Protein AF-A0A846DM90-F1 (afdb_monomer_lite)

pLDDT: mean 80.89, std 16.99, range [22.5, 97.44]

Sequence (870 aa):
AILAAAAQVGHGEYPAHVHPRQAGDGEARCQPESFEYEIGVFIVEDPLVSYSSTELSLSSTASDNDNLTSVSFREGSEHTFSASNVKQLLVWNDGKIFQITGLVN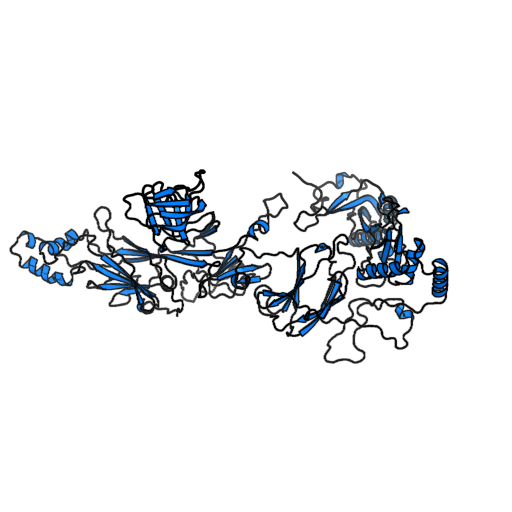NNEANIQQIGIGNFPQDAVSTDQINLYRDSAIYLNSFKFQLKLDSTLPAILPPKPDESTFFLDTPYPVVKILLKEISPSENTQETLIYYEQFKSVRLEKVKIQVKVENSQDVQLRNDNSVLNPKTPFQPFGNNPKVGSGFYFANREISTKKLDSIAINIEWMGLPQDFATHYQAYNSTEVIPKAITNDSFKASLKLFNNRSRVVIESSQSIFTQEDNTLSNKIHLNYQIPGYSLDTSSYETDTDDPFEQSRYFQLELASPDFAFAHDLYPVVLNKVALSTNDDLKSLTVYPPYTPEVKAISLDYTASEEIDLKNPPNQPHSSQIFQLHPFGYADIQTLNQDNQYYLLPNYHEEGSLYIGIRNLQPPQNISILFQMIPGSGNGELTPPQIHWSYLSGNSWQEFKNTEMLSDSTNGLVDSGIIRLSIPEGATSQHNLLPSGLHWLRATVTENAAAIPDTLDIKTQAVRATFVNQGNAADHLSKPLPANSIQGFVTRDPAINTVQQPYSSFGGKPKEDNRAFTMRVSERLRHKQRAITAWDYERLVLEHFPQIYKVKCITSAAGNHNPGDAKVTVVVIPDVANTAPFFPLEPKAPLYLLKEIQVYLQNYTSPFVQIVVKNPRYKPIQYKVGIRFLAGSDQGYYLNQLNEDIKRFLSPWAYEAQAYITFGSSIHNSSVIHFIEKRSYVDYVGYLKLIEQVPIKAGSQGKSDIYYRVIPSNLAQVQHPDSILVSAPQHIIYLMGTENSYDEEDFEGIGYMRIFNEDFVVS

Foldseek 3Di:
DKWFFQDWDDDDDDDDDDDDDDDDDDFPDQDFPDKDKDWFKDFADAFPDKDWPQQKDWDDPDPDPPWTFKMFGDDPDPAWDDPVQQQKWKQALQQWIWGFNAAPDRGMTTIGTDDGGPDDCVRRPNTIIGIGHNVRMDGRDMDMDTHHDPPTHIQADDDQPRDLFGDPDRGGMDDDDDDFDDDPPDDPDTDDCCVVFQPAFDFKDKDKDWDPFAQQKQKDWPPGTDDQQAKDFQQDPQHAFFTKIKMDDPNVLQFAFQKKKKKFQWDDDDFWQQQLCVLVVVLCVDVDGDGQQQWWWFKWKAAQNDIDGQDDTGRPWDDDPSGIGSIDIHMGGDPDDDRDNPDDDDPDSHNVVGNMMMITGTHGDNCHQVQVPLVVSVVSLCPDPDPVSVPRDNHHGDGIMTGHMGMITMGMDMQRLQDGDPDDDSMFDWADDPAFIDTQPVECPPSTGGPHDDDLFPDKDKDWAAPDDPQDKKKKWWAFDFPQFDPVDDQFAKWKWWDQANYTDTADPVQFPDWPCVNQLRTTMTMGRRHPRQAQDYGNHDGNTIMMMITGNDSPSRRGDTPDMDMPDDDDDDDDPPDDLCVLVAWAAFQPDWADPDHDPVDPTDGRRWTHDDRDGDDDPVNVVVLVVLCVVCVLADDDQVSLFVLCVVPPVQWPGKGKDACVNPDDDPPALEIEIETFGDQPRIPPGPQFFGFDGPVSQVVSLVSNCVRYDVSHHYGYGYFAEFAKAKAWEFAWDPPDDPVVVLVVVFVQLQCVQRVSSPDVPDDFAFFDKDFLVVSLVSSCPPPGTDDTPDMWIWGFDFDPDDPPPDRDTAIDTDPDRMDTDDDRRYGYHHDSGYRYHYDDDDPDDDVVVCPDPVNPPPPPHDDDPD

Radius of gyration: 43.88 Å; chains: 1; bounding box: 109×72×125 Å

Structure (mmCIF, N/CA/C/O backbone):
data_AF-A0A846DM90-F1
#
_entry.id   AF-A0A846DM90-F1
#
loop_
_atom_site.group_PDB
_atom_site.id
_atom_site.type_symbol
_atom_site.label_atom_id
_atom_site.label_alt_id
_atom_site.label_comp_id
_atom_site.label_asym_id
_atom_site.label_entity_id
_atom_site.label_seq_id
_atom_site.pdbx_PDB_ins_code
_atom_site.Cartn_x
_atom_site.Cartn_y
_atom_site.Cartn_z
_atom_site.occupancy
_atom_site.B_iso_or_equiv
_atom_site.auth_seq_id
_atom_site.auth_comp_id
_atom_site.auth_asym_id
_atom_site.auth_atom_id
_atom_site.pdbx_PDB_model_num
ATOM 1 N N . ALA A 1 1 ? -6.906 4.314 7.985 1.00 31.81 1 ALA A N 1
ATOM 2 C CA . ALA A 1 1 ? -7.022 3.020 8.688 1.00 31.81 1 ALA A CA 1
ATOM 3 C C . ALA A 1 1 ? -8.466 2.541 8.614 1.00 31.81 1 ALA A C 1
ATOM 5 O O . ALA A 1 1 ? -9.369 3.363 8.490 1.00 31.81 1 ALA A O 1
ATOM 6 N N . ILE A 1 2 ? -8.680 1.235 8.643 1.00 42.75 2 ILE A N 1
ATOM 7 C CA . ILE A 1 2 ? -9.988 0.602 8.754 1.00 42.75 2 ILE A CA 1
ATOM 8 C C . ILE A 1 2 ? -10.048 -0.056 10.132 1.00 42.75 2 ILE A C 1
ATOM 10 O O . ILE A 1 2 ? -9.166 -0.836 10.476 1.00 42.75 2 ILE A O 1
ATOM 14 N N . LEU A 1 3 ? -11.067 0.261 10.917 1.00 39.75 3 LEU A N 1
ATOM 15 C CA . LEU A 1 3 ? -11.297 -0.342 12.223 1.00 39.75 3 LEU A CA 1
ATOM 16 C C . LEU A 1 3 ? -12.480 -1.299 12.097 1.00 39.75 3 LEU A C 1
ATOM 18 O O . LEU A 1 3 ? -13.585 -0.859 11.778 1.00 39.75 3 LEU A O 1
ATOM 22 N N . ALA A 1 4 ? -12.246 -2.591 12.304 1.00 32.41 4 ALA A N 1
ATOM 23 C CA . ALA A 1 4 ? -13.317 -3.570 12.434 1.00 32.41 4 ALA A CA 1
ATOM 24 C C . ALA A 1 4 ? -13.522 -3.822 13.923 1.00 32.41 4 ALA A C 1
ATOM 26 O O . ALA A 1 4 ? -12.601 -4.248 14.619 1.00 32.41 4 ALA A O 1
ATOM 27 N N . ALA A 1 5 ? -14.715 -3.516 14.411 1.00 33.16 5 ALA A N 1
ATOM 28 C CA . ALA A 1 5 ? -15.040 -3.647 15.819 1.00 33.16 5 ALA A CA 1
ATOM 29 C C . ALA A 1 5 ? -16.211 -4.605 15.976 1.00 33.16 5 ALA A C 1
ATOM 31 O O . ALA A 1 5 ? -17.171 -4.530 15.210 1.00 33.16 5 ALA A O 1
ATOM 32 N N . ALA A 1 6 ? -16.197 -5.428 17.022 1.00 30.36 6 ALA A N 1
ATOM 33 C CA . ALA A 1 6 ? -17.323 -6.295 17.381 1.00 30.36 6 ALA A CA 1
ATOM 34 C C . ALA A 1 6 ? -18.567 -5.519 17.889 1.00 30.36 6 ALA A C 1
ATOM 36 O O . ALA A 1 6 ? -19.453 -6.082 18.530 1.00 30.36 6 ALA A O 1
ATOM 37 N N . ALA A 1 7 ? -18.665 -4.217 17.611 1.00 29.09 7 ALA A N 1
ATOM 38 C CA . ALA A 1 7 ? -19.773 -3.370 18.018 1.00 29.09 7 ALA A CA 1
ATOM 39 C C . ALA A 1 7 ? -20.862 -3.366 16.932 1.00 29.09 7 ALA A C 1
ATOM 41 O O . ALA A 1 7 ? -20.970 -2.431 16.140 1.00 29.09 7 ALA A O 1
ATOM 42 N N . GLN A 1 8 ? -21.678 -4.422 16.886 1.00 31.23 8 GLN A N 1
ATOM 43 C CA . GLN A 1 8 ? -22.964 -4.354 16.187 1.00 31.23 8 GLN A CA 1
ATOM 44 C C . GLN A 1 8 ? -23.873 -3.317 16.871 1.00 31.23 8 GLN A C 1
ATOM 46 O O . GLN A 1 8 ? -23.921 -3.228 18.104 1.00 31.23 8 GLN A O 1
ATOM 51 N N . VAL A 1 9 ? -24.569 -2.535 16.045 1.00 31.03 9 VAL A N 1
ATOM 52 C CA . VAL A 1 9 ? -25.701 -1.680 16.426 1.00 31.03 9 VAL A CA 1
ATOM 53 C C . VAL A 1 9 ? -26.941 -2.334 15.813 1.00 31.03 9 VAL A C 1
ATOM 55 O O . VAL A 1 9 ? -26.961 -2.579 14.605 1.00 31.03 9 VAL A O 1
ATOM 58 N N . GLY A 1 10 ? -27.889 -2.703 16.677 1.00 30.17 10 GLY A N 1
ATOM 59 C CA . GLY A 1 10 ? -28.936 -3.712 16.491 1.00 30.17 10 GLY A CA 1
ATOM 60 C C . GLY A 1 10 ? -29.666 -3.829 15.143 1.00 30.17 10 GLY A C 1
ATOM 61 O O . GLY A 1 10 ? -30.002 -2.857 14.472 1.00 30.17 10 GLY A O 1
ATOM 62 N N . HIS A 1 11 ? -29.986 -5.084 14.812 1.00 27.56 11 HIS A N 1
ATOM 63 C CA . HIS A 1 11 ? -30.988 -5.493 13.828 1.00 27.56 11 HIS A CA 1
ATOM 64 C C . HIS A 1 11 ? -32.391 -5.418 14.448 1.00 27.56 11 HIS A C 1
ATOM 66 O O . HIS A 1 11 ? -32.687 -6.166 15.373 1.00 27.56 11 HIS A O 1
ATOM 72 N N . GLY A 1 12 ? -33.274 -4.586 13.896 1.00 26.17 12 GLY A N 1
ATOM 73 C CA . GLY A 1 12 ? -34.719 -4.759 14.046 1.00 26.17 12 GLY A CA 1
ATOM 74 C C . GLY A 1 12 ? -35.276 -5.453 12.803 1.00 26.17 12 GLY A C 1
ATOM 75 O O . GLY A 1 12 ? -35.221 -4.881 11.714 1.00 26.17 12 GLY A O 1
ATOM 76 N N . GLU A 1 13 ? -35.792 -6.677 12.927 1.00 27.69 13 GLU A N 1
ATOM 77 C CA . GLU A 1 13 ? -36.518 -7.322 11.828 1.00 27.69 13 GLU A CA 1
ATOM 78 C C . GLU A 1 13 ? -37.913 -6.701 11.651 1.00 27.69 13 GLU A C 1
ATOM 80 O O . GLU A 1 13 ? -38.735 -6.681 12.567 1.00 27.69 13 GLU A O 1
ATOM 85 N N . TYR A 1 14 ? -38.205 -6.250 10.429 1.00 24.27 14 TYR A N 1
ATOM 86 C CA . TYR A 1 14 ? -39.569 -6.219 9.901 1.00 24.27 14 TYR A CA 1
ATOM 87 C C . TYR A 1 14 ? -39.812 -7.520 9.122 1.00 24.27 14 TYR A C 1
ATOM 89 O O . TYR A 1 14 ? -38.916 -7.962 8.397 1.00 24.27 14 TYR A O 1
ATOM 97 N N . PRO A 1 15 ? -41.008 -8.132 9.214 1.00 24.45 15 PRO A N 1
ATOM 98 C CA . PRO A 1 15 ? -41.284 -9.405 8.568 1.00 24.45 15 PRO A CA 1
ATOM 99 C C . PRO A 1 15 ? -41.148 -9.291 7.048 1.00 24.45 15 PRO A C 1
ATOM 101 O O . PRO A 1 15 ? -41.656 -8.361 6.414 1.00 24.45 15 PRO A O 1
ATOM 104 N N . ALA A 1 16 ? -40.464 -10.277 6.471 1.00 27.94 16 ALA A N 1
ATOM 105 C CA . ALA A 1 16 ? -40.310 -10.464 5.041 1.00 27.94 16 ALA A CA 1
ATOM 106 C C . ALA A 1 16 ? -41.679 -10.450 4.348 1.00 27.94 16 ALA A C 1
ATOM 108 O O . ALA A 1 16 ? -42.446 -11.382 4.534 1.00 27.94 16 ALA A O 1
ATOM 109 N N . HIS A 1 17 ? -41.985 -9.386 3.596 1.00 26.77 17 HIS A N 1
ATOM 110 C CA . HIS A 1 17 ? -42.818 -9.359 2.381 1.00 26.77 17 HIS A CA 1
ATOM 111 C C . HIS A 1 17 ? -43.121 -7.907 1.967 1.00 26.77 17 HIS A C 1
ATOM 113 O O . HIS A 1 17 ? -44.249 -7.444 2.094 1.00 26.77 17 HIS A O 1
ATOM 119 N N . VAL A 1 18 ? -42.149 -7.191 1.391 1.00 23.28 18 VAL A N 1
ATOM 120 C CA . VAL A 1 18 ? -42.445 -6.081 0.466 1.00 23.28 18 VAL A CA 1
ATOM 121 C C . VAL A 1 18 ? -41.391 -6.074 -0.642 1.00 23.28 18 VAL A C 1
ATOM 123 O O . VAL A 1 18 ? -40.195 -6.012 -0.379 1.00 23.28 18 VAL A O 1
ATOM 126 N N . HIS A 1 19 ? -41.845 -6.181 -1.892 1.00 23.22 19 HIS A N 1
ATOM 127 C CA . HIS A 1 19 ? -41.013 -6.073 -3.092 1.00 23.22 19 HIS A CA 1
ATOM 128 C C . HIS A 1 19 ? -40.163 -4.786 -3.079 1.00 23.22 19 HIS A C 1
ATOM 130 O O . HIS A 1 19 ? -40.730 -3.710 -2.866 1.00 23.22 19 HIS A O 1
ATOM 136 N N . PRO A 1 20 ? -38.853 -4.838 -3.390 1.00 25.66 20 PRO A N 1
ATOM 137 C CA . PRO A 1 20 ? -38.066 -3.625 -3.537 1.00 25.66 20 PRO A CA 1
ATOM 138 C C . PRO A 1 20 ? -38.489 -2.908 -4.824 1.00 25.66 20 PRO A C 1
ATOM 140 O O . PRO A 1 20 ? -38.304 -3.408 -5.937 1.00 25.66 20 PRO A O 1
ATOM 143 N N . ARG A 1 21 ? -39.088 -1.722 -4.673 1.00 22.50 21 ARG A N 1
ATOM 144 C CA . ARG A 1 21 ? -39.138 -0.732 -5.752 1.00 22.50 21 ARG A CA 1
ATOM 145 C C . ARG A 1 21 ? -37.725 -0.202 -5.971 1.00 22.50 21 ARG A C 1
ATOM 147 O O . ARG A 1 21 ? -37.032 0.129 -5.018 1.00 22.50 21 ARG A O 1
ATOM 154 N N . GLN A 1 22 ? -37.347 -0.133 -7.242 1.00 30.64 22 GLN A N 1
ATOM 155 C CA . GLN A 1 22 ? -36.099 0.429 -7.746 1.00 30.64 22 GLN A CA 1
ATOM 156 C C . GLN A 1 22 ? -35.769 1.792 -7.107 1.00 30.64 22 GLN A C 1
ATOM 158 O O . GLN A 1 22 ? -36.492 2.765 -7.311 1.00 30.64 22 GLN A O 1
ATOM 163 N N . ALA A 1 23 ? -34.642 1.847 -6.404 1.00 25.94 23 ALA A N 1
ATOM 164 C CA . ALA A 1 23 ? -33.779 3.014 -6.230 1.00 25.94 23 ALA A CA 1
ATOM 165 C C . ALA A 1 23 ? -32.381 2.488 -6.612 1.00 25.94 23 ALA A C 1
ATOM 167 O O . ALA A 1 23 ? -31.971 1.459 -6.090 1.00 25.94 23 ALA A O 1
ATOM 168 N N . GLY A 1 24 ? -31.738 2.929 -7.694 1.00 23.97 24 GLY A N 1
ATOM 169 C CA . GLY A 1 24 ? -31.227 4.281 -7.893 1.00 23.97 24 GLY A CA 1
ATOM 170 C C . GLY A 1 24 ? -29.804 4.303 -7.333 1.00 23.97 24 GLY A C 1
ATOM 171 O O . GLY A 1 24 ? -29.663 4.277 -6.118 1.00 23.97 24 GLY A O 1
ATOM 172 N N . ASP A 1 25 ? -28.794 4.270 -8.212 1.00 31.17 25 ASP A N 1
ATOM 173 C CA . ASP A 1 25 ? -27.359 4.288 -7.884 1.00 31.17 25 ASP A CA 1
ATOM 174 C C . ASP A 1 25 ? -27.043 5.220 -6.703 1.00 31.17 25 ASP A C 1
ATOM 176 O O . ASP A 1 25 ? -27.235 6.434 -6.781 1.00 31.17 25 ASP A O 1
ATOM 180 N N . GLY A 1 26 ? -26.547 4.650 -5.607 1.00 27.38 26 GLY A N 1
ATOM 181 C CA . GLY A 1 26 ? -26.142 5.392 -4.422 1.00 27.38 26 GLY A CA 1
ATOM 182 C C . GLY A 1 26 ? -25.532 4.447 -3.399 1.00 27.38 26 GLY A C 1
ATOM 183 O O . GLY A 1 26 ? -26.192 3.524 -2.936 1.00 27.38 26 GLY A O 1
ATOM 184 N N . GLU A 1 27 ? -24.256 4.660 -3.086 1.00 39.78 27 GLU A N 1
ATOM 185 C CA . GLU A 1 27 ? -23.512 3.946 -2.049 1.00 39.78 27 GLU A CA 1
ATOM 186 C C . GLU A 1 27 ? -24.368 3.818 -0.777 1.00 39.78 27 GLU A C 1
ATOM 188 O O . GLU A 1 27 ? -24.829 4.831 -0.248 1.00 39.78 27 GLU A O 1
ATOM 193 N N . ALA A 1 28 ? -24.577 2.601 -0.264 1.00 38.78 28 ALA A N 1
ATOM 194 C CA . ALA A 1 28 ? -25.279 2.367 0.999 1.00 38.78 28 ALA A CA 1
ATOM 195 C C . ALA A 1 28 ? -24.398 2.805 2.188 1.00 38.78 28 ALA A C 1
ATOM 197 O O . ALA A 1 28 ? -23.930 2.003 2.990 1.00 38.78 28 ALA A O 1
ATOM 198 N N . ARG A 1 29 ? -24.100 4.103 2.271 1.00 53.34 29 ARG A N 1
ATOM 199 C CA . ARG A 1 29 ? -23.355 4.725 3.364 1.00 53.34 29 ARG A CA 1
ATOM 200 C C . ARG A 1 29 ? -24.362 5.214 4.396 1.00 53.34 29 ARG A C 1
ATOM 202 O O . ARG A 1 29 ? -25.126 6.136 4.123 1.00 53.34 29 ARG A O 1
ATOM 209 N N . CYS A 1 30 ? -24.352 4.608 5.581 1.00 59.09 30 CYS A N 1
ATOM 210 C CA . CYS A 1 30 ? -25.028 5.170 6.747 1.00 59.09 30 CYS A CA 1
ATOM 211 C C . CYS A 1 30 ? -24.422 6.557 7.021 1.00 59.09 30 CYS A C 1
ATOM 213 O O . CYS A 1 30 ? -23.219 6.658 7.272 1.00 59.09 30 CYS A O 1
ATOM 215 N N . GLN A 1 31 ? -25.212 7.625 6.885 1.00 64.31 31 GLN A N 1
ATOM 216 C CA . GLN A 1 31 ? -24.754 8.971 7.223 1.00 64.31 31 GLN A CA 1
ATOM 217 C C . GLN A 1 31 ? -25.096 9.257 8.687 1.00 64.31 31 GLN A C 1
ATOM 219 O O . GLN A 1 31 ? -26.274 9.188 9.042 1.00 64.31 31 GLN A O 1
ATOM 224 N N . PRO A 1 32 ? -24.096 9.546 9.540 1.00 72.50 32 PRO A N 1
ATOM 225 C CA . PRO A 1 32 ? -24.354 9.895 10.928 1.00 72.50 32 PRO A CA 1
ATOM 226 C C . PRO A 1 32 ? -25.093 11.236 11.016 1.00 72.50 32 PRO A C 1
ATOM 228 O O . PRO A 1 32 ? -24.967 12.084 10.132 1.00 72.50 32 PRO A O 1
ATOM 231 N N . GLU A 1 33 ? -25.828 11.440 12.107 1.00 79.06 33 GLU A N 1
ATOM 232 C CA . GLU A 1 33 ? -26.493 12.713 12.419 1.00 79.06 33 GLU A CA 1
ATOM 233 C C . GLU A 1 33 ? -25.460 13.840 12.563 1.00 79.06 33 GLU A C 1
ATOM 235 O O . GLU A 1 33 ? -25.651 14.948 12.063 1.00 79.06 33 GLU A O 1
ATOM 240 N N . SER A 1 34 ? -24.332 13.536 13.210 1.00 79.06 34 SER A N 1
ATOM 241 C CA . SER A 1 34 ? -23.173 14.418 13.296 1.00 79.06 34 SER A CA 1
ATOM 242 C C . SER A 1 34 ? -21.861 13.632 13.309 1.00 79.06 34 SER A C 1
ATOM 244 O O . SER A 1 34 ? -21.793 12.479 13.749 1.00 79.06 34 SER A O 1
ATOM 246 N N . PHE A 1 35 ? -20.808 14.279 12.809 1.00 81.19 35 PHE A N 1
ATOM 247 C CA . PHE A 1 35 ? -19.432 13.797 12.855 1.00 81.19 35 PHE A CA 1
ATOM 248 C C . PHE A 1 35 ? -18.527 14.926 13.342 1.00 81.19 35 PHE A C 1
ATOM 250 O O . PHE A 1 35 ? -18.429 15.970 12.694 1.00 81.19 35 PHE A O 1
ATOM 257 N N . GLU A 1 36 ? -17.853 14.698 14.462 1.00 82.62 36 GLU A N 1
ATOM 258 C CA . GLU A 1 36 ? -16.901 15.630 15.061 1.00 82.62 36 GLU A CA 1
ATOM 259 C C . GLU A 1 36 ? -15.538 14.951 15.195 1.00 82.62 36 GLU A C 1
ATOM 261 O O . GLU A 1 36 ? -15.446 13.739 15.427 1.00 82.62 36 GLU A O 1
ATOM 266 N N . TYR A 1 37 ? -14.466 15.727 15.039 1.00 81.94 37 TYR A N 1
ATOM 267 C CA . TYR A 1 37 ? -13.111 15.247 15.269 1.00 81.94 37 TYR A CA 1
ATOM 268 C C . TYR A 1 37 ? -12.295 16.267 16.056 1.00 81.94 37 TYR A C 1
ATOM 270 O O . TYR A 1 37 ? -12.397 17.473 15.835 1.00 81.94 37 TYR A O 1
ATOM 278 N N . GLU A 1 38 ? -11.450 15.766 16.949 1.00 82.56 38 GLU A N 1
ATOM 279 C CA . GLU A 1 38 ? -10.591 16.574 17.809 1.00 82.56 38 GLU A CA 1
ATOM 280 C C . GLU A 1 38 ? -9.195 15.951 17.890 1.00 82.56 38 GLU A C 1
ATOM 282 O O . GLU A 1 38 ? -9.029 14.730 17.795 1.00 82.56 38 GLU A O 1
ATOM 287 N N . ILE A 1 39 ? -8.181 16.795 18.082 1.00 81.88 39 ILE A N 1
ATOM 288 C CA . ILE A 1 39 ? -6.796 16.376 18.314 1.00 81.88 39 ILE A CA 1
ATOM 289 C C . ILE A 1 39 ? -6.351 16.981 19.637 1.00 81.88 39 ILE A C 1
ATOM 291 O O . ILE A 1 39 ? -6.455 18.194 19.821 1.00 81.88 39 ILE A O 1
ATOM 295 N N . GLY A 1 40 ? -5.844 16.163 20.554 1.00 83.38 40 GLY A N 1
ATOM 296 C CA . GLY A 1 40 ? -5.429 16.666 21.858 1.00 83.38 40 GLY A CA 1
ATOM 297 C C . GLY A 1 40 ? -5.153 15.583 22.886 1.00 83.38 40 GLY A C 1
ATOM 298 O O . GLY A 1 40 ? -4.750 14.466 22.551 1.00 83.38 40 GLY A O 1
ATOM 299 N N . VAL A 1 41 ? -5.342 15.956 24.150 1.00 82.75 41 VAL A N 1
ATOM 300 C CA . VAL A 1 41 ? -5.259 15.054 25.297 1.00 82.75 41 VAL A CA 1
ATOM 301 C C . VAL A 1 41 ? -6.670 14.770 25.789 1.00 82.75 41 VAL A C 1
ATOM 303 O O . VAL A 1 41 ? -7.414 15.704 26.078 1.00 82.75 41 VAL A O 1
ATOM 306 N N . PHE A 1 42 ? -7.027 13.494 25.907 1.00 82.94 42 PHE A N 1
ATOM 307 C CA . PHE A 1 42 ? -8.375 13.080 26.293 1.00 82.94 42 PHE A CA 1
ATOM 308 C C . PHE A 1 42 ? -8.349 12.217 27.549 1.00 82.94 42 PHE A C 1
ATOM 310 O O . PHE A 1 42 ? -7.553 11.283 27.648 1.00 82.94 42 PHE A O 1
ATOM 317 N N . ILE A 1 43 ? -9.247 12.516 28.486 1.00 81.25 43 ILE A N 1
ATOM 318 C CA . ILE A 1 43 ? -9.561 11.658 29.633 1.00 81.25 43 ILE A CA 1
ATOM 319 C C . ILE A 1 43 ? -10.807 10.860 29.255 1.00 81.25 43 ILE A C 1
ATOM 321 O O . ILE A 1 43 ? -11.801 11.438 28.820 1.00 81.25 43 ILE A O 1
ATOM 325 N N . VAL A 1 44 ? -10.733 9.536 29.365 1.00 77.44 44 VAL A N 1
ATOM 326 C CA . VAL A 1 44 ? -11.770 8.610 28.867 1.00 77.44 44 VAL A CA 1
ATOM 327 C C . VAL A 1 44 ? -12.312 7.669 29.944 1.00 77.44 44 VAL A C 1
ATOM 329 O O . VAL A 1 44 ? -13.047 6.734 29.622 1.00 77.44 44 VAL A O 1
ATOM 332 N N . GLU A 1 45 ? -11.910 7.868 31.196 1.00 75.25 45 GLU A N 1
ATOM 333 C CA . GLU A 1 45 ? -12.391 7.150 32.379 1.00 75.25 45 GLU A CA 1
ATOM 334 C C . GLU A 1 45 ? -12.531 8.139 33.540 1.00 75.25 45 GLU A C 1
ATOM 336 O O . GLU A 1 45 ? -11.819 9.146 33.590 1.00 75.25 45 GLU A O 1
ATOM 341 N N . ASP A 1 46 ? -13.416 7.829 34.483 1.00 75.88 46 ASP A N 1
ATOM 342 C CA . ASP A 1 46 ? -13.541 8.579 35.731 1.00 75.88 46 ASP A CA 1
ATOM 343 C C . ASP A 1 46 ? -12.290 8.411 36.616 1.00 75.88 46 ASP A C 1
ATOM 345 O O . ASP A 1 46 ? -11.577 7.401 36.518 1.00 75.88 46 ASP A O 1
ATOM 349 N N . PRO A 1 47 ? -11.990 9.386 37.494 1.00 81.25 47 PRO A N 1
ATOM 350 C CA . PRO A 1 47 ? -10.871 9.269 38.418 1.00 81.25 47 PRO A CA 1
ATOM 351 C C . PRO A 1 47 ? -11.069 8.097 39.386 1.00 81.25 47 PRO A C 1
ATOM 353 O O . PRO A 1 47 ? -12.164 7.845 39.882 1.00 81.25 47 PRO A O 1
ATOM 356 N N . LEU A 1 48 ? -9.978 7.398 39.703 1.00 80.75 48 LEU A N 1
ATOM 357 C CA . LEU A 1 48 ? -9.953 6.372 40.749 1.00 80.75 48 LEU A CA 1
ATOM 358 C C . LEU A 1 48 ? -10.208 6.981 42.124 1.00 80.75 48 LEU A C 1
ATOM 360 O O . LEU A 1 48 ? -10.896 6.388 42.951 1.00 80.75 48 LEU A O 1
ATOM 364 N N . VAL A 1 49 ? -9.578 8.130 42.367 1.00 84.44 49 VAL A N 1
ATOM 365 C CA . VAL A 1 49 ? -9.665 8.907 43.600 1.00 84.44 49 VAL A CA 1
ATOM 366 C C . VAL A 1 49 ? -9.496 10.376 43.232 1.00 84.44 49 VAL A C 1
ATOM 368 O O . VAL A 1 49 ? -8.634 10.718 42.421 1.00 84.44 49 VAL A O 1
ATOM 371 N N . SER A 1 50 ? -10.293 11.234 43.856 1.00 86.62 50 SER A N 1
ATOM 372 C CA . SER A 1 50 ? -10.150 12.685 43.773 1.00 86.62 50 SER A CA 1
ATOM 373 C C . SER A 1 50 ? -9.679 13.211 45.121 1.00 86.62 50 SER A C 1
ATOM 375 O O . SER A 1 50 ? -10.365 13.044 46.127 1.00 86.62 50 SER A O 1
ATOM 377 N N . TYR A 1 51 ? -8.503 13.825 45.135 1.00 86.81 51 TYR A N 1
ATOM 378 C CA . TYR A 1 51 ? -7.908 14.462 46.305 1.00 86.81 51 TYR A CA 1
ATOM 379 C C . TYR A 1 51 ? -8.258 15.942 46.335 1.00 86.81 51 TYR A C 1
ATOM 381 O O . TYR A 1 51 ? -8.387 16.573 45.283 1.00 86.81 51 TYR A O 1
ATOM 389 N N . SER A 1 52 ? -8.337 16.529 47.525 1.00 82.88 52 SER A N 1
ATOM 390 C CA . SER A 1 52 ? -8.388 17.988 47.641 1.00 82.88 52 SER A CA 1
ATOM 391 C C . SER A 1 52 ? -7.026 18.598 47.289 1.00 82.88 52 SER A C 1
ATOM 393 O O . SER A 1 52 ? -5.973 18.064 47.649 1.00 82.88 52 SER A O 1
ATOM 395 N N . SER A 1 53 ? -7.018 19.767 46.644 1.00 78.12 53 SER A N 1
ATOM 396 C CA . SER A 1 53 ? -5.798 20.517 46.304 1.00 78.12 53 SER A CA 1
ATOM 397 C C . SER A 1 53 ? -4.942 20.872 47.530 1.00 78.12 53 SER A C 1
ATOM 399 O O . SER A 1 53 ? -3.745 21.138 47.408 1.00 78.12 53 SER A O 1
ATOM 401 N N . THR A 1 54 ? -5.526 20.837 48.732 1.00 81.88 54 THR A N 1
ATOM 402 C CA . THR A 1 54 ? -4.825 21.062 50.001 1.00 81.88 54 THR A CA 1
ATOM 403 C C . THR A 1 54 ? -4.165 19.812 50.581 1.00 81.88 54 THR A C 1
ATOM 405 O O . THR A 1 54 ? -3.363 19.948 51.501 1.00 81.88 54 THR A O 1
ATOM 408 N N . GLU A 1 55 ? -4.497 18.613 50.099 1.00 83.38 55 GLU A N 1
ATOM 409 C CA . GLU A 1 55 ? -4.013 17.338 50.655 1.00 83.38 55 GLU A CA 1
ATOM 410 C C . GLU A 1 55 ? -2.659 16.910 50.101 1.00 83.38 55 GLU A C 1
ATOM 412 O O . GLU A 1 55 ? -1.927 16.195 50.782 1.00 83.38 55 GLU A O 1
ATOM 417 N N . LEU A 1 56 ? -2.307 17.360 48.897 1.00 87.50 56 LEU A N 1
ATOM 418 C CA . LEU A 1 56 ? -1.062 17.002 48.228 1.00 87.50 56 LEU A CA 1
ATOM 419 C C . LEU A 1 56 ? -0.125 18.211 48.107 1.00 87.50 56 LEU A C 1
ATOM 421 O O . LEU A 1 56 ? -0.543 19.363 47.969 1.00 87.50 56 LEU A O 1
ATOM 425 N N . SER A 1 57 ? 1.177 17.949 48.159 1.00 85.25 57 SER A N 1
ATOM 426 C CA . SER A 1 57 ? 2.231 18.922 47.868 1.00 85.25 57 SER A CA 1
ATOM 427 C C . SER A 1 57 ? 3.239 18.351 46.884 1.00 85.25 57 SER A C 1
ATOM 429 O O . SER A 1 57 ? 3.620 17.188 46.988 1.00 85.25 57 SER A O 1
ATOM 431 N N . LEU A 1 58 ? 3.676 19.186 45.943 1.00 86.44 58 LEU A N 1
ATOM 432 C CA . LEU A 1 58 ? 4.730 18.858 44.987 1.00 86.44 58 LEU A CA 1
ATOM 433 C C . LEU A 1 58 ? 6.065 19.423 45.487 1.00 86.44 58 LEU A C 1
ATOM 435 O O . LEU A 1 58 ? 6.109 20.546 45.995 1.00 86.44 58 LEU A O 1
ATOM 439 N N . SER A 1 59 ? 7.148 18.668 45.315 1.00 79.75 59 SER A N 1
ATOM 440 C CA . SER A 1 59 ? 8.513 19.082 45.659 1.00 79.75 59 SER A CA 1
ATOM 441 C C . SER A 1 59 ? 9.490 18.855 44.504 1.00 79.75 59 SER A C 1
ATOM 443 O O . SER A 1 59 ? 9.441 17.838 43.804 1.00 79.75 59 SER A O 1
ATOM 445 N N . SER A 1 60 ? 10.399 19.814 44.304 1.00 72.56 60 SER A N 1
ATOM 446 C CA . SER A 1 60 ? 11.527 19.700 43.376 1.00 72.56 60 SER A CA 1
ATOM 447 C C . SER A 1 60 ? 12.810 19.340 44.127 1.00 72.56 60 SER A C 1
ATOM 449 O O . SER A 1 60 ? 13.030 19.747 45.268 1.00 72.56 60 SER A O 1
ATOM 451 N N . THR A 1 61 ? 13.690 18.587 43.470 1.00 56.69 61 THR A N 1
ATOM 452 C CA . THR A 1 61 ? 15.071 18.353 43.936 1.00 56.69 61 THR A CA 1
ATOM 453 C C . THR A 1 61 ? 16.077 19.334 43.316 1.00 56.69 61 THR A C 1
ATOM 455 O O . THR A 1 61 ? 17.238 19.361 43.722 1.00 56.69 61 THR A O 1
ATOM 458 N N . ALA A 1 62 ? 15.640 20.169 42.363 1.00 52.94 62 ALA A N 1
ATOM 459 C CA . ALA A 1 62 ? 16.446 21.169 41.666 1.00 52.94 62 ALA A CA 1
ATOM 460 C C . ALA A 1 62 ? 16.008 22.604 42.013 1.00 52.94 62 ALA A C 1
ATOM 462 O O . ALA A 1 62 ? 14.843 22.853 42.321 1.00 52.94 62 ALA A O 1
ATOM 463 N N . SER A 1 63 ? 16.943 23.555 41.914 1.00 49.56 63 SER A N 1
ATOM 464 C CA . SER A 1 63 ? 16.728 24.996 42.143 1.00 49.56 63 SER A CA 1
ATOM 465 C C . SER A 1 63 ? 15.833 25.686 41.103 1.00 49.56 63 SER A C 1
ATOM 467 O O . SER A 1 63 ? 15.521 26.862 41.274 1.00 49.56 63 SER A O 1
ATOM 469 N N . ASP A 1 64 ? 15.413 24.962 40.064 1.00 49.56 64 ASP A N 1
ATOM 470 C CA . ASP A 1 64 ? 14.436 25.408 39.073 1.00 49.56 64 ASP A CA 1
ATOM 471 C C . ASP A 1 64 ? 13.078 24.756 39.381 1.00 49.56 64 ASP A C 1
ATOM 473 O O . ASP A 1 64 ? 12.930 23.534 39.319 1.00 49.56 64 ASP A O 1
ATOM 477 N N . ASN A 1 65 ? 12.085 25.582 39.724 1.00 54.78 65 ASN A N 1
ATOM 478 C CA . ASN A 1 65 ? 10.734 25.181 40.152 1.00 54.78 65 ASN A CA 1
ATOM 479 C C . ASN A 1 65 ? 9.913 24.397 39.101 1.00 54.78 65 ASN A C 1
ATOM 481 O O . ASN A 1 65 ? 8.804 23.966 39.411 1.00 54.78 65 ASN A O 1
ATOM 485 N N . ASP A 1 66 ? 10.425 24.202 37.884 1.00 56.28 66 ASP A N 1
ATOM 486 C CA . ASP A 1 66 ? 9.681 23.586 36.778 1.00 56.28 66 ASP A CA 1
ATOM 487 C C . ASP A 1 66 ? 9.815 22.054 36.706 1.00 56.28 66 ASP A C 1
ATOM 489 O O . ASP A 1 66 ? 8.966 21.394 36.110 1.00 56.28 66 ASP A O 1
ATOM 493 N N . ASN A 1 67 ? 10.828 21.459 37.348 1.00 65.69 67 ASN A N 1
ATOM 494 C CA . ASN A 1 67 ? 11.039 20.006 37.354 1.00 65.69 67 ASN A CA 1
ATOM 495 C C . ASN A 1 67 ? 10.677 19.405 38.716 1.00 65.69 67 ASN A C 1
ATOM 497 O O . ASN A 1 67 ? 11.537 19.111 39.551 1.00 65.69 67 ASN A O 1
ATOM 501 N N . LEU A 1 68 ? 9.377 19.234 38.940 1.00 77.12 68 LEU A N 1
ATOM 502 C CA . LEU A 1 68 ? 8.840 18.546 40.111 1.00 77.12 68 LEU A CA 1
ATOM 503 C C . LEU A 1 68 ? 9.169 17.051 40.034 1.00 77.12 68 LEU A C 1
ATOM 505 O O . LEU A 1 68 ? 8.908 16.408 39.018 1.00 77.12 68 LEU A O 1
ATOM 509 N N . THR A 1 69 ? 9.752 16.507 41.102 1.00 84.12 69 THR A N 1
ATOM 510 C CA . THR A 1 69 ? 10.264 15.124 41.127 1.00 84.12 69 THR A CA 1
ATOM 511 C C . THR A 1 69 ? 9.584 14.242 42.165 1.00 84.12 69 THR A C 1
ATOM 513 O O . THR A 1 69 ? 9.651 13.020 42.043 1.00 84.12 69 THR A O 1
ATOM 516 N N . SER A 1 70 ? 8.919 14.822 43.168 1.00 88.25 70 SER A N 1
ATOM 517 C CA . SER A 1 70 ? 8.124 14.059 44.133 1.00 88.25 70 SER A CA 1
ATOM 518 C C . SER A 1 70 ? 6.803 14.740 44.487 1.00 88.25 70 SER A C 1
ATOM 520 O O . SER A 1 70 ? 6.630 15.951 44.331 1.00 88.25 70 SER A O 1
ATOM 522 N N . VAL A 1 71 ? 5.855 13.920 44.935 1.00 90.75 71 VAL A N 1
ATOM 523 C CA . VAL A 1 71 ? 4.552 14.316 45.465 1.00 90.75 71 VAL A CA 1
ATOM 524 C C . VAL A 1 71 ? 4.358 13.664 46.830 1.00 90.75 71 VAL A C 1
ATOM 526 O O . VAL A 1 71 ? 4.679 12.487 47.006 1.00 90.75 71 VAL A O 1
ATOM 529 N N . SER A 1 72 ? 3.830 14.410 47.794 1.00 90.31 72 SER A N 1
ATOM 530 C CA . SER A 1 72 ? 3.581 13.919 49.148 1.00 90.31 72 SER A CA 1
ATOM 531 C C . SER A 1 72 ? 2.213 14.325 49.685 1.00 90.31 72 SER A C 1
ATOM 533 O O . SER A 1 72 ? 1.709 15.406 49.374 1.00 90.31 72 SER A O 1
ATOM 535 N N . PHE A 1 73 ? 1.614 13.456 50.501 1.00 90.50 73 PHE A N 1
ATOM 536 C CA . PHE A 1 73 ? 0.421 13.785 51.280 1.00 90.50 73 PHE A CA 1
ATOM 537 C C . PHE A 1 73 ? 0.805 14.640 52.491 1.00 90.50 73 PHE A C 1
ATOM 539 O O . PHE A 1 73 ? 1.773 14.342 53.198 1.00 90.50 73 PHE A O 1
ATOM 546 N N . ARG A 1 74 ? 0.038 15.702 52.750 1.00 85.81 74 ARG A N 1
ATOM 547 C CA . ARG A 1 74 ? 0.232 16.569 53.917 1.00 85.81 74 ARG A CA 1
ATOM 548 C C . ARG A 1 74 ? -0.163 15.862 55.213 1.00 85.81 74 ARG A C 1
ATOM 550 O O . ARG A 1 74 ? -0.965 14.929 55.234 1.00 85.81 74 ARG A O 1
ATOM 557 N N . GLU A 1 75 ? 0.405 16.345 56.313 1.00 74.75 75 GLU A N 1
ATOM 558 C CA . GLU A 1 75 ? 0.166 15.821 57.657 1.00 74.75 75 GLU A CA 1
ATOM 559 C C . GLU A 1 75 ? -1.332 15.914 58.019 1.00 74.75 75 GLU A C 1
ATOM 561 O O . GLU A 1 75 ? -1.908 17.001 58.014 1.00 74.75 75 GLU A O 1
ATOM 566 N N . GLY A 1 76 ? -1.968 14.765 58.293 1.00 69.56 76 GLY A N 1
ATOM 567 C CA . GLY A 1 76 ? -3.403 14.661 58.602 1.00 69.56 76 GLY A CA 1
ATOM 568 C C . GLY A 1 76 ? -4.303 14.130 57.475 1.00 69.56 76 GLY A C 1
ATOM 569 O O . GLY A 1 76 ? -5.499 13.983 57.710 1.00 69.56 76 GLY A O 1
ATOM 570 N N . SER A 1 77 ? -3.768 13.817 56.288 1.00 77.44 77 SER A N 1
ATOM 571 C CA . SER A 1 77 ? -4.530 13.117 55.239 1.00 77.44 77 SER A CA 1
ATOM 572 C C . SER A 1 77 ? -4.810 11.655 55.622 1.00 77.44 77 SER A C 1
ATOM 574 O O . SER A 1 77 ? -3.941 10.975 56.168 1.00 77.44 77 SER A O 1
ATOM 576 N N . GLU A 1 78 ? -6.008 11.155 55.305 1.00 81.06 78 GLU A N 1
ATOM 577 C CA . GLU A 1 78 ? -6.356 9.730 55.441 1.00 81.06 78 GLU A CA 1
ATOM 578 C C . GLU A 1 78 ? -5.836 8.875 54.265 1.00 81.06 78 GLU A C 1
ATOM 580 O O . GLU A 1 78 ? -5.906 7.644 54.301 1.00 81.06 78 GLU A O 1
ATOM 585 N N . HIS A 1 79 ? -5.291 9.510 53.220 1.00 85.50 79 HIS A N 1
ATOM 586 C CA . HIS A 1 79 ? -4.802 8.847 52.015 1.00 85.50 79 HIS A CA 1
ATOM 587 C C . HIS A 1 79 ? -3.302 8.529 52.087 1.00 85.50 79 HIS A C 1
ATOM 589 O O . HIS A 1 79 ? -2.503 9.270 52.655 1.00 85.50 79 HIS A O 1
ATOM 595 N N . THR A 1 80 ? -2.914 7.404 51.481 1.00 87.62 80 THR A N 1
ATOM 596 C CA . THR A 1 80 ? -1.517 6.959 51.367 1.00 87.62 80 THR A CA 1
ATOM 597 C C . THR A 1 80 ? -1.255 6.400 49.973 1.00 87.62 80 THR A C 1
ATOM 599 O O . THR A 1 80 ? -2.166 5.902 49.306 1.00 87.62 80 THR A O 1
ATOM 602 N N . PHE A 1 81 ? -0.004 6.472 49.528 1.00 87.62 81 PHE A N 1
ATOM 603 C CA . PHE A 1 81 ? 0.454 5.772 48.339 1.00 87.62 81 PHE A CA 1
ATOM 604 C C . PHE A 1 81 ? 0.777 4.311 48.662 1.00 87.62 81 PHE A C 1
ATOM 606 O O . PHE A 1 81 ? 1.300 3.961 49.720 1.00 87.62 81 PHE A O 1
ATOM 613 N N . SER A 1 82 ? 0.499 3.449 47.696 1.00 88.00 82 SER A N 1
ATOM 614 C CA . SER A 1 82 ? 0.702 2.007 47.737 1.00 88.00 82 SER A CA 1
ATOM 615 C C . SER A 1 82 ? 1.322 1.531 46.427 1.00 88.00 82 SER A C 1
ATOM 617 O O . SER A 1 82 ? 1.327 2.251 45.426 1.00 88.00 82 SER A O 1
ATOM 619 N N . ALA A 1 83 ? 1.850 0.305 46.401 1.00 85.56 83 ALA A N 1
ATOM 620 C CA . ALA A 1 83 ? 2.525 -0.228 45.215 1.00 85.56 83 ALA A CA 1
ATOM 621 C C . ALA A 1 83 ? 1.635 -0.237 43.954 1.00 85.56 83 ALA A C 1
ATOM 623 O O . ALA A 1 83 ? 2.156 -0.116 42.848 1.00 85.56 83 ALA A O 1
ATOM 624 N N . SER A 1 84 ? 0.305 -0.315 44.104 1.00 85.25 84 SER A N 1
ATOM 625 C CA . SER A 1 84 ? -0.640 -0.226 42.981 1.00 85.25 84 SER A CA 1
ATOM 626 C C . SER A 1 84 ? -0.733 1.165 42.355 1.00 85.25 84 SER A C 1
ATOM 628 O O . SER A 1 84 ? -1.273 1.288 41.260 1.00 85.25 84 SER A O 1
ATOM 630 N N . ASN A 1 85 ? -0.223 2.205 43.022 1.00 89.94 85 ASN A N 1
ATOM 631 C CA . ASN A 1 85 ? -0.206 3.562 42.483 1.00 89.94 85 ASN A CA 1
ATOM 632 C C . ASN A 1 85 ? 0.943 3.803 41.497 1.00 89.94 85 ASN A C 1
ATOM 634 O O . ASN A 1 85 ? 0.904 4.770 40.745 1.00 89.94 85 ASN A O 1
ATOM 638 N N . VAL A 1 86 ? 1.958 2.937 41.445 1.00 88.19 86 VAL A N 1
ATOM 639 C CA . VAL A 1 86 ? 3.039 3.071 40.458 1.00 88.19 86 VAL A CA 1
ATOM 640 C C . VAL A 1 86 ? 2.465 2.917 39.043 1.00 88.19 86 VAL A C 1
ATOM 642 O O . VAL A 1 86 ? 1.668 2.018 38.791 1.00 88.19 86 VAL A O 1
ATOM 645 N N . LYS A 1 87 ? 2.894 3.790 38.125 1.00 87.38 87 LYS A N 1
ATOM 646 C CA . LYS A 1 87 ? 2.384 4.040 36.761 1.00 87.38 87 LYS A CA 1
ATOM 647 C C . LYS A 1 87 ? 1.086 4.837 36.655 1.00 87.38 87 LYS A C 1
ATOM 649 O O . LYS A 1 87 ? 0.839 5.359 35.570 1.00 87.38 87 LYS A O 1
ATOM 654 N N . GLN A 1 88 ? 0.304 4.977 37.727 1.00 90.81 88 GLN A N 1
ATOM 655 C CA . GLN A 1 88 ? -0.910 5.798 37.710 1.00 90.81 88 GLN A CA 1
ATOM 656 C C . GLN A 1 88 ? -0.583 7.273 37.453 1.00 90.81 88 GLN A C 1
ATOM 658 O O . GLN A 1 88 ? 0.547 7.729 37.665 1.00 90.81 88 GLN A O 1
ATOM 663 N N . LEU A 1 89 ? -1.580 8.003 36.960 1.00 90.12 89 LEU A N 1
ATOM 664 C CA . LEU A 1 89 ? -1.445 9.372 36.484 1.00 90.12 89 LEU A CA 1
ATOM 665 C C . LEU A 1 89 ? -2.179 10.326 37.422 1.00 90.12 89 LEU A C 1
ATOM 667 O O . LEU A 1 89 ? -3.363 10.158 37.679 1.00 90.12 89 LEU A O 1
ATOM 671 N N . LEU A 1 90 ? -1.485 11.343 37.912 1.00 89.81 90 LEU A N 1
ATOM 672 C CA . LEU A 1 90 ? -2.063 12.462 38.643 1.00 89.81 90 LEU A CA 1
ATOM 673 C C . LEU A 1 90 ? -2.309 13.609 37.667 1.00 89.81 90 LEU A C 1
ATOM 675 O O . LEU A 1 90 ? -1.372 14.071 37.013 1.00 89.81 90 LEU A O 1
ATOM 679 N N . VAL A 1 91 ? -3.548 14.082 37.589 1.00 88.81 91 VAL A N 1
ATOM 680 C CA . VAL A 1 91 ? -3.911 15.292 36.845 1.00 88.81 91 VAL A CA 1
ATOM 681 C C . VAL A 1 91 ? -4.124 16.417 37.840 1.00 88.81 91 VAL A C 1
ATOM 683 O O . VAL A 1 91 ? -4.958 16.320 38.743 1.00 88.81 91 VAL A O 1
ATOM 686 N N . TRP A 1 92 ? -3.332 17.468 37.679 1.00 87.25 92 TRP A N 1
ATOM 687 C CA . TRP A 1 92 ? -3.355 18.641 38.535 1.00 87.25 92 TRP A CA 1
ATOM 688 C C . TRP A 1 92 ? -4.368 19.682 38.046 1.00 87.25 92 TRP A C 1
ATOM 690 O O . TRP A 1 92 ? -4.817 19.644 36.899 1.00 87.25 92 TRP A O 1
ATOM 700 N N . ASN A 1 93 ? -4.694 20.647 38.907 1.00 82.62 93 ASN A N 1
ATOM 701 C CA . ASN A 1 93 ? -5.681 21.688 38.612 1.00 82.62 93 ASN A CA 1
ATOM 702 C C . ASN A 1 93 ? -5.256 22.670 37.497 1.00 82.62 93 ASN A C 1
ATOM 704 O O . ASN A 1 93 ? -6.097 23.348 36.916 1.00 82.62 93 ASN A O 1
ATOM 708 N N . ASP A 1 94 ? -3.962 22.736 37.174 1.00 78.25 94 ASP A N 1
ATOM 709 C CA . ASP A 1 94 ? -3.407 23.508 36.055 1.00 78.25 94 ASP A CA 1
ATOM 710 C C . ASP A 1 94 ? -3.282 22.682 34.758 1.00 78.25 94 ASP A C 1
ATOM 712 O O . ASP A 1 94 ? -2.674 23.132 33.786 1.00 78.25 94 ASP A O 1
ATOM 716 N N . GLY A 1 95 ? -3.845 21.467 34.735 1.00 81.06 95 GLY A N 1
ATOM 717 C CA . GLY A 1 95 ? -3.832 20.560 33.587 1.00 81.06 95 GLY A CA 1
ATOM 718 C C . GLY A 1 95 ? -2.535 19.765 33.417 1.00 81.06 95 GLY A C 1
ATOM 719 O O . GLY A 1 95 ? -2.432 18.972 32.475 1.00 81.06 95 GLY A O 1
ATOM 720 N N . LYS A 1 96 ? -1.539 19.929 34.301 1.00 87.31 96 LYS A N 1
ATOM 721 C CA . LYS A 1 96 ? -0.320 19.106 34.283 1.00 87.31 96 LYS A CA 1
ATOM 722 C C . LYS A 1 96 ? -0.627 17.659 34.645 1.00 87.31 96 LYS A C 1
ATOM 724 O O . LYS A 1 96 ? -1.391 17.378 35.566 1.00 87.31 96 LYS A O 1
ATOM 729 N N . ILE A 1 97 ? 0.023 16.745 33.935 1.00 89.25 97 ILE A N 1
ATOM 730 C CA . ILE A 1 97 ? -0.158 15.304 34.086 1.00 89.25 97 ILE A CA 1
ATOM 731 C C . ILE A 1 97 ? 1.164 14.707 34.552 1.00 89.25 97 ILE A C 1
ATOM 733 O O . ILE A 1 97 ? 2.182 14.804 33.858 1.00 89.25 97 ILE A O 1
ATOM 737 N N . PHE A 1 98 ? 1.143 14.068 35.716 1.00 90.62 98 PHE A N 1
ATOM 738 C CA . PHE A 1 98 ? 2.301 13.450 36.343 1.00 90.62 98 PHE A CA 1
ATOM 739 C C . PHE A 1 98 ? 2.113 11.941 36.444 1.00 90.62 98 PHE A C 1
ATOM 741 O O . PHE A 1 98 ? 1.126 11.474 36.998 1.00 90.62 98 PHE A O 1
ATOM 748 N N . GLN A 1 99 ? 3.074 11.163 35.961 1.00 91.50 99 GLN A N 1
ATOM 749 C CA . GLN A 1 99 ? 3.113 9.726 36.200 1.00 91.50 99 GLN A CA 1
ATOM 750 C C . GLN A 1 99 ? 3.859 9.425 37.497 1.00 91.50 99 GLN A C 1
ATOM 752 O O . GLN A 1 99 ? 4.971 9.912 37.690 1.00 91.50 99 GLN A O 1
ATOM 757 N N . ILE A 1 100 ? 3.294 8.567 38.347 1.00 91.62 100 ILE A N 1
ATOM 758 C CA . ILE A 1 100 ? 3.986 8.041 39.527 1.00 91.62 100 ILE A CA 1
ATOM 759 C C . ILE A 1 100 ? 5.002 6.984 39.076 1.00 91.62 100 ILE A C 1
ATOM 761 O O . ILE A 1 100 ? 4.631 5.911 38.602 1.00 91.62 100 ILE A O 1
ATOM 765 N N . THR A 1 101 ? 6.296 7.261 39.221 1.00 91.44 101 THR A N 1
ATOM 766 C CA . THR A 1 101 ? 7.382 6.390 38.731 1.00 91.44 101 THR A CA 1
ATOM 767 C C . THR A 1 101 ? 7.901 5.418 39.789 1.00 91.44 101 THR A C 1
ATOM 769 O O . THR A 1 101 ? 8.464 4.377 39.454 1.00 91.44 101 THR A O 1
ATOM 772 N N . GLY A 1 102 ? 7.681 5.714 41.068 1.00 88.38 102 GLY A N 1
ATOM 773 C CA . GLY A 1 102 ? 8.070 4.859 42.185 1.00 88.38 102 GLY A CA 1
ATOM 774 C C . GLY A 1 102 ? 7.662 5.461 43.523 1.00 88.38 102 GLY A C 1
ATOM 775 O O . GLY A 1 102 ? 7.270 6.620 43.588 1.00 88.38 102 GLY A O 1
ATOM 776 N N . LEU A 1 103 ? 7.754 4.685 44.600 1.00 90.38 103 LEU A N 1
ATOM 777 C CA . LEU A 1 103 ? 7.427 5.153 45.949 1.00 90.38 103 LEU A CA 1
ATOM 778 C C . LEU A 1 103 ? 8.699 5.426 46.744 1.00 90.38 103 LEU A C 1
ATOM 780 O O . LEU A 1 103 ? 9.641 4.636 46.687 1.00 90.38 103 LEU A O 1
ATOM 784 N N . VAL A 1 104 ? 8.701 6.513 47.512 1.00 87.31 104 VAL A N 1
ATOM 785 C CA . VAL A 1 104 ? 9.731 6.791 48.521 1.00 87.31 104 VAL A CA 1
ATOM 786 C C . VAL A 1 104 ? 9.299 6.176 49.853 1.00 87.31 104 VAL A C 1
ATOM 788 O O . VAL A 1 104 ? 10.071 5.472 50.501 1.00 87.31 104 VAL A O 1
ATOM 791 N N . ASN A 1 105 ? 8.045 6.407 50.244 1.00 86.12 105 ASN A N 1
ATOM 792 C CA . ASN A 1 105 ? 7.376 5.811 51.400 1.00 86.12 105 ASN A CA 1
ATOM 793 C C . ASN A 1 105 ? 5.844 5.872 51.196 1.00 86.12 105 ASN A C 1
ATOM 795 O O . ASN A 1 105 ? 5.373 6.272 50.135 1.00 86.12 105 ASN A O 1
ATOM 799 N N . ASN A 1 106 ? 5.047 5.486 52.197 1.00 86.62 106 ASN A N 1
ATOM 800 C CA . ASN A 1 106 ? 3.581 5.471 52.069 1.00 86.62 106 ASN A CA 1
ATOM 801 C C . ASN A 1 106 ? 2.949 6.872 51.943 1.00 86.62 106 ASN A C 1
ATOM 803 O O . ASN A 1 106 ? 1.785 6.978 51.576 1.00 86.62 106 ASN A O 1
ATOM 807 N N . ASN A 1 107 ? 3.691 7.945 52.212 1.00 88.62 107 ASN A N 1
ATOM 808 C CA . ASN A 1 107 ? 3.209 9.323 52.122 1.00 88.62 107 ASN A CA 1
ATOM 809 C C . ASN A 1 107 ? 3.891 10.116 51.003 1.00 88.62 107 ASN A C 1
ATOM 811 O O . ASN A 1 107 ? 3.492 11.249 50.76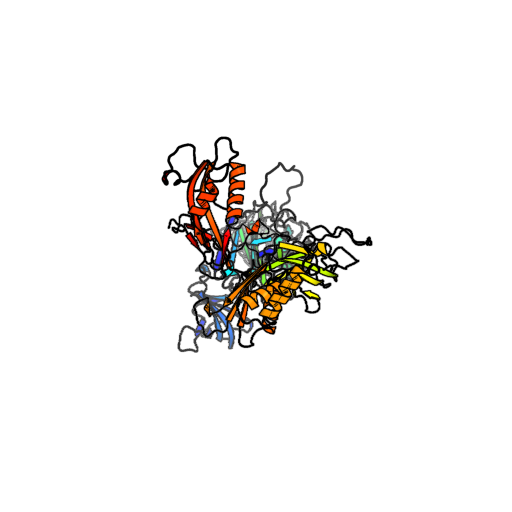2 1.00 88.62 107 ASN A O 1
ATOM 815 N N . GLU A 1 108 ? 4.895 9.555 50.324 1.00 90.00 108 GLU A N 1
ATOM 816 C CA . GLU A 1 108 ? 5.668 10.245 49.292 1.00 90.00 108 GLU A CA 1
ATOM 817 C C . GLU A 1 108 ? 5.997 9.321 48.115 1.00 90.00 108 GLU A C 1
ATOM 819 O O . GLU A 1 108 ? 6.501 8.205 48.285 1.00 90.00 108 GLU A O 1
ATOM 824 N N . ALA A 1 109 ? 5.761 9.820 46.904 1.00 90.75 109 ALA A N 1
ATOM 825 C CA . ALA A 1 109 ? 6.026 9.126 45.656 1.00 90.75 109 ALA A CA 1
ATOM 826 C C . ALA A 1 109 ? 6.856 9.986 44.694 1.00 90.75 109 ALA A C 1
ATOM 828 O O . ALA A 1 109 ? 6.708 11.206 44.634 1.00 90.75 109 ALA A O 1
ATOM 829 N N . ASN A 1 110 ? 7.712 9.335 43.912 1.00 91.06 110 ASN A N 1
ATOM 830 C CA . ASN A 1 110 ? 8.416 9.956 42.799 1.00 91.06 110 ASN A CA 1
ATOM 831 C C . ASN A 1 110 ? 7.463 10.115 41.617 1.00 91.06 110 ASN A C 1
ATOM 833 O O . ASN A 1 110 ? 6.708 9.195 41.286 1.00 91.06 110 ASN A O 1
ATOM 837 N N . ILE A 1 111 ? 7.542 11.264 40.957 1.00 91.75 111 ILE A N 1
ATOM 838 C CA . ILE A 1 111 ? 6.703 11.604 39.812 1.00 91.75 111 ILE A CA 1
ATOM 839 C C . ILE A 1 111 ? 7.535 12.105 38.638 1.00 91.75 111 ILE A C 1
ATOM 841 O O . ILE A 1 111 ? 8.641 12.616 38.802 1.00 91.75 111 ILE A O 1
ATOM 845 N N . GLN A 1 112 ? 6.978 11.970 37.441 1.00 89.81 112 GLN A N 1
ATOM 846 C CA . GLN A 1 112 ? 7.509 12.546 36.215 1.00 89.81 112 GLN A CA 1
ATOM 847 C C . GLN A 1 112 ? 6.378 13.246 35.467 1.00 89.81 112 GLN A C 1
ATOM 849 O O . GLN A 1 112 ? 5.343 12.632 35.213 1.00 89.81 112 GLN A O 1
ATOM 854 N N . GLN A 1 113 ? 6.561 14.513 35.091 1.00 89.56 113 GLN A N 1
ATOM 855 C CA . GLN A 1 113 ? 5.595 15.192 34.228 1.00 89.56 113 GLN A CA 1
ATOM 856 C C . GLN A 1 113 ? 5.646 14.578 32.824 1.00 89.56 113 GLN A C 1
ATOM 858 O O . GLN A 1 113 ? 6.705 14.547 32.199 1.00 89.56 113 GLN A O 1
ATOM 863 N N . ILE A 1 114 ? 4.507 14.089 32.334 1.00 86.50 114 ILE A N 1
ATOM 864 C CA . ILE A 1 114 ? 4.395 13.423 31.026 1.00 86.50 114 ILE A CA 1
ATOM 865 C C . ILE A 1 114 ? 3.615 14.247 29.998 1.00 86.50 114 ILE A C 1
ATOM 867 O O . ILE A 1 114 ? 3.663 13.948 28.807 1.00 86.50 114 ILE A O 1
ATOM 871 N N . GLY A 1 115 ? 2.909 15.291 30.434 1.00 82.12 115 GLY A N 1
ATOM 872 C CA . GLY A 1 115 ? 2.150 16.150 29.537 1.00 82.12 115 GLY A CA 1
ATOM 873 C C . GLY A 1 115 ? 1.412 17.270 30.255 1.00 82.12 115 GLY A C 1
ATOM 874 O O . GLY A 1 115 ? 1.431 17.370 31.482 1.00 82.12 115 GLY A O 1
ATOM 875 N N . ILE A 1 116 ? 0.767 18.114 29.457 1.00 82.88 116 ILE A N 1
ATOM 876 C CA . ILE A 1 116 ? -0.177 19.139 29.898 1.00 82.88 116 ILE A CA 1
ATOM 877 C C . ILE A 1 116 ? -1.392 19.004 28.984 1.00 82.88 116 ILE A C 1
ATOM 879 O O . ILE A 1 116 ? -1.244 19.058 27.762 1.00 82.88 116 ILE A O 1
ATOM 883 N N . GLY A 1 117 ? -2.565 18.766 29.560 1.00 74.25 117 GLY A N 1
ATOM 884 C CA . GLY A 1 117 ? -3.819 18.699 28.819 1.00 74.25 117 GLY A CA 1
ATOM 885 C C . GLY A 1 117 ? -4.625 19.981 28.988 1.00 74.25 117 GLY A C 1
ATOM 886 O O . GLY A 1 117 ? -4.710 20.525 30.085 1.00 74.25 117 GLY A O 1
ATOM 887 N N . ASN A 1 118 ? -5.244 20.447 27.902 1.00 70.00 118 ASN A N 1
ATOM 888 C CA . ASN A 1 118 ? -6.324 21.428 27.981 1.00 70.00 118 ASN A CA 1
ATOM 889 C C . ASN A 1 118 ? -7.632 20.664 28.171 1.00 70.00 118 ASN A C 1
ATOM 891 O O . ASN A 1 118 ? -8.239 20.207 27.204 1.00 70.00 118 ASN A O 1
ATOM 895 N N . PHE A 1 119 ? -8.026 20.488 29.424 1.00 70.44 119 PHE A N 1
ATOM 896 C CA . PHE A 1 119 ? -9.241 19.773 29.782 1.00 70.44 119 PHE A CA 1
ATOM 897 C C . PHE A 1 119 ? -10.417 20.748 29.961 1.00 70.44 119 PHE A C 1
ATOM 899 O O . PHE A 1 119 ? -10.197 21.895 30.361 1.00 70.44 119 PHE A O 1
ATOM 906 N N . PRO A 1 120 ? -11.666 20.323 29.690 1.00 61.94 120 PRO A N 1
ATOM 907 C CA . PRO A 1 120 ? -12.851 21.081 30.093 1.00 61.94 120 PRO A CA 1
ATOM 908 C C . PRO A 1 120 ? -12.794 21.388 31.598 1.00 61.94 120 PRO A C 1
ATOM 910 O O . PRO A 1 120 ? -12.339 20.537 32.363 1.00 61.94 120 PRO A O 1
ATOM 913 N N . GLN A 1 121 ? -13.263 22.565 32.038 1.00 59.47 121 GLN A N 1
ATOM 914 C CA . GLN A 1 121 ? -13.218 22.944 33.466 1.00 59.47 121 GLN A CA 1
ATOM 915 C C . GLN A 1 121 ? -13.907 21.920 34.380 1.00 59.47 121 GLN A C 1
ATOM 917 O O . GLN A 1 121 ? -13.498 21.730 35.518 1.00 59.47 121 GLN A O 1
ATOM 922 N N . ASP A 1 122 ? -14.898 21.203 33.861 1.00 55.72 122 ASP A N 1
ATOM 923 C CA . ASP A 1 122 ? -15.641 20.183 34.600 1.00 55.72 122 ASP A CA 1
ATOM 924 C C . ASP A 1 122 ? -14.773 18.954 34.937 1.00 55.72 122 ASP A C 1
ATOM 926 O O . ASP A 1 122 ? -15.002 18.285 35.942 1.00 55.72 122 ASP A O 1
ATOM 930 N N . ALA A 1 123 ? -13.750 18.667 34.122 1.00 54.94 123 ALA A N 1
ATOM 931 C CA . ALA A 1 123 ? -12.799 17.574 34.344 1.00 54.94 123 ALA A CA 1
ATOM 932 C C . ALA A 1 123 ? -11.631 17.977 35.266 1.00 54.94 123 ALA A C 1
ATOM 934 O O . ALA A 1 123 ? -10.935 17.112 35.802 1.00 54.94 123 ALA A O 1
ATOM 935 N N . VAL A 1 124 ? -11.413 19.284 35.451 1.00 61.53 124 VAL A N 1
ATOM 936 C CA . VAL A 1 124 ? -10.325 19.859 36.250 1.00 61.53 124 VAL A CA 1
ATOM 937 C C . VAL A 1 124 ? -10.893 20.966 37.138 1.00 61.53 124 VAL A C 1
ATOM 939 O O . VAL A 1 124 ? -10.882 22.147 36.794 1.00 61.53 124 VAL A O 1
ATOM 942 N N . SER A 1 125 ? -11.406 20.570 38.304 1.00 65.31 125 SER A N 1
ATOM 943 C CA . SER A 1 125 ? -11.852 21.508 39.339 1.00 65.31 125 SER A CA 1
ATOM 944 C C . SER A 1 125 ? -10.649 22.202 39.989 1.00 65.31 125 SER A C 1
ATOM 946 O O . SER A 1 125 ? -9.634 21.561 40.264 1.00 65.31 125 SER A O 1
ATOM 948 N N . THR A 1 126 ? -10.759 23.502 40.294 1.00 65.88 126 THR A N 1
ATOM 949 C CA . THR A 1 126 ? -9.666 24.289 40.905 1.00 65.88 126 THR A CA 1
ATOM 950 C C . THR A 1 126 ? -9.195 23.726 42.247 1.00 65.88 126 THR A C 1
ATOM 952 O O . THR A 1 126 ? -8.038 23.933 42.624 1.00 65.88 126 THR A O 1
ATOM 955 N N . ASP A 1 127 ? -10.068 22.982 42.928 1.00 75.62 127 ASP A N 1
ATOM 956 C CA . ASP A 1 127 ? -9.843 22.436 44.264 1.00 75.62 127 ASP A CA 1
ATOM 957 C C . ASP A 1 127 ? -9.584 20.924 44.280 1.00 75.62 127 ASP A C 1
ATOM 959 O O . ASP A 1 127 ? -9.471 20.356 45.366 1.00 75.62 127 ASP A O 1
ATOM 963 N N . GLN A 1 128 ? -9.464 20.259 43.122 1.00 83.00 128 GLN A N 1
ATOM 964 C CA . GLN A 1 128 ? -9.231 18.812 43.076 1.00 83.00 128 GLN A CA 1
ATOM 965 C C . GLN A 1 128 ? -8.020 18.392 42.247 1.00 83.00 128 GLN A C 1
ATOM 967 O O . GLN A 1 128 ? -7.688 18.984 41.222 1.00 83.00 128 GLN A O 1
ATOM 972 N N . ILE A 1 129 ? -7.370 17.329 42.716 1.00 87.50 129 ILE A N 1
ATOM 973 C CA . ILE A 1 129 ? -6.297 16.612 42.031 1.00 87.50 129 ILE A CA 1
ATOM 974 C C . ILE A 1 129 ? -6.775 15.181 41.840 1.00 87.50 129 ILE A C 1
ATOM 976 O O . ILE A 1 129 ? -7.094 14.487 42.805 1.00 87.50 129 ILE A O 1
ATOM 980 N N . ASN A 1 130 ? -6.808 14.730 40.597 1.00 88.81 130 ASN A N 1
ATOM 981 C CA . ASN A 1 130 ? -7.445 13.473 40.242 1.00 88.81 130 ASN A CA 1
ATOM 982 C C . ASN A 1 130 ? -6.400 12.403 39.926 1.00 88.81 130 ASN A C 1
ATOM 984 O O . ASN A 1 130 ? -5.474 12.635 39.146 1.00 88.81 130 ASN A O 1
ATOM 988 N N . LEU A 1 131 ? -6.557 11.225 40.526 1.00 88.50 131 LEU A N 1
ATOM 989 C CA . LEU A 1 131 ? -5.738 10.053 40.253 1.00 88.50 131 LEU A CA 1
ATOM 990 C C . LEU A 1 131 ? -6.435 9.150 39.246 1.00 88.50 131 LEU A C 1
ATOM 992 O O . LEU A 1 131 ? -7.549 8.684 39.469 1.00 88.50 131 LEU A O 1
ATOM 996 N N . TYR A 1 132 ? -5.734 8.837 38.173 1.00 86.62 132 TYR A N 1
ATOM 997 C CA . TYR A 1 132 ? -6.216 8.043 37.062 1.00 86.62 132 TYR A CA 1
ATOM 998 C C . TYR A 1 132 ? -5.339 6.813 36.847 1.00 86.62 132 TYR A C 1
ATOM 1000 O O . TYR A 1 132 ? -4.158 6.780 37.202 1.00 86.62 132 TYR A O 1
ATOM 1008 N N . ARG A 1 133 ? -5.906 5.790 36.208 1.00 82.88 133 ARG A N 1
ATOM 1009 C CA . ARG A 1 133 ? -5.109 4.693 35.644 1.00 82.88 133 ARG A CA 1
ATOM 1010 C C . ARG A 1 133 ? -4.224 5.220 34.515 1.00 82.88 133 ARG A C 1
ATOM 1012 O O . ARG A 1 133 ? -4.529 6.241 33.905 1.00 82.88 133 ARG A O 1
ATOM 1019 N N . ASP A 1 134 ? -3.156 4.500 34.197 1.00 79.75 134 ASP A N 1
ATOM 1020 C CA . ASP A 1 134 ? -2.331 4.806 33.022 1.00 79.75 134 ASP A CA 1
ATOM 1021 C C . ASP A 1 134 ? -3.103 4.666 31.698 1.00 79.75 134 ASP A C 1
ATOM 1023 O O . ASP A 1 134 ? -2.802 5.368 30.737 1.00 79.75 134 ASP A O 1
ATOM 1027 N N . SER A 1 135 ? -4.129 3.812 31.657 1.00 74.56 135 SER A N 1
ATOM 1028 C CA . SER A 1 135 ? -5.046 3.642 30.521 1.00 74.56 135 SER A CA 1
ATOM 1029 C C . SER A 1 135 ? -6.088 4.753 30.366 1.00 74.56 135 SER A C 1
ATOM 1031 O O . SER A 1 135 ? -6.696 4.875 29.307 1.00 74.56 135 SER A O 1
ATOM 1033 N N . ALA A 1 136 ? -6.318 5.568 31.395 1.00 79.31 136 ALA A N 1
ATOM 1034 C CA . ALA A 1 136 ? -7.435 6.512 31.416 1.00 79.31 136 ALA A CA 1
ATOM 1035 C C . ALA A 1 136 ? -7.173 7.803 30.625 1.00 79.31 136 ALA A C 1
ATOM 1037 O O . ALA A 1 136 ? -8.120 8.538 30.332 1.00 79.31 136 ALA A O 1
ATOM 1038 N N . ILE A 1 137 ? -5.910 8.095 30.289 1.00 82.56 137 ILE A N 1
ATOM 1039 C CA . ILE A 1 137 ? -5.513 9.334 29.614 1.00 82.56 137 ILE A CA 1
ATOM 1040 C C . ILE A 1 137 ? -4.778 9.023 28.315 1.00 82.56 137 ILE A C 1
ATOM 1042 O O . ILE A 1 137 ? -3.756 8.342 28.290 1.00 82.56 137 ILE A O 1
ATOM 1046 N N . TYR A 1 138 ? -5.288 9.602 27.237 1.00 83.19 138 TYR A N 1
ATOM 1047 C CA . TYR A 1 138 ? -4.783 9.469 25.882 1.00 83.19 138 TYR A CA 1
ATOM 1048 C C . TYR A 1 138 ? -4.061 10.751 25.477 1.00 83.19 138 TYR A C 1
ATOM 1050 O O . TYR A 1 138 ? -4.690 11.784 25.248 1.00 83.19 138 TYR A O 1
ATOM 1058 N N . LEU A 1 139 ? -2.730 10.696 25.412 1.00 82.38 139 LEU A N 1
ATOM 1059 C CA . LEU A 1 139 ? -1.884 11.813 24.980 1.00 82.38 139 LEU A CA 1
ATOM 1060 C C . LEU A 1 139 ? -1.790 11.849 23.443 1.00 82.38 139 LEU A C 1
ATOM 1062 O O . LEU A 1 139 ? -1.776 10.796 22.808 1.00 82.38 139 LEU A O 1
ATOM 1066 N N . ASN A 1 140 ? -1.691 13.042 22.841 1.00 83.00 140 ASN A N 1
ATOM 1067 C CA . ASN A 1 140 ? -1.470 13.242 21.394 1.00 83.00 140 ASN A CA 1
ATOM 1068 C C . ASN A 1 140 ? -2.391 12.400 20.493 1.00 83.00 140 ASN A C 1
ATOM 1070 O O . ASN A 1 140 ? -1.938 11.725 19.568 1.00 83.00 140 ASN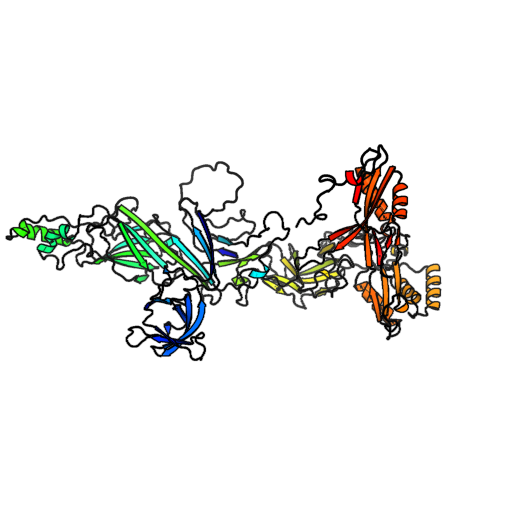 A O 1
ATOM 1074 N N . SER A 1 141 ? -3.680 12.392 20.805 1.00 86.12 141 SER A N 1
ATOM 1075 C CA . SER A 1 141 ? -4.631 11.441 20.237 1.00 86.12 141 SER A CA 1
ATOM 1076 C C . SER A 1 141 ? -5.589 12.097 19.246 1.00 86.12 141 SER A C 1
ATOM 1078 O O . SER A 1 141 ? -5.782 13.311 19.263 1.00 86.12 141 SER A O 1
ATOM 1080 N N . PHE A 1 142 ? -6.190 11.274 18.385 1.00 86.00 142 PHE A N 1
ATOM 1081 C CA . PHE A 1 142 ? -7.302 11.654 17.515 1.00 86.00 142 PHE A CA 1
ATOM 1082 C C . PHE A 1 142 ? -8.589 11.089 18.100 1.00 86.00 142 PHE A C 1
ATOM 1084 O O . PHE A 1 142 ? -8.704 9.873 18.270 1.00 86.00 142 PHE A O 1
ATOM 1091 N N . LYS A 1 143 ? -9.560 11.954 18.379 1.00 86.94 143 LYS A N 1
ATOM 1092 C CA . LYS A 1 143 ? -10.901 11.550 18.792 1.00 86.94 143 LYS A CA 1
ATOM 1093 C C . LYS A 1 143 ? -11.852 11.762 17.625 1.00 86.94 143 LYS A C 1
ATOM 1095 O O . LYS A 1 143 ? -11.906 12.854 17.069 1.00 86.94 143 LYS A O 1
ATOM 1100 N N . PHE A 1 144 ? -12.599 10.720 17.278 1.00 87.06 144 PHE A N 1
ATOM 1101 C CA . PHE A 1 144 ? -13.682 10.777 16.301 1.00 87.06 144 PHE A CA 1
ATOM 1102 C C . PHE A 1 144 ? -14.983 10.452 17.021 1.00 87.06 144 PHE A C 1
ATOM 1104 O O . PHE A 1 144 ? -15.081 9.407 17.666 1.00 87.06 144 PHE A O 1
ATOM 1111 N N . GLN A 1 145 ? -15.969 11.336 16.921 1.00 86.94 145 GLN A N 1
ATOM 1112 C CA . GLN A 1 145 ? -17.268 11.160 17.552 1.00 86.94 145 GLN A CA 1
ATOM 1113 C C . GLN A 1 145 ? -18.345 11.096 16.474 1.00 86.94 145 GLN A C 1
ATOM 1115 O O . GLN A 1 145 ? -18.489 12.011 15.663 1.00 86.94 145 GLN A O 1
ATOM 1120 N N . LEU A 1 146 ? -19.078 9.982 16.460 1.00 86.62 146 LEU A N 1
ATOM 1121 C CA . LEU A 1 146 ? -20.173 9.731 15.531 1.00 86.62 146 LEU A CA 1
ATOM 1122 C C . LEU A 1 146 ? -21.466 9.601 16.327 1.00 86.62 146 LEU A C 1
ATOM 1124 O O . LEU A 1 146 ? -21.554 8.747 17.211 1.00 86.62 146 LEU A O 1
ATOM 1128 N N . LYS A 1 147 ? -22.464 10.424 16.002 1.00 87.75 147 LYS A N 1
ATOM 1129 C CA . LYS A 1 147 ? -23.810 10.302 16.565 1.00 87.75 147 LYS A CA 1
ATOM 1130 C C . LYS A 1 147 ? -24.724 9.622 15.552 1.00 87.75 147 LYS A C 1
ATOM 1132 O O . LYS A 1 147 ? -24.835 10.071 14.412 1.00 87.75 147 LYS A O 1
ATOM 1137 N N . LEU A 1 148 ? -25.346 8.522 15.964 1.00 85.69 148 LEU A N 1
ATOM 1138 C CA . LEU A 1 148 ? -26.263 7.743 15.138 1.00 85.69 148 LEU A CA 1
ATOM 1139 C C . LEU A 1 148 ? -27.679 7.900 15.683 1.00 85.69 148 LEU A C 1
ATOM 1141 O O . LEU A 1 148 ? -27.905 7.700 16.875 1.00 85.69 148 LEU A O 1
ATOM 1145 N N . ASP A 1 149 ? -28.614 8.249 14.806 1.00 83.75 149 ASP A N 1
ATOM 1146 C CA . ASP A 1 149 ? -30.027 8.327 15.158 1.00 83.75 149 ASP A CA 1
ATOM 1147 C C . ASP A 1 149 ? -30.678 6.934 15.136 1.00 83.75 149 ASP A C 1
ATOM 1149 O O . ASP A 1 149 ? -30.356 6.096 14.293 1.00 83.75 149 ASP A O 1
ATOM 1153 N N . SER A 1 150 ? -31.631 6.702 16.042 1.00 78.12 150 SER A N 1
ATOM 1154 C CA . SER A 1 150 ? -32.353 5.424 16.173 1.00 78.12 150 SER A CA 1
ATOM 1155 C C . SER A 1 150 ? -33.158 5.004 14.932 1.00 78.12 150 SER A C 1
ATOM 1157 O O . SER A 1 150 ? -33.534 3.840 14.812 1.00 78.12 150 SER A O 1
ATOM 1159 N N . THR A 1 151 ? -33.436 5.929 14.008 1.00 79.88 151 THR A N 1
ATOM 1160 C CA . THR A 1 151 ? -34.151 5.653 12.752 1.00 79.88 151 THR A CA 1
ATOM 1161 C C . THR A 1 151 ? -33.245 5.133 11.637 1.00 79.88 151 THR A C 1
ATOM 1163 O O . THR A 1 151 ? -33.750 4.695 10.599 1.00 79.88 151 THR A O 1
ATOM 1166 N N . LEU A 1 152 ? -31.920 5.162 11.826 1.00 79.81 152 LEU A N 1
ATOM 1167 C CA . LEU A 1 152 ? -30.973 4.636 10.849 1.00 79.81 152 LEU A CA 1
ATOM 1168 C C . LEU A 1 152 ? -31.049 3.101 10.783 1.00 79.81 152 LEU A C 1
ATOM 1170 O O . LEU A 1 152 ? -31.259 2.439 11.800 1.00 79.81 152 LEU A O 1
ATOM 1174 N N . PRO A 1 153 ? -30.867 2.508 9.589 1.00 78.44 153 PRO A N 1
ATOM 1175 C CA . PRO A 1 153 ? -30.797 1.060 9.461 1.00 78.44 153 PRO A CA 1
ATOM 1176 C C . PRO A 1 153 ? -29.581 0.502 10.212 1.00 78.44 153 PRO A C 1
ATOM 1178 O O . PRO A 1 153 ? -28.565 1.183 10.372 1.00 78.44 153 PRO A O 1
ATOM 1181 N N . ALA A 1 154 ? -29.678 -0.769 10.607 1.00 75.25 154 ALA A N 1
ATOM 1182 C CA . ALA A 1 154 ? -28.583 -1.503 11.233 1.00 75.25 154 ALA A CA 1
ATOM 1183 C C . ALA A 1 154 ? -27.291 -1.389 10.408 1.00 75.25 154 ALA A C 1
ATOM 1185 O O . ALA A 1 154 ? -27.308 -1.516 9.178 1.00 75.25 154 ALA A O 1
ATOM 1186 N N . ILE A 1 155 ? -26.160 -1.179 11.083 1.00 77.56 155 ILE A N 1
ATOM 1187 C CA . ILE A 1 155 ? -24.853 -1.151 10.421 1.00 77.56 155 ILE A CA 1
ATOM 1188 C C . ILE A 1 155 ? -24.435 -2.595 10.158 1.00 77.56 155 ILE A C 1
ATOM 1190 O O . ILE A 1 155 ? -24.087 -3.335 11.078 1.00 77.56 155 ILE A O 1
ATOM 1194 N N . LEU A 1 156 ? -24.486 -2.989 8.888 1.00 77.19 156 LEU A N 1
ATOM 1195 C CA . LEU A 1 156 ? -24.162 -4.344 8.454 1.00 77.19 156 LEU A CA 1
ATOM 1196 C C . LEU A 1 156 ? -22.670 -4.488 8.118 1.00 77.19 156 LEU A C 1
ATOM 1198 O O . LEU A 1 156 ? -22.024 -3.503 7.746 1.00 77.19 156 LEU A O 1
ATOM 1202 N N . PRO A 1 157 ? -22.119 -5.712 8.202 1.00 76.81 157 PRO A N 1
ATOM 1203 C CA . PRO A 1 157 ? -20.796 -6.006 7.668 1.00 76.81 157 PRO A CA 1
ATOM 1204 C C . PRO A 1 157 ? -20.700 -5.660 6.170 1.00 76.81 157 PRO A C 1
ATOM 1206 O O . PRO A 1 157 ? -21.698 -5.770 5.446 1.00 76.81 157 PRO A O 1
ATOM 1209 N N . PRO A 1 158 ? -19.519 -5.238 5.686 1.00 73.06 158 PRO A N 1
ATOM 1210 C CA . PRO A 1 158 ? -19.322 -4.878 4.287 1.00 73.06 158 PRO A CA 1
ATOM 1211 C C . PRO A 1 158 ? -19.583 -6.076 3.364 1.00 73.06 158 PRO A C 1
ATOM 1213 O O . PRO A 1 158 ? -19.116 -7.186 3.613 1.00 73.06 158 PRO A O 1
ATOM 1216 N N . LYS A 1 159 ? -20.324 -5.850 2.273 1.00 68.75 159 LYS A N 1
ATOM 1217 C CA . LYS A 1 159 ? -20.584 -6.879 1.256 1.00 68.75 159 LYS A CA 1
ATOM 1218 C C . LYS A 1 159 ? -19.465 -6.935 0.208 1.00 68.75 159 LYS A C 1
ATOM 1220 O O . LYS A 1 159 ? -18.887 -5.892 -0.100 1.00 68.75 159 LYS A O 1
ATOM 1225 N N . PRO A 1 160 ? -19.223 -8.107 -0.415 1.00 60.03 160 PRO A N 1
ATOM 1226 C CA . PRO A 1 160 ? -18.149 -8.298 -1.392 1.00 60.03 160 PRO A CA 1
ATOM 1227 C C . PRO A 1 160 ? -18.125 -7.331 -2.582 1.00 60.03 160 PRO A C 1
ATOM 1229 O O . PRO A 1 160 ? -17.046 -7.010 -3.071 1.00 60.03 160 PRO A O 1
ATOM 1232 N N . ASP A 1 161 ? -19.288 -6.839 -3.015 1.00 55.72 161 ASP A N 1
ATOM 1233 C CA . ASP A 1 161 ? -19.434 -6.103 -4.278 1.00 55.72 161 ASP A CA 1
ATOM 1234 C C . ASP A 1 161 ? -19.594 -4.574 -4.116 1.00 55.72 161 ASP A C 1
ATOM 1236 O O . ASP A 1 161 ? -19.725 -3.865 -5.112 1.00 55.72 161 ASP A O 1
ATOM 1240 N N . GLU A 1 162 ? -19.592 -4.037 -2.887 1.00 47.47 162 GLU A N 1
ATOM 1241 C CA . GLU A 1 162 ? -19.992 -2.638 -2.617 1.00 47.47 162 GLU A CA 1
ATOM 1242 C C . GLU A 1 162 ? -18.822 -1.685 -2.265 1.00 47.47 162 GLU A C 1
ATOM 1244 O O . GLU A 1 162 ? -19.033 -0.481 -2.106 1.00 47.47 162 GLU A O 1
ATOM 1249 N N . SER A 1 163 ? -17.572 -2.164 -2.190 1.00 49.72 163 SER A N 1
ATOM 1250 C CA . SER A 1 163 ? -16.395 -1.331 -1.885 1.00 49.72 163 SER A CA 1
ATOM 1251 C C . SER A 1 163 ? -15.186 -1.624 -2.778 1.00 49.72 163 SER A C 1
ATOM 1253 O O . SER A 1 163 ? -14.896 -2.761 -3.124 1.00 49.72 163 SER A O 1
ATOM 1255 N N . THR A 1 164 ? -14.394 -0.589 -3.088 1.00 49.78 164 THR A N 1
ATOM 1256 C CA . THR A 1 164 ? -13.100 -0.704 -3.804 1.00 49.78 164 THR A CA 1
ATOM 1257 C C . THR A 1 164 ? -12.055 -1.567 -3.086 1.00 49.78 164 THR A C 1
ATOM 1259 O O . THR A 1 164 ? -11.032 -1.906 -3.672 1.00 49.78 164 THR A O 1
ATOM 1262 N N . PHE A 1 165 ? -12.312 -1.931 -1.829 1.00 57.34 165 PHE A N 1
ATOM 1263 C CA . PHE A 1 165 ? -11.497 -2.822 -1.011 1.00 57.34 165 PHE A CA 1
ATOM 1264 C C . PHE A 1 165 ? -12.439 -3.836 -0.359 1.00 57.34 165 PHE A C 1
ATOM 1266 O O . PHE A 1 165 ? -13.302 -3.437 0.423 1.00 57.34 165 PHE A O 1
ATOM 1273 N N . PHE A 1 166 ? -12.308 -5.116 -0.700 1.00 65.12 166 PHE A N 1
ATOM 1274 C CA . PHE A 1 166 ? -13.107 -6.191 -0.112 1.00 65.12 166 PHE A CA 1
ATOM 1275 C C . PHE A 1 166 ? -12.568 -6.528 1.276 1.00 65.12 166 PHE A C 1
ATOM 1277 O O . PHE A 1 166 ? -11.485 -7.083 1.345 1.00 65.12 166 PHE A O 1
ATOM 1284 N N . LEU A 1 167 ? -13.280 -6.205 2.360 1.00 71.50 167 LEU A N 1
ATOM 1285 C CA . LEU A 1 167 ? -12.901 -6.639 3.708 1.00 71.50 167 LEU A CA 1
ATOM 1286 C C . LEU A 1 167 ? -13.778 -7.831 4.114 1.00 71.50 167 LEU A C 1
ATOM 1288 O O . LEU A 1 167 ? -14.954 -7.641 4.409 1.00 71.50 167 LEU A O 1
ATOM 1292 N N . ASP A 1 168 ? -13.219 -9.040 4.129 1.00 70.81 168 ASP A N 1
ATOM 1293 C CA . ASP A 1 168 ? -13.934 -10.232 4.603 1.00 70.81 168 ASP A CA 1
ATOM 1294 C C . ASP A 1 168 ? -13.973 -10.248 6.136 1.00 70.81 168 ASP A C 1
ATOM 1296 O O . ASP A 1 168 ? -13.027 -10.679 6.799 1.00 70.81 168 ASP A O 1
ATOM 1300 N N . THR A 1 169 ? -15.035 -9.688 6.711 1.00 75.06 169 THR A N 1
ATOM 1301 C CA . THR A 1 169 ? -15.251 -9.673 8.158 1.00 75.06 169 THR A CA 1
ATOM 1302 C C . THR A 1 169 ? -16.726 -9.888 8.487 1.00 75.06 169 THR A C 1
ATOM 1304 O O . THR A 1 169 ? -17.594 -9.341 7.804 1.00 75.06 169 THR A O 1
ATOM 1307 N N . PRO A 1 170 ? -17.042 -10.646 9.553 1.00 74.44 170 PRO A N 1
ATOM 1308 C CA . PRO A 1 170 ? -18.412 -10.790 10.032 1.00 74.44 170 PRO A CA 1
ATOM 1309 C C . PRO A 1 170 ? -18.904 -9.563 10.822 1.00 74.44 170 PRO A C 1
ATOM 1311 O O . PRO A 1 170 ? -20.048 -9.554 11.274 1.00 74.44 170 PRO A O 1
ATOM 1314 N N . TYR A 1 171 ? -18.063 -8.538 11.009 1.00 77.62 171 TYR A N 1
ATOM 1315 C CA . TYR A 1 171 ? -18.347 -7.374 11.849 1.00 77.62 171 TYR A CA 1
ATOM 1316 C C . TYR A 1 171 ? -18.492 -6.077 11.040 1.00 77.62 171 TYR A C 1
ATOM 1318 O O . TYR A 1 171 ? -17.908 -5.949 9.963 1.00 77.62 171 TYR A O 1
ATOM 1326 N N . PRO A 1 172 ? -19.246 -5.083 11.542 1.00 78.88 172 PRO A N 1
ATOM 1327 C CA . PRO A 1 172 ? -19.283 -3.756 10.942 1.00 78.88 172 PRO A CA 1
ATOM 1328 C C . PRO A 1 172 ? -17.920 -3.060 11.030 1.00 78.88 172 PRO A C 1
ATOM 1330 O O . PRO A 1 172 ? -17.079 -3.352 11.885 1.00 78.88 172 PRO A O 1
ATOM 1333 N N . VAL A 1 173 ? -17.700 -2.117 10.114 1.00 79.00 173 VAL A N 1
ATOM 1334 C CA . VAL A 1 173 ? -16.376 -1.547 9.877 1.00 79.00 173 VAL A CA 1
ATOM 1335 C C . VAL A 1 173 ? -16.447 -0.039 9.691 1.00 79.00 173 VAL A C 1
ATOM 1337 O O . VAL A 1 173 ? -17.259 0.467 8.919 1.00 79.00 173 VAL A O 1
ATOM 1340 N N . VAL A 1 174 ? -15.528 0.682 10.333 1.00 80.00 174 VAL A N 1
ATOM 1341 C CA . VAL A 1 174 ? -15.333 2.120 10.136 1.00 80.00 174 VAL A CA 1
ATOM 1342 C C . VAL A 1 174 ? -14.087 2.358 9.286 1.00 80.00 174 VAL A C 1
ATOM 1344 O O . VAL A 1 174 ? -12.976 1.972 9.653 1.00 80.00 174 VAL A O 1
ATOM 1347 N N . LYS A 1 175 ? -14.255 3.024 8.138 1.00 80.50 175 LYS A N 1
ATOM 1348 C CA . LYS A 1 175 ? -13.157 3.402 7.237 1.00 80.50 175 LYS A CA 1
ATOM 1349 C C . LYS A 1 175 ? -12.787 4.870 7.429 1.00 80.50 175 LYS A C 1
ATOM 1351 O O . LYS A 1 175 ? -13.579 5.753 7.121 1.00 80.50 175 LYS A O 1
ATOM 1356 N N . ILE A 1 176 ? -11.551 5.122 7.856 1.00 78.88 176 ILE A N 1
ATOM 1357 C CA . ILE A 1 176 ? -11.005 6.469 8.055 1.00 78.88 176 ILE A CA 1
ATOM 1358 C C . ILE A 1 176 ? -9.956 6.747 6.974 1.00 78.88 176 ILE A C 1
ATOM 1360 O O . ILE A 1 176 ? -8.926 6.063 6.896 1.00 78.88 176 ILE A O 1
ATOM 1364 N N . LEU A 1 177 ? -10.227 7.757 6.145 1.00 76.31 177 LEU A N 1
ATOM 1365 C CA . LEU A 1 177 ? -9.351 8.234 5.075 1.00 76.31 177 LEU A CA 1
ATOM 1366 C C . LEU A 1 177 ? -8.903 9.669 5.351 1.00 76.31 177 LEU A C 1
ATOM 1368 O O . LEU A 1 177 ? -9.699 10.495 5.794 1.00 76.31 177 LEU A O 1
ATOM 1372 N N . LEU A 1 178 ? -7.645 9.972 5.033 1.00 72.88 178 LEU A N 1
ATOM 1373 C CA . LEU A 1 178 ? -7.182 11.353 4.960 1.00 72.88 178 LEU A CA 1
ATOM 1374 C C . LEU A 1 178 ? -7.786 11.998 3.715 1.00 72.88 178 LEU A C 1
ATOM 1376 O O . LEU A 1 178 ? -7.626 11.486 2.608 1.00 72.88 178 LEU A O 1
ATOM 1380 N N . LYS A 1 179 ? -8.506 13.103 3.907 1.00 67.38 179 LYS A N 1
ATOM 1381 C CA . LYS A 1 179 ? -9.063 13.877 2.802 1.00 67.38 179 LYS A CA 1
ATOM 1382 C C . LYS A 1 179 ? -7.928 14.630 2.114 1.00 67.38 179 LYS A C 1
ATOM 1384 O O . LYS A 1 179 ? -7.247 15.428 2.754 1.00 67.38 179 LYS A O 1
ATOM 1389 N N . GLU A 1 180 ? -7.750 14.395 0.821 1.00 61.72 180 GLU A N 1
ATOM 1390 C CA . GLU A 1 180 ? -6.930 15.265 -0.019 1.00 61.72 180 GLU A CA 1
ATOM 1391 C C . GLU A 1 180 ? -7.634 16.622 -0.114 1.00 61.72 180 GLU A C 1
ATOM 1393 O O . GLU A 1 180 ? -8.798 16.706 -0.520 1.00 61.72 180 GLU A O 1
ATOM 1398 N N . ILE A 1 181 ? -6.965 17.683 0.336 1.00 49.69 181 ILE A N 1
ATOM 1399 C CA . ILE A 1 181 ? -7.487 19.042 0.225 1.00 49.69 181 ILE A CA 1
ATOM 1400 C C . ILE A 1 181 ? -6.798 19.678 -0.975 1.00 49.69 181 ILE A C 1
ATOM 1402 O O . ILE A 1 181 ? -5.620 20.029 -0.917 1.00 49.69 181 ILE A O 1
ATOM 1406 N N . SER A 1 182 ? -7.547 19.850 -2.061 1.00 44.44 182 SER A N 1
ATOM 1407 C CA . SER A 1 182 ? -7.242 20.914 -3.009 1.00 44.44 182 SER A CA 1
ATOM 1408 C C . SER A 1 182 ? -7.637 22.225 -2.321 1.00 44.44 182 SER A C 1
ATOM 1410 O O . SER A 1 182 ? -8.822 22.388 -2.006 1.00 44.44 182 SER A O 1
ATOM 1412 N N . PRO A 1 183 ? -6.702 23.133 -1.998 1.00 39.97 183 PRO A N 1
ATOM 1413 C CA . PRO A 1 183 ? -7.079 24.472 -1.581 1.00 39.97 183 PRO A CA 1
ATOM 1414 C C . PRO A 1 183 ? -7.988 25.071 -2.664 1.00 39.97 183 PRO A C 1
ATOM 1416 O O . PRO A 1 183 ? -7.776 24.876 -3.860 1.00 39.97 183 PRO A O 1
ATOM 1419 N N . SER A 1 184 ? -9.069 25.703 -2.216 1.00 41.81 184 SER A N 1
ATOM 1420 C CA . SER A 1 184 ? -10.112 26.318 -3.041 1.00 41.81 184 SER A CA 1
ATOM 1421 C C . SER A 1 184 ? -9.551 27.088 -4.239 1.00 41.81 184 SER A C 1
ATOM 1423 O O . SER A 1 184 ? -8.589 27.829 -4.064 1.00 41.81 184 SER A O 1
ATOM 1425 N N . GLU A 1 185 ? -10.197 26.931 -5.402 1.00 42.75 185 GLU A N 1
ATOM 1426 C CA . GLU A 1 185 ? -10.153 27.790 -6.601 1.00 42.75 185 GLU A CA 1
ATOM 1427 C C . GLU A 1 185 ? -9.062 28.884 -6.591 1.00 42.75 185 GLU A C 1
ATOM 1429 O O . GLU A 1 185 ? -9.378 30.042 -6.340 1.00 42.75 185 GLU A O 1
ATOM 1434 N N . ASN A 1 186 ? -7.789 28.500 -6.799 1.00 44.50 186 ASN A N 1
ATOM 1435 C CA . ASN A 1 186 ? -6.698 29.295 -7.420 1.00 44.50 186 ASN A CA 1
ATOM 1436 C C . ASN A 1 186 ? -5.263 28.846 -7.077 1.00 44.50 186 ASN A C 1
ATOM 1438 O O . ASN A 1 186 ? -4.316 29.489 -7.522 1.00 44.50 186 ASN A O 1
ATOM 1442 N N . THR A 1 187 ? -5.039 27.726 -6.388 1.00 44.56 187 THR A N 1
ATOM 1443 C CA . THR A 1 187 ? -3.684 27.155 -6.267 1.00 44.56 187 THR A CA 1
ATOM 1444 C C . THR A 1 187 ? -3.656 25.690 -6.698 1.00 44.56 187 THR A C 1
ATOM 1446 O O . THR A 1 187 ? -4.378 24.850 -6.173 1.00 44.56 187 THR A O 1
ATOM 1449 N N . GLN A 1 188 ? -2.800 25.366 -7.676 1.00 50.06 188 GLN A N 1
ATOM 1450 C CA . GLN A 1 188 ? -2.552 23.999 -8.171 1.00 50.06 188 GLN A CA 1
ATOM 1451 C C . GLN A 1 188 ? -1.857 23.083 -7.137 1.00 50.06 188 GLN A C 1
ATOM 1453 O O . GLN A 1 188 ? -1.527 21.936 -7.441 1.00 50.06 188 GLN A O 1
ATOM 1458 N N . GLU A 1 189 ? -1.626 23.558 -5.913 1.00 48.56 189 GLU A N 1
ATOM 1459 C CA . GLU A 1 189 ? -0.945 22.804 -4.866 1.00 48.56 189 GLU A CA 1
ATOM 1460 C C . GLU A 1 189 ? -1.945 21.969 -4.064 1.00 48.56 189 GLU A C 1
ATOM 1462 O O . GLU A 1 189 ? -2.552 22.436 -3.106 1.00 48.56 189 GLU A O 1
ATOM 1467 N N . THR A 1 190 ? -2.106 20.700 -4.439 1.00 51.22 190 THR A N 1
ATOM 1468 C CA . THR A 1 190 ? -2.782 19.717 -3.580 1.00 51.22 190 THR A CA 1
ATOM 1469 C C . THR A 1 190 ? -1.955 19.532 -2.306 1.00 51.22 190 THR A C 1
ATOM 1471 O O . THR A 1 190 ? -0.817 19.067 -2.362 1.00 51.22 190 THR A O 1
ATOM 1474 N N . LEU A 1 191 ? -2.514 19.883 -1.147 1.00 53.50 191 LEU A N 1
ATOM 1475 C CA . LEU A 1 191 ? -1.864 19.654 0.142 1.00 53.50 191 LEU A CA 1
ATOM 1476 C C . LEU A 1 191 ? -2.064 18.191 0.546 1.00 53.50 191 LEU A C 1
ATOM 1478 O O . LEU A 1 191 ? -3.152 17.779 0.951 1.00 53.50 191 LEU A O 1
ATOM 1482 N N . ILE A 1 192 ? -0.997 17.399 0.430 1.00 63.94 192 ILE A N 1
ATOM 1483 C CA . ILE A 1 192 ? -0.972 15.990 0.833 1.00 63.94 192 ILE A CA 1
ATOM 1484 C C . ILE A 1 192 ? -0.323 15.892 2.217 1.00 63.94 192 ILE A C 1
ATOM 1486 O O . ILE A 1 192 ? 0.886 16.065 2.352 1.00 63.94 192 ILE A O 1
ATOM 1490 N N . TYR A 1 193 ? -1.112 15.570 3.249 1.00 71.56 193 TYR A N 1
ATOM 1491 C CA . TYR A 1 193 ? -0.618 15.478 4.634 1.00 71.56 193 TYR A CA 1
ATOM 1492 C C . TYR A 1 193 ? 0.155 14.185 4.970 1.00 71.56 193 TYR A C 1
ATOM 1494 O O . TYR A 1 193 ? 0.510 13.934 6.123 1.00 71.56 193 TYR A O 1
ATOM 1502 N N . TYR A 1 194 ? 0.387 13.321 3.979 1.00 80.50 194 TYR A N 1
ATOM 1503 C CA . TYR A 1 194 ? 1.039 12.023 4.169 1.00 80.50 194 TYR A CA 1
ATOM 1504 C C . TYR A 1 194 ? 2.411 12.159 4.845 1.00 80.50 194 TYR A C 1
ATOM 1506 O O . TYR A 1 194 ? 2.692 11.447 5.806 1.00 80.50 194 TYR A O 1
ATOM 1514 N N . GLU A 1 195 ? 3.234 13.113 4.405 1.00 78.56 195 GLU A N 1
ATOM 1515 C CA . GLU A 1 195 ? 4.585 13.318 4.938 1.00 78.56 195 GLU A CA 1
ATOM 1516 C C . GLU A 1 195 ? 4.592 13.702 6.425 1.00 78.56 195 GLU A C 1
ATOM 1518 O O . GLU A 1 195 ? 5.471 13.257 7.162 1.00 78.56 195 GLU A O 1
ATOM 1523 N N . GLN A 1 196 ? 3.599 14.465 6.899 1.00 79.62 196 GLN A N 1
ATOM 1524 C CA . GLN A 1 196 ? 3.482 14.809 8.319 1.00 79.62 196 GLN A CA 1
ATOM 1525 C C . GLN A 1 196 ? 3.028 13.620 9.178 1.00 79.62 196 GLN A C 1
ATOM 1527 O O . GLN A 1 196 ? 3.411 13.531 10.343 1.00 79.62 196 GLN A O 1
ATOM 1532 N N . PHE A 1 197 ? 2.213 12.714 8.626 1.00 81.06 197 PHE A N 1
ATOM 1533 C CA . PHE A 1 197 ? 1.591 11.624 9.387 1.00 81.06 197 PHE A CA 1
ATOM 1534 C C . PHE A 1 197 ? 2.280 10.261 9.234 1.00 81.06 197 PHE A C 1
ATOM 1536 O O . PHE A 1 197 ? 2.056 9.387 10.071 1.00 81.06 197 PHE A O 1
ATOM 1543 N N . LYS A 1 198 ? 3.142 10.051 8.229 1.00 83.19 198 LYS A N 1
ATOM 1544 C CA . LYS A 1 198 ? 3.800 8.749 7.987 1.00 83.19 198 LYS A CA 1
ATOM 1545 C C . LYS A 1 198 ? 4.708 8.283 9.128 1.00 83.19 198 LYS A C 1
ATOM 1547 O O . LYS A 1 198 ? 4.940 7.090 9.285 1.00 83.19 198 LYS A O 1
ATOM 1552 N N . SER A 1 199 ? 5.219 9.214 9.935 1.00 85.12 199 SER A N 1
ATOM 1553 C CA . SER A 1 199 ? 6.063 8.923 11.100 1.00 85.12 199 SER A CA 1
ATOM 1554 C C . SER A 1 199 ? 5.272 8.736 12.400 1.00 85.12 199 SER A C 1
ATOM 1556 O O . SER A 1 199 ? 5.858 8.347 13.412 1.00 85.12 199 SER A O 1
ATOM 1558 N N . VAL A 1 200 ? 3.956 8.984 12.391 1.00 87.06 200 VAL A N 1
ATOM 1559 C CA . VAL A 1 200 ? 3.108 8.869 13.582 1.00 87.06 200 VAL A CA 1
ATOM 1560 C C . VAL A 1 200 ? 2.902 7.401 13.926 1.00 87.06 200 VAL A C 1
ATOM 1562 O O . VAL A 1 200 ? 2.400 6.615 13.119 1.00 87.06 200 VAL A O 1
ATOM 1565 N N . ARG A 1 201 ? 3.279 7.042 15.154 1.00 88.12 201 ARG A N 1
ATOM 1566 C CA . ARG A 1 201 ? 3.091 5.703 15.708 1.00 88.12 201 ARG A CA 1
ATOM 1567 C C . ARG A 1 201 ? 1.748 5.605 16.413 1.00 88.12 201 ARG A C 1
ATOM 1569 O O . ARG A 1 201 ? 1.375 6.493 17.175 1.00 88.12 201 ARG A O 1
ATOM 1576 N N . LEU A 1 202 ? 1.043 4.513 16.159 1.00 87.88 202 LEU A N 1
ATOM 1577 C CA . LEU A 1 202 ? -0.206 4.171 16.814 1.00 87.88 202 LEU A CA 1
ATOM 1578 C C . LEU A 1 202 ? 0.106 3.260 18.004 1.00 87.88 202 LEU A C 1
ATOM 1580 O O . LEU A 1 202 ? 0.541 2.128 17.816 1.00 87.88 202 LEU A O 1
ATOM 1584 N N . GLU A 1 203 ? -0.088 3.755 19.226 1.00 86.25 203 GLU A N 1
ATOM 1585 C CA . GLU A 1 203 ? 0.146 2.954 20.438 1.00 86.25 203 GLU A CA 1
ATOM 1586 C C . GLU A 1 203 ? -1.121 2.241 20.920 1.00 86.25 203 GLU A C 1
ATOM 1588 O O . GLU A 1 203 ? -1.063 1.083 21.328 1.00 86.25 203 GLU A O 1
ATOM 1593 N N . LYS A 1 204 ? -2.265 2.932 20.880 1.00 86.06 204 LYS A N 1
ATOM 1594 C CA . LYS A 1 204 ? -3.537 2.454 21.425 1.00 86.06 204 LYS A CA 1
ATOM 1595 C C . LYS A 1 204 ? -4.713 2.940 20.591 1.00 86.06 204 LYS A C 1
ATOM 1597 O O . LYS A 1 204 ? -4.664 4.030 20.022 1.00 86.06 204 LYS A O 1
ATOM 1602 N N . VAL A 1 205 ? -5.786 2.157 20.575 1.00 87.19 205 VAL A N 1
ATOM 1603 C CA . VAL A 1 205 ? -7.087 2.554 20.025 1.00 87.19 205 VAL A CA 1
ATOM 1604 C C . VAL A 1 205 ? -8.174 2.176 21.020 1.00 87.19 205 VAL A C 1
ATOM 1606 O O . VAL A 1 205 ? -8.332 0.998 21.325 1.00 87.19 205 VAL A O 1
ATOM 1609 N N . LYS A 1 206 ? -8.944 3.160 21.495 1.00 86.50 206 LYS A N 1
ATOM 1610 C CA . LYS A 1 206 ? -10.145 2.930 22.305 1.00 86.50 206 LYS A CA 1
ATOM 1611 C C . LYS A 1 206 ? -11.387 3.147 21.461 1.00 86.50 206 LYS A C 1
ATOM 1613 O O . LYS A 1 206 ? -11.530 4.177 20.805 1.00 86.50 206 LYS A O 1
ATOM 1618 N N . ILE A 1 207 ? -12.292 2.183 21.514 1.00 86.81 207 ILE A N 1
ATOM 1619 C CA . ILE A 1 207 ? -13.627 2.265 20.937 1.00 86.81 207 ILE A CA 1
ATOM 1620 C C . ILE A 1 207 ? -14.592 2.344 22.106 1.00 86.81 207 ILE A C 1
ATOM 1622 O O . ILE A 1 207 ? -14.587 1.466 22.965 1.00 86.81 207 ILE A O 1
ATOM 1626 N N . GLN A 1 208 ? -15.404 3.395 22.149 1.00 87.56 208 GLN A N 1
ATOM 1627 C CA . GLN A 1 208 ? -16.434 3.568 23.164 1.00 87.56 208 GLN A CA 1
ATOM 1628 C C . GLN A 1 208 ? -17.784 3.772 22.486 1.00 87.56 208 GLN A C 1
ATOM 1630 O O . GLN A 1 208 ? -17.898 4.528 21.522 1.00 87.56 208 GLN A O 1
ATOM 1635 N N . VAL A 1 209 ? -18.804 3.102 23.011 1.00 88.62 209 VAL A N 1
ATOM 1636 C CA . VAL A 1 209 ? -20.193 3.238 22.585 1.00 88.62 209 VAL A CA 1
ATOM 1637 C C . VAL A 1 209 ? -21.016 3.684 23.785 1.00 88.62 209 VAL A C 1
ATOM 1639 O O . VAL A 1 209 ? -20.915 3.097 24.863 1.00 88.62 209 VAL A O 1
ATOM 1642 N N . LYS A 1 210 ? -21.834 4.717 23.584 1.00 91.19 210 LYS A N 1
ATOM 1643 C CA . LYS A 1 210 ? -22.858 5.168 24.526 1.00 91.19 210 LYS A CA 1
ATOM 1644 C C . LYS A 1 210 ? -24.219 4.950 23.877 1.00 91.19 210 LYS A C 1
ATOM 1646 O O . LYS A 1 210 ? -24.449 5.454 22.780 1.00 91.19 210 LYS A O 1
ATOM 1651 N N . VAL A 1 211 ? -25.087 4.202 24.545 1.00 90.94 211 VAL A N 1
ATOM 1652 C CA . VAL A 1 211 ? -26.465 3.958 24.110 1.00 90.94 211 VAL A CA 1
ATOM 1653 C C . VAL A 1 211 ? -27.411 4.558 25.134 1.00 90.94 211 VAL A C 1
ATOM 1655 O O . VAL A 1 211 ? -27.221 4.381 26.336 1.00 90.94 211 VAL A O 1
ATOM 1658 N N . GLU A 1 212 ? -28.424 5.261 24.642 1.00 91.62 212 GLU A N 1
ATOM 1659 C CA . GLU A 1 212 ? -29.463 5.892 25.448 1.00 91.62 212 GLU A CA 1
ATOM 1660 C C . GLU A 1 212 ? -30.832 5.357 25.016 1.00 91.62 212 GLU A C 1
ATOM 1662 O O . GLU A 1 212 ? -31.102 5.177 23.827 1.00 91.62 212 GLU A O 1
ATOM 1667 N N . ASN A 1 213 ? -31.701 5.124 25.994 1.00 90.94 213 ASN A N 1
ATOM 1668 C CA . ASN A 1 213 ? -33.093 4.729 25.859 1.00 90.94 213 ASN A CA 1
ATOM 1669 C C . ASN A 1 213 ? -33.314 3.443 25.040 1.00 90.94 213 ASN A C 1
ATOM 1671 O O . ASN A 1 213 ? -34.230 3.370 24.218 1.00 90.94 213 ASN A O 1
ATOM 1675 N N . SER A 1 214 ? -32.509 2.404 25.281 1.00 90.38 214 SER A N 1
ATOM 1676 C CA . SER A 1 214 ? -32.730 1.090 24.672 1.00 90.38 214 SER A CA 1
ATOM 1677 C C . SER A 1 214 ? -33.996 0.442 25.239 1.00 90.38 214 SER A C 1
ATOM 1679 O O . SER A 1 214 ? -34.079 0.166 26.437 1.00 90.38 214 SER A O 1
ATOM 1681 N N . GLN A 1 215 ? -34.991 0.217 24.379 1.00 88.31 215 GLN A N 1
ATOM 1682 C CA . GLN A 1 215 ? -36.279 -0.400 24.737 1.00 88.31 215 GLN A CA 1
ATOM 1683 C C . GLN A 1 215 ? -36.346 -1.893 24.404 1.00 88.31 215 GLN A C 1
ATOM 1685 O O . GLN A 1 215 ? -37.293 -2.573 24.799 1.00 88.31 215 GLN A O 1
ATOM 1690 N N . ASP A 1 216 ? -35.364 -2.397 23.661 1.00 87.38 216 ASP A N 1
ATOM 1691 C CA . ASP A 1 216 ? -35.248 -3.814 23.356 1.00 87.38 216 ASP A CA 1
ATOM 1692 C C . ASP A 1 216 ? -34.669 -4.530 24.581 1.00 87.38 216 ASP A C 1
ATOM 1694 O O . ASP A 1 216 ? -33.461 -4.530 24.812 1.00 87.38 216 ASP A O 1
ATOM 1698 N N . VAL A 1 217 ? -35.543 -5.064 25.431 1.00 91.00 217 VAL A N 1
ATOM 1699 C CA . VAL A 1 217 ? -35.154 -5.713 26.685 1.00 91.00 217 VAL A CA 1
ATOM 1700 C C . VAL A 1 217 ? -35.919 -7.010 26.892 1.00 91.00 217 VAL A C 1
ATOM 1702 O O . VAL A 1 217 ? -37.146 -7.063 26.826 1.00 91.00 217 VAL A O 1
ATOM 1705 N N . GLN A 1 218 ? -35.171 -8.059 27.201 1.00 94.00 218 GLN A N 1
ATOM 1706 C CA . GLN A 1 218 ? -35.683 -9.347 27.648 1.00 94.00 218 GLN A CA 1
ATOM 1707 C C . GLN A 1 218 ? -35.861 -9.265 29.158 1.00 94.00 218 GLN A C 1
ATOM 1709 O O . GLN A 1 218 ? -34.930 -8.862 29.858 1.00 94.00 218 GLN A O 1
ATOM 1714 N N . LEU A 1 219 ? -37.039 -9.618 29.673 1.00 95.25 219 LEU A N 1
ATOM 1715 C CA . LEU A 1 219 ? -37.405 -9.392 31.071 1.00 95.25 219 LEU A CA 1
ATOM 1716 C C . LEU A 1 219 ? -37.972 -10.655 31.713 1.00 95.25 219 LEU A C 1
ATOM 1718 O O . LEU A 1 219 ? -38.728 -11.404 31.098 1.00 95.25 219 LEU A O 1
ATOM 1722 N N . ARG A 1 220 ? -37.675 -10.861 32.994 1.00 95.62 220 ARG A N 1
ATOM 1723 C CA . ARG A 1 220 ? -38.183 -11.993 33.772 1.00 95.62 220 ARG A CA 1
ATOM 1724 C C . ARG A 1 220 ? -38.292 -11.640 35.254 1.00 95.62 220 ARG A C 1
ATOM 1726 O O . ARG A 1 220 ? -37.485 -10.881 35.776 1.00 95.62 220 ARG A O 1
ATOM 1733 N N . ASN A 1 221 ? -39.260 -12.226 35.952 1.00 95.62 221 ASN A N 1
ATOM 1734 C CA . ASN A 1 221 ? -39.240 -12.319 37.416 1.00 95.62 221 ASN A CA 1
ATOM 1735 C C . ASN A 1 221 ? -39.046 -13.781 37.853 1.00 95.62 221 ASN A C 1
ATOM 1737 O O . ASN A 1 221 ? -38.940 -14.687 37.025 1.00 95.62 221 ASN A O 1
ATOM 1741 N N . ASP A 1 222 ? -39.021 -14.046 39.157 1.00 94.25 222 ASP A N 1
ATOM 1742 C CA . ASP A 1 222 ? -38.827 -15.414 39.663 1.00 94.25 222 ASP A CA 1
ATOM 1743 C C . ASP A 1 222 ? -39.877 -16.428 39.149 1.00 94.25 222 ASP A C 1
ATOM 1745 O O . ASP A 1 222 ? -39.598 -17.626 39.088 1.00 94.25 222 ASP A O 1
ATOM 1749 N N . ASN A 1 223 ? -41.061 -15.966 38.728 1.00 91.69 223 ASN A N 1
ATOM 1750 C CA . ASN A 1 223 ? -42.183 -16.819 38.331 1.00 91.69 223 ASN A CA 1
ATOM 1751 C C . ASN A 1 223 ? -42.297 -17.020 36.810 1.00 91.69 223 ASN A C 1
ATOM 1753 O O . ASN A 1 223 ? -42.641 -18.118 36.371 1.00 91.69 223 ASN A O 1
ATOM 1757 N N . SER A 1 224 ? -42.048 -15.987 36.000 1.00 93.75 224 SER A N 1
ATOM 1758 C CA . SER A 1 224 ? -42.276 -16.026 34.549 1.00 93.75 224 SER A CA 1
ATOM 1759 C C . SER A 1 224 ? -41.480 -14.974 33.771 1.00 93.75 224 SER A C 1
ATOM 1761 O O . SER A 1 224 ? -41.079 -13.943 34.314 1.00 93.75 224 SER A O 1
ATOM 1763 N N . VAL A 1 225 ? -41.325 -15.217 32.466 1.00 95.00 225 VAL A N 1
ATOM 1764 C CA . VAL A 1 225 ? -40.897 -14.208 31.480 1.00 95.00 225 VAL A CA 1
ATOM 1765 C C . VAL A 1 225 ? -41.954 -13.099 31.401 1.00 95.00 225 VAL A C 1
ATOM 1767 O O . VAL A 1 225 ? -43.154 -13.366 31.527 1.00 95.00 225 VAL A O 1
ATOM 1770 N N . LEU A 1 226 ? -41.510 -11.853 31.254 1.00 94.12 226 LEU A N 1
ATOM 1771 C CA . LEU A 1 226 ? -42.333 -10.645 31.283 1.00 94.12 226 LEU A CA 1
ATOM 1772 C C . LEU A 1 226 ? -42.332 -9.961 29.915 1.00 94.12 226 LEU A C 1
ATOM 1774 O O . LEU A 1 226 ? -41.328 -9.963 29.210 1.00 94.12 226 LEU A O 1
ATOM 1778 N N . ASN A 1 227 ? -43.455 -9.338 29.555 1.00 92.00 227 ASN A N 1
ATOM 1779 C CA . ASN A 1 227 ? -43.576 -8.585 28.311 1.00 92.00 227 ASN A CA 1
ATOM 1780 C C . ASN A 1 227 ? -43.359 -7.083 28.577 1.00 92.00 227 ASN A C 1
ATOM 1782 O O . ASN A 1 227 ? -44.215 -6.479 29.226 1.00 92.00 227 ASN A O 1
ATOM 1786 N N . PRO A 1 228 ? -42.294 -6.452 28.043 1.00 90.38 228 PRO A N 1
ATOM 1787 C CA . PRO A 1 228 ? -42.022 -5.026 28.255 1.00 90.38 228 PRO A CA 1
ATOM 1788 C C . PRO A 1 228 ? -43.080 -4.091 27.645 1.00 90.38 228 PRO A C 1
ATOM 1790 O O . PRO A 1 228 ? -43.120 -2.912 27.981 1.00 90.38 228 PRO A O 1
ATOM 1793 N N . LYS A 1 229 ? -43.948 -4.588 26.749 1.00 90.81 229 LYS A N 1
ATOM 1794 C CA . LYS A 1 229 ? -44.977 -3.789 26.055 1.00 90.81 229 LYS A CA 1
ATOM 1795 C C . LYS A 1 229 ? -46.242 -3.553 26.888 1.00 90.81 229 LYS A C 1
ATOM 1797 O O . LYS A 1 229 ? -47.125 -2.815 26.455 1.00 90.81 229 LYS A O 1
ATOM 1802 N N . THR A 1 230 ? -46.368 -4.199 28.044 1.00 92.62 230 THR A N 1
ATOM 1803 C CA . THR A 1 230 ? -47.525 -4.094 28.946 1.00 92.62 230 THR A CA 1
ATOM 1804 C C . THR A 1 230 ? -47.054 -3.926 30.385 1.00 92.62 230 THR A C 1
ATOM 1806 O O . THR A 1 230 ? -46.008 -4.481 30.701 1.00 92.62 230 THR A O 1
ATOM 1809 N N . PRO A 1 231 ? -47.812 -3.258 31.275 1.00 95.12 231 PRO A N 1
ATOM 1810 C CA . PRO A 1 231 ? -47.426 -3.152 32.678 1.00 95.12 231 PRO A CA 1
ATOM 1811 C C . PRO A 1 231 ? -47.174 -4.514 33.340 1.00 95.12 231 PRO A C 1
ATOM 1813 O O . PRO A 1 231 ? -47.897 -5.479 33.075 1.00 95.12 231 PRO A O 1
ATOM 1816 N N . PHE A 1 232 ? -46.142 -4.602 34.182 1.00 95.62 232 PHE A N 1
ATOM 1817 C CA . PHE A 1 232 ? -45.713 -5.857 34.812 1.00 95.62 232 PHE A CA 1
ATOM 1818 C C . PHE A 1 232 ? -45.200 -5.663 36.245 1.00 95.62 232 PHE A C 1
ATOM 1820 O O . PHE A 1 232 ? -44.698 -4.597 36.601 1.00 95.62 232 PHE A O 1
ATOM 1827 N N . GLN A 1 233 ? -45.268 -6.717 37.069 1.00 95.75 233 GLN A N 1
ATOM 1828 C CA . GLN A 1 233 ? -44.690 -6.719 38.419 1.00 95.75 233 GLN A CA 1
ATOM 1829 C C . GLN A 1 233 ? -43.252 -7.285 38.405 1.00 95.75 233 GLN A C 1
ATOM 1831 O O . GLN A 1 233 ? -43.081 -8.510 38.294 1.00 95.75 233 GLN A O 1
ATOM 1836 N N . PRO A 1 234 ? -42.201 -6.449 38.552 1.00 95.31 234 PRO A N 1
ATOM 1837 C CA . PRO A 1 234 ? -40.805 -6.886 38.441 1.00 95.31 234 PRO A CA 1
ATOM 1838 C C . PRO A 1 234 ? -40.408 -7.894 39.526 1.00 95.31 234 PRO A C 1
ATOM 1840 O O . PRO A 1 234 ? -39.643 -8.812 39.259 1.00 95.31 234 PRO A O 1
ATOM 1843 N N . PHE A 1 235 ? -40.982 -7.780 40.727 1.00 95.88 235 PHE A N 1
ATOM 1844 C CA . PHE A 1 235 ? -40.717 -8.674 41.864 1.00 95.88 235 PHE A CA 1
ATOM 1845 C C . PHE A 1 235 ? -41.858 -9.679 42.116 1.00 95.88 235 PHE A C 1
ATOM 1847 O O . PHE A 1 235 ? -41.953 -10.269 43.192 1.00 95.88 235 PHE A O 1
ATOM 1854 N N . GLY A 1 236 ? -42.745 -9.863 41.132 1.00 93.44 236 GLY A N 1
ATOM 1855 C CA . GLY A 1 236 ? -43.933 -10.709 41.240 1.00 93.44 236 GLY A CA 1
ATOM 1856 C C . GLY A 1 236 ? -45.064 -10.107 42.085 1.00 93.44 236 GLY A C 1
ATOM 1857 O O . GLY A 1 236 ? -44.988 -8.981 42.567 1.00 93.44 236 GLY A O 1
ATOM 1858 N N . ASN A 1 237 ? -46.139 -10.882 42.263 1.00 91.69 237 ASN A N 1
ATOM 1859 C CA . ASN A 1 237 ? -47.385 -10.413 42.894 1.00 91.69 237 ASN A CA 1
ATOM 1860 C C . ASN A 1 237 ? -47.321 -10.310 44.426 1.00 91.69 237 ASN A C 1
ATOM 1862 O O . ASN A 1 237 ? -48.156 -9.647 45.029 1.00 91.69 237 ASN A O 1
ATOM 1866 N N . ASN A 1 238 ? -46.367 -10.997 45.056 1.00 91.00 238 ASN A N 1
ATOM 1867 C CA . ASN A 1 238 ? -46.099 -10.907 46.490 1.00 91.00 238 ASN A CA 1
ATOM 1868 C C . ASN A 1 238 ? -44.574 -10.801 46.691 1.00 91.00 238 ASN A C 1
ATOM 1870 O O . ASN A 1 238 ? -43.923 -11.826 46.923 1.00 91.00 238 ASN A O 1
ATOM 1874 N N . PRO A 1 239 ? -43.994 -9.596 46.520 1.00 93.62 239 PRO A N 1
ATOM 1875 C CA . PRO A 1 239 ? -42.556 -9.381 46.623 1.00 93.62 239 PRO A CA 1
ATOM 1876 C C . PRO A 1 239 ? -42.012 -9.732 48.009 1.00 93.62 239 PRO A C 1
ATOM 1878 O O . PRO A 1 239 ? -42.536 -9.271 49.029 1.00 93.62 239 PRO A O 1
ATOM 1881 N N . LYS A 1 240 ? -40.908 -10.480 48.042 1.00 93.81 240 LYS A N 1
ATOM 1882 C CA . LYS A 1 240 ? -40.164 -10.837 49.256 1.00 93.81 240 LYS A CA 1
ATOM 1883 C C . LYS A 1 240 ? -38.724 -10.354 49.153 1.00 93.81 240 LYS A C 1
ATOM 1885 O O . LYS A 1 240 ? -38.224 -10.069 48.068 1.00 93.81 240 LYS A O 1
ATOM 1890 N N . VAL A 1 241 ? -38.036 -10.264 50.286 1.00 93.25 241 VAL A N 1
ATOM 1891 C CA . VAL A 1 241 ? -36.588 -10.029 50.263 1.00 93.25 241 VAL A CA 1
ATOM 1892 C C . VAL A 1 241 ? -35.920 -11.198 49.548 1.00 93.25 241 VAL A C 1
ATOM 1894 O O . VAL A 1 241 ? -36.240 -12.356 49.816 1.00 93.25 241 VAL A O 1
ATOM 1897 N N . GLY A 1 242 ? -35.035 -10.883 48.608 1.00 91.31 242 GLY A N 1
ATOM 1898 C CA . GLY A 1 242 ? -34.438 -11.844 47.687 1.00 91.31 242 GLY A CA 1
ATOM 1899 C C . GLY A 1 242 ? -35.223 -12.062 46.390 1.00 91.31 242 GLY A C 1
ATOM 1900 O O . GLY A 1 242 ? -34.706 -12.752 45.515 1.00 91.31 242 GLY A O 1
ATOM 1901 N N . SER A 1 243 ? -36.422 -11.482 46.226 1.00 95.31 243 SER A N 1
ATOM 1902 C CA . SER A 1 243 ? -37.142 -11.534 44.947 1.00 95.31 243 SER A CA 1
ATOM 1903 C C . SER A 1 243 ? -36.326 -10.868 43.840 1.00 95.31 243 SER A C 1
ATOM 1905 O O . SER A 1 243 ? -35.824 -9.751 44.010 1.00 95.31 243 SER A O 1
ATOM 1907 N N . GLY A 1 244 ? -36.198 -11.562 42.712 1.00 94.69 244 GLY A N 1
ATOM 1908 C CA . GLY A 1 244 ? -35.373 -11.166 41.581 1.00 94.69 244 GLY A CA 1
ATOM 1909 C C . GLY A 1 244 ? -36.182 -10.624 40.408 1.00 94.69 244 GLY A C 1
ATOM 1910 O O . GLY A 1 244 ? -37.150 -11.241 39.960 1.00 94.69 244 GLY A O 1
ATOM 1911 N N . PHE A 1 245 ? -35.721 -9.496 39.878 1.00 96.12 245 PHE A N 1
ATOM 1912 C CA . PHE A 1 245 ? -36.084 -8.983 38.564 1.00 96.12 245 PHE A CA 1
ATOM 1913 C C . PHE A 1 245 ? -34.877 -9.122 37.636 1.00 96.12 245 PHE A C 1
ATOM 1915 O O . PHE A 1 245 ? -33.814 -8.570 37.910 1.00 96.12 245 PHE A O 1
ATOM 1922 N N . TYR A 1 246 ? -35.019 -9.884 36.561 1.00 95.50 246 TYR A N 1
ATOM 1923 C CA . TYR A 1 246 ? -33.932 -10.245 35.661 1.00 95.50 246 TYR A CA 1
ATOM 1924 C C . TYR A 1 246 ? -34.127 -9.580 34.309 1.00 95.50 246 TYR A C 1
ATOM 1926 O O . TYR A 1 246 ? -35.243 -9.549 33.786 1.00 95.50 246 TYR A O 1
ATOM 1934 N N . PHE A 1 247 ? -33.038 -9.080 33.737 1.00 94.56 247 PHE A N 1
ATOM 1935 C CA . PHE A 1 247 ? -33.068 -8.442 32.431 1.00 94.56 247 PHE A CA 1
ATOM 1936 C C . PHE A 1 247 ? -31.810 -8.733 31.614 1.00 94.56 247 PHE A C 1
ATOM 1938 O O . PHE A 1 247 ? -30.714 -8.915 32.154 1.00 94.56 247 PHE A O 1
ATOM 1945 N N . ALA A 1 248 ? -31.987 -8.788 30.300 1.00 92.31 248 ALA A N 1
ATOM 1946 C CA . ALA A 1 248 ? -30.935 -9.002 29.318 1.00 92.31 248 ALA A CA 1
ATOM 1947 C C . ALA A 1 248 ? -31.272 -8.290 27.997 1.00 92.31 248 ALA A C 1
ATOM 1949 O O . ALA A 1 248 ? -32.400 -7.855 27.772 1.00 92.31 248 ALA A O 1
ATOM 1950 N N . ASN A 1 249 ? -30.275 -8.157 27.131 1.00 88.44 249 ASN A N 1
ATOM 1951 C CA . ASN A 1 249 ? -30.411 -7.768 25.729 1.00 88.44 249 ASN A CA 1
ATOM 1952 C C . ASN A 1 249 ? -29.156 -8.265 24.994 1.00 88.44 249 ASN A C 1
ATOM 1954 O O . ASN A 1 249 ? -28.083 -8.333 25.599 1.00 88.44 249 ASN A O 1
ATOM 1958 N N . ARG A 1 250 ? -29.261 -8.553 23.689 1.00 81.38 250 ARG A N 1
ATOM 1959 C CA . ARG A 1 250 ? -28.137 -9.003 22.849 1.00 81.38 250 ARG A CA 1
ATOM 1960 C C . ARG A 1 250 ? -26.856 -8.190 23.067 1.00 81.38 250 ARG A C 1
ATOM 1962 O O . ARG A 1 250 ? -25.773 -8.761 23.182 1.00 81.38 250 ARG A O 1
ATOM 1969 N N . GLU A 1 251 ? -26.960 -6.867 23.140 1.00 84.25 251 GLU A N 1
ATOM 1970 C CA . GLU A 1 251 ? -25.806 -5.978 23.237 1.00 84.25 251 GLU A CA 1
ATOM 1971 C C . GLU A 1 251 ? -25.164 -6.012 24.632 1.00 84.25 251 GLU A C 1
ATOM 1973 O O . GLU A 1 251 ? -23.951 -6.194 24.737 1.00 84.25 251 GLU A O 1
ATOM 1978 N N . ILE A 1 252 ? -25.948 -5.927 25.712 1.00 87.06 252 ILE A N 1
ATOM 1979 C CA . ILE A 1 252 ? -25.413 -5.971 27.089 1.00 87.06 252 ILE A CA 1
ATOM 1980 C C . ILE A 1 252 ? -24.924 -7.370 27.494 1.00 87.06 252 ILE A C 1
ATOM 1982 O O . ILE A 1 252 ? -24.078 -7.503 28.381 1.00 87.06 252 ILE A O 1
ATOM 1986 N N . SER A 1 253 ? -25.424 -8.411 26.825 1.00 85.56 253 SER A N 1
ATOM 1987 C CA . SER A 1 253 ? -25.013 -9.801 27.022 1.00 85.56 253 SER A CA 1
ATOM 1988 C C . SER A 1 253 ? -23.750 -10.176 26.240 1.00 85.56 253 SER A C 1
ATOM 1990 O O . SER A 1 253 ? -23.148 -11.203 26.543 1.00 85.56 253 SER A O 1
ATOM 1992 N N . THR A 1 254 ? -23.311 -9.365 25.269 1.00 80.06 254 THR A N 1
ATOM 1993 C CA . THR A 1 254 ? -22.108 -9.630 24.451 1.00 80.06 254 THR A CA 1
ATOM 1994 C C . THR A 1 254 ? -20.988 -8.613 24.666 1.00 80.06 254 THR A C 1
ATOM 1996 O O . THR A 1 254 ? -19.822 -9.007 24.721 1.00 80.06 254 THR A O 1
ATOM 1999 N N . LYS A 1 255 ? -21.303 -7.335 24.896 1.00 83.69 255 LYS A N 1
ATOM 2000 C CA . LYS A 1 255 ? -20.316 -6.258 25.083 1.00 83.69 255 LYS A CA 1
ATOM 2001 C C . LYS A 1 255 ? -19.721 -6.258 26.493 1.00 83.69 255 LYS A C 1
ATOM 2003 O O . LYS A 1 255 ? -20.333 -6.749 27.442 1.00 83.69 255 LYS A O 1
ATOM 2008 N N . LYS A 1 256 ? -18.515 -5.703 26.638 1.00 84.31 256 LYS A N 1
ATOM 2009 C CA . LYS A 1 256 ? -17.931 -5.374 27.944 1.00 84.31 256 LYS A CA 1
ATOM 2010 C C . LYS A 1 256 ? -18.445 -3.997 28.370 1.00 84.31 256 LYS A C 1
ATOM 2012 O O . LYS A 1 256 ? -18.060 -2.991 27.785 1.00 84.31 256 LYS A O 1
ATOM 2017 N N . LEU A 1 257 ? -19.343 -3.971 29.349 1.00 87.50 257 LEU A N 1
ATOM 2018 C CA . LEU A 1 257 ? -19.945 -2.731 29.847 1.00 87.50 257 LEU A CA 1
ATOM 2019 C C . LEU A 1 257 ? -19.019 -2.002 30.822 1.00 87.50 257 LEU A C 1
ATOM 2021 O O . LEU A 1 257 ? -18.431 -2.640 31.696 1.00 87.50 257 LEU A O 1
ATOM 2025 N N . ASP A 1 258 ? -18.974 -0.677 30.701 1.00 85.75 258 ASP A N 1
ATOM 2026 C CA . ASP A 1 258 ? -18.374 0.227 31.683 1.00 85.75 258 ASP A CA 1
ATOM 2027 C C . ASP A 1 258 ? -19.435 0.672 32.707 1.00 85.75 258 ASP A C 1
ATOM 2029 O O . ASP A 1 258 ? -19.194 0.652 33.912 1.00 85.75 258 ASP A O 1
ATOM 2033 N N . SER A 1 259 ? -20.644 1.009 32.241 1.00 89.25 259 SER A N 1
ATOM 2034 C CA . SER A 1 259 ? -21.770 1.417 33.090 1.00 89.25 259 SER A CA 1
ATOM 2035 C C . SER A 1 259 ? -23.114 0.968 32.516 1.00 89.25 259 SER A C 1
ATOM 2037 O O . SER A 1 259 ? -23.236 0.705 31.316 1.00 89.25 259 SER A O 1
ATOM 2039 N N . ILE A 1 260 ? -24.126 0.882 33.380 1.00 91.81 260 ILE A N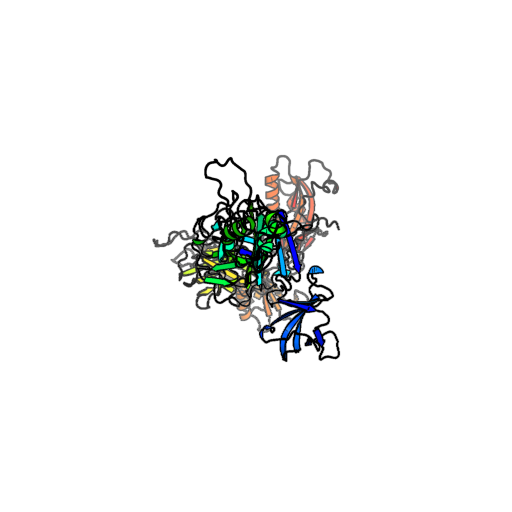 1
ATOM 2040 C CA . ILE A 1 260 ? -25.520 0.644 33.001 1.00 91.81 260 ILE A CA 1
ATOM 2041 C C . ILE A 1 260 ? -26.454 1.495 33.862 1.00 91.81 260 ILE A C 1
ATOM 2043 O O . ILE A 1 260 ? -26.269 1.606 35.075 1.00 91.81 260 ILE A O 1
ATOM 2047 N N . ALA A 1 261 ? -27.473 2.068 33.236 1.00 93.00 261 ALA A N 1
ATOM 2048 C CA . ALA A 1 261 ? -28.573 2.752 33.886 1.00 93.00 261 ALA A CA 1
ATOM 2049 C C . ALA A 1 261 ? -29.883 2.022 33.588 1.00 93.00 261 ALA A C 1
ATOM 2051 O O . ALA A 1 261 ? -30.170 1.682 32.438 1.00 93.00 261 ALA A O 1
ATOM 2052 N N . ILE A 1 262 ? -30.683 1.790 34.627 1.00 93.88 262 ILE A N 1
ATOM 2053 C CA . ILE A 1 262 ? -32.025 1.223 34.499 1.00 93.88 262 ILE A CA 1
ATOM 2054 C C . ILE A 1 262 ? -33.027 2.358 34.679 1.00 93.88 262 ILE A C 1
ATOM 2056 O O . ILE A 1 262 ? -33.158 2.912 35.774 1.00 93.88 262 ILE A O 1
ATOM 2060 N N . ASN A 1 263 ? -33.742 2.682 33.607 1.00 95.62 263 ASN A N 1
ATOM 2061 C CA . ASN A 1 263 ? -34.757 3.723 33.591 1.00 95.62 263 ASN A CA 1
ATOM 2062 C C . ASN A 1 263 ? -36.120 3.072 33.785 1.00 95.62 263 ASN A C 1
ATOM 2064 O O . ASN A 1 263 ? -36.567 2.315 32.925 1.00 95.62 263 ASN A O 1
ATOM 2068 N N . ILE A 1 264 ? -36.781 3.343 34.909 1.00 95.38 264 ILE A N 1
ATOM 2069 C CA . ILE A 1 264 ? -38.077 2.740 35.243 1.00 95.38 264 ILE A CA 1
ATOM 2070 C C . ILE A 1 264 ? -39.137 3.834 35.340 1.00 95.38 264 ILE A C 1
ATOM 2072 O O . ILE A 1 264 ? -38.961 4.810 36.069 1.00 95.38 264 ILE A O 1
ATOM 2076 N N . GLU A 1 265 ? -40.257 3.641 34.640 1.00 96.06 265 GLU A N 1
ATOM 2077 C CA . GLU A 1 265 ? -41.496 4.387 34.860 1.00 96.06 265 GLU A CA 1
ATOM 2078 C C . GLU A 1 265 ? -42.472 3.520 35.669 1.00 96.06 265 GLU A C 1
ATOM 2080 O O . GLU A 1 265 ? -42.995 2.519 35.176 1.00 96.06 265 GLU A O 1
ATOM 2085 N N . TRP A 1 266 ? -42.722 3.895 36.919 1.00 95.25 266 TRP A N 1
ATOM 2086 C CA . TRP A 1 266 ? -43.640 3.222 37.832 1.00 95.25 266 TRP A CA 1
ATOM 2087 C C . TRP A 1 266 ? -45.108 3.562 37.540 1.00 95.25 266 TRP A C 1
ATOM 2089 O O . TRP A 1 266 ? -45.457 4.676 37.141 1.00 95.25 266 TRP A O 1
ATOM 2099 N N . MET A 1 267 ? -45.991 2.602 37.810 1.00 94.00 267 MET A N 1
ATOM 2100 C CA . MET A 1 267 ? -47.444 2.741 37.762 1.00 94.00 267 MET A CA 1
ATOM 2101 C C . MET A 1 267 ? -48.050 2.580 39.161 1.00 94.00 267 MET A C 1
ATOM 2103 O O . MET A 1 267 ? -47.554 1.824 39.998 1.00 94.00 267 MET A O 1
ATOM 2107 N N . GLY A 1 268 ? -49.139 3.309 39.420 1.00 90.75 268 GLY A N 1
ATOM 2108 C CA . GLY A 1 268 ? -49.955 3.117 40.623 1.00 90.75 268 GLY A CA 1
ATOM 2109 C C . GLY A 1 268 ? -49.273 3.477 41.948 1.00 90.75 268 GLY A C 1
ATOM 2110 O O . GLY A 1 268 ? -49.660 2.929 42.977 1.00 90.75 268 GLY A O 1
ATOM 2111 N N . LEU A 1 269 ? -48.269 4.362 41.941 1.00 92.44 269 LEU A N 1
ATOM 2112 C CA . LEU A 1 269 ? -47.597 4.803 43.167 1.00 92.44 269 LEU A CA 1
ATOM 2113 C C . LEU A 1 269 ? -48.578 5.495 44.136 1.00 92.44 269 LEU A C 1
ATOM 2115 O O . LEU A 1 269 ? -49.438 6.262 43.688 1.00 92.44 269 LEU A O 1
ATOM 2119 N N . PRO A 1 270 ? -48.451 5.267 45.457 1.00 91.69 270 PRO A N 1
ATOM 2120 C CA . PRO A 1 270 ? -49.151 6.069 46.455 1.00 91.69 270 PRO A CA 1
ATOM 2121 C C . PRO A 1 270 ? -48.599 7.504 46.491 1.00 91.69 270 PRO A C 1
ATOM 2123 O O . PRO A 1 270 ? -47.555 7.792 45.914 1.00 91.69 270 PRO A O 1
ATOM 2126 N N . GLN A 1 271 ? -49.281 8.409 47.201 1.00 86.62 271 GLN A N 1
ATOM 2127 C CA . GLN A 1 271 ? -48.799 9.787 47.383 1.00 86.62 271 GLN A CA 1
ATOM 2128 C C . GLN A 1 271 ? -47.424 9.818 48.075 1.00 86.62 271 GLN A C 1
ATOM 2130 O O . GLN A 1 271 ? -46.501 10.488 47.610 1.00 86.62 271 GLN A O 1
ATOM 2135 N N . ASP A 1 272 ? -47.292 9.062 49.165 1.00 90.31 272 ASP A N 1
ATOM 2136 C CA . ASP A 1 272 ? -46.040 8.801 49.863 1.00 90.31 272 ASP A CA 1
ATOM 2137 C C . ASP A 1 272 ? -46.151 7.491 50.661 1.00 90.31 272 ASP A C 1
ATOM 2139 O O . ASP A 1 272 ? -47.245 7.066 51.059 1.00 90.31 272 ASP A O 1
ATOM 2143 N N . PHE A 1 273 ? -45.021 6.825 50.898 1.00 92.94 273 PHE A N 1
ATOM 2144 C CA . PHE A 1 273 ? -45.024 5.542 51.594 1.00 92.94 273 PHE A CA 1
ATOM 2145 C C . PHE A 1 273 ? -45.239 5.669 53.106 1.00 92.94 273 PHE A C 1
ATOM 2147 O O . PHE A 1 273 ? -45.746 4.728 53.715 1.00 92.94 273 PHE A O 1
ATOM 2154 N N . ALA A 1 274 ? -44.913 6.806 53.725 1.00 90.62 274 ALA A N 1
ATOM 2155 C CA . ALA A 1 274 ? -45.092 6.982 55.166 1.00 90.62 274 ALA A CA 1
ATOM 2156 C C . ALA A 1 274 ? -46.584 7.020 55.546 1.00 90.62 274 ALA A C 1
ATOM 2158 O O . ALA A 1 274 ? -46.990 6.365 56.510 1.00 90.62 274 ALA A O 1
ATOM 2159 N N . THR A 1 275 ? -47.405 7.713 54.752 1.00 90.69 275 THR A N 1
ATOM 2160 C CA . THR A 1 275 ? -48.866 7.768 54.879 1.00 90.69 275 THR A CA 1
ATOM 2161 C C . THR A 1 275 ? -49.503 6.440 54.482 1.00 90.69 275 THR A C 1
ATOM 2163 O O . THR A 1 275 ? -50.334 5.913 55.223 1.00 90.69 275 THR A O 1
ATOM 2166 N N . HIS A 1 276 ? -49.086 5.841 53.357 1.00 92.81 276 HIS A N 1
ATOM 2167 C CA . HIS A 1 276 ? -49.628 4.554 52.888 1.00 92.81 276 HIS A CA 1
ATOM 2168 C C . HIS A 1 276 ? -49.434 3.432 53.916 1.00 92.81 276 HIS A C 1
ATOM 2170 O O . HIS A 1 276 ? -50.331 2.618 54.140 1.00 92.81 276 HIS A O 1
ATOM 2176 N N . TYR A 1 277 ? -48.282 3.421 54.592 1.00 93.56 277 TYR A N 1
ATOM 2177 C CA . TYR A 1 277 ? -47.931 2.430 55.606 1.00 93.56 277 TYR A CA 1
ATOM 2178 C C . TYR A 1 277 ? -48.145 2.907 57.054 1.00 93.56 277 TYR A C 1
ATOM 2180 O O . TYR A 1 277 ? -47.695 2.241 57.989 1.00 93.56 277 TYR A O 1
ATOM 2188 N N . GLN A 1 278 ? -48.880 4.002 57.287 1.00 92.19 278 GLN A N 1
ATOM 2189 C CA . GLN A 1 278 ? -49.093 4.558 58.631 1.00 92.19 278 GLN A CA 1
ATOM 2190 C C . GLN A 1 278 ? -49.656 3.519 59.614 1.00 92.19 278 GLN A C 1
ATOM 2192 O O . GLN A 1 278 ? -49.120 3.353 60.707 1.00 92.19 278 GLN A O 1
ATOM 2197 N N . ALA A 1 279 ? -50.671 2.746 59.211 1.00 90.56 279 ALA A N 1
ATOM 2198 C CA . ALA A 1 279 ? -51.244 1.683 60.043 1.00 90.56 279 ALA A CA 1
ATOM 2199 C C . ALA A 1 279 ? -50.232 0.572 60.393 1.00 90.56 279 ALA A C 1
ATOM 2201 O O . ALA A 1 279 ? -50.264 0.010 61.487 1.00 90.56 279 ALA A O 1
ATOM 2202 N N . TYR A 1 280 ? -49.301 0.270 59.491 1.00 92.06 280 TYR A N 1
ATOM 2203 C CA . TYR A 1 280 ? -48.262 -0.739 59.702 1.00 92.06 280 TYR A CA 1
ATOM 2204 C C . TYR A 1 280 ? -47.235 -0.229 60.716 1.00 92.06 280 TYR A C 1
ATOM 2206 O O . TYR A 1 280 ? -46.902 -0.933 61.668 1.00 92.06 280 TYR A O 1
ATOM 2214 N N . ASN A 1 281 ? -46.806 1.026 60.552 1.00 90.31 281 ASN A N 1
ATOM 2215 C CA . ASN A 1 281 ? -45.872 1.702 61.447 1.00 90.31 281 ASN A CA 1
ATOM 2216 C C . ASN A 1 281 ? -46.463 1.828 62.866 1.00 90.31 281 ASN A C 1
ATOM 2218 O O . ASN A 1 281 ? -45.822 1.453 63.844 1.00 90.31 281 ASN A O 1
ATOM 2222 N N . SER A 1 282 ? -47.709 2.303 62.985 1.00 88.56 282 SER A N 1
ATOM 2223 C CA . SER A 1 282 ? -48.372 2.556 64.273 1.00 88.56 282 SER A CA 1
ATOM 2224 C C . SER A 1 282 ? -48.767 1.285 65.027 1.00 88.56 282 SER A C 1
ATOM 2226 O O . SER A 1 282 ? -48.925 1.322 66.244 1.00 88.56 282 SER A O 1
ATOM 2228 N N . THR A 1 283 ? -48.923 0.152 64.338 1.00 87.12 283 THR A N 1
ATOM 2229 C CA . THR A 1 283 ? -49.204 -1.131 64.996 1.00 87.12 283 THR A CA 1
ATOM 2230 C C . THR A 1 283 ? -47.953 -1.820 65.537 1.00 87.12 283 THR A C 1
ATOM 2232 O O . THR A 1 283 ? -48.097 -2.879 66.144 1.00 87.12 283 THR A O 1
ATOM 2235 N N . GLU A 1 284 ? -46.747 -1.279 65.330 1.00 84.19 284 GLU A N 1
ATOM 2236 C CA . GLU A 1 284 ? -45.467 -1.890 65.739 1.00 84.19 284 GLU A CA 1
ATOM 2237 C C . GLU A 1 284 ? -45.270 -3.326 65.201 1.00 84.19 284 GLU A C 1
ATOM 2239 O O . GLU A 1 284 ? -44.497 -4.111 65.743 1.00 84.19 284 GLU A O 1
ATOM 2244 N N . VAL A 1 285 ? -46.004 -3.711 64.146 1.00 85.50 285 VAL A N 1
ATOM 2245 C CA . VAL A 1 285 ? -45.831 -5.013 63.472 1.00 85.50 285 VAL A CA 1
ATOM 2246 C C . VAL A 1 285 ? -44.549 -5.009 62.640 1.00 85.50 285 VAL A C 1
ATOM 2248 O O . VAL A 1 285 ? -43.925 -6.053 62.459 1.00 85.50 285 VAL A O 1
ATOM 2251 N N . ILE A 1 286 ? -44.138 -3.829 62.176 1.00 87.44 286 ILE A N 1
ATOM 2252 C CA . ILE A 1 286 ? -42.849 -3.601 61.531 1.00 87.44 286 ILE A CA 1
ATOM 2253 C C . ILE A 1 286 ? -41.901 -2.859 62.488 1.00 87.44 286 ILE A C 1
ATOM 2255 O O . ILE A 1 286 ? -42.308 -1.893 63.131 1.00 87.44 286 ILE A O 1
ATOM 2259 N N . PRO A 1 287 ? -40.631 -3.291 62.592 1.00 80.25 287 PRO A N 1
ATOM 2260 C CA . PRO A 1 287 ? -39.676 -2.771 63.576 1.00 80.25 287 PRO A CA 1
ATOM 2261 C C . PRO A 1 287 ? -39.129 -1.381 63.229 1.00 80.25 287 PRO A C 1
ATOM 2263 O O . PRO A 1 287 ? -38.560 -0.704 64.084 1.00 80.25 287 PRO A O 1
ATOM 2266 N N . LYS A 1 288 ? -39.262 -0.958 61.969 1.00 85.94 288 LYS A N 1
ATOM 2267 C CA . LYS A 1 288 ? -38.786 0.328 61.464 1.00 85.94 288 LYS A CA 1
ATOM 2268 C C . LYS A 1 288 ? -39.848 0.924 60.553 1.00 85.94 288 LYS A C 1
ATOM 2270 O O . LYS A 1 288 ? -40.394 0.211 59.713 1.00 85.94 288 LYS A O 1
ATOM 2275 N N . ALA A 1 289 ? -40.114 2.216 60.727 1.00 88.19 289 ALA A N 1
ATOM 2276 C CA . ALA A 1 289 ? -41.103 2.911 59.920 1.00 88.19 289 ALA A CA 1
ATOM 2277 C C . ALA A 1 289 ? -40.695 2.928 58.440 1.00 88.19 289 ALA A C 1
ATOM 2279 O O . ALA A 1 289 ? -39.539 3.225 58.124 1.00 88.19 289 ALA A O 1
ATOM 2280 N N . ILE A 1 290 ? -41.642 2.623 57.553 1.00 90.69 290 ILE A N 1
ATOM 2281 C CA . ILE A 1 290 ? -41.434 2.697 56.105 1.00 90.69 290 ILE A CA 1
ATOM 2282 C C . ILE A 1 290 ? -41.447 4.168 55.677 1.00 90.69 290 ILE A C 1
ATOM 2284 O O . ILE A 1 290 ? -42.380 4.913 55.973 1.00 90.69 290 ILE A O 1
ATOM 2288 N N . THR A 1 291 ? -40.399 4.559 54.963 1.00 89.75 291 THR A N 1
ATOM 2289 C CA . THR A 1 291 ? -40.200 5.859 54.311 1.00 89.75 291 THR A CA 1
ATOM 2290 C C . THR A 1 291 ? -39.976 5.663 52.811 1.00 89.75 291 THR A C 1
ATOM 2292 O O . THR A 1 291 ? -39.786 4.533 52.355 1.00 89.75 291 THR A O 1
ATOM 2295 N N . ASN A 1 292 ? -39.934 6.754 52.043 1.00 89.62 292 ASN A N 1
ATOM 2296 C CA . ASN A 1 292 ? -39.738 6.681 50.592 1.00 89.62 292 ASN A CA 1
ATOM 2297 C C . ASN A 1 292 ? -38.418 6.008 50.168 1.00 89.62 292 ASN A C 1
ATOM 2299 O O . ASN A 1 292 ? -38.391 5.322 49.153 1.00 89.62 292 ASN A O 1
ATOM 2303 N N . ASP A 1 293 ? -37.379 6.084 51.005 1.00 89.50 293 ASP A N 1
ATOM 2304 C CA . ASP A 1 293 ? -36.060 5.483 50.742 1.00 89.50 293 ASP A CA 1
ATOM 2305 C C . ASP A 1 293 ? -35.879 4.086 51.370 1.00 89.50 293 ASP A C 1
ATOM 2307 O O . ASP A 1 293 ? -34.763 3.559 51.455 1.00 89.50 293 ASP A O 1
ATOM 2311 N N . SER A 1 294 ? -36.957 3.500 51.906 1.00 91.81 294 SER A N 1
ATOM 2312 C CA . SER A 1 294 ? -36.889 2.216 52.618 1.00 91.81 294 SER A CA 1
ATOM 2313 C C . SER A 1 294 ? -36.719 1.022 51.685 1.00 91.81 294 SER A C 1
ATOM 2315 O O . SER A 1 294 ? -36.085 0.042 52.075 1.00 91.81 294 SER A O 1
ATOM 2317 N N . PHE A 1 295 ? -37.263 1.096 50.470 1.00 94.25 295 PHE A N 1
ATOM 2318 C CA . PHE A 1 295 ? -37.203 0.005 49.504 1.00 94.25 295 PHE A CA 1
ATOM 2319 C C . PHE A 1 295 ? -35.926 0.096 48.689 1.00 94.25 295 PHE A C 1
ATOM 2321 O O . PHE A 1 295 ? -35.750 1.025 47.900 1.00 94.25 295 PHE A O 1
ATOM 2328 N N . LYS A 1 296 ? -35.037 -0.879 48.871 1.00 94.62 296 LYS A N 1
ATOM 2329 C CA . LYS A 1 296 ? -33.743 -0.897 48.191 1.00 94.62 296 LYS A CA 1
ATOM 2330 C C . LYS A 1 296 ? -33.505 -2.204 47.465 1.00 94.62 296 LYS A C 1
ATOM 2332 O O . LYS A 1 296 ? -33.885 -3.265 47.965 1.00 94.62 296 LYS A O 1
ATOM 2337 N N . ALA A 1 297 ? -32.828 -2.130 46.327 1.00 93.19 297 ALA A N 1
ATOM 2338 C CA . ALA A 1 297 ? -32.429 -3.290 45.547 1.00 93.19 297 ALA A CA 1
ATOM 2339 C C . ALA A 1 297 ? -30.934 -3.260 45.215 1.00 93.19 297 ALA A C 1
ATOM 2341 O O . ALA A 1 297 ? -30.313 -2.201 45.115 1.00 93.19 297 ALA A O 1
ATOM 2342 N N . SER A 1 298 ? -30.364 -4.451 45.058 1.00 92.12 298 SER A N 1
ATOM 2343 C CA . SER A 1 298 ? -28.966 -4.659 44.675 1.00 92.12 298 SER A CA 1
ATOM 2344 C C . SER A 1 298 ? -28.883 -5.214 43.259 1.00 92.12 298 SER A C 1
ATOM 2346 O O . SER A 1 298 ? -29.611 -6.152 42.929 1.00 92.12 298 SER A O 1
ATOM 2348 N N . LEU A 1 299 ? -27.997 -4.652 42.436 1.00 92.12 299 LEU A N 1
ATOM 2349 C CA . LEU A 1 299 ? -27.729 -5.164 41.097 1.00 92.12 299 LEU A CA 1
ATOM 2350 C C . LEU A 1 299 ? -26.669 -6.271 41.153 1.00 92.12 299 LEU A C 1
ATOM 2352 O O . LEU A 1 299 ? -25.653 -6.160 41.837 1.00 92.12 299 LEU A O 1
ATOM 2356 N N . LYS A 1 300 ? -26.897 -7.355 40.418 1.00 90.75 300 LYS A N 1
ATOM 2357 C CA . LYS A 1 300 ? -25.962 -8.475 40.275 1.00 90.75 300 LYS A CA 1
ATOM 2358 C C . LYS A 1 300 ? -25.816 -8.809 38.797 1.00 90.75 300 LYS A C 1
ATOM 2360 O O . LYS A 1 300 ? -26.803 -8.804 38.066 1.00 90.75 300 LYS A O 1
ATOM 2365 N N . LEU A 1 301 ? -24.598 -9.127 38.368 1.00 90.00 301 LEU A N 1
ATOM 2366 C CA . LEU A 1 301 ? -24.310 -9.615 37.020 1.00 90.00 301 LEU A CA 1
ATOM 2367 C C . LEU A 1 301 ? -24.041 -11.116 37.087 1.00 90.00 301 LEU A C 1
ATOM 2369 O O . LEU A 1 301 ? -23.259 -11.580 37.918 1.00 90.00 301 LEU A O 1
ATOM 2373 N N . PHE A 1 302 ? -24.667 -11.877 36.199 1.00 88.06 302 PHE A N 1
ATOM 2374 C CA . PHE A 1 302 ? -24.362 -13.286 35.994 1.00 88.06 302 PHE A CA 1
ATOM 2375 C C . PHE A 1 302 ? -23.645 -13.445 34.661 1.00 88.06 302 PHE A C 1
ATOM 2377 O O . PHE A 1 302 ? -24.155 -13.022 33.630 1.00 88.06 302 PHE A O 1
ATOM 2384 N N . ASN A 1 303 ? -22.465 -14.060 34.689 1.00 83.94 303 ASN A N 1
ATOM 2385 C CA . ASN A 1 303 ? -21.660 -14.371 33.513 1.00 83.94 303 ASN A CA 1
ATOM 2386 C C . ASN A 1 303 ? -21.371 -15.870 33.476 1.00 83.94 303 ASN A C 1
ATOM 2388 O O . ASN A 1 303 ? -20.687 -16.383 34.362 1.00 83.94 303 ASN A O 1
ATOM 2392 N N . ASN A 1 304 ? -21.951 -16.587 32.510 1.00 78.81 304 ASN A N 1
ATOM 2393 C CA . ASN A 1 304 ? -21.899 -18.048 32.416 1.00 78.81 304 ASN A CA 1
ATOM 2394 C C . ASN A 1 304 ? -22.209 -18.726 33.763 1.00 78.81 304 ASN A C 1
ATOM 2396 O O . ASN A 1 304 ? -21.503 -19.623 34.221 1.00 78.81 304 ASN A O 1
ATOM 2400 N N . ARG A 1 305 ? -23.281 -18.255 34.422 1.00 74.31 305 ARG A N 1
ATOM 2401 C CA . ARG A 1 305 ? -23.760 -18.690 35.754 1.00 74.31 305 ARG A CA 1
ATOM 2402 C C . ARG A 1 305 ? -22.837 -18.354 36.934 1.00 74.31 305 ARG A C 1
ATOM 2404 O O . ARG A 1 305 ? -23.190 -18.652 38.074 1.00 74.31 305 ARG A O 1
ATOM 2411 N N . SER A 1 306 ? -21.705 -17.694 36.702 1.00 81.38 306 SER A N 1
ATOM 2412 C CA . SER A 1 306 ? -20.867 -17.128 37.762 1.00 81.38 306 SER A CA 1
ATOM 2413 C C . SER A 1 306 ? -21.380 -15.745 38.151 1.00 81.38 306 SER A C 1
ATOM 2415 O O . SER A 1 306 ? -21.617 -14.895 37.294 1.00 81.38 306 SER A O 1
ATOM 2417 N N . ARG A 1 307 ? -21.565 -15.511 39.453 1.00 82.12 307 ARG A N 1
ATOM 2418 C CA . ARG A 1 307 ? -22.058 -14.236 39.986 1.00 82.12 307 ARG A CA 1
ATOM 2419 C C . ARG A 1 307 ? -20.904 -13.244 40.151 1.00 82.12 307 ARG A C 1
ATOM 2421 O O . ARG A 1 307 ? -19.964 -13.518 40.892 1.00 82.12 307 ARG A O 1
ATOM 2428 N N . VAL A 1 308 ? -21.032 -12.075 39.533 1.00 78.38 308 VAL A N 1
ATOM 2429 C CA . VAL A 1 308 ? -20.206 -10.885 39.764 1.00 78.38 308 VAL A CA 1
ATOM 2430 C C . VAL A 1 308 ? -21.032 -9.904 40.595 1.00 78.38 308 VAL A C 1
ATOM 2432 O O . VAL A 1 308 ? -22.150 -9.538 40.223 1.00 78.38 308 VAL A O 1
ATOM 2435 N N . VAL A 1 309 ? -20.513 -9.518 41.760 1.00 71.31 309 VAL A N 1
ATOM 2436 C CA . VAL A 1 309 ? -21.196 -8.575 42.654 1.00 71.31 309 VAL A CA 1
ATOM 2437 C C . VAL A 1 309 ? -20.890 -7.151 42.193 1.00 71.31 309 VAL A C 1
ATOM 2439 O O . VAL A 1 309 ? -19.727 -6.766 42.111 1.00 71.31 309 VAL A O 1
ATOM 2442 N N . ILE A 1 310 ? -21.940 -6.387 41.888 1.00 75.44 310 ILE A N 1
ATOM 2443 C CA . ILE A 1 310 ? -21.878 -4.964 41.544 1.00 75.44 310 ILE A CA 1
ATOM 2444 C C . ILE A 1 310 ? -22.402 -4.227 42.785 1.00 75.44 310 ILE A C 1
ATOM 2446 O O . ILE A 1 310 ? -23.606 -4.177 43.025 1.00 75.44 310 ILE A O 1
ATOM 2450 N N . GLU A 1 311 ? -21.517 -3.787 43.680 1.00 67.94 311 GLU A N 1
ATOM 2451 C CA . GLU A 1 311 ? -21.940 -3.270 44.990 1.00 67.94 311 GLU A CA 1
ATOM 2452 C C . GLU A 1 311 ? -22.590 -1.876 44.916 1.00 67.94 311 GLU A C 1
ATOM 2454 O O . GLU A 1 311 ? -21.979 -0.900 44.492 1.00 67.94 311 GLU A O 1
ATOM 2459 N N . SER A 1 312 ? -23.844 -1.789 45.373 1.00 66.81 312 SER A N 1
ATOM 2460 C CA . SER A 1 312 ? -24.418 -0.784 46.294 1.00 66.81 312 SER A CA 1
ATOM 2461 C C . SER A 1 312 ? -25.947 -0.917 46.265 1.00 66.81 312 SER A C 1
ATOM 2463 O O . SER A 1 312 ? -26.578 -0.845 45.214 1.00 66.81 312 SER A O 1
ATOM 2465 N N . SER A 1 313 ? -26.566 -1.180 47.420 1.00 84.50 313 SER A N 1
ATOM 2466 C CA . SER A 1 313 ? -28.030 -1.246 47.525 1.00 84.50 313 SER A CA 1
ATOM 2467 C C . SER A 1 313 ? -28.606 0.164 47.375 1.00 84.50 313 SER A C 1
ATOM 2469 O O . SER A 1 313 ? -28.372 1.018 48.235 1.00 84.50 313 SER A O 1
ATOM 2471 N N . GLN A 1 314 ? -29.327 0.415 46.283 1.00 90.56 314 GLN A N 1
ATOM 2472 C CA . GLN A 1 314 ? -29.894 1.725 45.950 1.00 90.56 314 GLN A CA 1
ATOM 2473 C C . GLN A 1 314 ? -31.402 1.742 46.199 1.00 90.56 314 GLN A C 1
ATOM 2475 O O . GLN A 1 314 ? -32.058 0.704 46.098 1.00 90.56 314 GLN A O 1
ATOM 2480 N N . SER A 1 315 ? -31.946 2.916 46.536 1.00 92.94 315 SER A N 1
ATOM 2481 C CA . SER A 1 315 ? -33.399 3.101 46.600 1.00 92.94 315 SER A CA 1
ATOM 2482 C C . SER A 1 315 ? -33.999 2.884 45.216 1.00 92.94 315 SER A C 1
ATOM 2484 O O . SER A 1 315 ? -33.486 3.430 44.245 1.00 92.94 315 SER A O 1
ATOM 2486 N N . ILE A 1 316 ? -35.076 2.104 45.127 1.00 93.38 316 ILE A N 1
ATOM 2487 C CA . ILE A 1 316 ? -35.802 1.879 43.863 1.00 93.38 316 ILE A CA 1
ATOM 2488 C C . ILE A 1 316 ? -36.949 2.876 43.643 1.00 93.38 316 ILE A C 1
ATOM 2490 O O . ILE A 1 316 ? -37.637 2.811 42.626 1.00 93.38 316 ILE A O 1
ATOM 2494 N N . PHE A 1 317 ? -37.121 3.822 44.570 1.00 93.50 317 PHE A N 1
ATOM 2495 C CA . PHE A 1 317 ? -38.013 4.969 44.432 1.00 93.50 317 PHE A CA 1
ATOM 2496 C C . PHE A 1 317 ? -37.271 6.265 44.754 1.00 93.50 317 PHE A C 1
ATOM 2498 O O . PHE A 1 317 ? -36.342 6.290 45.565 1.00 93.50 317 PHE A O 1
ATOM 2505 N N . THR A 1 318 ? -37.708 7.343 44.119 1.00 90.94 318 THR A N 1
ATOM 2506 C CA . THR A 1 318 ? -37.188 8.701 44.281 1.00 90.94 318 THR A CA 1
ATOM 2507 C C . THR A 1 318 ? -38.340 9.653 44.565 1.00 90.94 318 THR A C 1
ATOM 2509 O O . THR A 1 318 ? -39.509 9.328 44.348 1.00 90.94 318 THR A O 1
ATOM 2512 N N . GLN A 1 319 ? -38.014 10.838 45.073 1.00 87.12 319 GLN A N 1
ATOM 2513 C CA . GLN A 1 319 ? -38.994 11.879 45.354 1.00 87.12 319 GLN A CA 1
ATOM 2514 C C . GLN A 1 319 ? -38.644 13.178 44.629 1.00 87.12 319 GLN A C 1
ATOM 2516 O O . GLN A 1 319 ? -37.478 13.565 44.572 1.00 87.12 319 GLN A O 1
ATOM 2521 N N . GLU A 1 320 ? -39.671 13.854 44.130 1.00 82.50 320 GLU A N 1
ATOM 2522 C CA . GLU A 1 320 ? -39.633 15.207 43.575 1.00 82.50 320 GLU A CA 1
ATOM 2523 C C . GLU A 1 320 ? -40.669 16.045 44.339 1.00 82.50 320 GLU A C 1
ATOM 2525 O O . GLU A 1 320 ? -41.806 15.611 44.534 1.00 82.50 320 GLU A O 1
ATOM 2530 N N . ASP A 1 321 ? -40.264 17.209 44.856 1.00 76.81 321 ASP A N 1
ATOM 2531 C CA . ASP A 1 321 ? -41.130 18.123 45.620 1.00 76.81 321 ASP A CA 1
ATOM 2532 C C . ASP A 1 321 ? -41.932 17.456 46.766 1.00 76.81 321 ASP A C 1
ATOM 2534 O O . ASP A 1 321 ? -43.106 17.752 46.989 1.00 76.81 321 ASP A O 1
ATOM 2538 N N . ASN A 1 322 ? -41.288 16.554 47.525 1.00 74.31 322 ASN A N 1
ATOM 2539 C CA . ASN A 1 322 ? -41.876 15.735 48.606 1.00 74.31 322 ASN A CA 1
ATOM 2540 C C . ASN A 1 322 ? -42.962 14.729 48.167 1.00 74.31 322 ASN A C 1
ATOM 2542 O O . ASN A 1 322 ? -43.684 14.198 49.014 1.00 74.31 322 ASN A O 1
ATOM 2546 N N . THR A 1 323 ? -43.071 14.429 46.874 1.00 82.62 323 THR A N 1
ATOM 2547 C CA . THR A 1 323 ? -43.955 13.385 46.330 1.00 82.62 323 THR A CA 1
ATOM 2548 C C . THR A 1 323 ? -43.147 12.312 45.614 1.00 82.62 323 THR A C 1
ATOM 2550 O O . THR A 1 323 ? -42.061 12.591 45.111 1.00 82.62 323 THR A O 1
ATOM 2553 N N . LEU A 1 324 ? -43.641 11.072 45.586 1.00 88.94 324 LEU A N 1
ATOM 2554 C CA . LEU A 1 324 ? -42.962 9.993 44.863 1.00 88.94 324 LEU A CA 1
ATOM 2555 C C . LEU A 1 324 ? -42.934 10.293 43.358 1.00 88.94 324 LEU A C 1
ATOM 2557 O O . LEU A 1 324 ? -43.983 10.477 42.739 1.00 88.94 324 LEU A O 1
ATOM 2561 N N . SER A 1 325 ? -41.735 10.309 42.772 1.00 91.81 325 SER A N 1
ATOM 2562 C CA . SER A 1 325 ? -41.577 10.431 41.324 1.00 91.81 325 SER A CA 1
ATOM 2563 C C . SER A 1 325 ? -41.936 9.104 40.671 1.00 91.81 325 SER A C 1
ATOM 2565 O O . SER A 1 325 ? -41.543 8.026 41.127 1.00 91.81 325 SER A O 1
ATOM 2567 N N . ASN A 1 326 ? -42.692 9.170 39.578 1.00 92.19 326 ASN A N 1
ATOM 2568 C CA . ASN A 1 326 ? -42.995 7.987 38.785 1.00 92.19 326 ASN A CA 1
ATOM 2569 C C . ASN A 1 326 ? -41.813 7.544 37.922 1.00 92.19 326 ASN A C 1
ATOM 2571 O O . ASN A 1 326 ? -41.903 6.482 37.321 1.00 92.19 326 ASN A O 1
ATOM 2575 N N . LYS A 1 327 ? -40.728 8.318 37.849 1.00 93.56 327 LYS A N 1
ATOM 2576 C CA . LYS A 1 327 ? -39.531 7.976 37.084 1.00 93.56 327 LYS A CA 1
ATOM 2577 C C . LYS A 1 327 ? -38.328 7.852 38.001 1.00 93.56 327 LYS A C 1
ATOM 2579 O O . LYS A 1 327 ? -38.112 8.681 38.881 1.00 93.56 327 LYS A O 1
ATOM 2584 N N . ILE A 1 328 ? -37.518 6.832 37.756 1.00 93.38 328 ILE A N 1
ATOM 2585 C CA . ILE A 1 328 ? -36.241 6.652 38.436 1.00 93.38 328 ILE A CA 1
ATOM 2586 C C . ILE A 1 328 ? -35.159 6.220 37.451 1.00 93.38 328 ILE A C 1
ATOM 2588 O O . ILE A 1 328 ? -35.411 5.436 36.536 1.00 93.38 328 ILE A O 1
ATOM 2592 N N . HIS A 1 329 ? -33.954 6.737 37.685 1.00 91.94 329 HIS A N 1
ATOM 2593 C CA . HIS A 1 329 ? -32.733 6.401 36.966 1.00 91.94 329 HIS A CA 1
ATOM 2594 C C . HIS A 1 329 ? -31.776 5.708 37.939 1.00 91.94 329 HIS A C 1
ATOM 2596 O O . HIS A 1 329 ? -31.213 6.349 38.829 1.00 91.94 329 HIS A O 1
ATOM 2602 N N . LEU A 1 330 ? -31.632 4.390 37.810 1.00 91.31 330 LEU A N 1
ATOM 2603 C CA . LEU A 1 330 ? -30.741 3.593 38.653 1.00 91.31 330 LEU A CA 1
ATOM 2604 C C . LEU A 1 330 ? -29.402 3.407 37.945 1.00 91.31 330 LEU A C 1
ATOM 2606 O O . LEU A 1 330 ? -29.293 2.568 37.054 1.00 91.31 330 LEU A O 1
ATOM 2610 N N . ASN A 1 331 ? -28.399 4.188 38.341 1.00 90.56 331 ASN A N 1
ATOM 2611 C CA . ASN A 1 331 ? -27.087 4.206 37.698 1.00 90.56 331 ASN A CA 1
ATOM 2612 C C . ASN A 1 331 ? -26.100 3.288 38.423 1.00 90.56 331 ASN A C 1
ATOM 2614 O O . ASN A 1 331 ? -25.883 3.419 39.633 1.00 90.56 331 ASN A O 1
ATOM 2618 N N . TYR A 1 332 ? -25.452 2.405 37.668 1.00 88.88 332 TYR A N 1
ATOM 2619 C CA . TYR A 1 332 ? -24.469 1.459 38.178 1.00 88.88 332 TYR A CA 1
ATOM 2620 C C . TYR A 1 332 ? -23.192 1.493 37.340 1.00 88.88 332 TYR A C 1
ATOM 2622 O O . TYR A 1 332 ? -23.218 1.318 36.122 1.00 88.88 332 TYR A O 1
ATOM 2630 N N . GLN A 1 333 ? -22.058 1.657 38.019 1.00 85.75 333 GLN A N 1
ATOM 2631 C CA . GLN A 1 333 ? -20.741 1.435 37.429 1.00 85.75 333 GLN A CA 1
ATOM 2632 C C . GLN A 1 333 ? -20.418 -0.056 37.487 1.00 85.75 333 GLN A C 1
ATOM 2634 O O . GLN A 1 333 ? -20.572 -0.687 38.537 1.00 85.75 333 GLN A O 1
ATOM 2639 N N . ILE A 1 334 ? -19.991 -0.633 36.368 1.00 83.12 334 ILE A N 1
ATOM 2640 C CA . ILE A 1 334 ? -19.713 -2.063 36.282 1.00 83.12 334 ILE A CA 1
ATOM 2641 C C . ILE A 1 334 ? -18.218 -2.290 36.542 1.00 83.12 334 ILE A C 1
ATOM 2643 O O . ILE A 1 334 ? -17.378 -1.841 35.761 1.00 83.12 334 ILE A O 1
ATOM 2647 N N . PRO A 1 335 ? -17.836 -2.987 37.630 1.00 73.31 335 PRO A N 1
ATOM 2648 C CA . PRO A 1 335 ? -16.438 -3.288 37.891 1.00 73.31 335 PRO A CA 1
ATOM 2649 C C . PRO A 1 335 ? -15.882 -4.197 36.792 1.00 73.31 335 PRO A C 1
ATOM 2651 O O . PRO A 1 335 ? -16.586 -5.059 36.266 1.00 73.31 335 PRO A O 1
ATOM 2654 N N . GLY A 1 336 ? -14.600 -4.020 36.461 1.00 67.31 336 GLY A N 1
ATOM 2655 C CA . GLY A 1 336 ? -13.947 -4.766 35.387 1.00 67.31 336 GLY A CA 1
ATOM 2656 C C . GLY A 1 336 ? -14.106 -6.280 35.552 1.00 67.31 336 GLY A C 1
ATOM 2657 O O . GLY A 1 336 ? -13.598 -6.862 36.508 1.00 67.31 336 GLY A O 1
ATOM 2658 N N . TYR A 1 337 ? -14.789 -6.913 34.600 1.00 71.75 337 TYR A N 1
ATOM 2659 C CA . TYR A 1 337 ? -14.964 -8.360 34.515 1.00 71.75 337 TYR A CA 1
ATOM 2660 C C . TYR A 1 337 ? -14.312 -8.907 33.242 1.00 71.75 337 TYR A C 1
ATOM 2662 O O . TYR A 1 337 ? -14.115 -8.186 32.259 1.00 71.75 337 TYR A O 1
ATOM 2670 N N . SER A 1 338 ? -13.960 -10.193 33.259 1.00 66.69 338 SER A N 1
ATOM 2671 C CA . SER A 1 338 ? -13.463 -10.890 32.074 1.00 66.69 338 SER A CA 1
ATOM 2672 C C . SER A 1 338 ? -14.623 -11.224 31.140 1.00 66.69 338 SER A C 1
ATOM 2674 O O . SER A 1 338 ? -15.567 -11.913 31.541 1.00 66.69 338 SER A O 1
ATOM 2676 N N . LEU A 1 339 ? -14.533 -10.752 29.899 1.00 67.25 339 LEU A N 1
ATOM 2677 C CA . LEU A 1 339 ? -15.465 -11.107 28.840 1.00 67.25 339 LEU A CA 1
ATOM 2678 C C . LEU A 1 339 ? -15.165 -12.536 28.378 1.00 67.25 339 LEU A C 1
ATOM 2680 O O . LEU A 1 339 ? -14.075 -12.795 27.876 1.00 67.25 339 LEU A O 1
ATOM 2684 N N . ASP A 1 340 ? -16.110 -13.457 28.551 1.00 61.91 340 ASP A N 1
ATOM 2685 C CA . ASP A 1 340 ? -16.036 -14.747 27.869 1.00 61.91 340 ASP A CA 1
ATOM 2686 C C . ASP A 1 340 ? -16.622 -14.562 26.465 1.00 61.91 340 ASP A C 1
ATOM 2688 O O . ASP A 1 340 ? -17.804 -14.250 26.307 1.00 61.91 340 ASP A O 1
ATOM 2692 N N . THR A 1 341 ? -15.768 -14.670 25.449 1.00 55.94 341 THR A N 1
ATOM 2693 C CA . THR A 1 341 ? -16.119 -14.448 24.040 1.00 55.94 341 THR A CA 1
ATOM 2694 C C . THR A 1 341 ? -16.666 -15.700 23.358 1.00 55.94 341 THR A C 1
ATOM 2696 O O . THR A 1 341 ? -17.035 -15.637 22.185 1.00 55.94 341 THR A O 1
ATOM 2699 N N . SER A 1 342 ? -16.781 -16.827 24.072 1.00 55.88 342 SER A N 1
ATOM 2700 C CA . SER A 1 342 ? -17.426 -18.049 23.578 1.00 55.88 342 SER A CA 1
ATOM 2701 C C . SER A 1 342 ? -18.955 -17.894 23.514 1.00 55.88 342 SER A C 1
ATOM 2703 O O . SER A 1 342 ? -19.716 -18.528 24.237 1.00 55.88 342 SER A O 1
ATOM 2705 N N . SER A 1 343 ? -19.438 -16.988 22.666 1.00 54.25 343 SER A N 1
ATOM 2706 C CA . SER A 1 343 ? -20.870 -16.718 22.533 1.00 54.25 343 SER A CA 1
ATOM 2707 C C . SER A 1 343 ? -21.513 -17.623 21.479 1.00 54.25 343 SER A C 1
ATOM 2709 O O . SER A 1 343 ? -21.138 -17.619 20.310 1.00 54.25 343 SER A O 1
ATOM 2711 N N . TYR A 1 344 ? -22.499 -18.405 21.922 1.00 52.44 344 TYR A N 1
ATOM 2712 C CA . TYR A 1 344 ? -23.564 -18.931 21.076 1.00 52.44 344 TYR A CA 1
ATOM 2713 C C . TYR A 1 344 ? -24.707 -17.918 21.139 1.00 52.44 344 TYR A C 1
ATOM 2715 O O . TYR A 1 344 ? -25.147 -17.569 22.234 1.00 52.44 344 TYR A O 1
ATOM 2723 N N . GLU A 1 345 ? -25.158 -17.416 19.993 1.00 53.50 345 GLU A N 1
ATOM 2724 C CA . GLU A 1 345 ? -26.368 -16.598 19.938 1.00 53.50 345 GLU A CA 1
ATOM 2725 C C . GLU A 1 345 ? -27.589 -17.502 20.140 1.00 53.50 345 GLU A C 1
ATOM 2727 O O . GLU A 1 345 ? -27.792 -18.465 19.398 1.00 53.50 345 GLU A O 1
ATOM 2732 N N . THR A 1 346 ? -28.400 -17.191 21.147 1.00 59.31 346 THR A N 1
ATOM 2733 C CA . THR A 1 346 ? -29.737 -17.759 21.324 1.00 59.31 346 THR A CA 1
ATOM 2734 C C . THR A 1 346 ? -30.754 -16.642 21.159 1.00 59.31 346 THR A C 1
ATOM 2736 O O . THR A 1 346 ? -30.777 -15.688 21.938 1.00 59.31 346 THR A O 1
ATOM 2739 N N . ASP A 1 347 ? -31.571 -16.758 20.114 1.00 68.38 347 ASP A N 1
ATOM 2740 C CA . ASP A 1 347 ? -32.718 -15.888 19.861 1.00 68.38 347 ASP A CA 1
ATOM 2741 C C . ASP A 1 347 ? -33.868 -16.322 20.779 1.00 68.38 347 ASP A C 1
ATOM 2743 O O . ASP A 1 347 ? -34.572 -17.298 20.514 1.00 68.38 347 ASP A O 1
ATOM 2747 N N . THR A 1 348 ? -33.946 -15.695 21.949 1.00 81.00 348 THR A N 1
ATOM 2748 C CA . THR A 1 348 ? -34.852 -16.078 23.036 1.00 81.00 348 THR A CA 1
ATOM 2749 C C . THR A 1 348 ? -35.231 -14.869 23.872 1.00 81.00 348 THR A C 1
ATOM 2751 O O . THR A 1 348 ? -34.394 -14.012 24.147 1.00 81.00 348 THR A O 1
ATOM 2754 N N . ASP A 1 349 ? -36.488 -14.827 24.307 1.00 84.19 349 ASP A N 1
ATOM 2755 C CA . ASP A 1 349 ? -37.021 -13.771 25.169 1.00 84.19 349 ASP A CA 1
ATOM 2756 C C . ASP A 1 349 ? -36.683 -13.984 26.660 1.00 84.19 349 ASP A C 1
ATOM 2758 O O . ASP A 1 349 ? -36.972 -13.110 27.480 1.00 84.19 349 ASP A O 1
ATOM 2762 N N . ASP A 1 350 ? -36.101 -15.132 27.046 1.00 90.75 350 ASP A N 1
ATOM 2763 C CA . ASP A 1 350 ? -35.763 -15.434 28.444 1.00 90.75 350 ASP A CA 1
ATOM 2764 C C . ASP A 1 350 ? -34.313 -15.021 28.784 1.00 90.75 350 ASP A C 1
ATOM 2766 O O . ASP A 1 350 ? -33.362 -15.618 28.266 1.00 90.75 350 ASP A O 1
ATOM 2770 N N . PRO A 1 351 ? -34.104 -14.073 29.725 1.00 91.06 351 PRO A N 1
ATOM 2771 C CA . PRO A 1 351 ? -32.771 -13.700 30.199 1.00 91.06 351 PRO A CA 1
ATOM 2772 C C . PRO A 1 351 ? -31.902 -14.874 30.675 1.00 91.06 351 PRO A C 1
ATOM 2774 O O . PRO A 1 351 ? -30.680 -14.793 30.595 1.00 91.06 351 PRO A O 1
ATOM 2777 N N . PHE A 1 352 ? -32.489 -15.968 31.175 1.00 90.56 352 PHE A N 1
ATOM 2778 C CA . PHE A 1 352 ? -31.735 -17.122 31.691 1.00 90.56 352 PHE A CA 1
ATOM 2779 C C . PHE A 1 352 ? -31.103 -17.999 30.611 1.00 90.56 352 PHE A C 1
ATOM 2781 O O . PHE A 1 352 ? -30.219 -18.803 30.923 1.00 90.56 352 PHE A O 1
ATOM 2788 N N . GLU A 1 353 ? -31.543 -17.866 29.364 1.00 87.75 353 GLU A N 1
ATOM 2789 C CA . GLU A 1 353 ? -30.947 -18.563 28.226 1.00 87.75 353 GLU A CA 1
ATOM 2790 C C . GLU A 1 353 ? -29.776 -17.778 27.619 1.00 87.75 353 GLU A C 1
ATOM 2792 O O . GLU A 1 353 ? -28.986 -18.340 26.863 1.00 87.75 353 GLU A O 1
ATOM 2797 N N . GLN A 1 354 ? -29.605 -16.508 27.999 1.00 85.31 354 GLN A N 1
ATOM 2798 C CA . GLN A 1 354 ? -28.441 -15.715 27.628 1.00 85.31 354 GLN A CA 1
ATOM 2799 C C . GLN A 1 354 ? -27.208 -16.139 28.439 1.00 85.31 354 GLN A C 1
ATOM 2801 O O . GLN A 1 354 ? -27.283 -16.449 29.631 1.00 85.31 354 GLN A O 1
ATOM 2806 N N . SER A 1 355 ? -26.031 -16.083 27.812 1.00 81.25 355 SER A N 1
ATOM 2807 C CA . SER A 1 355 ? -24.746 -16.309 28.499 1.00 81.25 355 SER A CA 1
ATOM 2808 C C . SER A 1 355 ? -24.510 -15.306 29.635 1.00 81.25 355 SER A C 1
ATOM 2810 O O . SER A 1 355 ? -23.856 -15.619 30.636 1.00 81.25 355 SER A O 1
ATOM 2812 N N . ARG A 1 356 ? -25.083 -14.104 29.499 1.00 87.38 356 ARG A N 1
ATOM 2813 C CA . ARG A 1 356 ? -25.023 -13.016 30.472 1.00 87.38 356 ARG A CA 1
ATOM 2814 C C . ARG A 1 356 ? -26.369 -12.336 30.653 1.00 87.38 356 ARG A C 1
ATOM 2816 O O . ARG A 1 356 ? -27.030 -12.002 29.674 1.00 87.38 356 ARG A O 1
ATOM 2823 N N . TYR A 1 357 ? -26.716 -12.064 31.905 1.00 91.38 357 TYR A N 1
ATOM 2824 C CA . TYR A 1 357 ? -27.903 -11.303 32.288 1.00 91.38 357 TYR A CA 1
ATOM 2825 C C . TYR A 1 357 ? -27.688 -10.606 33.634 1.00 91.38 357 TYR A C 1
ATOM 2827 O O . TYR A 1 357 ? -26.786 -10.947 34.410 1.00 91.38 357 TYR A O 1
ATOM 2835 N N . PHE A 1 358 ? -28.538 -9.629 33.921 1.00 92.56 358 PHE A N 1
ATOM 2836 C CA . PHE A 1 358 ? -28.517 -8.856 35.153 1.00 92.56 358 PHE A CA 1
ATOM 2837 C C . PHE A 1 358 ? -29.702 -9.229 36.040 1.00 92.56 358 PHE A C 1
ATOM 2839 O O . PHE A 1 358 ? -30.769 -9.594 35.552 1.00 92.56 358 PHE A O 1
ATOM 2846 N N . GLN A 1 359 ? -29.509 -9.141 37.353 1.00 93.69 359 GLN A N 1
ATOM 2847 C CA . GLN A 1 359 ? -30.537 -9.347 38.368 1.00 93.69 359 GLN A CA 1
ATOM 2848 C C . GLN A 1 359 ? -30.581 -8.128 39.283 1.00 93.69 359 GLN A C 1
ATOM 2850 O O . GLN A 1 359 ? -29.614 -7.843 39.987 1.00 93.69 359 GLN A O 1
ATOM 2855 N N . LEU A 1 360 ? -31.723 -7.458 39.328 1.00 93.88 360 LEU A N 1
ATOM 2856 C CA . LEU A 1 360 ? -32.074 -6.514 40.373 1.00 93.88 360 LEU A CA 1
ATOM 2857 C C . LEU A 1 360 ? -32.797 -7.285 41.487 1.00 93.88 360 LEU A C 1
ATOM 2859 O O . LEU A 1 360 ? -33.916 -7.758 41.305 1.00 93.88 360 LEU A O 1
ATOM 2863 N N . GLU A 1 361 ? -32.138 -7.471 42.628 1.00 94.00 361 GLU A N 1
ATOM 2864 C CA . GLU A 1 361 ? -32.647 -8.260 43.758 1.00 94.00 361 GLU A CA 1
ATOM 2865 C C . GLU A 1 361 ? -33.111 -7.345 44.894 1.00 94.00 361 GLU A C 1
ATOM 2867 O O . GLU A 1 361 ? -32.336 -6.506 45.368 1.00 94.00 361 GLU A O 1
ATOM 2872 N N . LEU A 1 362 ? -34.354 -7.520 45.354 1.00 94.44 362 LEU A N 1
ATOM 2873 C CA . LEU A 1 362 ? -34.924 -6.735 46.450 1.00 94.44 362 LEU A CA 1
ATOM 2874 C C . LEU A 1 362 ? -34.199 -7.046 47.769 1.00 94.44 362 LEU A C 1
ATOM 2876 O O . LEU A 1 362 ? -34.222 -8.179 48.247 1.00 94.44 362 LEU A O 1
ATOM 2880 N N . ALA A 1 363 ? -33.571 -6.034 48.366 1.00 92.88 363 ALA A N 1
ATOM 2881 C CA . ALA A 1 363 ? -32.643 -6.194 49.486 1.00 92.88 363 ALA A CA 1
ATOM 2882 C C . ALA A 1 363 ? -33.165 -5.629 50.816 1.00 92.88 363 ALA A C 1
ATOM 2884 O O . ALA A 1 363 ? -32.760 -6.094 51.876 1.00 92.88 363 ALA A O 1
ATOM 2885 N N . SER A 1 364 ? -34.019 -4.605 50.786 1.00 91.88 364 SER A N 1
ATOM 2886 C CA . SER A 1 364 ? -34.513 -3.931 51.992 1.00 91.88 364 SER A CA 1
ATOM 2887 C C . SER A 1 364 ? -35.920 -3.378 51.762 1.00 91.88 364 SER A C 1
ATOM 2889 O O . SER A 1 364 ? -36.222 -3.011 50.621 1.00 91.88 364 SER A O 1
ATOM 2891 N N . PRO A 1 365 ? -36.769 -3.280 52.802 1.00 91.62 365 PRO A N 1
ATOM 2892 C CA . PRO A 1 365 ? -36.569 -3.741 54.190 1.00 91.62 365 PRO A CA 1
ATOM 2893 C C . PRO A 1 365 ? -36.744 -5.264 54.344 1.00 91.62 365 PRO A C 1
ATOM 2895 O O . PRO A 1 365 ? -37.239 -5.905 53.427 1.00 91.62 365 PRO A O 1
ATOM 2898 N N . ASP A 1 366 ? -36.388 -5.847 55.500 1.00 89.62 366 ASP A N 1
ATOM 2899 C CA . ASP A 1 366 ? -36.422 -7.310 55.762 1.00 89.62 366 ASP A CA 1
ATOM 2900 C C . ASP A 1 366 ? -37.796 -7.971 55.519 1.00 89.62 366 ASP A C 1
ATOM 2902 O O . ASP A 1 366 ? -37.897 -9.169 55.261 1.00 89.62 366 ASP A O 1
ATOM 2906 N N . PHE A 1 367 ? -38.870 -7.183 55.586 1.00 89.44 367 PHE A N 1
ATOM 2907 C CA . PHE A 1 367 ? -40.254 -7.596 55.334 1.00 89.44 367 PHE A CA 1
ATOM 2908 C C . PHE A 1 367 ? -40.759 -7.217 53.926 1.00 89.44 367 PHE A C 1
ATOM 2910 O O . PHE A 1 367 ? -41.959 -7.316 53.656 1.00 89.44 367 PHE A O 1
ATOM 2917 N N . ALA A 1 368 ? -39.868 -6.769 53.035 1.00 91.69 368 ALA A N 1
ATOM 2918 C CA . ALA A 1 368 ? -40.175 -6.259 51.700 1.00 91.69 368 ALA A CA 1
ATOM 2919 C C . ALA A 1 368 ? -41.323 -5.233 51.738 1.00 91.69 368 ALA A C 1
ATOM 2921 O O . ALA A 1 368 ? -41.299 -4.306 52.542 1.00 91.69 368 ALA A O 1
ATOM 2922 N N . PHE A 1 369 ? -42.358 -5.407 50.914 1.00 94.25 369 PHE A N 1
ATOM 2923 C CA . PHE A 1 369 ? -43.519 -4.512 50.870 1.00 94.25 369 PHE A CA 1
ATOM 2924 C C . PHE A 1 369 ? -44.583 -4.813 51.938 1.00 94.25 369 PHE A C 1
ATOM 2926 O O . PHE A 1 369 ? -45.634 -4.184 51.926 1.00 94.25 369 PHE A O 1
ATOM 2933 N N . ALA A 1 370 ? -44.311 -5.716 52.890 1.00 92.88 370 ALA A N 1
ATOM 2934 C CA . ALA A 1 370 ? -45.194 -6.098 54.001 1.00 92.88 370 ALA A CA 1
ATOM 2935 C C . ALA A 1 370 ? -46.479 -6.864 53.608 1.00 92.88 370 ALA A C 1
ATOM 2937 O O . ALA A 1 370 ? -47.441 -6.902 54.377 1.00 92.88 370 ALA A O 1
ATOM 2938 N N . HIS A 1 371 ? -46.479 -7.541 52.456 1.00 92.88 371 HIS A N 1
ATOM 2939 C CA . HIS A 1 371 ? -47.570 -8.422 52.002 1.00 92.88 371 HIS A CA 1
ATOM 2940 C C . HIS A 1 371 ? -47.929 -9.523 53.001 1.00 92.88 371 HIS A C 1
ATOM 2942 O O . HIS A 1 371 ? -49.092 -9.657 53.380 1.00 92.88 371 HIS A O 1
ATOM 2948 N N . ASP A 1 372 ? -46.927 -10.242 53.512 1.00 91.44 372 ASP A N 1
ATOM 2949 C CA . ASP A 1 372 ? -47.130 -11.314 54.497 1.00 91.44 372 ASP A CA 1
ATOM 2950 C C . ASP A 1 372 ? -47.630 -10.777 55.863 1.00 91.44 372 ASP A C 1
ATOM 2952 O O . ASP A 1 372 ? -48.210 -11.521 56.656 1.00 91.44 372 ASP A O 1
ATOM 2956 N N . LEU A 1 373 ? -47.452 -9.476 56.139 1.00 92.12 373 LEU A N 1
ATOM 2957 C CA . LEU A 1 373 ? -47.852 -8.827 57.396 1.00 92.12 373 LEU A CA 1
ATOM 2958 C C . LEU A 1 373 ? -49.236 -8.168 57.327 1.00 92.12 373 LEU A C 1
ATOM 2960 O O . LEU A 1 373 ? -49.824 -7.886 58.373 1.00 92.12 373 LEU A O 1
ATOM 2964 N N . TYR A 1 374 ? -49.793 -7.948 56.134 1.00 93.50 374 TYR A N 1
ATOM 2965 C CA . TYR A 1 374 ? -51.073 -7.254 55.964 1.00 93.50 374 TYR A CA 1
ATOM 2966 C C . TYR A 1 374 ? -52.237 -7.869 56.759 1.00 93.50 374 TYR A C 1
ATOM 2968 O O . TYR A 1 374 ? -52.912 -7.121 57.473 1.00 93.50 374 TYR A O 1
ATOM 2976 N N . PRO A 1 375 ? -52.458 -9.202 56.757 1.00 93.12 375 PRO A N 1
ATOM 2977 C CA . PRO A 1 375 ? -53.519 -9.799 57.570 1.00 93.12 375 PRO A CA 1
ATOM 2978 C C . PRO A 1 375 ? -53.310 -9.585 59.077 1.00 93.12 375 PRO A C 1
ATOM 2980 O O . PRO A 1 375 ? -54.279 -9.480 59.830 1.00 93.12 375 PRO A O 1
ATOM 2983 N N . VAL A 1 376 ? -52.055 -9.510 59.533 1.00 92.81 376 VAL A N 1
ATOM 2984 C CA . VAL A 1 376 ? -51.714 -9.265 60.943 1.00 92.81 376 VAL A CA 1
ATOM 2985 C C . VAL A 1 376 ? -52.047 -7.825 61.323 1.00 92.81 376 VAL A C 1
ATOM 2987 O O . VAL A 1 376 ? -52.697 -7.603 62.345 1.00 92.81 376 VAL A O 1
ATOM 2990 N N . VAL A 1 377 ? -51.669 -6.854 60.485 1.00 91.69 377 VAL A N 1
ATOM 2991 C CA . VAL A 1 377 ? -51.983 -5.431 60.696 1.00 91.69 377 VAL A CA 1
ATOM 2992 C C . VAL A 1 377 ? -53.493 -5.205 60.683 1.00 91.69 377 VAL A C 1
ATOM 2994 O O . VAL A 1 377 ? -54.016 -4.584 61.606 1.00 91.69 377 VAL A O 1
ATOM 2997 N N . LEU A 1 378 ? -54.210 -5.770 59.707 1.00 92.44 378 LEU A N 1
ATOM 2998 C CA . LEU A 1 378 ? -55.664 -5.633 59.597 1.00 92.44 378 LEU A CA 1
ATOM 2999 C C . LEU A 1 378 ? -56.383 -6.150 60.854 1.00 92.44 378 LEU A C 1
ATOM 3001 O O . LEU A 1 378 ? -57.242 -5.461 61.403 1.00 92.44 378 LEU A O 1
ATOM 3005 N N . ASN A 1 379 ? -55.991 -7.326 61.356 1.00 91.12 379 ASN A N 1
ATOM 3006 C CA . ASN A 1 379 ? -56.546 -7.881 62.592 1.00 91.12 379 ASN A CA 1
ATOM 3007 C C . ASN A 1 379 ? -56.183 -7.039 63.825 1.00 91.12 379 ASN A C 1
ATOM 3009 O O . ASN A 1 379 ? -57.039 -6.812 64.682 1.00 91.12 379 ASN A O 1
ATOM 3013 N N . LYS A 1 380 ? -54.937 -6.555 63.923 1.00 89.56 380 LYS A N 1
ATOM 3014 C CA . LYS A 1 380 ? -54.470 -5.752 65.064 1.00 89.56 380 LYS A CA 1
ATOM 3015 C C . LYS A 1 380 ? -55.174 -4.395 65.134 1.00 89.56 380 LYS A C 1
ATOM 3017 O O . LYS A 1 380 ? -55.531 -3.966 66.227 1.00 89.56 380 LYS A O 1
ATOM 3022 N N . VAL A 1 381 ? -55.443 -3.765 63.989 1.00 89.69 381 VAL A N 1
ATOM 3023 C CA . VAL A 1 381 ? -56.243 -2.533 63.905 1.00 89.69 381 VAL A CA 1
ATOM 3024 C C . VAL A 1 381 ? -57.712 -2.804 64.241 1.00 89.69 381 VAL A C 1
ATOM 3026 O O . VAL A 1 381 ? -58.280 -2.110 65.084 1.00 89.69 381 VAL A O 1
ATOM 3029 N N . ALA A 1 382 ? -58.323 -3.849 63.669 1.00 88.06 382 ALA A N 1
ATOM 3030 C CA . ALA A 1 382 ? -59.735 -4.173 63.897 1.00 88.06 382 ALA A CA 1
ATOM 3031 C C . ALA A 1 382 ? -60.055 -4.517 65.367 1.00 88.06 382 ALA A C 1
ATOM 3033 O O . ALA A 1 382 ? -61.108 -4.133 65.885 1.00 88.06 382 ALA A O 1
ATOM 3034 N N . LEU A 1 383 ? -59.139 -5.214 66.049 1.00 88.38 383 LEU A N 1
ATOM 3035 C CA . LEU A 1 383 ? -59.270 -5.630 67.450 1.00 88.38 383 LEU A CA 1
ATOM 3036 C C . LEU A 1 383 ? -58.694 -4.615 68.454 1.00 88.38 383 LEU A C 1
ATOM 3038 O O . LEU A 1 383 ? -58.745 -4.862 69.659 1.00 88.38 383 LEU A O 1
ATOM 3042 N N . SER A 1 384 ? -58.161 -3.482 67.988 1.00 85.25 384 SER A N 1
ATOM 3043 C CA . SER A 1 384 ? -57.581 -2.455 68.856 1.00 85.25 384 SER A CA 1
ATOM 3044 C C . SER A 1 384 ? -58.631 -1.826 69.785 1.00 85.25 384 SER A C 1
ATOM 3046 O O . SER A 1 384 ? -59.768 -1.537 69.384 1.00 85.25 384 SER A O 1
ATOM 3048 N N . THR A 1 385 ? -58.227 -1.580 71.035 1.00 84.75 385 THR A N 1
ATOM 3049 C CA . THR A 1 385 ? -58.956 -0.753 72.015 1.00 84.75 385 THR A CA 1
ATOM 3050 C C . THR A 1 385 ? -58.462 0.696 72.049 1.00 84.75 385 THR A C 1
ATOM 3052 O O . THR A 1 385 ? -59.001 1.496 72.803 1.00 84.75 385 THR A O 1
ATOM 3055 N N . ASN A 1 386 ? -57.421 1.025 71.280 1.00 85.50 386 ASN A N 1
ATOM 3056 C CA . ASN A 1 386 ? -56.937 2.388 71.091 1.00 85.50 386 ASN A CA 1
ATOM 3057 C C . ASN A 1 386 ? -57.702 3.026 69.919 1.00 85.50 386 ASN A C 1
ATOM 3059 O O . ASN A 1 386 ? -57.577 2.551 68.785 1.00 85.50 386 ASN A O 1
ATOM 3063 N N . ASP A 1 387 ? -58.481 4.071 70.211 1.00 83.31 387 ASP A N 1
ATOM 3064 C CA . ASP A 1 387 ? -59.320 4.784 69.239 1.00 83.31 387 ASP A CA 1
ATOM 3065 C C . ASP A 1 387 ? -58.498 5.403 68.096 1.00 83.31 387 ASP A C 1
ATOM 3067 O O . ASP A 1 387 ? -58.931 5.347 66.943 1.00 83.31 387 ASP A O 1
ATOM 3071 N N . ASP A 1 388 ? -57.278 5.879 68.375 1.00 83.75 388 ASP A N 1
ATOM 3072 C CA . ASP A 1 388 ? -56.382 6.441 67.359 1.00 83.75 388 ASP A CA 1
ATOM 3073 C C . ASP A 1 388 ? -55.996 5.368 66.336 1.00 83.75 388 ASP A C 1
ATOM 3075 O O . ASP A 1 388 ? -56.157 5.567 65.134 1.00 83.75 388 ASP A O 1
ATOM 3079 N N . LEU A 1 389 ? -55.584 4.182 66.799 1.00 84.56 389 LEU A N 1
ATOM 3080 C CA . LEU A 1 389 ? -55.249 3.052 65.922 1.00 84.56 389 LEU A CA 1
ATOM 3081 C C . LEU A 1 389 ? -56.456 2.549 65.131 1.00 84.56 389 LEU A C 1
ATOM 3083 O O . LEU A 1 389 ? -56.308 2.176 63.972 1.00 84.56 389 LEU A O 1
ATOM 3087 N N . LYS A 1 390 ? -57.643 2.534 65.743 1.00 85.94 390 LYS A N 1
ATOM 3088 C CA . LYS A 1 390 ? -58.876 2.032 65.122 1.00 85.94 390 LYS A CA 1
ATOM 3089 C C . LYS A 1 390 ? -59.413 2.965 64.035 1.00 85.94 390 LYS A C 1
ATOM 3091 O O . LYS A 1 390 ? -60.137 2.516 63.150 1.00 85.94 390 LYS A O 1
ATOM 3096 N N . SER A 1 391 ? -59.056 4.247 64.112 1.00 86.00 391 SER A N 1
ATOM 3097 C CA . SER A 1 391 ? -59.387 5.265 63.113 1.00 86.00 391 SER A CA 1
ATOM 3098 C C . SER A 1 391 ? -58.481 5.238 61.874 1.00 86.00 391 SER A C 1
ATOM 3100 O O . SER A 1 391 ? -58.829 5.830 60.852 1.00 86.00 391 SER A O 1
ATOM 3102 N N . LEU A 1 392 ? -57.337 4.541 61.934 1.00 89.12 392 LEU A N 1
ATOM 3103 C CA . LEU A 1 392 ? -56.406 4.448 60.810 1.00 89.12 392 LEU A CA 1
ATOM 3104 C C . LEU A 1 392 ? -56.992 3.606 59.672 1.00 89.12 392 LEU A C 1
ATOM 3106 O O . LEU A 1 392 ? -57.516 2.510 59.874 1.00 89.12 392 LEU A O 1
ATOM 3110 N N . THR A 1 393 ? -56.833 4.094 58.443 1.00 89.38 393 THR A N 1
ATOM 3111 C CA . THR A 1 393 ? -57.159 3.320 57.240 1.00 89.38 393 THR A CA 1
ATOM 3112 C C . THR A 1 393 ? -56.026 2.340 56.946 1.00 89.38 393 THR A C 1
ATOM 3114 O O . THR A 1 393 ? -54.874 2.743 56.794 1.00 89.38 393 THR A O 1
ATOM 3117 N N . VAL A 1 394 ? -56.340 1.044 56.858 1.00 91.75 394 VAL A N 1
ATOM 3118 C CA . VAL A 1 394 ? -55.356 0.003 56.525 1.00 91.75 394 VAL A CA 1
ATOM 3119 C C . VAL A 1 394 ? -55.354 -0.234 55.016 1.00 91.75 394 VAL A C 1
ATOM 3121 O O . VAL A 1 394 ? -56.141 -1.030 54.501 1.00 91.75 394 VAL A O 1
ATOM 3124 N N . TYR A 1 395 ? -54.472 0.460 54.298 1.00 92.62 395 TYR A N 1
ATOM 3125 C CA . TYR A 1 395 ? -54.288 0.240 52.863 1.00 92.62 395 TYR A CA 1
ATOM 3126 C C . TYR A 1 395 ? -53.654 -1.130 52.583 1.00 92.62 395 TYR A C 1
ATOM 3128 O O . TYR A 1 395 ? -52.810 -1.577 53.369 1.00 92.62 395 TYR A O 1
ATOM 3136 N N . PRO A 1 396 ? -54.019 -1.814 51.481 1.00 93.00 396 PRO A N 1
ATOM 3137 C CA . PRO A 1 396 ? -53.286 -2.992 51.042 1.00 93.00 396 PRO A CA 1
ATOM 3138 C C . PRO A 1 396 ? -51.823 -2.622 50.726 1.00 93.00 396 PRO A C 1
ATOM 3140 O O . PRO A 1 396 ? -51.557 -1.501 50.279 1.00 93.00 396 PRO A O 1
ATOM 3143 N N . PRO A 1 397 ? -50.867 -3.537 50.947 1.00 93.62 397 PRO A N 1
ATOM 3144 C CA . PRO A 1 397 ? -49.461 -3.331 50.621 1.00 93.62 397 PRO A CA 1
ATOM 3145 C C . PRO A 1 397 ? -49.264 -2.925 49.165 1.00 93.62 397 PRO A C 1
ATOM 3147 O O . PRO A 1 397 ? -49.903 -3.475 48.265 1.00 93.62 397 PRO A O 1
ATOM 3150 N N . TYR A 1 398 ? -48.358 -1.981 48.924 1.00 94.50 398 TYR A N 1
ATOM 3151 C CA . TYR A 1 398 ? -48.012 -1.603 47.563 1.00 94.50 398 TYR A CA 1
ATOM 3152 C C . TYR A 1 398 ? -47.323 -2.777 46.851 1.00 94.50 398 TYR A C 1
ATOM 3154 O O . TYR A 1 398 ? -46.460 -3.451 47.415 1.00 94.50 398 TYR A O 1
ATOM 3162 N N . THR A 1 399 ? -47.721 -3.039 45.608 1.00 95.19 399 THR A N 1
ATOM 3163 C CA . THR A 1 399 ? -47.039 -3.995 44.729 1.00 95.19 399 THR A CA 1
ATOM 3164 C C . THR A 1 399 ? -46.399 -3.188 43.613 1.00 95.19 399 THR A C 1
ATOM 3166 O O . THR A 1 399 ? -47.141 -2.556 42.864 1.00 95.19 399 THR A O 1
ATOM 3169 N N . PRO A 1 400 ? -45.060 -3.171 43.499 1.00 94.75 400 PRO A N 1
ATOM 3170 C CA . PRO A 1 400 ? -44.393 -2.443 42.432 1.00 94.75 400 PRO A CA 1
ATOM 3171 C C . PRO A 1 400 ? -44.877 -2.920 41.069 1.00 94.75 400 PRO A C 1
ATOM 3173 O O . PRO A 1 400 ? -44.867 -4.119 40.787 1.00 94.75 400 PRO A O 1
ATOM 3176 N N . GLU A 1 401 ? -45.280 -1.974 40.232 1.00 95.69 401 GLU A N 1
ATOM 3177 C CA . GLU A 1 401 ? -45.731 -2.223 38.868 1.00 95.69 401 GLU A CA 1
ATOM 3178 C C . GLU A 1 401 ? -45.021 -1.248 37.933 1.00 95.69 401 GLU A C 1
ATOM 3180 O O . GLU A 1 401 ? -45.066 -0.032 38.126 1.00 95.69 401 GLU A O 1
ATOM 3185 N N . VAL A 1 402 ? -44.325 -1.785 36.938 1.00 96.62 402 VAL A N 1
ATOM 3186 C CA . VAL A 1 402 ? -43.567 -1.012 35.955 1.00 96.62 402 VAL A CA 1
ATOM 3187 C C . VAL A 1 402 ? -44.444 -0.803 34.734 1.00 96.62 402 VAL A C 1
ATOM 3189 O O . VAL A 1 402 ? -44.943 -1.768 34.162 1.00 96.62 402 VAL A O 1
ATOM 3192 N N . LYS A 1 403 ? -44.622 0.454 34.326 1.00 96.12 403 LYS A N 1
ATOM 3193 C CA . LYS A 1 403 ? -45.318 0.844 33.096 1.00 96.12 403 LYS A CA 1
ATOM 3194 C C . LYS A 1 403 ? -44.418 0.718 31.872 1.00 96.12 403 LYS A C 1
ATOM 3196 O O . LYS A 1 403 ? -44.877 0.269 30.827 1.00 96.12 403 LYS A O 1
ATOM 3201 N N . ALA A 1 404 ? -43.174 1.167 32.001 1.00 95.25 404 ALA A N 1
ATOM 3202 C CA . ALA A 1 404 ? -42.172 1.146 30.947 1.00 95.25 404 ALA A CA 1
ATOM 3203 C C . ALA A 1 404 ? -40.773 1.051 31.559 1.00 95.25 404 ALA A C 1
ATOM 3205 O O . ALA A 1 404 ? -40.531 1.542 32.664 1.00 95.25 404 ALA A O 1
ATOM 3206 N N . ILE A 1 405 ? -39.862 0.428 30.822 1.00 94.75 405 ILE A N 1
ATOM 3207 C CA . ILE A 1 405 ? -38.459 0.299 31.194 1.00 94.75 405 ILE A CA 1
ATOM 3208 C C . ILE A 1 405 ? -37.588 0.541 29.963 1.00 94.75 405 ILE A C 1
ATOM 3210 O O . ILE A 1 405 ? -37.942 0.124 28.859 1.00 94.75 405 ILE A O 1
ATOM 3214 N N . SER A 1 406 ? -36.461 1.214 30.151 1.00 95.12 406 SER A N 1
ATOM 3215 C CA . SER A 1 406 ? -35.400 1.300 29.152 1.00 95.12 406 SER A CA 1
ATOM 3216 C C . SER A 1 406 ? -34.030 1.233 29.815 1.00 95.12 406 SER A C 1
ATOM 3218 O O . SER A 1 406 ? -33.904 1.387 31.033 1.00 95.12 406 SER A O 1
ATOM 3220 N N . LEU A 1 407 ? -33.006 0.947 29.018 1.00 94.31 407 LEU A N 1
ATOM 3221 C CA . LEU A 1 407 ? -31.625 0.853 29.475 1.00 94.31 407 LEU A CA 1
ATOM 3222 C C . LEU A 1 407 ? -30.770 1.904 28.777 1.00 94.31 407 LEU A C 1
ATOM 3224 O O . LEU A 1 407 ? -30.798 2.005 27.548 1.00 94.31 407 LEU A O 1
ATOM 3228 N N . ASP A 1 408 ? -29.955 2.606 29.556 1.00 94.81 408 ASP A N 1
ATOM 3229 C CA . ASP A 1 408 ? -28.802 3.334 29.031 1.00 94.81 408 ASP A CA 1
ATOM 3230 C C . ASP A 1 408 ? -27.555 2.554 29.416 1.00 94.81 408 ASP A C 1
ATOM 3232 O O . ASP A 1 408 ? -27.495 1.950 30.488 1.00 94.81 408 ASP A O 1
ATOM 3236 N N . TYR A 1 409 ? -26.547 2.526 28.558 1.00 92.12 409 TYR A N 1
ATOM 3237 C CA . TYR A 1 409 ? -25.305 1.856 28.909 1.00 92.12 409 TYR A CA 1
ATOM 3238 C C . TYR A 1 409 ? -24.118 2.443 28.153 1.00 92.12 409 TYR A C 1
ATOM 3240 O O . TYR A 1 409 ? -24.248 3.012 27.065 1.00 92.12 409 TYR A O 1
ATOM 3248 N N . THR A 1 410 ? -22.935 2.266 28.731 1.00 91.50 410 THR A N 1
ATOM 3249 C CA . THR A 1 410 ? -21.663 2.529 28.058 1.00 91.50 410 THR A CA 1
ATOM 3250 C C . THR A 1 410 ? -20.846 1.250 27.980 1.00 91.50 410 THR A C 1
ATOM 3252 O O . THR A 1 410 ? -20.826 0.452 28.918 1.00 91.50 410 THR A O 1
ATOM 3255 N N . ALA A 1 411 ? -20.185 1.038 26.849 1.00 88.25 411 ALA A N 1
ATOM 3256 C CA . ALA A 1 411 ? -19.292 -0.090 26.629 1.00 88.25 411 ALA A CA 1
ATOM 3257 C C . ALA A 1 411 ? -18.018 0.384 25.938 1.00 88.25 411 ALA A C 1
ATOM 3259 O O . ALA A 1 411 ? -18.083 1.218 25.027 1.00 88.25 411 ALA A O 1
ATOM 3260 N N . SER A 1 412 ? -16.875 -0.179 26.328 1.00 85.31 412 SER A N 1
ATOM 3261 C CA . SER A 1 412 ? -15.598 0.158 25.714 1.00 85.31 412 SER A CA 1
ATOM 3262 C C . SER A 1 412 ? -14.693 -1.050 25.487 1.00 85.31 412 SER A C 1
ATOM 3264 O O . SER A 1 412 ? -14.679 -2.021 26.248 1.00 85.31 412 SER A O 1
ATOM 3266 N N . GLU A 1 413 ? -13.919 -0.977 24.407 1.00 83.25 413 GLU A N 1
ATOM 3267 C CA . GLU A 1 413 ? -12.848 -1.913 24.082 1.00 83.25 413 GLU A CA 1
ATOM 3268 C C . GLU A 1 413 ? -11.587 -1.117 23.733 1.00 83.25 413 GLU A C 1
ATOM 3270 O O . GLU A 1 413 ? -11.636 -0.143 22.982 1.00 83.25 413 GLU A O 1
ATOM 3275 N N . GLU A 1 414 ? -10.453 -1.522 24.301 1.00 83.69 414 GLU A N 1
ATOM 3276 C CA . GLU A 1 414 ? -9.142 -0.933 24.031 1.00 83.69 414 GLU A CA 1
ATOM 3277 C C . GLU A 1 414 ? -8.261 -1.978 23.346 1.00 83.69 414 GLU A C 1
ATOM 3279 O O . GLU A 1 414 ? -8.113 -3.100 23.836 1.00 83.69 414 GLU A O 1
ATOM 3284 N N . ILE A 1 415 ? -7.676 -1.592 22.216 1.00 84.50 415 ILE A N 1
ATOM 3285 C CA . ILE A 1 415 ? -6.635 -2.337 21.514 1.00 84.50 415 ILE A CA 1
ATOM 3286 C C . ILE A 1 415 ? -5.306 -1.685 21.893 1.00 84.50 415 ILE A C 1
ATOM 3288 O O . ILE A 1 415 ? -5.008 -0.574 21.445 1.00 84.50 415 ILE A O 1
ATOM 3292 N N . ASP A 1 416 ? -4.522 -2.364 22.731 1.00 83.38 416 ASP A N 1
ATOM 3293 C CA . ASP A 1 416 ? -3.178 -1.925 23.117 1.00 83.38 416 ASP A CA 1
ATOM 3294 C C . ASP A 1 416 ? -2.154 -2.587 22.188 1.00 83.38 416 ASP A C 1
ATOM 3296 O O . ASP A 1 416 ? -1.881 -3.784 22.275 1.00 83.38 416 ASP A O 1
ATOM 3300 N N . LEU A 1 417 ? -1.596 -1.805 21.262 1.00 83.25 417 LEU A N 1
ATOM 3301 C CA . LEU A 1 417 ? -0.584 -2.286 20.323 1.00 83.25 417 LEU A CA 1
ATOM 3302 C C . LEU A 1 417 ? 0.811 -2.332 20.963 1.00 83.25 417 LEU A C 1
ATOM 3304 O O . LEU A 1 417 ? 1.686 -3.056 20.494 1.00 83.25 417 LEU A O 1
ATOM 3308 N N . LYS A 1 418 ? 1.036 -1.583 22.044 1.00 81.00 418 LYS A N 1
ATOM 3309 C CA . LYS A 1 418 ? 2.317 -1.516 22.755 1.00 81.00 418 LYS A CA 1
ATOM 3310 C C . LYS A 1 418 ? 2.513 -2.717 23.675 1.00 81.00 418 LYS A C 1
ATOM 3312 O O . LYS A 1 418 ? 3.622 -3.239 23.766 1.00 81.00 418 LYS A O 1
ATOM 3317 N N . ASN A 1 419 ? 1.443 -3.152 24.336 1.00 76.56 419 ASN A N 1
ATOM 3318 C CA . ASN A 1 419 ? 1.411 -4.323 25.209 1.00 76.56 419 ASN A CA 1
ATOM 3319 C C . ASN A 1 419 ? 0.250 -5.244 24.802 1.00 76.56 419 ASN A C 1
ATOM 3321 O O . ASN A 1 419 ? -0.758 -5.299 25.513 1.00 76.56 419 ASN A O 1
ATOM 3325 N N . PRO A 1 420 ? 0.366 -5.962 23.670 1.00 68.56 420 PRO A N 1
ATOM 3326 C CA . PRO A 1 420 ? -0.712 -6.817 23.202 1.00 68.56 420 PRO A CA 1
ATOM 3327 C C . PRO A 1 420 ? -1.040 -7.886 24.260 1.00 68.56 420 PRO A C 1
ATOM 3329 O O . PRO A 1 420 ? -0.126 -8.501 24.823 1.00 68.56 420 PRO A O 1
ATOM 3332 N N . PRO A 1 421 ? -2.326 -8.119 24.568 1.00 63.62 421 PRO A N 1
ATOM 3333 C CA . PRO A 1 421 ? -2.732 -9.132 25.528 1.00 63.62 421 PRO A CA 1
ATOM 3334 C C . PRO A 1 421 ? -2.403 -10.543 25.026 1.00 63.62 421 PRO A C 1
ATOM 3336 O O . PRO A 1 421 ? -2.313 -10.808 23.831 1.00 63.62 421 PRO A O 1
ATOM 3339 N N . ASN A 1 422 ? -2.291 -11.491 25.962 1.00 54.19 422 ASN A N 1
ATOM 3340 C CA . ASN A 1 422 ? -2.022 -12.905 25.657 1.00 54.19 422 ASN A CA 1
ATOM 3341 C C . ASN A 1 422 ? -3.159 -13.611 24.888 1.00 54.19 422 ASN A C 1
ATOM 3343 O O . ASN A 1 422 ? -2.988 -14.752 24.464 1.00 54.19 422 ASN A O 1
ATOM 3347 N N . GLN A 1 423 ? -4.325 -12.974 24.751 1.00 55.81 423 GLN A N 1
ATOM 3348 C CA . GLN A 1 423 ? -5.470 -13.481 23.998 1.00 55.81 423 GLN A CA 1
ATOM 3349 C C . GLN A 1 423 ? -5.798 -12.507 22.862 1.00 55.81 423 GLN A C 1
ATOM 3351 O O . GLN A 1 423 ? -5.728 -11.299 23.086 1.00 55.81 423 GLN A O 1
ATOM 3356 N N . PRO A 1 424 ? -6.153 -13.002 21.664 1.00 55.03 424 PRO A N 1
ATOM 3357 C CA . PRO A 1 424 ? -6.507 -12.140 20.545 1.00 55.03 424 PRO A CA 1
ATOM 3358 C C . PRO A 1 424 ? -7.703 -11.253 20.912 1.00 55.03 424 PRO A C 1
ATOM 3360 O O . PRO A 1 424 ? -8.687 -11.732 21.478 1.00 55.03 424 PRO A O 1
ATOM 3363 N N . HIS A 1 425 ? -7.601 -9.961 20.596 1.00 59.50 425 HIS A N 1
ATOM 3364 C CA . HIS A 1 425 ? -8.720 -9.030 20.720 1.00 59.50 425 HIS A CA 1
ATOM 3365 C C . HIS A 1 425 ? -9.867 -9.447 19.789 1.00 59.50 425 HIS A C 1
ATOM 3367 O O . HIS A 1 425 ? -9.634 -9.985 18.707 1.00 59.50 425 HIS A O 1
ATOM 3373 N N . SER A 1 426 ? -11.108 -9.169 20.194 1.00 65.44 426 SER A N 1
ATOM 3374 C CA . SER A 1 426 ? -12.278 -9.295 19.315 1.00 65.44 426 SER A CA 1
ATOM 3375 C C . SER A 1 426 ? -12.281 -8.253 18.196 1.00 65.44 426 SER A C 1
ATOM 3377 O O . SER A 1 426 ? -12.827 -8.506 17.125 1.00 65.44 426 SER A O 1
ATOM 3379 N N . SER A 1 427 ? -11.667 -7.094 18.440 1.00 75.44 427 SER A N 1
ATOM 3380 C CA . SER A 1 427 ? -11.559 -5.996 17.482 1.00 75.44 427 SER A CA 1
ATOM 3381 C C . SER A 1 427 ? -10.198 -5.969 16.772 1.00 75.44 427 SER A C 1
ATOM 3383 O O . SER A 1 427 ? -9.165 -6.288 17.360 1.00 75.44 427 SER A O 1
ATOM 3385 N N . GLN A 1 428 ? -10.194 -5.561 15.499 1.00 81.12 428 GLN A N 1
ATOM 3386 C CA . GLN A 1 428 ? -9.019 -5.557 14.621 1.00 81.12 428 GLN A CA 1
ATOM 3387 C C . GLN A 1 428 ? -8.806 -4.199 13.948 1.00 81.12 428 GLN A C 1
ATOM 3389 O O . GLN A 1 428 ? -9.748 -3.463 13.638 1.00 81.12 428 GLN A O 1
ATOM 3394 N N . ILE A 1 429 ? -7.541 -3.889 13.661 1.00 86.88 429 ILE A N 1
ATOM 3395 C CA . ILE A 1 429 ? -7.137 -2.675 12.950 1.00 86.88 429 ILE A CA 1
ATOM 3396 C C . ILE A 1 429 ? -6.484 -3.082 11.633 1.00 86.88 429 ILE A C 1
ATOM 3398 O O . ILE A 1 429 ? -5.438 -3.725 11.611 1.00 86.88 429 ILE A O 1
ATOM 3402 N N . PHE A 1 430 ? -7.061 -2.636 10.526 1.00 86.31 430 PHE A N 1
ATOM 3403 C CA . PHE A 1 430 ? -6.518 -2.830 9.191 1.00 86.31 430 PHE A CA 1
ATOM 3404 C C . PHE A 1 430 ? -5.872 -1.537 8.684 1.00 86.31 430 PHE A C 1
ATOM 3406 O O . PHE A 1 430 ? -6.473 -0.456 8.672 1.00 86.31 430 PHE A O 1
ATOM 3413 N N . GLN A 1 431 ? -4.630 -1.634 8.225 1.00 87.44 431 GLN A N 1
ATOM 3414 C CA . GLN A 1 431 ? -3.946 -0.549 7.541 1.00 87.44 431 GLN A CA 1
ATOM 3415 C C . GLN A 1 431 ? -4.299 -0.583 6.049 1.00 87.44 431 GLN A C 1
ATOM 3417 O O . GLN A 1 431 ? -4.278 -1.636 5.416 1.00 87.44 431 GLN A O 1
ATOM 3422 N N . LEU A 1 432 ? -4.654 0.578 5.494 1.00 85.50 432 LEU A N 1
ATOM 3423 C CA . LEU A 1 432 ? -4.977 0.727 4.074 1.00 85.50 432 LEU A CA 1
ATOM 3424 C C . LEU A 1 432 ? -3.721 1.058 3.275 1.00 85.50 432 LEU A C 1
ATOM 3426 O O . LEU A 1 432 ? -3.025 2.011 3.614 1.00 85.50 432 LEU A O 1
ATOM 3430 N N . HIS A 1 433 ? -3.496 0.323 2.192 1.00 85.75 433 HIS A N 1
ATOM 3431 C CA . HIS A 1 433 ? -2.423 0.515 1.219 1.00 85.75 433 HIS A CA 1
ATOM 3432 C C . HIS A 1 433 ? -3.012 0.903 -0.154 1.00 85.75 433 HIS A C 1
ATOM 3434 O O . HIS A 1 433 ? -4.209 0.718 -0.375 1.00 85.75 433 HIS A O 1
ATOM 3440 N N . PRO A 1 434 ? -2.204 1.412 -1.107 1.00 83.38 434 PRO A N 1
ATOM 3441 C CA . PRO A 1 434 ? -2.687 1.853 -2.419 1.00 83.38 434 PRO A CA 1
ATOM 3442 C C . PRO A 1 434 ? -3.537 0.827 -3.180 1.00 83.38 434 PRO A C 1
ATOM 3444 O O . PRO A 1 434 ? -4.455 1.213 -3.897 1.00 83.38 434 PRO A O 1
ATOM 3447 N N . PHE A 1 435 ? -3.252 -0.469 -3.015 1.00 85.69 435 PHE A N 1
ATOM 3448 C CA . PHE A 1 435 ? -3.892 -1.550 -3.773 1.00 85.69 435 PHE A CA 1
ATOM 3449 C C . PHE A 1 435 ? -4.659 -2.558 -2.910 1.00 85.69 435 PHE A C 1
ATOM 3451 O O . PHE A 1 435 ? -5.191 -3.530 -3.445 1.00 85.69 435 PHE A O 1
ATOM 3458 N N . GLY A 1 436 ? -4.706 -2.356 -1.594 1.00 86.62 436 GLY A N 1
ATOM 3459 C CA . GLY A 1 436 ? -5.242 -3.350 -0.677 1.00 86.62 436 GLY A CA 1
ATOM 3460 C C . GLY A 1 436 ? -5.186 -2.916 0.781 1.00 86.62 436 GLY A C 1
ATOM 3461 O O . GLY A 1 436 ? -5.094 -1.732 1.102 1.00 86.62 436 GLY A O 1
ATOM 3462 N N . TYR A 1 437 ? -5.243 -3.884 1.681 1.00 86.94 437 TYR A N 1
ATOM 3463 C CA . TYR A 1 437 ? -5.195 -3.669 3.121 1.00 86.94 437 TYR A CA 1
ATOM 3464 C C . TYR A 1 437 ? -4.550 -4.870 3.808 1.00 86.94 437 TYR A C 1
ATOM 3466 O O . TYR A 1 437 ? -4.481 -5.963 3.251 1.00 86.94 437 TYR A O 1
ATOM 3474 N N . ALA A 1 438 ? -4.096 -4.692 5.039 1.00 85.94 438 ALA A N 1
ATOM 3475 C CA . ALA A 1 438 ? -3.708 -5.813 5.884 1.00 85.94 438 ALA A CA 1
ATOM 3476 C C . ALA A 1 438 ? -3.872 -5.452 7.356 1.00 85.94 438 ALA A C 1
ATOM 3478 O O . ALA A 1 438 ? -3.922 -4.277 7.716 1.00 85.94 438 ALA A O 1
ATOM 3479 N N . ASP A 1 439 ? -3.995 -6.473 8.201 1.00 85.88 439 ASP A N 1
ATOM 3480 C CA . ASP A 1 439 ? -4.038 -6.284 9.647 1.00 85.88 439 ASP A CA 1
ATOM 3481 C C . ASP A 1 439 ? -2.708 -5.665 10.101 1.00 85.88 439 ASP A C 1
ATOM 3483 O O . ASP A 1 439 ? -1.628 -6.177 9.777 1.00 85.88 439 ASP A O 1
ATOM 3487 N N . ILE A 1 440 ? -2.787 -4.548 10.826 1.00 85.50 440 ILE A N 1
ATOM 3488 C CA . ILE A 1 440 ? -1.627 -3.775 11.272 1.00 85.50 440 ILE A CA 1
ATOM 3489 C C . ILE A 1 440 ? -0.668 -4.620 12.123 1.00 85.50 440 ILE A C 1
ATOM 3491 O O . ILE A 1 440 ? 0.545 -4.400 12.066 1.00 85.50 440 ILE A O 1
ATOM 3495 N N . GLN A 1 441 ? -1.200 -5.611 12.851 1.00 79.69 441 GLN A N 1
ATOM 3496 C CA . GLN A 1 441 ? -0.439 -6.544 13.681 1.00 79.69 441 GLN A CA 1
ATOM 3497 C C . GLN A 1 441 ? 0.332 -7.566 12.841 1.00 79.69 441 GLN A C 1
ATOM 3499 O O . GLN A 1 441 ? 1.435 -7.963 13.202 1.00 79.69 441 GLN A O 1
ATOM 3504 N N . THR A 1 442 ? -0.205 -7.953 11.680 1.00 77.00 442 THR A N 1
ATOM 3505 C CA . THR A 1 442 ? 0.473 -8.884 10.758 1.00 77.00 442 THR A CA 1
ATOM 3506 C C . THR A 1 442 ? 1.557 -8.214 9.914 1.00 77.00 442 THR A C 1
ATOM 3508 O O . THR A 1 442 ? 2.514 -8.874 9.509 1.00 77.00 442 THR A O 1
ATOM 3511 N N . LEU A 1 443 ? 1.417 -6.910 9.653 1.00 75.44 443 LEU A N 1
ATOM 3512 C CA . LEU A 1 443 ? 2.358 -6.130 8.847 1.00 75.44 443 LEU A CA 1
ATOM 3513 C C . LEU A 1 443 ? 3.660 -5.810 9.585 1.00 75.44 443 LEU A C 1
ATOM 3515 O O . LEU A 1 443 ? 4.729 -5.841 8.980 1.00 75.44 443 LEU A O 1
ATOM 3519 N N . ASN A 1 444 ? 3.576 -5.489 10.878 1.00 68.38 444 ASN A N 1
ATOM 3520 C CA . ASN A 1 444 ? 4.697 -4.938 11.634 1.00 68.38 444 ASN A CA 1
ATOM 3521 C C . ASN A 1 444 ? 5.212 -5.945 12.666 1.00 68.38 444 ASN A C 1
ATOM 3523 O O . ASN A 1 444 ? 4.817 -5.917 13.829 1.00 68.38 444 ASN A O 1
ATOM 3527 N N . GLN A 1 445 ? 6.131 -6.816 12.245 1.00 64.75 445 GLN A N 1
ATOM 3528 C CA . GLN A 1 445 ? 6.724 -7.836 13.125 1.00 64.75 445 GLN A CA 1
ATOM 3529 C C . GLN A 1 445 ? 7.672 -7.251 14.190 1.00 64.75 445 GLN A C 1
ATOM 3531 O O . GLN A 1 445 ? 7.953 -7.910 15.187 1.00 64.75 445 GLN A O 1
ATOM 3536 N N . ASP A 1 446 ? 8.103 -5.995 14.029 1.00 70.38 446 ASP A N 1
ATOM 3537 C CA . ASP A 1 446 ? 9.003 -5.297 14.960 1.00 70.38 446 ASP A CA 1
ATOM 3538 C C . ASP A 1 446 ? 8.266 -4.588 16.119 1.00 70.38 446 ASP A C 1
ATOM 3540 O O . ASP A 1 446 ? 8.853 -3.765 16.829 1.00 70.38 446 ASP A O 1
ATOM 3544 N N . ASN A 1 447 ? 6.964 -4.853 16.308 1.00 72.19 447 ASN A N 1
ATOM 3545 C CA . ASN A 1 447 ? 6.092 -4.158 17.269 1.00 72.19 447 ASN A CA 1
ATOM 3546 C C . ASN A 1 447 ? 6.085 -2.622 17.105 1.00 72.19 447 ASN A C 1
ATOM 3548 O O . ASN A 1 447 ? 5.899 -1.877 18.069 1.00 72.19 447 ASN A O 1
ATOM 3552 N N . GLN A 1 448 ? 6.318 -2.131 15.886 1.00 81.50 448 GLN A N 1
ATOM 3553 C CA . GLN A 1 448 ? 6.238 -0.712 15.538 1.00 81.50 448 GLN A CA 1
ATOM 3554 C C . GLN A 1 448 ? 5.044 -0.487 14.618 1.00 81.50 448 GLN A C 1
ATOM 3556 O O . GLN A 1 448 ? 5.100 -0.801 13.435 1.00 81.50 448 GLN A O 1
ATOM 3561 N N . TYR A 1 449 ? 3.964 0.069 15.151 1.00 87.06 449 TYR A N 1
ATOM 3562 C CA . TYR A 1 449 ? 2.723 0.251 14.407 1.00 87.06 449 TYR A CA 1
ATOM 3563 C C . TYR A 1 449 ? 2.576 1.711 13.992 1.00 87.06 449 TYR A C 1
ATOM 3565 O O . TYR A 1 449 ? 2.596 2.603 14.837 1.00 87.06 449 TYR A O 1
ATOM 3573 N N . TYR A 1 450 ? 2.442 1.967 12.693 1.00 87.88 450 TYR A N 1
ATOM 3574 C CA . TYR A 1 450 ? 2.317 3.318 12.141 1.00 87.88 450 TYR A CA 1
ATOM 3575 C C . TYR A 1 450 ? 0.873 3.618 11.739 1.00 87.88 450 TYR A C 1
ATOM 3577 O O . TYR A 1 450 ? 0.154 2.744 11.254 1.00 87.88 450 TYR A O 1
ATOM 3585 N N . LEU A 1 451 ? 0.438 4.869 11.910 1.00 85.19 451 LEU A N 1
ATOM 3586 C CA . LEU A 1 451 ? -0.914 5.294 11.535 1.00 85.19 451 LEU A CA 1
ATOM 3587 C C . LEU A 1 451 ? -1.159 5.140 10.024 1.00 85.19 451 LEU A C 1
ATOM 3589 O O . LEU A 1 451 ? -2.231 4.696 9.602 1.00 85.19 451 LEU A O 1
ATOM 3593 N N . LEU A 1 452 ? -0.154 5.487 9.218 1.00 86.56 452 LEU A N 1
ATOM 3594 C CA . LEU A 1 452 ? -0.146 5.333 7.764 1.00 86.56 452 LEU A CA 1
ATOM 3595 C C . LEU A 1 452 ? 0.941 4.335 7.341 1.00 86.56 452 LEU A C 1
ATOM 3597 O O . LEU A 1 452 ? 1.942 4.210 8.051 1.00 86.56 452 LEU A O 1
ATOM 3601 N N . PRO A 1 453 ? 0.784 3.647 6.193 1.00 86.00 453 PRO A N 1
ATOM 3602 C CA . PRO A 1 453 ? 1.873 2.872 5.614 1.00 86.00 453 PRO A CA 1
ATOM 3603 C C . PRO A 1 453 ? 3.104 3.745 5.410 1.00 86.00 453 PRO A C 1
ATOM 3605 O O . PRO A 1 453 ? 2.977 4.883 4.963 1.00 86.00 453 PRO A O 1
ATOM 3608 N N . ASN A 1 454 ? 4.280 3.202 5.697 1.00 84.62 454 ASN A N 1
ATOM 3609 C CA . ASN A 1 454 ? 5.534 3.902 5.475 1.00 84.62 454 ASN A CA 1
ATOM 3610 C C . ASN A 1 454 ? 6.206 3.356 4.214 1.00 84.62 454 ASN A C 1
ATOM 3612 O O . ASN A 1 454 ? 6.533 2.173 4.147 1.00 84.62 454 ASN A O 1
ATOM 3616 N N . TYR A 1 455 ? 6.385 4.222 3.221 1.00 86.25 455 TYR A N 1
ATOM 3617 C CA . TYR A 1 455 ? 7.150 3.935 2.010 1.00 86.25 455 TYR A CA 1
ATOM 3618 C C . TYR A 1 455 ? 8.463 4.708 2.080 1.00 86.25 455 TYR A C 1
ATOM 3620 O O . TYR A 1 455 ? 8.461 5.941 2.144 1.00 86.25 455 TYR A O 1
ATOM 3628 N N . HIS A 1 456 ? 9.573 3.977 2.110 1.00 85.06 456 HIS A N 1
ATOM 3629 C CA . HIS A 1 456 ? 10.925 4.538 2.156 1.00 85.06 456 HIS A CA 1
ATOM 3630 C C . HIS A 1 456 ? 11.559 4.622 0.766 1.00 85.06 456 HIS A C 1
ATOM 3632 O O . HIS A 1 456 ? 12.566 5.298 0.575 1.00 85.06 456 HIS A O 1
ATOM 3638 N N . GLU A 1 457 ? 10.979 3.911 -0.191 1.00 90.06 457 GLU A N 1
ATOM 3639 C CA . GLU A 1 457 ? 11.482 3.732 -1.536 1.00 90.06 457 GLU A CA 1
ATOM 3640 C C . GLU A 1 457 ? 11.022 4.880 -2.442 1.00 90.06 457 GLU A C 1
ATOM 3642 O O . GLU A 1 457 ? 9.829 5.165 -2.539 1.00 90.06 457 GLU A O 1
ATOM 3647 N N . GLU A 1 458 ? 11.966 5.522 -3.135 1.00 90.38 458 GLU A N 1
ATOM 3648 C CA . GLU A 1 458 ? 11.672 6.557 -4.136 1.00 90.38 458 GLU A CA 1
ATOM 3649 C C . GLU A 1 458 ? 10.928 5.963 -5.345 1.00 90.38 458 GLU A C 1
ATOM 3651 O O . GLU A 1 458 ? 10.076 6.619 -5.943 1.00 90.38 458 GLU A O 1
ATOM 3656 N N . GLY A 1 459 ? 11.225 4.706 -5.699 1.00 91.00 459 GLY A N 1
ATOM 3657 C CA . GLY A 1 459 ? 10.617 4.016 -6.836 1.00 91.00 459 GLY A CA 1
ATOM 3658 C C . GLY A 1 459 ? 10.317 2.548 -6.547 1.00 91.00 459 GLY A C 1
ATOM 3659 O O . GLY A 1 459 ? 11.108 1.844 -5.919 1.00 91.00 459 GLY A O 1
ATOM 3660 N N . SER A 1 460 ? 9.165 2.067 -7.026 1.00 93.62 460 SER A N 1
ATOM 3661 C CA . SER A 1 460 ? 8.730 0.671 -6.886 1.00 93.62 460 SER A CA 1
ATOM 3662 C C . SER A 1 460 ? 8.024 0.167 -8.147 1.00 93.62 460 SER A C 1
ATOM 3664 O O . SER A 1 460 ? 7.106 0.810 -8.651 1.00 93.62 460 SER A O 1
ATOM 3666 N N . LEU A 1 461 ? 8.408 -1.021 -8.615 1.00 94.56 461 LEU A N 1
ATOM 3667 C CA . LEU A 1 461 ? 7.760 -1.768 -9.694 1.00 94.56 461 LEU A CA 1
ATOM 3668 C C . LEU A 1 461 ? 7.144 -3.054 -9.130 1.00 94.56 461 LEU A C 1
ATOM 3670 O O . LEU A 1 461 ? 7.854 -3.864 -8.538 1.00 94.56 461 LEU A O 1
ATOM 3674 N N . TYR A 1 462 ? 5.849 -3.268 -9.370 1.00 95.75 462 TYR A N 1
ATOM 3675 C CA . TYR A 1 462 ? 5.113 -4.469 -8.963 1.00 95.75 462 TYR A CA 1
ATOM 3676 C C . TYR A 1 462 ? 4.757 -5.323 -10.188 1.00 95.75 462 TYR A C 1
ATOM 3678 O O . TYR A 1 462 ? 4.186 -4.820 -11.154 1.00 95.75 462 TYR A O 1
ATOM 3686 N N . ILE A 1 463 ? 5.066 -6.622 -10.151 1.00 96.50 463 ILE A N 1
ATOM 3687 C CA . ILE A 1 463 ? 4.829 -7.571 -11.249 1.00 96.50 463 ILE A CA 1
ATOM 3688 C C . ILE A 1 463 ? 3.985 -8.739 -10.733 1.00 96.50 463 ILE A C 1
ATOM 3690 O O . ILE A 1 463 ? 4.463 -9.553 -9.945 1.00 96.50 463 ILE A O 1
ATOM 3694 N N . GLY A 1 464 ? 2.737 -8.839 -11.194 1.00 96.19 464 GLY A N 1
ATOM 3695 C CA . GLY A 1 464 ? 1.824 -9.930 -10.846 1.00 96.19 464 GLY A CA 1
ATOM 3696 C C . GLY A 1 464 ? 1.873 -11.064 -11.870 1.00 96.19 464 GLY A C 1
ATOM 3697 O O . GLY A 1 464 ? 1.547 -10.866 -13.041 1.00 96.19 464 GLY A O 1
ATOM 3698 N N . ILE A 1 465 ? 2.251 -12.270 -11.441 1.00 95.44 465 ILE A N 1
ATOM 3699 C CA . ILE A 1 465 ? 2.366 -13.459 -12.293 1.00 95.44 465 ILE A CA 1
ATOM 3700 C C . ILE A 1 465 ? 1.206 -14.418 -12.017 1.00 95.44 465 ILE A C 1
ATOM 3702 O O . ILE A 1 465 ? 1.022 -14.921 -10.906 1.00 95.44 465 ILE A O 1
ATOM 3706 N N . ARG A 1 466 ? 0.433 -14.711 -13.066 1.00 94.81 466 ARG A N 1
ATOM 3707 C CA . ARG A 1 466 ? -0.667 -15.683 -13.033 1.00 94.81 466 ARG A CA 1
ATOM 3708 C C . ARG A 1 466 ? -0.155 -17.101 -13.293 1.00 94.81 466 ARG A C 1
ATOM 3710 O O . ARG A 1 466 ? 0.773 -17.281 -14.076 1.00 94.81 466 ARG A O 1
ATOM 3717 N N . ASN A 1 467 ? -0.811 -18.102 -12.701 1.00 92.62 467 ASN A N 1
ATOM 3718 C CA . ASN A 1 467 ? -0.567 -19.535 -12.937 1.00 92.62 467 ASN A CA 1
ATOM 3719 C C . ASN A 1 467 ? 0.873 -20.005 -12.651 1.00 92.62 467 ASN A C 1
ATOM 3721 O O . ASN A 1 467 ? 1.296 -21.039 -13.163 1.00 92.62 467 ASN A O 1
ATOM 3725 N N . LEU A 1 468 ? 1.626 -19.261 -11.840 1.00 94.25 468 LEU A N 1
ATOM 3726 C CA . LEU A 1 468 ? 2.921 -19.700 -11.333 1.00 94.25 468 LEU A CA 1
ATOM 3727 C C . LEU A 1 468 ? 2.715 -20.820 -10.304 1.00 94.25 468 LEU A C 1
ATOM 3729 O O . LEU A 1 468 ? 1.756 -20.762 -9.535 1.00 94.25 468 LEU A O 1
ATOM 3733 N N . GLN A 1 469 ? 3.592 -21.823 -10.292 1.00 94.62 469 GLN A N 1
ATOM 3734 C CA . GLN A 1 469 ? 3.549 -22.944 -9.349 1.00 94.62 469 GLN A CA 1
ATOM 3735 C C . GLN A 1 469 ? 4.862 -23.007 -8.557 1.00 94.62 469 GLN A C 1
ATOM 3737 O O . GLN A 1 469 ? 5.768 -23.738 -8.956 1.00 94.62 469 GLN A O 1
ATOM 3742 N N . PRO A 1 470 ? 5.023 -22.219 -7.480 1.00 95.06 470 PRO A N 1
ATOM 3743 C CA . PRO A 1 470 ? 6.239 -22.264 -6.679 1.00 95.06 470 PRO A CA 1
ATOM 3744 C C . PRO A 1 470 ? 6.462 -23.643 -6.017 1.00 95.06 470 PRO A C 1
ATOM 3746 O O . PRO A 1 470 ? 5.490 -24.280 -5.613 1.00 95.06 470 PRO A O 1
ATOM 3749 N N . PRO A 1 471 ? 7.719 -24.106 -5.869 1.00 95.50 471 PRO A N 1
ATOM 3750 C CA . PRO A 1 471 ? 8.935 -23.463 -6.352 1.00 95.50 471 PRO A CA 1
ATOM 3751 C C . PRO A 1 471 ? 9.114 -23.614 -7.874 1.00 95.50 471 PRO A C 1
ATOM 3753 O O . PRO A 1 471 ? 9.015 -24.710 -8.424 1.00 95.50 471 PRO A O 1
ATOM 3756 N N . GLN A 1 472 ? 9.420 -22.515 -8.570 1.00 95.44 472 GLN A N 1
ATOM 3757 C CA . GLN A 1 472 ? 9.566 -22.512 -10.031 1.00 95.44 472 GLN A CA 1
ATOM 3758 C C . GLN A 1 472 ? 10.543 -21.440 -10.514 1.00 95.44 472 GLN A C 1
ATOM 3760 O O . GLN A 1 472 ? 10.524 -20.301 -10.056 1.00 95.44 472 GLN A O 1
ATOM 3765 N N . ASN A 1 473 ? 11.351 -21.787 -11.518 1.00 95.88 473 ASN A N 1
ATOM 3766 C CA . ASN A 1 473 ? 12.214 -20.826 -12.194 1.00 95.88 473 ASN A CA 1
ATOM 3767 C C . ASN A 1 473 ? 11.440 -20.043 -13.254 1.00 95.88 473 ASN A C 1
ATOM 3769 O O . ASN A 1 473 ? 10.720 -20.625 -14.069 1.00 95.88 473 ASN A O 1
ATOM 3773 N N . ILE A 1 474 ? 11.670 -18.738 -13.301 1.00 96.19 474 ILE A N 1
ATOM 3774 C CA . ILE A 1 474 ? 11.146 -17.853 -14.336 1.00 96.19 474 ILE A CA 1
ATOM 3775 C C . ILE A 1 474 ? 12.282 -17.068 -14.983 1.00 96.19 474 ILE A C 1
ATOM 3777 O O . ILE A 1 474 ? 13.286 -16.747 -14.345 1.00 96.19 474 ILE A O 1
ATOM 3781 N N . SER A 1 475 ? 12.121 -16.751 -16.262 1.00 97.06 475 SER A N 1
ATOM 3782 C CA . SER A 1 475 ? 12.976 -15.811 -16.979 1.00 97.06 475 SER A CA 1
ATOM 3783 C C . SER A 1 475 ? 12.142 -14.640 -17.477 1.00 97.06 475 SER A C 1
ATOM 3785 O O . SER A 1 475 ? 11.089 -14.832 -18.083 1.00 97.06 475 SER A O 1
ATOM 3787 N N . ILE A 1 476 ? 12.591 -13.421 -17.210 1.00 97.38 476 ILE A N 1
ATOM 3788 C CA . ILE A 1 476 ? 11.880 -12.194 -17.559 1.00 97.38 476 ILE A CA 1
ATOM 3789 C C . ILE A 1 476 ? 12.822 -11.320 -18.380 1.00 97.38 476 ILE A C 1
ATOM 3791 O O . ILE A 1 476 ? 13.888 -10.943 -17.904 1.00 97.38 476 ILE A O 1
ATOM 3795 N N . LEU A 1 477 ? 12.440 -11.022 -19.617 1.00 97.06 477 LEU A N 1
ATOM 3796 C CA . LEU A 1 477 ? 13.080 -10.018 -20.457 1.00 97.06 477 LEU A CA 1
ATOM 3797 C C . LEU A 1 477 ? 12.549 -8.641 -20.071 1.00 97.06 477 LEU A C 1
ATOM 3799 O O . LEU A 1 477 ? 11.350 -8.393 -20.189 1.00 97.06 477 LEU A O 1
ATOM 3803 N N . PHE A 1 478 ? 13.461 -7.760 -19.682 1.00 96.44 478 PHE A N 1
ATOM 3804 C CA . PHE A 1 478 ? 13.234 -6.329 -19.556 1.00 96.44 478 PHE A CA 1
ATOM 3805 C C . PHE A 1 478 ? 13.783 -5.659 -20.807 1.00 96.44 478 PHE A C 1
ATOM 3807 O O . PHE A 1 478 ? 14.988 -5.714 -21.071 1.00 96.44 478 PHE A O 1
ATOM 3814 N N . GLN A 1 479 ? 12.896 -5.065 -21.600 1.00 94.06 479 GLN A N 1
ATOM 3815 C CA . GLN A 1 479 ? 13.283 -4.249 -22.737 1.00 94.06 479 GLN A CA 1
ATOM 3816 C C . GLN A 1 479 ? 13.286 -2.785 -22.299 1.00 94.06 479 GLN A C 1
ATOM 3818 O O . GLN A 1 479 ? 12.236 -2.195 -22.056 1.00 94.06 479 GLN A O 1
ATOM 3823 N N . MET A 1 480 ? 14.477 -2.206 -22.217 1.00 91.06 480 MET A N 1
ATOM 3824 C CA . MET A 1 480 ? 14.708 -0.832 -21.769 1.00 91.06 480 MET A CA 1
ATOM 3825 C C . MET A 1 480 ? 14.923 0.085 -22.972 1.00 91.06 480 MET A C 1
ATOM 3827 O O . MET A 1 480 ? 15.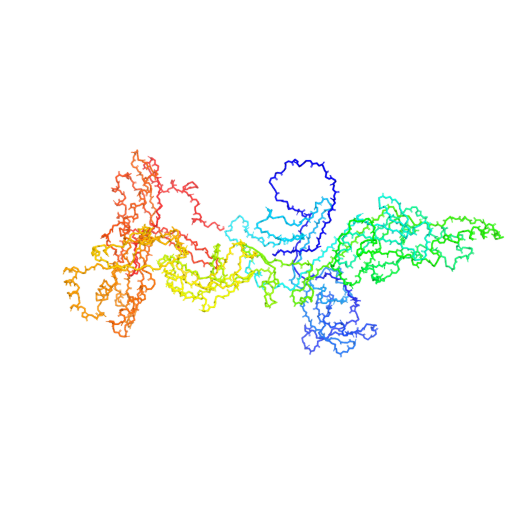507 -0.340 -23.974 1.00 91.06 480 MET A O 1
ATOM 3831 N N . ILE A 1 481 ? 14.496 1.343 -22.875 1.00 87.94 481 ILE A N 1
ATOM 3832 C CA . ILE A 1 481 ? 14.785 2.381 -23.870 1.00 87.94 481 ILE A CA 1
ATOM 3833 C C . ILE A 1 481 ? 16.197 2.921 -23.596 1.00 87.94 481 ILE A C 1
ATOM 3835 O O . ILE A 1 481 ? 16.421 3.555 -22.567 1.00 87.94 481 ILE A O 1
ATOM 3839 N N . PRO A 1 482 ? 17.192 2.684 -24.470 1.00 84.00 482 PRO A N 1
ATOM 3840 C CA . PRO A 1 482 ? 18.560 3.099 -24.185 1.00 84.00 482 PRO A CA 1
ATOM 3841 C C . PRO A 1 482 ? 18.687 4.618 -24.006 1.00 84.00 482 PRO A C 1
ATOM 3843 O O . PRO A 1 482 ? 18.293 5.395 -24.872 1.00 84.00 482 PRO A O 1
ATOM 3846 N N . GLY A 1 483 ? 19.286 5.043 -22.892 1.00 78.06 483 GLY A N 1
ATOM 3847 C CA . GLY A 1 483 ? 19.638 6.443 -22.643 1.00 78.06 483 GLY A CA 1
ATOM 3848 C C . GLY A 1 483 ? 18.466 7.405 -22.395 1.00 78.06 483 GLY A C 1
ATOM 3849 O O . GLY A 1 483 ? 18.679 8.619 -22.466 1.00 78.06 483 GLY A O 1
ATOM 3850 N N . SER A 1 484 ? 17.255 6.908 -22.125 1.00 84.44 484 SER A N 1
ATOM 3851 C CA . SER A 1 484 ? 16.158 7.736 -21.595 1.00 84.44 484 SER A CA 1
ATOM 3852 C C . SER A 1 484 ? 16.348 8.085 -20.114 1.00 84.44 484 SER A C 1
ATOM 3854 O O . SER A 1 484 ? 15.952 9.168 -19.700 1.00 84.44 484 SER A O 1
ATOM 3856 N N . GLY A 1 485 ? 17.023 7.223 -19.345 1.00 83.81 485 GLY A N 1
ATOM 3857 C CA . GLY A 1 485 ? 17.366 7.487 -17.945 1.00 83.81 485 GLY A CA 1
ATOM 3858 C C . GLY A 1 485 ? 18.339 8.659 -17.782 1.00 83.81 485 GLY A C 1
ATOM 3859 O O . GLY A 1 485 ? 19.152 8.955 -18.669 1.00 83.81 485 GLY A O 1
ATOM 3860 N N . ASN A 1 486 ? 18.285 9.324 -16.628 1.00 80.50 486 ASN A N 1
ATOM 3861 C CA . ASN A 1 486 ? 19.159 10.444 -16.307 1.00 80.50 486 ASN A CA 1
ATOM 3862 C C . ASN A 1 486 ? 20.606 9.972 -16.082 1.00 80.50 486 ASN A C 1
ATOM 3864 O O . ASN A 1 486 ? 20.973 9.509 -15.005 1.00 80.50 486 ASN A O 1
ATOM 3868 N N . GLY A 1 487 ? 21.446 10.143 -17.103 1.00 71.88 487 GLY A N 1
ATOM 3869 C CA . GLY A 1 487 ? 22.857 9.749 -17.073 1.00 71.88 487 GLY A CA 1
ATOM 3870 C C . GLY A 1 487 ? 23.775 10.604 -16.187 1.00 71.88 487 GLY A C 1
ATOM 3871 O O . GLY A 1 487 ? 24.969 10.313 -16.136 1.00 71.88 487 GLY A O 1
ATOM 3872 N N . GLU A 1 488 ? 23.273 11.659 -15.533 1.00 76.25 488 GLU A N 1
ATOM 3873 C CA . GLU A 1 488 ? 24.029 12.414 -14.518 1.00 76.25 488 GLU A CA 1
ATOM 3874 C C . GLU A 1 488 ? 23.942 11.773 -13.126 1.00 76.25 488 GLU A C 1
ATOM 3876 O O . GLU A 1 488 ? 24.780 12.051 -12.269 1.00 76.25 488 GLU A O 1
ATOM 3881 N N . LEU A 1 489 ? 22.957 10.897 -12.913 1.00 83.44 489 LEU A N 1
ATOM 3882 C CA . LEU A 1 489 ? 22.756 10.178 -11.664 1.00 83.44 489 LEU A CA 1
ATOM 3883 C C . LEU A 1 489 ? 23.498 8.839 -11.676 1.00 83.44 489 LEU A C 1
ATOM 3885 O O . LEU A 1 489 ? 23.681 8.198 -12.714 1.00 83.44 489 LEU A O 1
ATOM 3889 N N . THR A 1 490 ? 23.918 8.391 -10.498 1.00 86.38 490 THR A N 1
ATOM 3890 C CA . THR A 1 490 ? 24.453 7.041 -10.321 1.00 86.38 490 THR A CA 1
ATOM 3891 C C . THR A 1 490 ? 23.314 6.025 -10.394 1.00 86.38 490 THR A C 1
ATOM 3893 O O . THR A 1 490 ? 22.332 6.199 -9.672 1.00 86.38 490 THR A O 1
ATOM 3896 N N . PRO A 1 491 ? 23.426 4.961 -11.214 1.00 87.06 491 PRO A N 1
ATOM 3897 C CA . PRO A 1 491 ? 22.417 3.910 -11.244 1.00 87.06 491 PRO A CA 1
ATOM 3898 C C . PRO A 1 491 ? 22.196 3.307 -9.849 1.00 87.06 491 PRO A C 1
ATOM 3900 O O . PRO A 1 491 ? 23.183 2.915 -9.215 1.00 87.06 491 PRO A O 1
ATOM 3903 N N . PRO A 1 492 ? 20.946 3.237 -9.366 1.00 90.75 492 PRO A N 1
ATOM 3904 C CA . PRO A 1 492 ? 20.660 2.745 -8.028 1.00 90.75 492 PRO A CA 1
ATOM 3905 C C . PRO A 1 492 ? 20.781 1.226 -7.920 1.00 90.75 492 PRO A C 1
ATOM 3907 O O . PRO A 1 492 ? 20.701 0.493 -8.909 1.00 90.75 492 PRO A O 1
ATOM 3910 N N . GLN A 1 493 ? 20.939 0.745 -6.688 1.00 91.94 493 GLN A N 1
ATOM 3911 C CA . GLN A 1 493 ? 20.821 -0.675 -6.385 1.00 91.94 493 GLN A CA 1
ATOM 3912 C C . GLN A 1 493 ? 19.342 -1.075 -6.347 1.00 91.94 493 GLN A C 1
ATOM 3914 O O . GLN A 1 493 ? 18.542 -0.446 -5.659 1.00 91.94 493 GLN A O 1
ATOM 3919 N N . ILE A 1 494 ? 18.995 -2.144 -7.066 1.00 94.50 494 ILE A N 1
ATOM 3920 C CA . ILE A 1 494 ? 17.626 -2.661 -7.127 1.00 94.50 494 ILE A CA 1
ATOM 3921 C C . ILE A 1 494 ? 17.456 -3.797 -6.127 1.00 94.50 494 ILE A C 1
ATOM 3923 O O . ILE A 1 494 ? 18.175 -4.798 -6.184 1.00 94.50 494 ILE A O 1
ATOM 3927 N N . HIS A 1 495 ? 16.460 -3.663 -5.258 1.00 95.06 495 HIS A N 1
ATOM 3928 C CA . HIS A 1 495 ? 16.077 -4.677 -4.286 1.00 95.06 495 HIS A CA 1
ATOM 3929 C C . HIS A 1 495 ? 14.894 -5.482 -4.817 1.00 95.06 495 HIS A C 1
ATOM 3931 O O . HIS A 1 495 ? 13.824 -4.935 -5.082 1.00 95.06 495 HIS A O 1
ATOM 3937 N N . TRP A 1 496 ? 15.089 -6.789 -4.984 1.00 96.25 496 TRP A N 1
ATOM 3938 C CA . TRP A 1 496 ? 14.045 -7.703 -5.438 1.00 96.25 496 TRP A CA 1
ATOM 3939 C C . TRP A 1 496 ? 13.416 -8.427 -4.250 1.00 96.25 496 TRP A C 1
ATOM 3941 O O . TRP A 1 496 ? 14.108 -9.006 -3.414 1.00 96.25 496 TRP A O 1
ATOM 3951 N N . SER A 1 497 ? 12.088 -8.457 -4.217 1.00 96.81 497 SER A N 1
ATOM 3952 C CA . SER A 1 497 ? 11.292 -9.165 -3.212 1.00 96.81 497 SER A CA 1
ATOM 3953 C C . SER A 1 497 ? 10.092 -9.874 -3.843 1.00 96.81 497 SER A C 1
ATOM 3955 O O . SER A 1 497 ? 9.674 -9.550 -4.958 1.00 96.81 497 SER A O 1
ATOM 3957 N N . TYR A 1 498 ? 9.538 -10.855 -3.140 1.00 96.62 498 TYR A N 1
ATOM 3958 C CA . TYR A 1 498 ? 8.284 -11.524 -3.478 1.00 96.62 498 TYR A CA 1
ATOM 3959 C C . TYR A 1 498 ? 7.306 -11.433 -2.308 1.00 96.62 498 TYR A C 1
ATOM 3961 O O . TYR A 1 498 ? 7.704 -11.261 -1.155 1.00 96.62 498 TYR A O 1
ATOM 3969 N N . LEU A 1 499 ? 6.015 -11.532 -2.609 1.00 95.38 499 LEU A N 1
ATOM 3970 C CA . LEU A 1 499 ? 4.970 -11.472 -1.596 1.00 95.38 499 LEU A CA 1
ATOM 3971 C C . LEU A 1 499 ? 4.699 -12.864 -0.998 1.00 95.38 499 LEU A C 1
ATOM 3973 O O . LEU A 1 499 ? 4.447 -13.830 -1.724 1.00 95.38 499 LEU A O 1
ATOM 3977 N N . SER A 1 500 ? 4.736 -12.952 0.331 1.00 93.44 500 SER A N 1
ATOM 3978 C CA . SER A 1 500 ? 4.371 -14.131 1.122 1.00 93.44 500 SER A CA 1
ATOM 3979 C C . SER A 1 500 ? 3.332 -13.731 2.173 1.00 93.44 500 SER A C 1
ATOM 3981 O O . SER A 1 500 ? 3.615 -12.938 3.073 1.00 93.44 500 SER A O 1
ATOM 3983 N N . GLY A 1 501 ? 2.097 -14.213 2.033 1.00 89.44 501 GLY A N 1
ATOM 3984 C CA . GLY A 1 501 ? 0.938 -13.653 2.725 1.00 89.44 501 GLY A CA 1
ATOM 3985 C C . GLY A 1 501 ? 0.846 -12.143 2.483 1.00 89.44 501 GLY A C 1
ATOM 3986 O O . GLY A 1 501 ? 0.851 -11.689 1.345 1.00 89.44 501 GLY A O 1
ATOM 3987 N N . ASN A 1 502 ? 0.836 -11.353 3.555 1.00 89.12 502 ASN A N 1
ATOM 3988 C CA . ASN A 1 502 ? 0.864 -9.888 3.492 1.00 89.12 502 ASN A CA 1
ATOM 3989 C C . ASN A 1 502 ? 2.255 -9.302 3.806 1.00 89.12 502 ASN A C 1
ATOM 3991 O O . ASN A 1 502 ? 2.354 -8.165 4.254 1.00 89.12 502 ASN A O 1
ATOM 3995 N N . SER A 1 503 ? 3.336 -10.064 3.609 1.00 89.75 503 SER A N 1
ATOM 3996 C CA . SER A 1 503 ? 4.704 -9.628 3.913 1.00 89.75 503 SER A CA 1
ATOM 3997 C C . SER A 1 503 ? 5.619 -9.747 2.696 1.00 89.75 503 SER A C 1
ATOM 3999 O O . SER A 1 503 ? 5.656 -10.775 2.015 1.00 89.75 503 SER A O 1
ATOM 4001 N N . TRP A 1 504 ? 6.377 -8.685 2.423 1.00 92.31 504 TRP A N 1
ATOM 4002 C CA . TRP A 1 504 ? 7.415 -8.697 1.398 1.00 92.31 504 TRP A CA 1
ATOM 4003 C C . TRP A 1 504 ? 8.668 -9.393 1.922 1.00 92.31 504 TRP A C 1
ATOM 4005 O O . TRP A 1 504 ? 9.236 -8.981 2.928 1.00 92.31 504 TRP A O 1
ATOM 4015 N N . GLN A 1 505 ? 9.110 -10.424 1.210 1.00 94.56 505 GLN A N 1
ATOM 4016 C CA . GLN A 1 505 ? 10.313 -11.191 1.517 1.00 94.56 505 GLN A CA 1
ATOM 4017 C C . GLN A 1 505 ? 11.368 -10.922 0.445 1.00 94.56 505 GLN A C 1
ATOM 4019 O O . GLN A 1 505 ? 11.081 -11.037 -0.748 1.00 94.56 505 GLN A O 1
ATOM 4024 N N . GLU A 1 506 ? 12.581 -10.541 0.843 1.00 95.56 506 GLU A N 1
ATOM 4025 C CA . GLU A 1 506 ? 13.679 -10.334 -0.106 1.00 95.56 506 GLU A CA 1
ATOM 4026 C C . GLU A 1 506 ? 14.139 -11.657 -0.730 1.00 95.56 506 GLU A C 1
ATOM 4028 O O . GLU A 1 506 ? 14.186 -12.701 -0.071 1.00 95.56 506 GLU A O 1
ATOM 4033 N N . PHE A 1 507 ? 14.509 -11.610 -2.011 1.00 95.44 507 PHE A N 1
ATOM 4034 C CA . PHE A 1 507 ? 15.132 -12.751 -2.671 1.00 95.44 507 PHE A CA 1
ATOM 4035 C C . PHE A 1 507 ? 16.540 -12.990 -2.130 1.00 95.44 507 PHE A C 1
ATOM 4037 O O . PHE A 1 507 ? 17.366 -12.081 -2.046 1.00 95.44 507 PHE A O 1
ATOM 4044 N N . LYS A 1 508 ? 16.860 -14.250 -1.841 1.00 94.56 508 LYS A N 1
ATOM 4045 C CA . LYS A 1 508 ? 18.224 -14.649 -1.480 1.00 94.56 508 LYS A CA 1
ATOM 4046 C C . LYS A 1 508 ? 19.134 -14.595 -2.704 1.00 94.56 508 LYS A C 1
ATOM 4048 O O . LYS A 1 508 ? 18.710 -14.860 -3.828 1.00 94.56 508 LYS A O 1
ATOM 4053 N N . ASN A 1 509 ? 20.436 -14.421 -2.477 1.00 89.50 509 ASN A N 1
ATOM 4054 C CA . ASN A 1 509 ? 21.441 -14.487 -3.548 1.00 89.50 509 ASN A CA 1
ATOM 4055 C C . ASN A 1 509 ? 21.396 -15.805 -4.348 1.00 89.50 509 ASN A C 1
ATOM 4057 O O . ASN A 1 509 ? 21.729 -15.818 -5.526 1.00 89.50 509 ASN A O 1
ATOM 4061 N N . THR A 1 510 ? 20.976 -16.915 -3.731 1.00 91.56 510 THR A N 1
ATOM 4062 C CA . THR A 1 510 ? 20.801 -18.214 -4.407 1.00 91.56 510 THR A CA 1
ATOM 4063 C C . THR A 1 510 ? 19.533 -18.298 -5.258 1.00 91.56 510 THR A C 1
ATOM 4065 O O . THR A 1 510 ? 19.439 -19.162 -6.124 1.00 91.56 510 THR A O 1
ATOM 4068 N N . GLU A 1 511 ? 18.546 -17.441 -4.996 1.00 94.44 511 GLU A N 1
ATOM 4069 C CA . GLU A 1 511 ? 17.276 -17.375 -5.725 1.00 94.44 511 GLU A CA 1
ATOM 4070 C C . GLU A 1 511 ? 17.375 -16.420 -6.931 1.00 94.44 511 GLU A C 1
ATOM 4072 O O . GLU A 1 511 ? 16.703 -16.621 -7.944 1.00 94.44 511 GLU A O 1
ATOM 4077 N N . MET A 1 512 ? 18.281 -15.439 -6.873 1.00 93.44 512 MET A N 1
ATOM 4078 C CA . MET A 1 512 ? 18.694 -14.605 -8.008 1.00 93.44 512 MET A CA 1
ATOM 4079 C C . MET A 1 512 ? 19.652 -15.380 -8.931 1.00 93.44 512 MET A C 1
ATOM 4081 O O . MET A 1 512 ? 20.871 -15.290 -8.810 1.00 93.44 512 MET A O 1
ATOM 4085 N N . LEU A 1 513 ? 19.112 -16.159 -9.875 1.00 93.88 513 LEU A N 1
ATOM 4086 C CA . LEU A 1 513 ? 19.910 -17.061 -10.720 1.00 93.88 513 LEU A CA 1
ATOM 4087 C C . LEU A 1 513 ? 20.840 -16.324 -11.695 1.00 93.88 513 LEU A C 1
ATOM 4089 O O . LEU A 1 513 ? 21.954 -16.780 -11.950 1.00 93.88 513 LEU A O 1
ATOM 4093 N N . SER A 1 514 ? 20.371 -15.228 -12.298 1.00 94.62 514 SER A N 1
ATOM 4094 C CA . SER A 1 514 ? 21.189 -14.363 -13.159 1.00 94.62 514 SER A CA 1
ATOM 4095 C C . SER A 1 514 ? 20.481 -13.047 -13.468 1.00 94.62 514 SER A C 1
ATOM 4097 O O . SER A 1 514 ? 19.280 -13.062 -13.729 1.00 94.62 514 SER A O 1
ATOM 4099 N N . ASP A 1 515 ? 21.233 -11.957 -13.590 1.00 94.38 515 ASP A N 1
ATOM 4100 C CA . ASP A 1 515 ? 20.758 -10.676 -14.117 1.00 94.38 515 ASP A CA 1
ATOM 4101 C C . ASP A 1 515 ? 21.682 -10.208 -15.254 1.00 94.38 515 ASP A C 1
ATOM 4103 O O . ASP A 1 515 ? 22.880 -10.018 -15.048 1.00 94.38 515 ASP A O 1
ATOM 4107 N N . SER A 1 516 ? 21.137 -10.045 -16.465 1.00 93.25 516 SER A N 1
ATOM 4108 C CA . SER A 1 516 ? 21.867 -9.496 -17.618 1.00 93.25 516 SER A CA 1
ATOM 4109 C C . SER A 1 516 ? 21.477 -8.054 -17.975 1.00 93.25 516 SER A C 1
ATOM 4111 O O . SER A 1 516 ? 21.805 -7.604 -19.071 1.00 93.25 516 SER A O 1
ATOM 4113 N N . THR A 1 517 ? 20.717 -7.373 -17.120 1.00 91.94 517 THR A N 1
ATOM 4114 C CA . THR A 1 517 ? 20.200 -6.005 -17.315 1.00 91.94 517 THR A CA 1
ATOM 4115 C C . THR A 1 517 ? 21.106 -4.935 -16.705 1.00 91.94 517 THR A C 1
ATOM 4117 O O . THR A 1 517 ? 20.852 -3.746 -16.874 1.00 91.94 517 THR A O 1
ATOM 4120 N N . ASN A 1 518 ? 22.165 -5.342 -15.991 1.00 88.00 518 ASN A N 1
ATOM 4121 C CA . ASN A 1 518 ? 23.039 -4.449 -15.225 1.00 88.00 518 ASN A CA 1
ATOM 4122 C C . ASN A 1 518 ? 22.257 -3.566 -14.233 1.00 88.00 518 ASN A C 1
ATOM 4124 O O . ASN A 1 518 ? 22.522 -2.368 -14.150 1.00 88.00 518 ASN A O 1
ATOM 4128 N N . GLY A 1 519 ? 21.287 -4.140 -13.509 1.00 89.81 519 GLY A N 1
ATOM 4129 C CA . GLY A 1 519 ? 20.408 -3.376 -12.620 1.00 89.81 519 GLY A CA 1
ATOM 4130 C C . GLY A 1 519 ? 19.384 -2.537 -13.386 1.00 89.81 519 GLY A C 1
ATOM 4131 O O . GLY A 1 519 ? 19.256 -1.346 -13.131 1.00 89.81 519 GLY A O 1
ATOM 4132 N N . LEU A 1 520 ? 18.691 -3.145 -14.354 1.00 92.44 520 LEU A N 1
ATOM 4133 C CA . LEU A 1 520 ? 17.693 -2.520 -15.240 1.00 92.44 520 LEU A CA 1
ATOM 4134 C C . LEU A 1 520 ? 18.193 -1.314 -16.055 1.00 92.44 520 LEU A C 1
ATOM 4136 O O . LEU A 1 520 ? 17.395 -0.610 -16.662 1.00 92.44 520 LEU A O 1
ATOM 4140 N N . VAL A 1 521 ? 19.502 -1.076 -16.138 1.00 89.69 521 VAL A N 1
ATOM 4141 C CA . VAL A 1 521 ? 20.045 0.012 -16.967 1.00 89.69 521 VAL A CA 1
ATOM 4142 C C . VAL A 1 521 ? 20.102 -0.371 -18.448 1.00 89.69 521 VAL A C 1
ATOM 4144 O O . VAL A 1 521 ? 20.056 0.484 -19.331 1.00 89.69 521 VAL A O 1
ATOM 4147 N N . ASP A 1 522 ? 20.191 -1.665 -18.737 1.00 89.81 522 ASP A N 1
ATOM 4148 C CA . ASP A 1 522 ? 20.261 -2.212 -20.082 1.00 89.81 522 ASP A CA 1
ATOM 4149 C C . ASP A 1 522 ? 19.144 -3.233 -20.322 1.00 89.81 522 ASP A C 1
ATOM 4151 O O . ASP A 1 522 ? 18.648 -3.891 -19.406 1.00 89.81 522 ASP A O 1
ATOM 4155 N N . SER A 1 523 ? 18.776 -3.412 -21.593 1.00 92.44 523 SER A N 1
ATOM 4156 C CA . SER A 1 523 ? 17.867 -4.496 -21.971 1.00 92.44 523 SER A CA 1
ATOM 4157 C C . SER A 1 523 ? 18.515 -5.854 -21.700 1.00 92.44 523 SER A C 1
ATOM 4159 O O . SER A 1 523 ? 19.652 -6.102 -22.111 1.00 92.44 523 SER A O 1
ATOM 4161 N N . GLY A 1 524 ? 17.791 -6.761 -21.052 1.00 93.88 524 GLY A N 1
ATOM 4162 C CA . GLY A 1 524 ? 18.360 -8.026 -20.602 1.00 93.88 524 GLY A CA 1
ATOM 4163 C C . GLY A 1 524 ? 17.344 -8.969 -19.975 1.00 93.88 524 GLY A C 1
ATOM 4164 O O . GLY A 1 524 ? 16.171 -8.642 -19.828 1.00 93.88 524 GLY A O 1
ATOM 4165 N N . ILE A 1 525 ? 17.801 -10.170 -19.626 1.00 96.88 525 ILE A N 1
ATOM 4166 C CA . ILE A 1 525 ? 16.969 -11.198 -19.003 1.00 96.88 525 ILE A CA 1
ATOM 4167 C C . ILE A 1 525 ? 17.394 -11.354 -17.545 1.00 96.88 525 ILE A C 1
ATOM 4169 O O . ILE A 1 525 ? 18.567 -11.609 -17.262 1.00 96.88 525 ILE A O 1
ATOM 4173 N N . ILE A 1 526 ? 16.424 -11.264 -16.641 1.00 97.31 526 ILE A N 1
ATOM 4174 C CA . ILE A 1 526 ? 16.567 -11.643 -15.237 1.00 97.31 526 ILE A CA 1
ATOM 4175 C C . ILE A 1 526 ? 15.971 -13.038 -15.064 1.00 97.31 526 ILE A C 1
ATOM 4177 O O . ILE A 1 526 ? 14.874 -13.324 -15.549 1.00 97.31 526 ILE A O 1
ATOM 4181 N N . ARG A 1 527 ? 16.702 -13.932 -14.400 1.00 97.38 527 ARG A N 1
ATOM 4182 C CA . ARG A 1 527 ? 16.245 -15.282 -14.062 1.00 97.38 527 ARG A CA 1
ATOM 4183 C C . ARG A 1 527 ? 16.133 -15.403 -12.555 1.00 97.38 527 ARG A C 1
ATOM 4185 O O . ARG A 1 527 ? 17.112 -15.178 -11.848 1.00 97.38 527 ARG A O 1
ATOM 4192 N N . LEU A 1 528 ? 14.954 -15.797 -12.097 1.00 96.50 528 LEU A N 1
ATOM 4193 C CA . LEU A 1 528 ? 14.607 -15.914 -10.686 1.00 96.50 528 LEU A CA 1
ATOM 4194 C C . LEU A 1 528 ? 14.151 -17.342 -10.400 1.00 96.50 528 LEU A C 1
ATOM 4196 O O . LEU A 1 528 ? 13.413 -17.922 -11.196 1.00 96.50 528 LEU A O 1
ATOM 4200 N N . SER A 1 529 ? 14.575 -17.893 -9.270 1.00 97.06 529 SER A N 1
ATOM 4201 C CA . SER A 1 529 ? 14.010 -19.103 -8.680 1.00 97.06 529 SER A CA 1
ATOM 4202 C C . SER A 1 529 ? 12.986 -18.681 -7.640 1.00 97.06 529 SER A C 1
ATOM 4204 O O . SER A 1 529 ? 13.355 -18.268 -6.544 1.00 97.06 529 SER A O 1
ATOM 4206 N N . ILE A 1 530 ? 11.703 -18.767 -7.981 1.00 97.12 530 ILE A N 1
ATOM 4207 C CA . ILE A 1 530 ? 10.630 -18.378 -7.069 1.00 97.12 530 ILE A CA 1
ATOM 4208 C C . ILE A 1 530 ? 10.493 -19.452 -5.985 1.00 97.12 530 ILE A C 1
ATOM 4210 O O . ILE A 1 530 ? 10.303 -20.618 -6.340 1.00 97.12 530 ILE A O 1
ATOM 4214 N N . PRO A 1 531 ? 10.610 -19.100 -4.694 1.00 96.38 531 PRO A N 1
ATOM 4215 C CA . PRO A 1 531 ? 10.571 -20.067 -3.600 1.00 96.38 531 PRO A CA 1
ATOM 4216 C C . PRO A 1 531 ? 9.140 -20.505 -3.267 1.00 96.38 531 PRO A C 1
ATOM 4218 O O . PRO A 1 531 ? 8.182 -19.792 -3.548 1.00 96.38 531 PRO A O 1
ATOM 4221 N N . GLU A 1 532 ? 9.004 -21.656 -2.602 1.00 95.12 532 GLU A N 1
ATOM 4222 C CA . GLU A 1 532 ? 7.716 -22.226 -2.156 1.00 95.12 532 GLU A CA 1
ATOM 4223 C C . GLU A 1 532 ? 6.899 -21.264 -1.274 1.00 95.12 532 GLU A C 1
ATOM 4225 O O . GLU A 1 532 ? 5.674 -21.276 -1.308 1.00 95.12 532 GLU A O 1
ATOM 4230 N N . GLY A 1 533 ? 7.573 -20.379 -0.531 1.00 93.88 533 GLY A N 1
ATOM 4231 C CA . GLY A 1 533 ? 6.926 -19.370 0.309 1.00 93.88 533 GLY A CA 1
ATOM 4232 C C . GLY A 1 533 ? 6.205 -18.251 -0.453 1.00 93.88 533 GLY A C 1
ATOM 4233 O O . GLY A 1 533 ? 5.502 -17.466 0.180 1.00 93.88 533 GLY A O 1
ATOM 4234 N N . ALA A 1 534 ? 6.359 -18.134 -1.776 1.00 95.62 534 ALA A N 1
ATOM 4235 C CA . ALA A 1 534 ? 5.622 -17.148 -2.564 1.00 95.62 534 ALA A CA 1
ATOM 4236 C C . ALA A 1 534 ? 4.152 -17.572 -2.699 1.00 95.62 534 ALA A C 1
ATOM 4238 O O . ALA A 1 534 ? 3.840 -18.561 -3.357 1.00 95.62 534 ALA A O 1
ATOM 4239 N N . THR A 1 535 ? 3.235 -16.816 -2.100 1.00 94.75 535 THR A N 1
ATOM 4240 C CA . THR A 1 535 ? 1.809 -17.172 -2.055 1.00 94.75 535 THR A CA 1
ATOM 4241 C C . THR A 1 535 ? 0.983 -16.371 -3.057 1.00 94.75 535 THR A C 1
ATOM 4243 O O . THR A 1 535 ? 1.314 -15.233 -3.382 1.00 94.75 535 THR A O 1
ATOM 4246 N N . SER A 1 536 ? -0.155 -16.924 -3.480 1.00 93.00 536 SER A N 1
ATOM 4247 C CA . SER A 1 536 ? -1.130 -16.228 -4.338 1.00 93.00 536 SER A CA 1
ATOM 4248 C C . SER A 1 536 ? -2.317 -15.616 -3.588 1.00 93.00 536 SER A C 1
ATOM 4250 O O . SER A 1 536 ? -3.066 -14.852 -4.190 1.00 93.00 536 SER A O 1
ATOM 4252 N N . GLN A 1 537 ? -2.492 -15.947 -2.305 1.00 90.69 537 GLN A N 1
ATOM 4253 C CA . GLN A 1 537 ? -3.559 -15.425 -1.449 1.00 90.69 537 GLN A CA 1
ATOM 4254 C C . GLN A 1 537 ? -3.002 -14.359 -0.512 1.00 90.69 537 GLN A C 1
ATOM 4256 O O . GLN A 1 537 ? -2.083 -14.635 0.259 1.00 90.69 537 GLN A O 1
ATOM 4261 N N . HIS A 1 538 ? -3.538 -13.147 -0.617 1.00 88.75 538 HIS A N 1
ATOM 4262 C CA . HIS A 1 538 ? -3.125 -11.968 0.142 1.00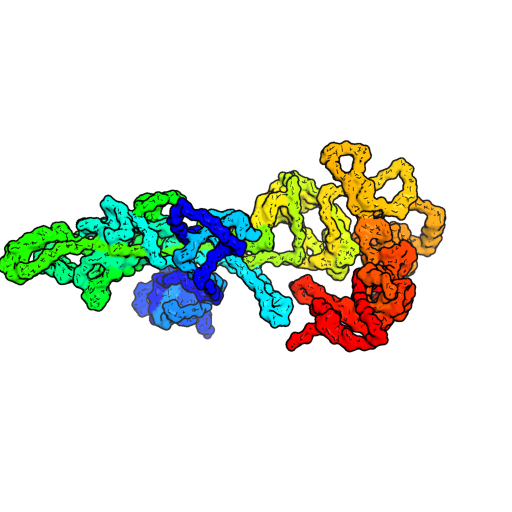 88.75 538 HIS A CA 1
ATOM 4263 C C . HIS A 1 538 ? -4.163 -10.854 -0.026 1.00 88.75 538 HIS A C 1
ATOM 4265 O O . HIS A 1 538 ? -5.020 -10.924 -0.906 1.00 88.75 538 HIS A O 1
ATOM 4271 N N . ASN A 1 539 ? -4.074 -9.840 0.835 1.00 86.88 539 ASN A N 1
ATOM 4272 C CA . ASN A 1 539 ? -5.013 -8.717 0.892 1.00 86.88 539 ASN A CA 1
ATOM 4273 C C . ASN A 1 539 ? -4.353 -7.377 0.517 1.00 86.88 539 ASN A C 1
ATOM 4275 O O . ASN A 1 539 ? -5.053 -6.394 0.282 1.00 86.88 539 ASN A O 1
ATOM 4279 N N . LEU A 1 540 ? -3.014 -7.324 0.449 1.00 87.50 540 LEU A N 1
ATOM 4280 C CA . LEU A 1 540 ? -2.256 -6.113 0.097 1.00 87.50 540 LEU A CA 1
ATOM 4281 C C . LEU A 1 540 ? -2.331 -5.743 -1.387 1.00 87.50 540 LEU A C 1
ATOM 4283 O O . LEU A 1 540 ? -2.199 -4.570 -1.738 1.00 87.50 540 LEU A O 1
ATOM 4287 N N . LEU A 1 541 ? -2.486 -6.744 -2.249 1.00 90.00 541 LEU A N 1
ATOM 4288 C CA . LEU A 1 541 ? -2.547 -6.622 -3.700 1.00 90.00 541 LEU A CA 1
ATOM 4289 C C . LEU A 1 541 ? -3.692 -7.505 -4.225 1.00 90.00 541 LEU A C 1
ATOM 4291 O O . LEU A 1 541 ? -4.232 -8.322 -3.482 1.00 90.00 541 LEU A O 1
ATOM 4295 N N . PRO A 1 542 ? -4.067 -7.399 -5.511 1.00 88.31 542 PRO A N 1
ATOM 4296 C CA . PRO A 1 542 ? -5.057 -8.297 -6.098 1.00 88.31 542 PRO A CA 1
ATOM 4297 C C . PRO A 1 542 ? -4.680 -9.778 -5.920 1.00 88.31 542 PRO A C 1
ATOM 4299 O O . PRO A 1 542 ? -3.653 -10.235 -6.444 1.00 88.31 542 PRO A O 1
ATOM 4302 N N . SER A 1 543 ? -5.516 -10.512 -5.180 1.00 87.81 543 SER A N 1
ATOM 4303 C CA . SER A 1 543 ? -5.348 -11.944 -4.908 1.00 87.81 543 SER A CA 1
ATOM 4304 C C . SER A 1 543 ? -5.471 -12.793 -6.187 1.00 87.81 543 SER A C 1
ATOM 4306 O O . SER A 1 543 ? -6.015 -12.362 -7.206 1.00 87.81 543 SER A O 1
ATOM 4308 N N . GLY A 1 544 ? -4.932 -14.014 -6.161 1.00 90.19 544 GLY A N 1
ATOM 4309 C CA . GLY A 1 544 ? -4.881 -14.941 -7.300 1.00 90.19 544 GLY A CA 1
ATOM 4310 C C . GLY A 1 544 ? -3.651 -14.776 -8.205 1.00 90.19 544 GLY A C 1
ATOM 4311 O O . GLY A 1 544 ? -3.510 -15.494 -9.199 1.00 90.19 544 GLY A O 1
ATOM 4312 N N . LEU A 1 545 ? -2.740 -13.863 -7.860 1.00 95.25 545 LEU A N 1
ATOM 4313 C CA . LEU A 1 545 ? -1.463 -13.633 -8.540 1.00 95.25 545 LEU A CA 1
ATOM 4314 C C . LEU A 1 545 ? -0.303 -13.762 -7.550 1.00 95.25 545 LEU A C 1
ATOM 4316 O O . LEU A 1 545 ? -0.435 -13.397 -6.382 1.00 95.25 545 LEU A O 1
ATOM 4320 N N . HIS A 1 546 ? 0.844 -14.231 -8.040 1.00 96.56 546 HIS A N 1
ATOM 4321 C CA . HIS A 1 546 ? 2.104 -14.188 -7.300 1.00 96.56 546 HIS A CA 1
ATOM 4322 C C . HIS A 1 546 ? 2.808 -12.876 -7.622 1.00 96.56 546 HIS A C 1
ATOM 4324 O O . HIS A 1 546 ? 3.091 -12.605 -8.791 1.00 96.56 546 HIS A O 1
ATOM 4330 N N . TRP A 1 547 ? 3.073 -12.063 -6.607 1.00 97.44 547 TRP A N 1
ATOM 4331 C CA . TRP A 1 547 ? 3.632 -10.731 -6.807 1.00 97.44 547 TRP A CA 1
ATOM 4332 C C . TRP A 1 547 ? 5.130 -10.697 -6.553 1.00 97.44 547 TRP A C 1
ATOM 4334 O O . TRP A 1 547 ? 5.617 -11.176 -5.530 1.00 97.44 547 TRP A O 1
ATOM 4344 N N . LEU A 1 548 ? 5.839 -10.084 -7.493 1.00 97.31 548 LEU A N 1
ATOM 4345 C CA . LEU A 1 548 ? 7.235 -9.693 -7.378 1.00 97.31 548 LEU A CA 1
ATOM 4346 C C . LEU A 1 548 ? 7.308 -8.176 -7.273 1.00 97.31 548 LEU A C 1
ATOM 4348 O O . LEU A 1 548 ? 6.488 -7.469 -7.865 1.00 97.31 548 LEU A O 1
ATOM 4352 N N . ARG A 1 549 ? 8.310 -7.677 -6.562 1.00 96.50 549 ARG A N 1
ATOM 4353 C CA . ARG A 1 549 ? 8.546 -6.251 -6.393 1.00 96.50 549 ARG A CA 1
ATOM 4354 C C . ARG A 1 549 ? 10.024 -5.937 -6.561 1.00 96.50 549 ARG A C 1
ATOM 4356 O O . ARG A 1 549 ? 10.862 -6.596 -5.950 1.00 96.50 549 ARG A O 1
ATOM 4363 N N . ALA A 1 550 ? 10.315 -4.925 -7.368 1.00 96.12 550 ALA A N 1
ATOM 4364 C CA . ALA A 1 550 ? 11.632 -4.317 -7.495 1.00 96.12 550 ALA A CA 1
ATOM 4365 C C . ALA A 1 550 ? 11.569 -2.889 -6.949 1.00 96.12 550 ALA A C 1
ATOM 4367 O O . ALA A 1 550 ? 10.723 -2.112 -7.396 1.00 96.12 550 ALA A O 1
ATOM 4368 N N . THR A 1 551 ? 12.428 -2.544 -5.993 1.00 96.38 551 THR A N 1
ATOM 4369 C CA . THR A 1 551 ? 12.442 -1.213 -5.375 1.00 96.38 551 THR A CA 1
ATOM 4370 C C . THR A 1 551 ? 13.816 -0.557 -5.398 1.00 96.38 551 THR A C 1
ATOM 4372 O O . THR A 1 551 ? 14.846 -1.234 -5.474 1.00 96.38 551 THR A O 1
ATOM 4375 N N . VAL A 1 552 ? 13.813 0.776 -5.332 1.00 95.50 552 VAL A N 1
ATOM 4376 C CA . VAL A 1 552 ? 14.998 1.629 -5.194 1.00 95.50 552 VAL A CA 1
ATOM 4377 C C . VAL A 1 552 ? 14.732 2.736 -4.178 1.00 95.50 552 VAL A C 1
ATOM 4379 O O . VAL A 1 552 ? 13.628 3.276 -4.111 1.00 95.50 552 VAL A O 1
ATOM 4382 N N . THR A 1 553 ? 15.739 3.081 -3.381 1.00 93.81 553 THR A N 1
ATOM 4383 C CA . THR A 1 553 ? 15.628 4.100 -2.321 1.00 93.81 553 THR A CA 1
ATOM 4384 C C . THR A 1 553 ? 15.989 5.505 -2.789 1.00 93.81 553 THR A C 1
ATOM 4386 O O . THR A 1 553 ? 15.570 6.474 -2.168 1.00 93.81 553 THR A O 1
ATOM 4389 N N . GLU A 1 554 ? 16.771 5.617 -3.860 1.00 93.06 554 GLU A N 1
ATOM 4390 C CA . GLU A 1 554 ? 17.249 6.883 -4.416 1.00 93.06 554 GLU A CA 1
ATOM 4391 C C . GLU A 1 554 ? 17.571 6.736 -5.909 1.00 93.06 554 GLU A C 1
ATOM 4393 O O . GLU A 1 554 ? 17.694 5.620 -6.416 1.00 93.06 554 GLU A O 1
ATOM 4398 N N . ASN A 1 555 ? 17.758 7.862 -6.600 1.00 91.88 555 ASN A N 1
ATOM 4399 C CA . ASN A 1 555 ? 18.132 7.952 -8.009 1.00 91.88 555 ASN A CA 1
ATOM 4400 C C . ASN A 1 555 ? 17.238 7.136 -8.960 1.00 91.88 555 ASN A C 1
ATOM 4402 O O . ASN A 1 555 ? 17.716 6.661 -9.994 1.00 91.88 555 ASN A O 1
ATOM 4406 N N . ALA A 1 556 ? 15.940 6.998 -8.666 1.00 91.56 556 ALA A N 1
ATOM 4407 C CA . ALA A 1 556 ? 15.006 6.249 -9.514 1.00 91.56 556 ALA A CA 1
ATOM 4408 C C . ALA A 1 556 ? 14.999 6.758 -10.969 1.00 91.56 556 ALA A C 1
ATOM 4410 O O . ALA A 1 556 ? 14.945 5.967 -11.908 1.00 91.56 556 ALA A O 1
ATOM 4411 N N . ALA A 1 557 ? 15.169 8.071 -11.162 1.00 88.88 557 ALA A N 1
ATOM 4412 C CA . ALA A 1 557 ? 15.268 8.710 -12.475 1.00 88.88 557 ALA A CA 1
ATOM 4413 C C . ALA A 1 557 ? 16.505 8.295 -13.305 1.00 88.88 557 ALA A C 1
ATOM 4415 O O . ALA A 1 557 ? 16.573 8.613 -14.492 1.00 88.88 557 ALA A O 1
ATOM 4416 N N . ALA A 1 558 ? 17.498 7.614 -12.718 1.00 88.81 558 ALA A N 1
ATOM 4417 C CA . ALA A 1 558 ? 18.636 7.053 -13.452 1.00 88.81 558 ALA A CA 1
ATOM 4418 C C . ALA A 1 558 ? 18.255 5.790 -14.246 1.00 88.81 558 ALA A C 1
ATOM 4420 O O . ALA A 1 558 ? 18.925 5.455 -15.228 1.00 88.81 558 ALA A O 1
ATOM 4421 N N . ILE A 1 559 ? 17.197 5.083 -13.825 1.00 91.00 559 ILE A N 1
ATOM 4422 C CA . ILE A 1 559 ? 16.689 3.898 -14.518 1.00 91.00 559 ILE A CA 1
ATOM 4423 C C . ILE A 1 559 ? 16.019 4.358 -15.821 1.00 91.00 559 ILE A C 1
ATOM 4425 O O . ILE A 1 559 ? 15.185 5.262 -15.786 1.00 91.00 559 ILE A O 1
ATOM 4429 N N . PRO A 1 560 ? 16.368 3.776 -16.980 1.00 90.19 560 PRO A N 1
ATOM 4430 C CA . PRO A 1 560 ? 15.715 4.128 -18.230 1.00 90.19 560 PRO A CA 1
ATOM 4431 C C . PRO A 1 560 ? 14.242 3.721 -18.261 1.00 90.19 560 PRO A C 1
ATOM 4433 O O . PRO A 1 560 ? 13.824 2.759 -17.618 1.00 90.19 560 PRO A O 1
ATOM 4436 N N . ASP A 1 561 ? 13.471 4.405 -19.099 1.00 90.25 561 ASP A N 1
ATOM 4437 C CA . ASP A 1 561 ? 12.096 4.022 -19.403 1.00 90.25 561 ASP A CA 1
ATOM 4438 C C . ASP A 1 561 ? 12.018 2.556 -19.852 1.00 90.25 561 ASP A C 1
ATOM 4440 O O . ASP A 1 561 ? 12.772 2.095 -20.721 1.00 90.25 561 ASP A O 1
ATOM 4444 N N . THR A 1 562 ? 11.073 1.820 -19.271 1.00 91.81 562 THR A N 1
ATOM 4445 C CA . THR A 1 562 ? 10.794 0.436 -19.661 1.00 91.81 562 THR A CA 1
ATOM 4446 C C . THR A 1 562 ? 9.868 0.439 -20.869 1.00 91.81 562 THR A C 1
ATOM 4448 O O . THR A 1 562 ? 8.749 0.941 -20.796 1.00 91.81 562 THR A O 1
ATOM 4451 N N . LEU A 1 563 ? 10.315 -0.143 -21.980 1.00 91.31 563 LEU A N 1
ATOM 4452 C CA . LEU A 1 563 ? 9.474 -0.330 -23.158 1.00 91.31 563 LEU A CA 1
ATOM 4453 C C . LEU A 1 563 ? 8.480 -1.475 -22.943 1.00 91.31 563 LEU A C 1
ATOM 4455 O O . LEU A 1 563 ? 7.313 -1.364 -23.308 1.00 91.31 563 LEU A O 1
ATOM 4459 N N . ASP A 1 564 ? 8.968 -2.605 -22.430 1.00 93.81 564 ASP A N 1
ATOM 4460 C CA . ASP A 1 564 ? 8.204 -3.849 -22.383 1.00 93.81 564 ASP A CA 1
ATOM 4461 C C . ASP A 1 564 ? 8.822 -4.856 -21.404 1.00 93.81 564 ASP A C 1
ATOM 4463 O O . ASP A 1 564 ? 10.035 -4.862 -21.168 1.00 93.81 564 ASP A O 1
ATOM 4467 N N . ILE A 1 565 ? 7.985 -5.750 -20.877 1.00 96.12 565 ILE A N 1
ATOM 4468 C CA . ILE A 1 565 ? 8.377 -6.831 -19.969 1.00 96.12 565 ILE A CA 1
ATOM 4469 C C . ILE A 1 565 ? 7.747 -8.134 -20.471 1.00 96.12 565 ILE A C 1
ATOM 4471 O O . ILE A 1 565 ? 6.524 -8.258 -20.562 1.00 96.12 565 ILE A O 1
ATOM 4475 N N . LYS A 1 566 ? 8.574 -9.138 -20.790 1.00 95.00 566 LYS A N 1
ATOM 4476 C CA . LYS A 1 566 ? 8.120 -10.437 -21.324 1.00 95.00 566 LYS A CA 1
ATOM 4477 C C . LYS A 1 566 ? 8.628 -11.595 -20.482 1.00 95.00 566 LYS A C 1
ATOM 4479 O O . LYS A 1 566 ? 9.815 -11.686 -20.192 1.00 95.00 566 LYS A O 1
ATOM 4484 N N . THR A 1 567 ? 7.743 -12.516 -20.121 1.00 93.69 567 THR A N 1
ATOM 4485 C CA . THR A 1 567 ? 8.091 -13.719 -19.354 1.00 93.69 567 THR A CA 1
ATOM 4486 C C . THR A 1 567 ? 8.487 -14.885 -20.263 1.00 93.69 567 THR A C 1
ATOM 4488 O O . THR A 1 567 ? 8.207 -14.886 -21.460 1.00 93.69 567 THR A O 1
ATOM 4491 N N . GLN A 1 568 ? 9.152 -15.885 -19.680 1.00 92.81 568 GLN A N 1
ATOM 4492 C CA . GLN A 1 568 ? 9.660 -17.090 -20.346 1.00 92.81 568 GLN A CA 1
ATOM 4493 C C . GLN A 1 568 ? 10.612 -16.795 -21.516 1.00 92.81 568 GLN A C 1
ATOM 4495 O O . GLN A 1 568 ? 10.672 -17.524 -22.506 1.00 92.81 568 GLN A O 1
ATOM 4500 N N . ALA A 1 569 ? 11.380 -15.710 -21.402 1.00 95.19 569 ALA A N 1
ATOM 4501 C CA . ALA A 1 569 ? 12.318 -15.290 -22.430 1.00 95.19 569 ALA A CA 1
ATOM 4502 C C . ALA A 1 569 ? 13.641 -16.066 -22.359 1.00 95.19 569 ALA A C 1
ATOM 4504 O O . ALA A 1 569 ? 14.155 -16.366 -21.277 1.00 95.19 569 ALA A O 1
ATOM 4505 N N . VAL A 1 570 ? 14.233 -16.336 -23.522 1.00 93.88 570 VAL A N 1
ATOM 4506 C CA . VAL A 1 570 ? 15.569 -16.932 -23.661 1.00 93.88 570 VAL A CA 1
ATOM 4507 C C . VAL A 1 570 ? 16.338 -16.241 -24.782 1.00 93.88 570 VAL A C 1
ATOM 4509 O O . VAL A 1 570 ? 15.750 -15.717 -25.728 1.00 93.88 570 VAL A O 1
ATOM 4512 N N . ARG A 1 571 ? 17.671 -16.248 -24.693 1.00 93.06 571 ARG A N 1
ATOM 4513 C CA . ARG A 1 571 ? 18.539 -15.737 -25.760 1.00 93.06 571 ARG A CA 1
ATOM 4514 C C . ARG A 1 571 ? 18.816 -16.845 -26.774 1.00 93.06 571 ARG A C 1
ATOM 4516 O O . ARG A 1 571 ? 19.323 -17.898 -26.399 1.00 93.06 571 ARG A O 1
ATOM 4523 N N . ALA A 1 572 ? 18.539 -16.579 -28.048 1.00 92.75 572 ALA A N 1
ATOM 4524 C CA . ALA A 1 572 ? 18.913 -17.443 -29.164 1.00 92.75 572 ALA A CA 1
ATOM 4525 C C . ALA A 1 572 ? 20.097 -16.839 -29.931 1.00 92.75 572 ALA A C 1
ATOM 4527 O O . ALA A 1 572 ? 20.167 -15.623 -30.117 1.00 92.75 572 ALA A O 1
ATOM 4528 N N . THR A 1 573 ? 21.026 -17.681 -30.377 1.00 92.50 573 THR A N 1
ATOM 4529 C CA . THR A 1 573 ? 22.179 -17.278 -31.191 1.00 92.50 573 THR A CA 1
ATOM 4530 C C . THR A 1 573 ? 22.089 -17.895 -32.580 1.00 92.50 573 THR A C 1
ATOM 4532 O O . THR A 1 573 ? 21.602 -19.011 -32.759 1.00 92.50 573 THR A O 1
ATOM 4535 N N . PHE A 1 574 ? 22.546 -17.151 -33.585 1.00 90.62 574 PHE A N 1
ATOM 4536 C CA . PHE A 1 574 ? 22.585 -17.633 -34.960 1.00 90.62 574 PHE A CA 1
ATOM 4537 C C . PHE A 1 574 ? 23.611 -18.766 -35.111 1.00 90.62 574 PHE A C 1
ATOM 4539 O O . PHE A 1 574 ? 24.764 -18.629 -34.699 1.00 90.62 574 PHE A O 1
ATOM 4546 N N . VAL A 1 575 ? 23.199 -19.866 -35.746 1.00 89.69 575 VAL A N 1
ATOM 4547 C CA . VAL A 1 575 ? 24.069 -20.991 -36.108 1.00 89.69 575 VAL A CA 1
ATOM 4548 C C . VAL A 1 575 ? 24.193 -21.028 -37.626 1.00 89.69 575 VAL A C 1
ATOM 4550 O O . VAL A 1 575 ? 23.206 -21.237 -38.326 1.00 89.69 575 VAL A O 1
ATOM 4553 N N . ASN A 1 576 ? 25.409 -20.835 -38.137 1.00 86.81 576 ASN A N 1
ATOM 4554 C CA . ASN A 1 576 ? 25.658 -20.835 -39.575 1.00 86.81 576 ASN A CA 1
ATOM 4555 C C . ASN A 1 576 ? 25.608 -22.261 -40.152 1.00 86.81 576 ASN A C 1
ATOM 4557 O O . ASN A 1 576 ? 26.412 -23.109 -39.769 1.00 86.81 576 ASN A O 1
ATOM 4561 N N . GLN A 1 577 ? 24.718 -22.496 -41.115 1.00 87.75 577 GLN A N 1
ATOM 4562 C CA . GLN A 1 577 ? 24.557 -23.761 -41.843 1.00 87.75 577 GLN A CA 1
ATOM 4563 C C . GLN A 1 577 ? 24.907 -23.615 -43.335 1.00 87.75 577 GLN A C 1
ATOM 4565 O O . GLN A 1 577 ? 24.307 -24.253 -44.196 1.00 87.75 577 GLN A O 1
ATOM 4570 N N . GLY A 1 578 ? 25.866 -22.741 -43.658 1.00 85.12 578 GLY A N 1
ATOM 4571 C CA . GLY A 1 578 ? 26.176 -22.367 -45.042 1.00 85.12 578 GLY A CA 1
ATOM 4572 C C . GLY A 1 578 ? 25.236 -21.290 -45.589 1.00 85.12 578 GLY A C 1
ATOM 4573 O O . GLY A 1 578 ? 25.029 -21.205 -46.797 1.00 85.12 578 GLY A O 1
ATOM 4574 N N . ASN A 1 579 ? 24.652 -20.477 -44.704 1.00 85.19 579 ASN A N 1
ATOM 4575 C CA . ASN A 1 579 ? 23.759 -19.386 -45.079 1.00 85.19 579 ASN A CA 1
ATOM 4576 C C . ASN A 1 579 ? 24.521 -18.295 -45.845 1.00 85.19 579 ASN A C 1
ATOM 4578 O O . ASN A 1 579 ? 25.717 -18.077 -45.632 1.00 85.19 579 ASN A O 1
ATOM 4582 N N . ALA A 1 580 ? 23.807 -17.573 -46.708 1.00 83.56 580 ALA A N 1
ATOM 4583 C CA . ALA A 1 580 ? 24.381 -16.459 -47.448 1.00 83.56 580 ALA A CA 1
ATOM 4584 C C . ALA A 1 580 ? 24.885 -15.359 -46.487 1.00 83.56 580 ALA A C 1
ATOM 4586 O O . ALA A 1 580 ? 24.244 -15.026 -45.484 1.00 83.56 580 ALA A O 1
ATOM 4587 N N . ALA A 1 581 ? 26.088 -14.844 -46.760 1.00 77.62 581 ALA A N 1
ATOM 4588 C CA . ALA A 1 581 ? 26.797 -13.928 -45.861 1.00 77.62 581 ALA A CA 1
ATOM 4589 C C . ALA A 1 581 ? 26.204 -12.508 -45.837 1.00 77.62 581 ALA A C 1
ATOM 4591 O O . ALA A 1 581 ? 26.460 -11.745 -44.907 1.00 77.62 581 ALA A O 1
ATOM 4592 N N . ASP A 1 582 ? 25.422 -12.161 -46.856 1.00 79.38 582 ASP A N 1
ATOM 4593 C CA . ASP A 1 582 ? 24.728 -10.887 -47.020 1.00 79.38 582 ASP A CA 1
ATOM 4594 C C . ASP A 1 582 ? 23.600 -10.690 -46.002 1.00 79.38 582 ASP A C 1
ATOM 4596 O O . ASP A 1 582 ? 23.339 -9.551 -45.617 1.00 79.38 582 ASP A O 1
ATOM 4600 N N . HIS A 1 583 ? 22.987 -11.760 -45.483 1.00 82.38 583 HIS A N 1
ATOM 4601 C CA . HIS A 1 583 ? 21.918 -11.630 -44.484 1.00 82.38 583 HIS A CA 1
ATOM 4602 C C . HIS A 1 583 ? 22.391 -10.975 -43.172 1.00 82.38 583 HIS A C 1
ATOM 4604 O O . HIS A 1 583 ? 21.579 -10.388 -42.471 1.00 82.38 583 HIS A O 1
ATOM 4610 N N . LEU A 1 584 ? 23.694 -11.020 -42.857 1.00 84.44 584 LEU A N 1
ATOM 4611 C CA . LEU A 1 584 ? 24.277 -10.369 -41.674 1.00 84.44 584 LEU A CA 1
ATOM 4612 C C . LEU A 1 584 ? 24.453 -8.852 -41.842 1.00 84.44 584 LEU A C 1
ATOM 4614 O O . LEU A 1 584 ? 24.834 -8.179 -40.889 1.00 84.44 584 LEU A O 1
ATOM 4618 N N . SER A 1 585 ? 24.221 -8.313 -43.045 1.00 79.81 585 SER A N 1
ATOM 4619 C CA . SER A 1 585 ? 24.306 -6.870 -43.310 1.00 79.81 585 SER A CA 1
ATOM 4620 C C . SER A 1 585 ? 23.159 -6.077 -42.687 1.00 79.81 585 SER A C 1
ATOM 4622 O O . SER A 1 585 ? 23.291 -4.872 -42.482 1.00 79.81 585 SER A O 1
ATOM 4624 N N . LYS A 1 586 ? 22.039 -6.741 -42.386 1.00 81.69 586 LYS A N 1
ATOM 4625 C CA . LYS A 1 586 ? 20.888 -6.157 -41.706 1.00 81.69 586 LYS A CA 1
ATOM 4626 C C . LYS A 1 586 ? 20.483 -7.050 -40.542 1.00 81.69 586 LYS A C 1
ATOM 4628 O O . LYS A 1 586 ? 20.579 -8.271 -40.652 1.00 81.69 586 LYS A O 1
ATOM 4633 N N . PRO A 1 587 ? 20.011 -6.472 -39.433 1.00 86.31 587 PRO A N 1
ATOM 4634 C CA . PRO A 1 587 ? 19.436 -7.274 -38.371 1.00 86.31 587 PRO A CA 1
ATOM 4635 C C . PRO A 1 587 ? 18.198 -8.018 -38.890 1.00 86.31 587 PRO A C 1
ATOM 4637 O O . PRO A 1 587 ? 17.433 -7.490 -39.700 1.00 86.31 587 PRO A O 1
ATOM 4640 N N . LEU A 1 588 ? 17.992 -9.244 -38.409 1.00 89.81 588 LEU A N 1
ATOM 4641 C CA . LEU A 1 588 ? 16.767 -9.992 -38.645 1.00 89.81 588 LEU A CA 1
ATOM 4642 C C . LEU A 1 588 ? 15.597 -9.171 -38.083 1.00 89.81 588 LEU A C 1
ATOM 4644 O O . LEU A 1 588 ? 15.631 -8.855 -36.889 1.00 89.81 588 LEU A O 1
ATOM 4648 N N . PRO A 1 589 ? 14.581 -8.821 -38.891 1.00 89.94 589 PRO A N 1
ATOM 4649 C CA . PRO A 1 589 ? 13.455 -8.020 -38.424 1.00 89.94 589 PRO A CA 1
ATOM 4650 C C . PRO A 1 589 ? 12.714 -8.679 -37.259 1.00 89.94 589 PRO A C 1
ATOM 4652 O O . PRO A 1 589 ? 12.716 -9.906 -37.122 1.00 89.94 589 PRO A O 1
ATOM 4655 N N . ALA A 1 590 ? 12.047 -7.872 -36.437 1.00 91.06 590 ALA A N 1
ATOM 4656 C CA . ALA A 1 590 ? 11.122 -8.368 -35.425 1.00 91.06 590 ALA A CA 1
ATOM 4657 C C . ALA A 1 590 ? 10.066 -9.316 -36.032 1.00 91.06 590 ALA A C 1
ATOM 4659 O O . ALA A 1 590 ? 9.633 -9.152 -37.172 1.00 91.06 590 ALA A O 1
ATOM 4660 N N . ASN A 1 591 ? 9.640 -10.296 -35.242 1.00 92.19 591 ASN A N 1
ATOM 4661 C CA . ASN A 1 591 ? 8.640 -11.318 -35.552 1.00 92.19 591 ASN A CA 1
ATOM 4662 C C . ASN A 1 591 ? 8.987 -12.234 -36.741 1.00 92.19 591 ASN A C 1
ATOM 4664 O O . ASN A 1 591 ? 8.101 -12.882 -37.302 1.00 92.19 591 ASN A O 1
ATOM 4668 N N . SER A 1 592 ? 10.270 -12.330 -37.109 1.00 92.69 592 SER A N 1
ATOM 4669 C CA . SER A 1 592 ? 10.719 -13.226 -38.182 1.00 92.69 592 SER A CA 1
ATOM 4670 C C . SER A 1 592 ? 10.751 -14.691 -37.738 1.00 92.69 592 SER A C 1
ATOM 4672 O O . SER A 1 592 ? 10.420 -15.584 -38.516 1.00 92.69 592 SER A O 1
ATOM 4674 N N . ILE A 1 593 ? 11.140 -14.961 -36.486 1.00 91.44 593 ILE A N 1
ATOM 4675 C CA . ILE A 1 593 ? 11.146 -16.320 -35.925 1.00 91.44 593 ILE A CA 1
ATOM 4676 C C . ILE A 1 593 ? 9.741 -16.664 -35.422 1.00 91.44 593 ILE A C 1
ATOM 4678 O O . ILE A 1 593 ? 9.273 -16.083 -34.444 1.00 91.44 593 ILE A O 1
ATOM 4682 N N . GLN A 1 594 ? 9.095 -17.632 -36.077 1.00 87.31 594 GLN A N 1
ATOM 4683 C CA . GLN A 1 594 ? 7.714 -18.048 -35.784 1.00 87.31 594 GLN A CA 1
ATOM 4684 C C . GLN A 1 594 ? 7.603 -19.464 -35.191 1.00 87.31 594 GLN A C 1
ATOM 4686 O O . GLN A 1 594 ? 6.521 -19.885 -34.788 1.00 87.31 594 GLN A O 1
ATOM 4691 N N . GLY A 1 595 ? 8.702 -20.223 -35.127 1.00 89.69 595 GLY A N 1
ATOM 4692 C CA . GLY A 1 595 ? 8.678 -21.591 -34.612 1.00 89.69 595 GLY A CA 1
ATOM 4693 C C . GLY A 1 595 ? 10.034 -22.290 -34.632 1.00 89.69 595 GLY A C 1
ATOM 4694 O O . GLY A 1 595 ? 11.032 -21.746 -35.105 1.00 89.69 595 GLY A O 1
ATOM 4695 N N . PHE A 1 596 ? 10.053 -23.511 -34.099 1.00 90.25 596 PHE A N 1
ATOM 4696 C CA . PHE A 1 596 ? 11.231 -24.376 -34.075 1.00 90.25 596 PHE A CA 1
ATOM 4697 C C . PHE A 1 596 ? 11.380 -25.181 -35.367 1.00 90.25 596 PHE A C 1
ATOM 4699 O O . PHE A 1 596 ? 10.393 -25.509 -36.021 1.00 90.25 596 PHE A O 1
ATOM 4706 N N . VAL A 1 597 ? 12.618 -25.584 -35.669 1.00 90.12 597 VAL A N 1
ATOM 4707 C CA . VAL A 1 597 ? 12.909 -26.565 -36.730 1.00 90.12 597 VAL A CA 1
ATOM 4708 C C . VAL A 1 597 ? 12.256 -27.913 -36.407 1.00 90.12 597 VAL A C 1
ATOM 4710 O O . VAL A 1 597 ? 11.552 -28.479 -37.238 1.00 90.12 597 VAL A O 1
ATOM 4713 N N . THR A 1 598 ? 12.440 -28.391 -35.174 1.00 91.50 598 THR A N 1
ATOM 4714 C CA . THR A 1 598 ? 11.743 -29.562 -34.631 1.00 91.50 598 THR A CA 1
ATOM 4715 C C . THR A 1 598 ? 10.731 -29.075 -33.607 1.00 91.50 598 THR A C 1
ATOM 4717 O O . THR A 1 598 ? 11.115 -28.494 -32.594 1.00 91.50 598 THR A O 1
ATOM 4720 N N . ARG A 1 599 ? 9.438 -29.279 -33.877 1.00 90.19 599 ARG A N 1
ATOM 4721 C CA . ARG A 1 599 ? 8.361 -28.823 -32.992 1.00 90.19 599 ARG A CA 1
ATOM 4722 C C . ARG A 1 599 ? 8.394 -29.581 -31.664 1.00 90.19 599 ARG A C 1
ATOM 4724 O O . ARG A 1 599 ? 8.352 -30.808 -31.661 1.00 90.19 599 ARG A O 1
ATOM 4731 N N . ASP A 1 600 ? 8.381 -28.840 -30.563 1.00 92.19 600 ASP A N 1
ATOM 4732 C CA . ASP A 1 600 ? 8.133 -29.375 -29.226 1.00 92.19 600 ASP A CA 1
ATOM 4733 C C . ASP A 1 600 ? 6.640 -29.197 -28.885 1.00 92.19 600 ASP A C 1
ATOM 4735 O O . ASP A 1 600 ? 6.165 -28.057 -28.868 1.00 92.19 600 ASP A O 1
ATOM 4739 N N . PRO A 1 601 ? 5.865 -30.275 -28.651 1.00 91.75 601 PRO A N 1
ATOM 4740 C CA . PRO A 1 601 ? 4.448 -30.164 -28.307 1.00 91.75 601 PRO A CA 1
ATOM 4741 C C . PRO A 1 601 ? 4.194 -29.468 -26.960 1.00 91.75 601 PRO A C 1
ATOM 4743 O O . PRO A 1 601 ? 3.082 -28.989 -26.748 1.00 91.75 601 PRO A O 1
ATOM 4746 N N . ALA A 1 602 ? 5.190 -29.378 -26.069 1.00 92.19 602 ALA A N 1
ATOM 4747 C CA . ALA A 1 602 ? 5.080 -28.637 -24.813 1.00 92.19 602 ALA A CA 1
ATOM 4748 C C . ALA A 1 602 ? 5.140 -27.112 -25.012 1.00 92.19 602 ALA A C 1
ATOM 4750 O O . ALA A 1 602 ? 4.755 -26.361 -24.115 1.00 92.19 602 ALA A O 1
ATOM 4751 N N . ILE A 1 603 ? 5.594 -26.637 -26.179 1.00 90.44 603 ILE A N 1
ATOM 4752 C CA . ILE A 1 603 ? 5.705 -25.210 -26.487 1.00 90.44 603 ILE A CA 1
ATOM 4753 C C . ILE A 1 603 ? 4.622 -24.819 -27.489 1.00 90.44 603 ILE A C 1
ATOM 4755 O O . ILE A 1 603 ? 4.649 -25.201 -28.658 1.00 90.44 603 ILE A O 1
ATOM 4759 N N . ASN A 1 604 ? 3.669 -24.008 -27.029 1.00 90.38 604 ASN A N 1
ATOM 4760 C CA . ASN A 1 604 ? 2.552 -23.566 -27.861 1.00 90.38 604 ASN A CA 1
ATOM 4761 C C . ASN A 1 604 ? 3.000 -22.593 -28.968 1.00 90.38 604 ASN A C 1
ATOM 4763 O O . ASN A 1 604 ? 2.631 -22.750 -30.130 1.00 90.38 604 ASN A O 1
ATOM 4767 N N . THR A 1 605 ? 3.814 -21.593 -28.614 1.00 91.75 605 THR A N 1
ATOM 4768 C CA . THR A 1 605 ? 4.211 -20.503 -29.519 1.00 91.75 605 THR A CA 1
ATOM 4769 C C . THR A 1 605 ? 5.619 -20.000 -29.219 1.00 91.75 605 THR A C 1
ATOM 4771 O O . THR A 1 605 ? 6.019 -19.945 -28.058 1.00 91.75 605 THR A O 1
ATOM 4774 N N . VAL A 1 606 ? 6.331 -19.550 -30.255 1.00 93.44 606 VAL A N 1
ATOM 4775 C CA . VAL A 1 606 ? 7.610 -18.829 -30.148 1.00 93.44 606 VAL A CA 1
ATOM 4776 C C . VAL A 1 606 ? 7.467 -17.485 -30.843 1.00 93.44 606 VAL A C 1
ATOM 4778 O O . VAL A 1 606 ? 6.868 -17.407 -31.913 1.00 93.44 606 VAL A O 1
ATOM 4781 N N . GLN A 1 607 ? 8.014 -16.436 -30.234 1.00 92.88 607 GLN A N 1
ATOM 4782 C CA . GLN A 1 607 ? 7.998 -15.085 -30.786 1.00 92.88 607 GLN A CA 1
ATOM 4783 C C . GLN A 1 607 ? 9.356 -14.416 -30.571 1.00 92.88 607 GLN A C 1
ATOM 4785 O O . GLN A 1 607 ? 9.997 -14.600 -29.537 1.00 92.88 607 GLN A O 1
ATOM 4790 N N . GLN A 1 608 ? 9.776 -13.616 -31.548 1.00 93.50 608 GLN A N 1
ATOM 4791 C CA . GLN A 1 608 ? 10.978 -12.783 -31.499 1.00 93.50 608 GLN A CA 1
ATOM 4792 C C . GLN A 1 608 ? 10.550 -11.315 -31.647 1.00 93.50 608 GLN A C 1
ATOM 4794 O O . GLN A 1 608 ? 10.599 -10.785 -32.751 1.00 93.50 608 GLN A O 1
ATOM 4799 N N . PRO A 1 609 ? 10.107 -10.645 -30.572 1.00 90.50 609 PRO A N 1
ATOM 4800 C CA . PRO A 1 609 ? 9.488 -9.317 -30.666 1.00 90.50 609 PRO A CA 1
ATOM 4801 C C . PRO A 1 609 ? 10.439 -8.195 -31.117 1.00 90.50 609 PRO A C 1
ATOM 4803 O O . PRO A 1 609 ? 9.972 -7.153 -31.565 1.00 90.50 609 PRO A O 1
ATOM 4806 N N . TYR A 1 610 ? 11.756 -8.405 -31.037 1.00 91.50 610 TYR A N 1
ATOM 4807 C CA . TYR A 1 610 ? 12.784 -7.396 -31.320 1.00 91.50 610 TYR A CA 1
ATOM 4808 C C . TYR A 1 610 ? 13.756 -7.862 -32.390 1.00 91.50 610 TYR A C 1
ATOM 4810 O O . TYR A 1 610 ? 14.016 -9.060 -32.500 1.00 91.50 610 TYR A O 1
ATOM 4818 N N . SER A 1 611 ? 14.329 -6.928 -33.149 1.00 90.00 611 SER A N 1
ATOM 4819 C CA . SER A 1 611 ? 15.319 -7.248 -34.181 1.00 90.00 611 SER A CA 1
ATOM 4820 C C . SER A 1 611 ? 16.565 -7.932 -33.599 1.00 90.00 611 SER A C 1
ATOM 4822 O O . SER A 1 611 ? 16.946 -7.686 -32.453 1.00 90.00 611 SER A O 1
ATOM 4824 N N . SER A 1 612 ? 17.235 -8.782 -34.383 1.00 90.25 612 SER A N 1
ATOM 4825 C CA . SER A 1 612 ? 18.511 -9.371 -33.947 1.00 90.25 612 SER A CA 1
ATOM 4826 C C . SER A 1 612 ? 19.615 -8.313 -33.840 1.00 90.25 612 SER A C 1
ATOM 4828 O O . SER A 1 612 ? 19.537 -7.251 -34.449 1.00 90.25 612 SER A O 1
ATOM 4830 N N . PHE A 1 613 ? 20.697 -8.624 -33.134 1.00 86.56 613 PHE A N 1
ATOM 4831 C CA . PHE A 1 613 ? 21.826 -7.711 -32.939 1.00 86.56 613 PHE A CA 1
ATOM 4832 C C . PHE A 1 613 ? 23.171 -8.444 -33.062 1.00 86.56 613 PHE A C 1
ATOM 4834 O O . PHE A 1 613 ? 23.220 -9.673 -33.058 1.00 86.56 613 PHE A O 1
ATOM 4841 N N . GLY A 1 614 ? 24.266 -7.687 -33.198 1.00 81.50 614 GLY A N 1
ATOM 4842 C CA . GLY A 1 614 ? 25.640 -8.215 -33.199 1.00 81.50 614 GLY A CA 1
ATOM 4843 C C . GLY A 1 614 ? 26.093 -8.930 -34.481 1.00 81.50 614 GLY A C 1
ATOM 4844 O O . GLY A 1 614 ? 27.198 -9.469 -34.517 1.00 81.50 614 GLY A O 1
ATOM 4845 N N . GLY A 1 615 ? 25.273 -8.946 -35.536 1.00 83.69 615 GLY A N 1
ATOM 4846 C CA . GLY A 1 615 ? 25.650 -9.504 -36.837 1.00 83.69 615 GLY A CA 1
ATOM 4847 C C . GLY A 1 615 ? 26.701 -8.646 -37.547 1.00 83.69 615 GLY A C 1
ATOM 4848 O O . GLY A 1 615 ? 26.572 -7.426 -37.601 1.00 83.69 615 GLY A O 1
ATOM 4849 N N . LYS A 1 616 ? 27.740 -9.281 -38.106 1.00 82.25 616 LYS A N 1
ATOM 4850 C CA . LYS A 1 616 ? 28.751 -8.623 -38.947 1.00 82.25 616 LYS A CA 1
ATOM 4851 C C . LYS A 1 616 ? 28.939 -9.425 -40.238 1.00 82.25 616 LYS A C 1
ATOM 4853 O O . LYS A 1 616 ? 29.275 -10.609 -40.148 1.00 82.25 616 LYS A O 1
ATOM 4858 N N . PRO A 1 617 ? 28.732 -8.830 -41.427 1.00 83.06 617 PRO A N 1
ATOM 4859 C CA . PRO A 1 617 ? 28.961 -9.529 -42.683 1.00 83.06 617 PRO A CA 1
ATOM 4860 C C . PRO A 1 617 ? 30.445 -9.853 -42.860 1.00 83.06 617 PRO A C 1
ATOM 4862 O O . PRO A 1 617 ? 31.327 -9.232 -42.257 1.00 83.06 617 PRO A O 1
ATOM 4865 N N . LYS A 1 618 ? 30.728 -10.833 -43.721 1.00 84.12 618 LYS A N 1
ATOM 4866 C CA . LYS A 1 618 ? 32.102 -11.121 -44.134 1.00 84.12 618 LYS A CA 1
ATOM 4867 C C . LYS A 1 618 ? 32.702 -9.869 -44.783 1.00 84.12 618 LYS A C 1
ATOM 4869 O O . LYS A 1 618 ? 32.077 -9.266 -45.649 1.00 84.12 618 LYS A O 1
ATOM 4874 N N . GLU A 1 619 ? 33.908 -9.507 -44.358 1.00 87.62 619 GLU A N 1
ATOM 4875 C CA . GLU A 1 619 ? 34.635 -8.350 -44.885 1.00 87.62 619 GLU A CA 1
ATOM 4876 C C . GLU A 1 619 ? 34.863 -8.480 -46.404 1.00 87.62 619 GLU A C 1
ATOM 4878 O O . GLU A 1 619 ? 35.326 -9.521 -46.879 1.00 87.62 619 GLU A O 1
ATOM 4883 N N . ASP A 1 620 ? 34.531 -7.425 -47.157 1.00 88.38 620 ASP A N 1
ATOM 4884 C CA . ASP A 1 620 ? 34.808 -7.329 -48.593 1.00 88.38 620 ASP A CA 1
ATOM 4885 C C . ASP A 1 620 ? 36.196 -6.718 -48.877 1.00 88.38 620 ASP A C 1
ATOM 4887 O O . ASP A 1 620 ? 36.856 -6.174 -47.991 1.00 88.38 620 ASP A O 1
ATOM 4891 N N . ASN A 1 621 ? 36.660 -6.781 -50.131 1.00 92.44 621 ASN A N 1
ATOM 4892 C CA . ASN A 1 621 ? 37.994 -6.289 -50.505 1.00 92.44 621 ASN A CA 1
ATOM 4893 C C . ASN A 1 621 ? 38.181 -4.776 -50.287 1.00 92.44 621 ASN A C 1
ATOM 4895 O O . ASN A 1 621 ? 39.299 -4.324 -50.026 1.00 92.44 621 ASN A O 1
ATOM 4899 N N . ARG A 1 622 ? 37.118 -3.973 -50.410 1.00 91.88 622 ARG A N 1
ATOM 4900 C CA . ARG A 1 622 ? 37.187 -2.518 -50.230 1.00 91.88 622 ARG A CA 1
ATOM 4901 C C . ARG A 1 622 ? 37.262 -2.175 -48.745 1.00 91.88 622 ARG A C 1
ATOM 4903 O O . ARG A 1 622 ? 38.124 -1.387 -48.363 1.00 91.88 622 ARG A O 1
ATOM 4910 N N . ALA A 1 623 ? 36.410 -2.788 -47.930 1.00 88.12 623 ALA A N 1
ATOM 4911 C CA . ALA A 1 623 ? 36.423 -2.705 -46.476 1.00 88.12 623 ALA A CA 1
ATOM 4912 C C . ALA A 1 623 ? 37.764 -3.193 -45.912 1.00 88.12 623 ALA A C 1
ATOM 4914 O O . ALA A 1 623 ? 38.376 -2.475 -45.129 1.00 88.12 623 ALA A O 1
ATOM 4915 N N . PHE A 1 624 ? 38.289 -4.320 -46.408 1.00 91.75 624 PHE A N 1
ATOM 4916 C CA . PHE A 1 624 ? 39.620 -4.823 -46.057 1.00 91.75 624 PHE A CA 1
ATOM 4917 C C . PHE A 1 624 ? 40.713 -3.793 -46.354 1.00 91.75 624 PHE A C 1
ATOM 4919 O O . PHE A 1 624 ? 41.526 -3.474 -45.489 1.00 91.75 624 PHE A O 1
ATOM 4926 N N . THR A 1 625 ? 40.721 -3.231 -47.567 1.00 94.38 625 THR A N 1
ATOM 4927 C CA . THR A 1 625 ? 41.724 -2.234 -47.977 1.00 94.38 625 THR A CA 1
ATOM 4928 C C . THR A 1 625 ? 41.641 -0.968 -47.121 1.00 94.38 625 THR A C 1
ATOM 4930 O O . THR A 1 625 ? 42.671 -0.417 -46.724 1.00 94.38 625 THR A O 1
ATOM 4933 N N . MET A 1 626 ? 40.422 -0.524 -46.799 1.00 90.56 626 MET A N 1
ATOM 4934 C CA . MET A 1 626 ? 40.173 0.609 -45.908 1.00 90.56 626 MET A CA 1
ATOM 4935 C C . MET A 1 626 ? 40.695 0.316 -44.501 1.00 90.56 626 MET A C 1
ATOM 4937 O O . MET A 1 626 ? 41.533 1.069 -44.013 1.00 90.56 626 MET A O 1
ATOM 4941 N N . ARG A 1 627 ? 40.310 -0.819 -43.906 1.00 92.00 627 ARG A N 1
ATOM 4942 C CA . ARG A 1 627 ? 40.759 -1.245 -42.577 1.00 92.00 627 ARG A CA 1
ATOM 4943 C C . ARG A 1 627 ? 42.277 -1.367 -42.499 1.00 92.00 627 ARG A C 1
ATOM 4945 O O . ARG A 1 627 ? 42.872 -0.887 -41.544 1.00 92.00 627 ARG A O 1
ATOM 4952 N N . VAL A 1 628 ? 42.936 -1.955 -43.502 1.00 94.56 628 VAL A N 1
ATOM 4953 C CA . VAL A 1 628 ? 44.408 -2.048 -43.550 1.00 94.56 628 VAL A CA 1
ATOM 4954 C C . VAL A 1 628 ? 45.044 -0.659 -43.628 1.00 94.56 628 VAL A C 1
ATOM 4956 O O . VAL A 1 628 ? 46.000 -0.387 -42.904 1.00 94.56 628 VAL A O 1
ATOM 4959 N N . SER A 1 629 ? 44.509 0.236 -44.460 1.00 94.81 629 SER A N 1
ATOM 4960 C CA . SER A 1 629 ? 45.025 1.605 -44.597 1.00 94.81 629 SER A CA 1
ATOM 4961 C C . SER A 1 629 ? 44.871 2.404 -43.301 1.00 94.81 629 SER A C 1
ATOM 4963 O O . SER A 1 629 ? 45.813 3.067 -42.864 1.00 94.81 629 SER A O 1
ATOM 4965 N N . GLU A 1 630 ? 43.708 2.306 -42.652 1.00 93.94 630 GLU A N 1
ATOM 4966 C CA . GLU A 1 630 ? 43.455 2.923 -41.351 1.00 93.94 630 GLU A CA 1
ATOM 4967 C C . GLU A 1 630 ? 44.392 2.331 -40.290 1.00 93.94 630 GLU A C 1
ATOM 4969 O O . GLU A 1 630 ? 45.115 3.082 -39.627 1.00 93.94 630 GLU A O 1
ATOM 4974 N N . ARG A 1 631 ? 44.510 0.999 -40.227 1.00 93.75 631 ARG A N 1
ATOM 4975 C CA . ARG A 1 631 ? 45.381 0.274 -39.291 1.00 93.75 631 ARG A CA 1
ATOM 4976 C C . ARG A 1 631 ? 46.850 0.653 -39.410 1.00 93.75 631 ARG A C 1
ATOM 4978 O O . ARG A 1 631 ? 47.524 0.780 -38.387 1.00 93.75 631 ARG A O 1
ATOM 4985 N N . LEU A 1 632 ? 47.360 0.844 -40.627 1.00 94.88 632 LEU A N 1
ATOM 4986 C CA . LEU A 1 632 ? 48.739 1.287 -40.865 1.00 94.88 632 LEU A CA 1
ATOM 4987 C C . LEU A 1 632 ? 48.974 2.733 -40.410 1.00 94.88 632 LEU A C 1
ATOM 4989 O O . LEU A 1 632 ? 50.088 3.065 -39.997 1.00 94.88 632 LEU A O 1
ATOM 4993 N N . ARG A 1 633 ? 47.934 3.576 -40.441 1.00 95.25 633 ARG A N 1
ATOM 4994 C CA . ARG A 1 633 ? 47.991 4.960 -39.965 1.00 95.25 633 ARG A CA 1
ATOM 4995 C C . ARG A 1 633 ? 47.978 5.039 -38.439 1.00 95.25 633 ARG A C 1
ATOM 4997 O O . ARG A 1 633 ? 48.921 5.585 -37.874 1.00 95.25 633 ARG A O 1
ATOM 5004 N N . HIS A 1 634 ? 46.961 4.479 -37.780 1.00 94.69 634 HIS A N 1
ATOM 5005 C CA . HIS A 1 634 ? 46.828 4.572 -36.316 1.00 94.69 634 HIS A CA 1
ATOM 5006 C C . HIS A 1 634 ? 47.689 3.546 -35.558 1.00 94.69 634 HIS A C 1
ATOM 5008 O O . HIS A 1 634 ? 47.861 3.650 -34.347 1.00 94.69 634 HIS A O 1
ATOM 5014 N N . LYS A 1 635 ? 48.237 2.525 -36.236 1.00 94.75 635 LYS A N 1
ATOM 5015 C CA . LYS A 1 635 ? 49.139 1.497 -35.668 1.00 94.75 635 LYS A CA 1
ATOM 5016 C C . LYS A 1 635 ? 48.607 0.828 -34.392 1.00 94.75 635 LYS A C 1
ATOM 5018 O O . LYS A 1 635 ? 49.373 0.457 -33.506 1.00 94.75 635 LYS A O 1
ATOM 5023 N N . GLN A 1 636 ? 47.287 0.665 -34.299 1.00 93.19 636 GLN A N 1
ATOM 5024 C CA . GLN A 1 636 ? 46.597 0.175 -33.099 1.00 93.19 636 GLN A CA 1
ATOM 5025 C C . GLN A 1 636 ? 46.911 0.963 -31.817 1.00 93.19 636 GLN A C 1
ATOM 5027 O O . GLN A 1 636 ? 47.098 0.387 -30.741 1.00 93.19 636 GLN A O 1
ATOM 5032 N N . ARG A 1 637 ? 47.009 2.286 -31.929 1.00 94.38 637 ARG A N 1
ATOM 5033 C CA . ARG A 1 637 ? 47.156 3.200 -30.799 1.00 94.38 637 ARG A CA 1
ATOM 5034 C C . ARG A 1 637 ? 46.175 4.355 -30.952 1.00 94.38 637 ARG A C 1
ATOM 5036 O O . ARG A 1 637 ? 46.023 4.891 -32.044 1.00 94.38 637 ARG A O 1
ATOM 5043 N N . ALA A 1 638 ? 45.518 4.725 -29.861 1.00 93.25 638 ALA A N 1
ATOM 5044 C CA . ALA A 1 638 ? 44.602 5.854 -29.806 1.00 93.25 638 ALA A CA 1
ATOM 5045 C C . ALA A 1 638 ? 45.375 7.105 -29.359 1.00 93.25 638 ALA A C 1
ATOM 5047 O O . ALA A 1 638 ? 45.569 7.325 -28.164 1.00 93.25 638 ALA A O 1
ATOM 5048 N N . ILE A 1 639 ? 45.880 7.891 -30.316 1.00 89.81 639 ILE A N 1
ATOM 5049 C CA . ILE A 1 639 ? 46.722 9.068 -30.034 1.00 89.81 639 ILE A CA 1
ATOM 5050 C C . ILE A 1 639 ? 45.975 10.351 -30.402 1.00 89.81 639 ILE A C 1
ATOM 5052 O O . ILE A 1 639 ? 45.738 11.205 -29.551 1.00 89.81 639 ILE A O 1
ATOM 5056 N N . THR A 1 640 ? 45.582 10.488 -31.665 1.00 90.94 640 THR A N 1
ATOM 5057 C CA . THR A 1 640 ? 44.840 11.641 -32.185 1.00 90.94 640 THR A CA 1
ATOM 5058 C C . THR A 1 640 ? 43.335 11.401 -32.128 1.00 90.94 640 THR A C 1
ATOM 5060 O O . THR A 1 640 ? 42.893 10.255 -32.112 1.00 90.94 640 THR A O 1
ATOM 5063 N N . ALA A 1 641 ? 42.525 12.468 -32.164 1.00 90.75 641 ALA A N 1
ATOM 5064 C CA . ALA A 1 641 ? 41.060 12.359 -32.181 1.00 90.75 641 ALA A CA 1
ATOM 5065 C C . ALA A 1 641 ? 40.541 11.403 -33.276 1.00 90.75 641 ALA A C 1
ATOM 5067 O O . ALA A 1 641 ? 39.647 10.599 -33.024 1.00 90.75 641 ALA A O 1
ATOM 5068 N N . TRP A 1 642 ? 41.171 11.431 -34.456 1.00 93.12 642 TRP A N 1
ATOM 5069 C CA . TRP A 1 642 ? 40.851 10.535 -35.569 1.00 93.12 642 TRP A CA 1
ATOM 5070 C C . TRP A 1 642 ? 41.131 9.063 -35.236 1.00 93.12 642 TRP A C 1
ATOM 5072 O O . TRP A 1 642 ? 40.341 8.199 -35.602 1.00 93.12 642 TRP A O 1
ATOM 5082 N N . ASP A 1 643 ? 42.215 8.765 -34.512 1.00 94.12 643 ASP A N 1
ATOM 5083 C CA . ASP A 1 643 ? 42.554 7.388 -34.134 1.00 94.12 643 ASP A CA 1
ATOM 5084 C C . ASP A 1 643 ? 41.499 6.798 -33.188 1.00 94.12 643 ASP A C 1
ATOM 5086 O O . ASP A 1 643 ? 41.078 5.659 -33.382 1.00 94.12 643 ASP A O 1
ATOM 5090 N N . TYR A 1 644 ? 41.021 7.579 -32.207 1.00 94.62 644 TYR A N 1
ATOM 5091 C CA . TYR A 1 644 ? 39.915 7.167 -31.329 1.00 94.62 644 TYR A CA 1
ATOM 5092 C C . TYR A 1 644 ? 38.653 6.858 -32.137 1.00 94.62 644 TYR A C 1
ATOM 5094 O O . TYR A 1 644 ? 38.063 5.795 -31.972 1.00 94.62 644 TYR A O 1
ATOM 5102 N N . GLU A 1 645 ? 38.254 7.770 -33.029 1.00 94.69 645 GLU A N 1
ATOM 5103 C CA . GLU A 1 645 ? 37.046 7.615 -33.846 1.00 94.69 645 GLU A CA 1
ATOM 5104 C C . GLU A 1 645 ? 37.101 6.344 -34.706 1.00 94.69 645 GLU A C 1
ATOM 5106 O O . GLU A 1 645 ? 36.139 5.577 -34.735 1.00 94.69 645 GLU A O 1
ATOM 5111 N N . ARG A 1 646 ? 38.234 6.076 -35.367 1.00 94.56 646 ARG A N 1
ATOM 5112 C CA . ARG A 1 646 ? 38.387 4.903 -36.242 1.00 94.56 646 ARG A CA 1
ATOM 5113 C C . ARG A 1 646 ? 38.497 3.590 -35.493 1.00 94.56 646 ARG A C 1
ATOM 5115 O O . ARG A 1 646 ? 37.872 2.624 -35.912 1.00 94.56 646 ARG A O 1
ATOM 5122 N N . LEU A 1 647 ? 39.205 3.562 -34.365 1.00 95.06 647 LEU A N 1
ATOM 5123 C CA . LEU A 1 647 ? 39.289 2.362 -33.532 1.00 95.06 647 LEU A CA 1
ATOM 5124 C C . LEU A 1 647 ? 37.912 1.912 -33.036 1.00 95.06 647 LEU A C 1
ATOM 5126 O O . LEU A 1 647 ? 37.652 0.710 -32.988 1.00 95.06 647 LEU A O 1
ATOM 5130 N N . VAL A 1 648 ? 37.035 2.860 -32.684 1.00 95.12 648 VAL A N 1
ATOM 5131 C CA . VAL A 1 648 ? 35.656 2.551 -32.286 1.00 95.12 648 VAL A CA 1
ATOM 5132 C C . VAL A 1 648 ? 34.838 2.064 -33.483 1.00 95.12 648 VAL A C 1
ATOM 5134 O O . VAL A 1 648 ? 34.237 0.998 -33.396 1.00 95.12 648 VAL A O 1
ATOM 5137 N N . LEU A 1 649 ? 34.845 2.788 -34.607 1.00 91.44 649 LEU A N 1
ATOM 5138 C CA . LEU A 1 649 ? 34.068 2.410 -35.799 1.00 91.44 649 LEU A CA 1
ATOM 5139 C C . LEU A 1 649 ? 34.497 1.054 -36.396 1.00 91.44 649 LEU A C 1
ATOM 5141 O O . LEU A 1 649 ? 33.658 0.316 -36.903 1.00 91.44 649 LEU A O 1
ATOM 5145 N N . GLU A 1 650 ? 35.783 0.693 -36.321 1.00 89.50 650 GLU A N 1
ATOM 5146 C CA . GLU A 1 650 ? 36.288 -0.609 -36.787 1.00 89.50 650 GLU A CA 1
ATOM 5147 C C . GLU A 1 650 ? 35.770 -1.773 -35.920 1.00 89.50 650 GLU A C 1
ATOM 5149 O O . GLU A 1 650 ? 35.396 -2.836 -36.439 1.00 89.50 650 GLU A O 1
ATOM 5154 N N . HIS A 1 651 ? 35.781 -1.591 -34.593 1.00 91.12 651 HIS A N 1
ATOM 5155 C CA . HIS A 1 651 ? 35.487 -2.653 -33.630 1.00 91.12 651 HIS A CA 1
ATOM 5156 C C . HIS A 1 651 ? 33.988 -2.817 -33.349 1.00 91.12 651 HIS A C 1
ATOM 5158 O O . HIS A 1 651 ? 33.526 -3.948 -33.205 1.00 91.12 651 HIS A O 1
ATOM 5164 N N . PHE A 1 652 ? 33.229 -1.718 -33.319 1.00 90.69 652 PHE A N 1
ATOM 5165 C CA . PHE A 1 652 ? 31.817 -1.687 -32.929 1.00 90.69 652 PHE A CA 1
ATOM 5166 C C . PHE A 1 652 ? 30.914 -1.370 -34.137 1.00 90.69 652 PHE A C 1
ATOM 5168 O O . PHE A 1 652 ? 30.577 -0.206 -34.356 1.00 90.69 652 PHE A O 1
ATOM 5175 N N . PRO A 1 653 ? 30.486 -2.379 -34.926 1.00 83.81 653 PRO A N 1
ATOM 5176 C CA . PRO A 1 653 ? 29.694 -2.167 -36.145 1.00 83.81 653 PRO A CA 1
ATOM 5177 C C . PRO A 1 653 ? 28.311 -1.554 -35.891 1.00 83.81 653 PRO A C 1
ATOM 5179 O O . PRO A 1 653 ? 27.735 -0.954 -36.789 1.00 83.81 653 PRO A O 1
ATOM 5182 N N . GLN A 1 654 ? 27.782 -1.683 -34.673 1.00 83.56 654 GLN A N 1
ATOM 5183 C CA . GLN A 1 654 ? 26.532 -1.054 -34.250 1.00 83.56 654 GLN A CA 1
ATOM 5184 C C . GLN A 1 654 ? 26.643 0.466 -34.033 1.00 83.56 654 GLN A C 1
ATOM 5186 O O . GLN A 1 654 ? 25.641 1.107 -33.731 1.00 83.56 654 GLN A O 1
ATOM 5191 N N . ILE A 1 655 ? 27.842 1.051 -34.132 1.00 88.44 655 ILE A N 1
ATOM 5192 C CA . ILE A 1 655 ? 28.056 2.494 -34.011 1.00 88.44 655 ILE A CA 1
ATOM 5193 C C . ILE A 1 655 ? 28.080 3.121 -35.403 1.00 88.44 655 ILE A C 1
ATOM 5195 O O . ILE A 1 655 ? 28.967 2.852 -36.208 1.00 88.44 655 ILE A O 1
ATOM 5199 N N . TYR A 1 656 ? 27.125 4.013 -35.658 1.00 86.06 656 TYR A N 1
ATOM 5200 C CA . TYR A 1 656 ? 27.037 4.776 -36.899 1.00 86.06 656 TYR A CA 1
ATOM 5201 C C . TYR A 1 656 ? 28.077 5.901 -36.948 1.00 86.06 656 TYR A C 1
ATOM 5203 O O . TYR A 1 656 ? 28.709 6.147 -37.978 1.00 86.06 656 TYR A O 1
ATOM 5211 N N . LYS A 1 657 ? 28.256 6.616 -35.829 1.00 88.69 657 LYS A N 1
ATOM 5212 C CA . LYS A 1 657 ? 29.118 7.798 -35.781 1.00 88.69 657 LYS A CA 1
ATOM 5213 C C . LYS A 1 657 ? 29.821 7.958 -34.445 1.00 88.69 657 LYS A C 1
ATOM 5215 O O . LYS A 1 657 ? 29.245 7.714 -33.391 1.00 88.69 657 LYS A O 1
ATOM 5220 N N . VAL A 1 658 ? 31.058 8.441 -34.507 1.00 92.00 658 VAL A N 1
ATOM 5221 C CA . VAL A 1 658 ? 31.879 8.758 -33.338 1.00 92.00 658 VAL A CA 1
ATOM 5222 C C . VAL A 1 658 ? 32.433 10.165 -33.490 1.00 92.00 658 VAL A C 1
ATOM 5224 O O . VAL A 1 658 ? 32.826 10.566 -34.587 1.00 92.00 658 VAL A O 1
ATOM 5227 N N . LYS A 1 659 ? 32.466 10.911 -32.390 1.00 91.25 659 LYS A N 1
ATOM 5228 C CA . LYS A 1 659 ? 33.137 12.201 -32.289 1.00 91.25 659 LYS A CA 1
ATOM 5229 C C . LYS A 1 659 ? 34.049 12.198 -31.077 1.00 91.25 659 LYS A C 1
ATOM 5231 O O . LYS A 1 659 ? 33.590 12.039 -29.949 1.00 91.25 659 LYS A O 1
ATOM 5236 N N . CYS A 1 660 ? 35.339 12.394 -31.308 1.00 90.88 660 CYS A N 1
ATOM 5237 C CA . CYS A 1 660 ? 36.310 12.550 -30.237 1.00 90.88 660 CYS A CA 1
ATOM 5238 C C . CYS A 1 660 ? 36.521 14.039 -29.930 1.00 90.88 660 CYS A C 1
ATOM 5240 O O . CYS A 1 660 ? 36.772 14.852 -30.825 1.00 90.88 660 CYS A O 1
ATOM 5242 N N . ILE A 1 661 ? 36.392 14.394 -28.654 1.00 86.81 661 ILE A N 1
ATOM 5243 C CA . ILE A 1 661 ? 36.566 15.742 -28.115 1.00 86.81 661 ILE A CA 1
ATOM 5244 C C . ILE A 1 661 ? 37.715 15.681 -27.110 1.00 86.81 661 ILE A C 1
ATOM 5246 O O . ILE A 1 661 ? 37.636 14.997 -26.087 1.00 86.81 661 ILE A O 1
ATOM 5250 N N . THR A 1 662 ? 38.799 16.384 -27.418 1.00 79.44 662 THR A N 1
ATOM 5251 C CA . THR A 1 662 ? 39.980 16.493 -26.555 1.00 79.44 662 THR A CA 1
ATOM 5252 C C . THR A 1 662 ? 39.879 17.749 -25.687 1.00 79.44 662 THR A C 1
ATOM 5254 O O . THR A 1 662 ? 39.279 18.736 -26.114 1.00 79.44 662 THR A O 1
ATOM 5257 N N . SER A 1 663 ? 40.493 17.760 -24.496 1.00 67.25 663 SER A N 1
ATOM 5258 C CA . SER A 1 663 ? 40.512 18.942 -23.607 1.00 67.25 663 SER A CA 1
ATOM 5259 C C . SER A 1 663 ? 41.029 20.222 -24.286 1.00 67.25 663 SER A C 1
ATOM 5261 O O . SER A 1 663 ? 40.625 21.321 -23.928 1.00 67.25 663 SER A O 1
ATOM 5263 N N . ALA A 1 664 ? 41.869 20.103 -25.322 1.00 56.66 664 ALA A N 1
ATOM 5264 C CA . ALA A 1 664 ? 42.340 21.240 -26.121 1.00 56.66 664 ALA A CA 1
ATOM 5265 C C . ALA A 1 664 ? 41.242 21.898 -26.988 1.00 56.66 664 ALA A C 1
ATOM 5267 O O . ALA A 1 664 ? 41.395 23.044 -27.399 1.00 56.66 664 ALA A O 1
ATOM 5268 N N . ALA A 1 665 ? 40.149 21.187 -27.281 1.00 54.25 665 ALA A N 1
ATOM 5269 C CA . ALA A 1 665 ? 39.044 21.652 -28.123 1.00 54.25 665 ALA A CA 1
ATOM 5270 C C . ALA A 1 665 ? 37.836 22.181 -27.323 1.00 54.25 665 ALA A C 1
ATOM 5272 O O . ALA A 1 665 ? 36.911 22.735 -27.913 1.00 54.25 665 ALA A O 1
ATOM 5273 N N . GLY A 1 666 ? 37.831 22.020 -25.998 1.00 55.66 666 GLY A N 1
ATOM 5274 C CA . GLY A 1 666 ? 36.783 22.504 -25.103 1.00 55.66 666 GLY A CA 1
ATOM 5275 C C . GLY A 1 666 ? 37.420 23.158 -23.888 1.00 55.66 666 GLY A C 1
ATOM 5276 O O . GLY A 1 666 ? 37.677 22.473 -22.908 1.00 55.66 666 GLY A O 1
ATOM 5277 N N . ASN A 1 667 ? 37.719 24.460 -23.993 1.00 51.56 667 ASN A N 1
ATOM 5278 C CA . ASN A 1 667 ? 38.237 25.316 -22.917 1.00 51.56 667 ASN A CA 1
ATOM 5279 C C . ASN A 1 667 ? 37.693 24.883 -21.554 1.00 51.56 667 ASN A C 1
ATOM 5281 O O . ASN A 1 667 ? 36.483 24.935 -21.419 1.00 51.56 667 ASN A O 1
ATOM 5285 N N . HIS A 1 668 ? 38.565 24.440 -20.639 1.00 53.00 668 HIS A N 1
ATOM 5286 C CA . HIS A 1 668 ? 38.553 24.499 -19.161 1.00 53.00 668 HIS A CA 1
ATOM 5287 C C . HIS A 1 668 ? 39.635 23.486 -18.702 1.00 53.00 668 HIS A C 1
ATOM 5289 O O . HIS A 1 668 ? 39.363 22.298 -18.599 1.00 53.00 668 HIS A O 1
ATOM 5295 N N . ASN A 1 669 ? 40.875 23.951 -18.488 1.00 54.66 669 ASN A N 1
ATOM 5296 C CA . ASN A 1 669 ? 42.083 23.193 -18.083 1.00 54.66 669 ASN A CA 1
ATOM 5297 C C . ASN A 1 669 ? 42.768 22.283 -19.137 1.00 54.66 669 ASN A C 1
ATOM 5299 O O . ASN A 1 669 ? 42.541 21.077 -19.184 1.00 54.66 669 ASN A O 1
ATOM 5303 N N . PRO A 1 670 ? 43.758 22.815 -19.887 1.00 53.19 670 PRO A N 1
ATOM 5304 C CA . PRO A 1 670 ? 44.648 22.035 -20.762 1.00 53.19 670 PRO A CA 1
ATOM 5305 C C . PRO A 1 670 ? 45.487 20.955 -20.049 1.00 53.19 670 PRO A C 1
ATOM 5307 O O . PRO A 1 670 ? 46.120 20.146 -20.722 1.00 53.19 670 PRO A O 1
ATOM 5310 N N . GLY A 1 671 ? 45.541 20.974 -18.710 1.00 56.00 671 GLY A N 1
ATOM 5311 C CA . GLY A 1 671 ? 46.282 20.013 -17.886 1.00 56.00 671 GLY A CA 1
ATOM 5312 C C . GLY A 1 671 ? 45.555 18.688 -17.641 1.00 56.00 671 GLY A C 1
ATOM 5313 O O . GLY A 1 671 ? 46.206 17.709 -17.282 1.00 56.00 671 GLY A O 1
ATOM 5314 N N . ASP A 1 672 ? 44.241 18.624 -17.878 1.00 65.81 672 ASP A N 1
ATOM 5315 C CA . ASP A 1 672 ? 43.483 17.383 -17.733 1.00 65.81 672 ASP A CA 1
ATOM 5316 C C . ASP A 1 672 ? 43.628 16.553 -19.010 1.00 65.81 672 ASP A C 1
ATOM 5318 O O . ASP A 1 672 ? 43.095 16.904 -20.068 1.00 65.81 672 ASP A O 1
ATOM 5322 N N . ALA A 1 673 ? 44.328 15.419 -18.918 1.00 76.00 673 ALA A N 1
ATOM 5323 C CA . ALA A 1 673 ? 44.481 14.432 -19.990 1.00 76.00 673 ALA A CA 1
ATOM 5324 C C . ALA A 1 673 ? 43.173 13.652 -20.249 1.00 76.00 673 ALA A C 1
ATOM 5326 O O . ALA A 1 673 ? 43.162 12.426 -20.332 1.00 76.00 673 ALA A O 1
ATOM 5327 N N . LYS A 1 674 ? 42.046 14.360 -20.351 1.00 85.69 674 LYS A N 1
ATOM 5328 C CA . LYS A 1 674 ? 40.710 13.807 -20.547 1.00 85.69 674 LYS A CA 1
ATOM 5329 C C . LYS A 1 674 ? 40.351 13.773 -22.032 1.00 85.69 674 LYS A C 1
ATOM 5331 O O . LYS A 1 674 ? 40.466 14.761 -22.755 1.00 85.69 674 LYS A O 1
ATOM 5336 N N . VAL A 1 675 ? 39.877 12.623 -22.493 1.00 89.69 675 VAL A N 1
ATOM 5337 C CA . VAL A 1 675 ? 39.384 12.424 -23.859 1.00 89.69 675 VAL A CA 1
ATOM 5338 C C . VAL A 1 675 ? 37.937 11.968 -23.778 1.00 89.69 675 VAL A C 1
ATOM 5340 O O . VAL A 1 675 ? 37.639 10.928 -23.196 1.00 89.69 675 VAL A O 1
ATOM 5343 N N . THR A 1 676 ? 37.031 12.755 -24.356 1.00 91.19 676 THR A N 1
ATOM 5344 C CA . THR A 1 676 ? 35.603 12.429 -24.399 1.00 91.19 676 THR A CA 1
ATOM 5345 C C . THR A 1 676 ? 35.252 11.869 -25.771 1.00 91.19 676 THR A C 1
ATOM 5347 O O . THR A 1 676 ? 35.399 12.553 -26.781 1.00 91.19 676 THR A O 1
ATOM 5350 N N . VAL A 1 677 ? 34.778 10.629 -25.812 1.00 93.69 677 VAL A N 1
ATOM 5351 C CA . VAL A 1 677 ? 34.336 9.948 -27.030 1.00 93.69 677 VAL A CA 1
ATOM 5352 C C . VAL A 1 677 ? 32.815 9.889 -27.020 1.00 93.69 677 VAL A C 1
ATOM 5354 O O . VAL A 1 677 ? 32.206 9.227 -26.183 1.00 93.69 677 VAL A O 1
ATOM 5357 N N . VAL A 1 678 ? 32.200 10.612 -27.946 1.00 92.56 678 VAL A N 1
ATOM 5358 C CA . VAL A 1 678 ? 30.749 10.675 -28.100 1.00 92.56 678 VAL A CA 1
ATOM 5359 C C . VAL A 1 678 ? 30.339 9.730 -29.218 1.00 92.56 678 VAL A C 1
ATOM 5361 O O . VAL A 1 678 ? 30.878 9.828 -30.322 1.00 92.56 678 VAL A O 1
ATOM 5364 N N . VAL A 1 679 ? 29.413 8.813 -28.947 1.00 92.50 679 VAL A N 1
ATOM 5365 C CA . VAL A 1 679 ? 29.011 7.767 -29.900 1.00 92.50 679 VAL A CA 1
ATOM 5366 C C . VAL A 1 679 ? 27.527 7.847 -30.231 1.00 92.50 679 VAL A C 1
ATOM 5368 O O . VAL A 1 679 ? 26.709 8.159 -29.372 1.00 92.50 679 VAL A O 1
ATOM 5371 N N . ILE A 1 680 ? 27.185 7.551 -31.483 1.00 89.50 680 ILE A N 1
ATOM 5372 C CA . ILE A 1 680 ? 25.811 7.477 -31.980 1.00 89.50 680 ILE A CA 1
ATOM 5373 C C . ILE A 1 680 ? 25.608 6.087 -32.592 1.00 89.50 680 ILE A C 1
ATOM 5375 O O . ILE A 1 680 ? 26.354 5.736 -33.514 1.00 89.50 680 ILE A O 1
ATOM 5379 N N . PRO A 1 681 ? 24.646 5.286 -32.103 1.00 87.38 681 PRO A N 1
ATOM 5380 C CA . PRO A 1 681 ? 24.375 3.965 -32.655 1.00 87.38 681 PRO A CA 1
ATOM 5381 C C . PRO A 1 681 ? 23.684 4.043 -34.021 1.00 87.38 681 PRO A C 1
ATOM 5383 O O . PRO A 1 681 ? 23.018 5.028 -34.341 1.00 87.38 681 PRO A O 1
ATOM 5386 N N . ASP A 1 682 ? 23.819 2.982 -34.809 1.00 81.12 682 ASP A N 1
ATOM 5387 C CA . ASP A 1 682 ? 22.993 2.760 -35.994 1.00 81.12 682 ASP A CA 1
ATOM 5388 C C . ASP A 1 682 ? 21.635 2.176 -35.577 1.00 81.12 682 ASP A C 1
ATOM 5390 O O . ASP A 1 682 ? 21.551 1.052 -35.078 1.00 81.12 682 ASP A O 1
ATOM 5394 N N . VAL A 1 683 ? 20.573 2.962 -35.764 1.00 75.19 683 VAL A N 1
ATOM 5395 C CA . VAL A 1 683 ? 19.192 2.588 -35.417 1.00 75.19 683 VAL A CA 1
ATOM 5396 C C . VAL A 1 683 ? 18.304 2.368 -36.642 1.00 75.19 683 VAL A C 1
ATOM 5398 O O . VAL A 1 683 ? 17.136 2.029 -36.495 1.00 75.19 683 VAL A O 1
ATOM 5401 N N . ALA A 1 684 ? 18.819 2.529 -37.866 1.00 69.00 684 ALA A N 1
ATOM 5402 C CA . ALA A 1 684 ? 17.987 2.607 -39.074 1.00 69.00 684 ALA A CA 1
ATOM 5403 C C . ALA A 1 684 ? 17.183 1.326 -39.378 1.00 69.00 684 ALA A C 1
ATOM 5405 O O . ALA A 1 684 ? 16.210 1.369 -40.126 1.00 69.00 684 ALA A O 1
ATOM 5406 N N . ASN A 1 685 ? 17.587 0.181 -38.818 1.00 68.12 685 ASN A N 1
ATOM 5407 C CA . ASN A 1 685 ? 16.938 -1.117 -39.030 1.00 68.12 685 ASN A CA 1
ATOM 5408 C C . ASN A 1 685 ? 16.598 -1.841 -37.709 1.00 68.12 685 ASN A C 1
ATOM 5410 O O . ASN A 1 685 ? 16.401 -3.059 -37.702 1.00 68.12 685 ASN A O 1
ATOM 5414 N N . THR A 1 686 ? 16.558 -1.131 -36.579 1.00 70.31 686 THR A N 1
ATOM 5415 C CA . THR A 1 686 ? 16.279 -1.719 -35.259 1.00 70.31 686 THR A CA 1
ATOM 5416 C C . THR A 1 686 ? 14.857 -1.404 -34.790 1.00 70.31 686 THR A C 1
ATOM 5418 O O . THR A 1 686 ? 14.302 -0.351 -35.089 1.00 70.31 686 THR A O 1
ATOM 5421 N N . ALA A 1 687 ? 14.247 -2.345 -34.064 1.00 64.00 687 ALA A N 1
ATOM 5422 C CA . ALA A 1 687 ? 12.945 -2.178 -33.421 1.00 64.00 687 ALA A CA 1
ATOM 5423 C C . ALA A 1 687 ? 13.081 -2.416 -31.901 1.00 64.00 687 ALA A C 1
ATOM 5425 O O . ALA A 1 687 ? 13.697 -3.423 -31.532 1.00 64.00 687 ALA A O 1
ATOM 5426 N N . PRO A 1 688 ? 12.510 -1.550 -31.032 1.00 63.47 688 PRO A N 1
ATOM 5427 C CA . PRO A 1 688 ? 11.792 -0.308 -31.362 1.00 63.47 688 PRO A CA 1
ATOM 5428 C C . PRO A 1 688 ? 12.707 0.761 -31.982 1.00 63.47 688 PRO A C 1
ATOM 5430 O O . PRO A 1 688 ? 13.905 0.816 -31.704 1.00 63.47 688 PRO A O 1
ATOM 5433 N N . PHE A 1 689 ? 12.124 1.610 -32.825 1.00 66.25 689 PHE A N 1
ATOM 5434 C CA . PHE A 1 689 ? 12.832 2.680 -33.519 1.00 66.25 689 PHE A CA 1
ATOM 5435 C C . PHE A 1 689 ? 12.665 3.993 -32.742 1.00 66.25 689 PHE A C 1
ATOM 5437 O O . PHE A 1 689 ? 11.552 4.506 -32.649 1.00 66.25 689 PHE A O 1
ATOM 5444 N N . PHE A 1 690 ? 13.762 4.540 -32.202 1.00 70.94 690 PHE A N 1
ATOM 5445 C CA . PHE A 1 690 ? 13.815 5.875 -31.580 1.00 70.94 690 PHE A CA 1
ATOM 5446 C C . PHE A 1 690 ? 14.613 6.843 -32.472 1.00 70.94 690 PHE A C 1
ATOM 5448 O O . PHE A 1 690 ? 15.793 7.094 -32.222 1.00 70.94 690 PHE A O 1
ATOM 5455 N N . PRO A 1 691 ? 13.996 7.351 -33.554 1.00 73.00 691 PRO A N 1
ATOM 5456 C CA . PRO A 1 691 ? 14.706 8.016 -34.644 1.00 73.00 691 PRO A CA 1
ATOM 5457 C C . PRO A 1 691 ? 15.413 9.320 -34.272 1.00 73.00 691 PRO A C 1
ATOM 5459 O O . PRO A 1 691 ? 16.464 9.643 -34.825 1.00 73.00 691 PRO A O 1
ATOM 5462 N N . LEU A 1 692 ? 14.773 10.122 -33.417 1.00 82.44 692 LEU A N 1
ATOM 5463 C CA . LEU A 1 692 ? 15.171 11.513 -33.193 1.00 82.44 692 LEU A CA 1
ATOM 5464 C C . LEU A 1 692 ? 16.411 11.594 -32.300 1.00 82.44 692 LEU A C 1
ATOM 5466 O O . LEU A 1 692 ? 17.312 12.384 -32.573 1.00 82.44 692 LEU A O 1
ATOM 5470 N N . GLU A 1 693 ? 16.485 10.717 -31.298 1.00 86.38 693 GLU A N 1
ATOM 5471 C CA . GLU A 1 693 ? 17.538 10.689 -30.284 1.00 86.38 693 GLU A CA 1
ATOM 5472 C C . GLU A 1 693 ? 18.198 9.303 -30.177 1.00 86.38 693 GLU A C 1
ATOM 5474 O O . GLU A 1 693 ? 18.032 8.606 -29.173 1.00 86.38 693 GLU A O 1
ATOM 5479 N N . PRO A 1 694 ? 18.963 8.859 -31.189 1.00 86.75 694 PRO A N 1
ATOM 5480 C CA . PRO A 1 694 ? 19.637 7.570 -31.125 1.00 86.75 694 PRO A CA 1
ATOM 5481 C C . PRO A 1 694 ? 20.695 7.562 -30.014 1.00 86.75 694 PRO A C 1
ATOM 5483 O O . PRO A 1 694 ? 21.684 8.297 -30.069 1.00 86.75 694 PRO A O 1
ATOM 5486 N N . LYS A 1 695 ? 20.512 6.715 -29.002 1.00 87.62 695 LYS A N 1
ATOM 5487 C CA . LYS A 1 695 ? 21.420 6.584 -27.854 1.00 87.62 695 LYS A CA 1
ATOM 5488 C C . LYS A 1 695 ? 21.912 5.150 -27.727 1.00 87.62 695 LYS A C 1
ATOM 5490 O O . LYS A 1 695 ? 21.147 4.197 -27.854 1.00 87.62 695 LYS A O 1
ATOM 5495 N N . ALA A 1 696 ? 23.211 4.992 -27.507 1.00 88.50 696 ALA A N 1
ATOM 5496 C CA . ALA A 1 696 ? 23.816 3.705 -27.223 1.00 88.50 696 ALA A CA 1
ATOM 5497 C C . ALA A 1 696 ? 23.484 3.271 -25.779 1.00 88.50 696 ALA A C 1
ATOM 5499 O O . ALA A 1 696 ? 23.473 4.116 -24.876 1.00 88.50 696 ALA A O 1
ATOM 5500 N N . PRO A 1 697 ? 23.230 1.971 -25.545 1.00 86.94 697 PRO A N 1
ATOM 5501 C CA . PRO A 1 697 ? 23.021 1.424 -24.205 1.00 86.94 697 PRO A CA 1
ATOM 5502 C C . PRO A 1 697 ? 24.293 1.520 -23.348 1.00 86.94 697 PRO A C 1
ATOM 5504 O O . PRO A 1 697 ? 25.406 1.618 -23.877 1.00 86.94 697 PRO A O 1
ATOM 5507 N N . LEU A 1 698 ? 24.148 1.488 -22.020 1.00 86.44 698 LEU A N 1
ATOM 5508 C CA . LEU A 1 698 ? 25.255 1.747 -21.098 1.00 86.44 698 LEU A CA 1
ATOM 5509 C C . LEU A 1 698 ? 26.330 0.660 -21.175 1.00 86.44 698 LEU A C 1
ATOM 5511 O O . LEU A 1 698 ? 27.518 0.998 -21.142 1.00 86.44 698 LEU A O 1
ATOM 5515 N N . TYR A 1 699 ? 25.948 -0.616 -21.316 1.00 87.38 699 TYR A N 1
ATOM 5516 C CA . TYR A 1 699 ? 26.928 -1.697 -21.492 1.00 87.38 699 TYR A CA 1
ATOM 5517 C C . TYR A 1 699 ? 27.871 -1.407 -22.667 1.00 87.38 699 TYR A C 1
ATOM 5519 O O . TYR A 1 699 ? 29.081 -1.574 -22.541 1.00 87.38 699 TYR A O 1
ATOM 5527 N N . LEU A 1 700 ? 27.333 -0.887 -23.775 1.00 89.69 700 LEU A N 1
ATOM 5528 C CA . LEU A 1 700 ? 28.101 -0.599 -24.980 1.00 89.69 700 LEU A CA 1
ATOM 5529 C C . LEU A 1 700 ? 29.064 0.571 -24.757 1.00 89.69 700 LEU A C 1
ATOM 5531 O O . LEU A 1 700 ? 30.218 0.507 -25.171 1.00 89.69 700 LEU A O 1
ATOM 5535 N N . LEU A 1 701 ? 28.633 1.619 -24.050 1.00 91.81 701 LEU A N 1
ATOM 5536 C CA . LEU A 1 701 ? 29.520 2.724 -23.669 1.00 91.81 701 LEU A CA 1
ATOM 5537 C C . LEU A 1 701 ? 30.698 2.228 -22.812 1.00 91.81 701 LEU A C 1
ATOM 5539 O O . LEU A 1 701 ? 31.845 2.606 -23.061 1.00 91.81 701 LEU A O 1
ATOM 5543 N N . LYS A 1 702 ? 30.429 1.344 -21.840 1.00 90.50 702 LYS A N 1
ATOM 5544 C CA . LYS A 1 702 ? 31.456 0.732 -20.981 1.00 90.50 702 LYS A CA 1
ATOM 5545 C C . LYS A 1 702 ? 32.414 -0.155 -21.777 1.00 90.50 702 LYS A C 1
ATOM 5547 O O . LYS A 1 702 ? 33.625 -0.042 -21.595 1.00 90.50 702 LYS A O 1
ATOM 5552 N N . GLU A 1 703 ? 31.906 -0.989 -22.683 1.00 93.00 703 GLU A N 1
ATOM 5553 C CA . GLU A 1 703 ? 32.731 -1.828 -23.563 1.00 93.00 703 GLU A CA 1
ATOM 5554 C C . GLU A 1 703 ? 33.663 -0.988 -24.441 1.00 93.00 703 GLU A C 1
ATOM 5556 O O . GLU A 1 703 ? 34.857 -1.280 -24.524 1.00 93.00 703 GLU A O 1
ATOM 5561 N N . ILE A 1 704 ? 33.155 0.095 -25.039 1.00 95.44 704 ILE A N 1
ATOM 5562 C CA . ILE A 1 704 ? 33.970 1.027 -25.830 1.00 95.44 704 ILE A CA 1
ATOM 5563 C C . ILE A 1 704 ? 35.053 1.668 -24.958 1.00 95.44 704 ILE A C 1
ATOM 5565 O O . ILE A 1 704 ? 36.206 1.775 -25.384 1.00 95.44 704 ILE A O 1
ATOM 5569 N N . GLN A 1 705 ? 34.713 2.070 -23.732 1.00 95.12 705 GLN A N 1
ATOM 5570 C CA . GLN A 1 705 ? 35.667 2.685 -22.813 1.00 95.12 705 GLN A CA 1
ATOM 5571 C C . GLN A 1 705 ? 36.806 1.723 -22.461 1.00 95.12 705 GLN A C 1
ATOM 5573 O O . GLN A 1 705 ? 37.973 2.087 -22.607 1.00 95.12 705 GLN A O 1
ATOM 5578 N N . VAL A 1 706 ? 36.479 0.492 -22.057 1.00 95.44 706 VAL A N 1
ATOM 5579 C CA . VAL A 1 706 ? 37.462 -0.553 -21.723 1.00 95.44 706 VAL A CA 1
ATOM 5580 C C . VAL A 1 706 ? 38.308 -0.923 -22.942 1.00 95.44 706 VAL A C 1
ATOM 5582 O O . VAL A 1 706 ? 39.527 -1.059 -22.838 1.00 95.44 706 VAL A O 1
ATOM 5585 N N . TYR A 1 707 ? 37.692 -1.034 -24.120 1.00 96.38 707 TYR A N 1
ATOM 5586 C CA . TYR A 1 707 ? 38.407 -1.297 -25.366 1.00 96.38 707 TYR A CA 1
ATOM 5587 C C . TYR A 1 707 ? 39.451 -0.212 -25.655 1.00 96.38 707 TYR A C 1
ATOM 5589 O O . TYR A 1 707 ? 40.615 -0.529 -25.901 1.00 96.38 707 TYR A O 1
ATOM 5597 N N . LEU A 1 708 ? 39.073 1.067 -25.577 1.00 95.81 708 LEU A N 1
ATOM 5598 C CA . LEU A 1 708 ? 39.980 2.185 -25.844 1.00 95.81 708 LEU A CA 1
ATOM 5599 C C . LEU A 1 708 ? 41.089 2.322 -24.793 1.00 95.81 708 LEU A C 1
ATOM 5601 O O . LEU A 1 708 ? 42.214 2.674 -25.155 1.00 95.81 708 LEU A O 1
ATOM 5605 N N . GLN A 1 709 ? 40.808 2.006 -23.524 1.00 93.75 709 GLN A N 1
ATOM 5606 C CA . GLN A 1 709 ? 41.802 2.007 -22.441 1.00 93.75 709 GLN A CA 1
ATOM 5607 C C . GLN A 1 709 ? 43.006 1.108 -22.754 1.00 93.75 709 GLN A C 1
ATOM 5609 O O . GLN A 1 709 ? 44.138 1.480 -22.457 1.00 93.75 709 GLN A O 1
ATOM 5614 N N . ASN A 1 710 ? 42.796 -0.014 -23.449 1.00 94.75 710 ASN A N 1
ATOM 5615 C CA . ASN A 1 710 ? 43.873 -0.929 -23.849 1.00 94.75 710 ASN A CA 1
ATOM 5616 C C . ASN A 1 710 ? 44.796 -0.379 -24.953 1.00 94.75 710 ASN A C 1
ATOM 5618 O O . ASN A 1 710 ? 45.874 -0.930 -25.188 1.00 94.75 710 ASN A O 1
ATOM 5622 N N . TYR A 1 711 ? 44.385 0.678 -25.662 1.00 94.25 711 TYR A N 1
ATOM 5623 C CA . TYR A 1 711 ? 45.118 1.231 -26.808 1.00 94.25 711 TYR A CA 1
ATOM 5624 C C . TYR A 1 711 ? 45.569 2.681 -26.617 1.00 94.25 711 TYR A C 1
ATOM 5626 O O . TYR A 1 711 ? 46.220 3.227 -27.514 1.00 94.25 711 TYR A O 1
ATOM 5634 N N . THR A 1 712 ? 45.251 3.295 -25.479 1.00 92.88 712 THR A N 1
ATOM 5635 C CA . THR A 1 712 ? 45.711 4.637 -25.111 1.00 92.88 712 THR A CA 1
ATOM 5636 C C . THR A 1 712 ? 46.841 4.590 -24.076 1.00 92.88 712 THR A C 1
ATOM 5638 O O . THR A 1 712 ? 47.248 3.531 -23.602 1.00 92.88 712 THR A O 1
ATOM 5641 N N . SER A 1 713 ? 47.375 5.760 -23.739 1.00 89.81 713 SER A N 1
ATOM 5642 C CA . SER A 1 713 ? 48.305 5.943 -22.628 1.00 89.81 713 SER A CA 1
ATOM 5643 C C . SER A 1 713 ? 47.578 5.795 -21.283 1.00 89.81 713 SER A C 1
ATOM 5645 O O . SER A 1 713 ? 46.490 6.350 -21.136 1.00 89.81 713 SER A O 1
ATOM 5647 N N . PRO A 1 714 ? 48.181 5.154 -20.261 1.00 88.38 714 PRO A N 1
ATOM 5648 C CA . PRO A 1 714 ? 47.572 5.029 -18.931 1.00 88.38 714 PRO A CA 1
ATOM 5649 C C . PRO A 1 714 ? 47.346 6.380 -18.233 1.00 88.38 714 PRO A C 1
ATOM 5651 O O . PRO A 1 714 ? 46.602 6.451 -17.262 1.00 88.38 714 PRO A O 1
ATOM 5654 N N . PHE A 1 715 ? 47.973 7.453 -18.724 1.00 88.38 715 PHE A N 1
ATOM 5655 C CA . PHE A 1 715 ? 47.782 8.813 -18.219 1.00 88.38 715 PHE A CA 1
ATOM 5656 C C . PHE A 1 715 ? 46.528 9.504 -18.777 1.00 88.38 715 PHE A C 1
ATOM 5658 O O . PHE A 1 715 ? 46.197 10.594 -18.325 1.00 88.38 715 PHE A O 1
ATOM 5665 N N . VAL A 1 716 ? 45.851 8.916 -19.771 1.00 88.56 716 VAL A N 1
ATOM 5666 C CA . VAL A 1 716 ? 44.664 9.505 -20.403 1.00 88.56 716 VAL A CA 1
ATOM 5667 C C . VAL A 1 716 ? 43.394 8.981 -19.740 1.00 88.56 716 VAL A C 1
ATOM 5669 O O . VAL A 1 716 ? 43.136 7.779 -19.716 1.00 88.56 716 VAL A O 1
ATOM 5672 N N . GLN A 1 717 ? 42.544 9.893 -19.273 1.00 88.94 717 GLN A N 1
ATOM 5673 C CA . GLN A 1 717 ? 41.211 9.571 -18.782 1.00 88.94 717 GLN A CA 1
ATOM 5674 C C . GLN A 1 717 ? 40.213 9.563 -19.944 1.00 88.94 717 GLN A C 1
ATOM 5676 O O . GLN A 1 717 ? 39.804 10.612 -20.446 1.00 88.94 717 GLN A O 1
ATOM 5681 N N . ILE A 1 718 ? 39.790 8.374 -20.364 1.00 91.44 718 ILE A N 1
ATOM 5682 C CA . ILE A 1 718 ? 38.753 8.222 -21.390 1.00 91.44 718 ILE A CA 1
ATOM 5683 C C . ILE A 1 718 ? 37.372 8.276 -20.737 1.00 91.44 718 ILE A C 1
ATOM 5685 O O . ILE A 1 718 ? 37.109 7.557 -19.775 1.00 91.44 718 ILE A O 1
ATOM 5689 N N . VAL A 1 719 ? 36.480 9.081 -21.310 1.00 90.88 719 VAL A N 1
ATOM 5690 C CA . VAL A 1 719 ? 35.047 9.087 -21.002 1.00 90.88 719 VAL A CA 1
ATOM 5691 C C . VAL A 1 719 ? 34.280 8.803 -22.282 1.00 90.88 719 VAL A C 1
ATOM 5693 O O . VAL A 1 719 ? 34.431 9.535 -23.259 1.00 90.88 719 VAL A O 1
ATOM 5696 N N . VAL A 1 720 ? 33.445 7.767 -22.284 1.00 92.75 720 VAL A N 1
ATOM 5697 C CA . VAL A 1 720 ? 32.571 7.443 -23.419 1.00 92.75 720 VAL A CA 1
ATOM 5698 C C . VAL A 1 720 ? 31.132 7.753 -23.039 1.00 92.75 720 VAL A C 1
ATOM 5700 O O . VAL A 1 720 ? 30.681 7.355 -21.967 1.00 92.75 720 VAL A O 1
ATOM 5703 N N . LYS A 1 721 ? 30.407 8.481 -23.890 1.00 90.62 721 LYS A N 1
ATOM 5704 C CA . LYS A 1 721 ? 29.027 8.884 -23.594 1.00 90.62 721 LYS A CA 1
ATOM 5705 C C . LYS A 1 721 ? 28.161 9.053 -24.838 1.00 90.62 721 LYS A C 1
ATOM 5707 O O . LYS A 1 721 ? 28.665 9.188 -25.953 1.00 90.62 721 LYS A O 1
ATOM 5712 N N . ASN A 1 722 ? 26.852 9.093 -24.616 1.00 89.94 722 ASN A N 1
ATOM 5713 C CA . ASN A 1 722 ? 25.884 9.526 -25.619 1.00 89.94 722 ASN A CA 1
ATOM 5714 C C . ASN A 1 722 ? 25.978 11.043 -25.868 1.00 89.94 722 ASN A C 1
ATOM 5716 O O . ASN A 1 722 ? 26.411 11.785 -24.976 1.00 89.94 722 ASN A O 1
ATOM 5720 N N . PRO A 1 723 ? 25.585 11.526 -27.060 1.00 88.81 723 PRO A N 1
ATOM 5721 C CA . PRO A 1 723 ? 25.476 12.954 -27.326 1.00 88.81 723 PRO A CA 1
ATOM 5722 C C . PRO A 1 723 ? 24.359 13.597 -26.502 1.00 88.81 723 PRO A C 1
ATOM 5724 O O . PRO A 1 723 ? 23.396 12.947 -26.089 1.00 88.81 723 PRO A O 1
ATOM 5727 N N . ARG A 1 724 ? 24.474 14.910 -26.310 1.00 86.62 724 ARG A N 1
ATOM 5728 C CA . ARG A 1 724 ? 23.424 15.730 -25.700 1.00 86.62 724 ARG A CA 1
ATOM 5729 C C . ARG A 1 724 ? 22.455 16.191 -26.784 1.00 86.62 724 ARG A C 1
ATOM 5731 O O . ARG A 1 724 ? 22.763 17.124 -27.527 1.00 86.62 724 ARG A O 1
ATOM 5738 N N . TYR A 1 725 ? 21.302 15.544 -26.884 1.00 86.25 725 TYR A N 1
ATOM 5739 C CA . TYR A 1 725 ? 20.249 15.985 -27.793 1.00 86.25 725 TYR A CA 1
ATOM 5740 C C . TYR A 1 725 ? 19.517 17.188 -27.205 1.00 86.25 725 TYR A C 1
ATOM 5742 O O . TYR A 1 725 ? 19.117 17.174 -26.044 1.00 86.25 725 TYR A O 1
ATOM 5750 N N . LYS A 1 726 ? 19.394 18.254 -27.999 1.00 85.62 726 LYS A N 1
ATOM 5751 C CA . LYS A 1 726 ? 18.621 19.443 -27.645 1.00 85.62 726 LYS A CA 1
ATOM 5752 C C . LYS A 1 726 ? 17.408 19.520 -28.575 1.00 85.62 726 LYS A C 1
ATOM 5754 O O . LYS A 1 726 ? 17.592 19.923 -29.730 1.00 85.62 726 LYS A O 1
ATOM 5759 N N . PRO A 1 727 ? 16.208 19.119 -28.117 1.00 86.50 727 PRO A N 1
ATOM 5760 C CA . PRO A 1 727 ? 15.006 19.246 -28.922 1.00 86.50 727 PRO A CA 1
ATOM 5761 C C . PRO A 1 727 ? 14.689 20.724 -29.147 1.00 86.50 727 PRO A C 1
ATOM 5763 O O . PRO A 1 727 ? 14.769 21.541 -28.230 1.00 86.50 727 PRO A O 1
ATOM 5766 N N . ILE A 1 728 ? 14.345 21.069 -30.384 1.00 87.25 728 ILE A N 1
ATOM 5767 C CA . ILE A 1 728 ? 13.836 22.389 -30.750 1.00 87.25 728 ILE A CA 1
ATOM 5768 C C . ILE A 1 728 ? 12.407 22.265 -31.255 1.00 87.25 728 ILE A C 1
ATOM 5770 O O . ILE A 1 728 ? 12.093 21.428 -32.106 1.00 87.25 728 ILE A O 1
ATOM 5774 N N . GLN A 1 729 ? 11.536 23.120 -30.733 1.00 88.31 729 GLN A N 1
ATOM 5775 C CA . GLN A 1 729 ? 10.144 23.176 -31.133 1.00 88.31 729 GLN A CA 1
ATOM 5776 C C . GLN A 1 729 ? 9.875 24.508 -31.823 1.00 88.31 729 GLN A C 1
ATOM 5778 O O . GLN A 1 729 ? 10.200 25.570 -31.309 1.00 88.31 729 GLN A O 1
ATOM 5783 N N . TYR A 1 730 ? 9.276 24.463 -33.006 1.00 88.94 730 TYR A N 1
ATOM 5784 C CA . TYR A 1 730 ? 8.750 25.646 -33.667 1.00 88.94 730 TYR A CA 1
ATOM 5785 C C . TYR A 1 730 ? 7.248 25.804 -33.443 1.00 88.94 730 TYR A C 1
ATOM 5787 O O . TYR A 1 730 ? 6.495 24.827 -33.493 1.00 88.94 730 TYR A O 1
ATOM 5795 N N . LYS A 1 731 ? 6.834 27.057 -33.250 1.00 87.81 731 LYS A N 1
ATOM 5796 C CA . LYS A 1 731 ? 5.457 27.521 -33.395 1.00 87.81 731 LYS A CA 1
ATOM 5797 C C . LYS A 1 731 ? 5.320 28.232 -34.735 1.00 87.81 731 LYS A C 1
ATOM 5799 O O . LYS A 1 731 ? 6.036 29.200 -34.993 1.00 87.81 731 LYS A O 1
ATOM 5804 N N . VAL A 1 732 ? 4.438 27.726 -35.586 1.00 88.44 732 VAL A N 1
ATOM 5805 C CA . VAL A 1 732 ? 4.275 28.148 -36.979 1.00 88.44 732 VAL A CA 1
ATOM 5806 C C . VAL A 1 732 ? 2.828 28.554 -37.226 1.00 88.44 732 VAL A C 1
ATOM 5808 O O . VAL A 1 732 ? 1.918 27.790 -36.914 1.00 88.44 732 VAL A O 1
ATOM 5811 N N . GLY A 1 733 ? 2.610 29.724 -37.817 1.00 87.44 733 GLY A N 1
ATOM 5812 C CA . GLY A 1 733 ? 1.319 30.103 -38.388 1.00 87.44 733 GLY A CA 1
ATOM 5813 C C . GLY A 1 733 ? 1.366 30.001 -39.909 1.00 87.44 733 GLY A C 1
ATOM 5814 O O . GLY A 1 733 ? 2.241 30.605 -40.533 1.00 87.44 733 GLY A O 1
ATOM 5815 N N . ILE A 1 734 ? 0.452 29.239 -40.507 1.00 88.06 734 ILE A N 1
ATOM 5816 C CA . ILE A 1 734 ? 0.446 28.950 -41.947 1.00 88.06 734 ILE A CA 1
ATOM 5817 C C . ILE A 1 734 ? -0.953 29.041 -42.551 1.00 88.06 734 ILE A C 1
ATOM 5819 O O . ILE A 1 734 ? -1.963 28.872 -41.865 1.00 88.06 734 ILE A O 1
ATOM 5823 N N . ARG A 1 735 ? -1.001 29.187 -43.873 1.00 86.94 735 ARG A N 1
ATOM 5824 C CA . ARG A 1 735 ? -2.185 28.956 -44.700 1.00 86.94 735 ARG A CA 1
ATOM 5825 C C . ARG A 1 735 ? -1.882 27.858 -45.717 1.00 86.94 735 ARG A C 1
ATOM 5827 O O . ARG A 1 735 ? -0.863 27.911 -46.406 1.00 86.94 735 ARG A O 1
ATOM 5834 N N . PHE A 1 736 ? -2.753 26.856 -45.809 1.00 88.56 736 PHE A N 1
ATOM 5835 C CA . PHE A 1 736 ? -2.682 25.839 -46.862 1.00 88.56 736 PHE A CA 1
ATOM 5836 C C . PHE A 1 736 ? -3.368 26.324 -48.142 1.00 88.56 736 PHE A C 1
ATOM 5838 O O . PHE A 1 736 ? -4.260 27.171 -48.090 1.00 88.56 736 PHE A O 1
ATOM 5845 N N . LEU A 1 737 ? -2.978 25.761 -49.287 1.00 86.19 737 LEU A N 1
ATOM 5846 C CA . LEU A 1 737 ? -3.605 26.071 -50.574 1.00 86.19 737 LEU A CA 1
ATOM 5847 C C . LEU A 1 737 ? -5.100 25.725 -50.570 1.00 86.19 737 LEU A C 1
ATOM 5849 O O . LEU A 1 737 ? -5.521 24.707 -50.010 1.00 86.19 737 LEU A O 1
ATOM 5853 N N . ALA A 1 738 ? -5.898 26.551 -51.247 1.00 80.12 738 ALA A N 1
ATOM 5854 C CA . ALA A 1 738 ? -7.339 26.351 -51.369 1.00 80.12 738 ALA A CA 1
ATOM 5855 C C . ALA A 1 738 ? -7.675 24.967 -51.962 1.00 80.12 738 ALA A C 1
ATOM 5857 O O . ALA A 1 738 ? -7.093 24.551 -52.962 1.00 80.12 738 ALA A O 1
ATOM 5858 N N . GLY A 1 739 ? -8.626 24.258 -51.342 1.00 78.12 739 GLY A N 1
ATOM 5859 C CA . GLY A 1 739 ? -9.029 22.901 -51.741 1.00 78.12 739 GLY A CA 1
ATOM 5860 C C . GLY A 1 739 ? -8.210 21.760 -51.117 1.00 78.12 739 GLY A C 1
ATOM 5861 O O . GLY A 1 739 ? -8.471 20.599 -51.423 1.00 78.12 739 GLY A O 1
ATOM 5862 N N . SER A 1 740 ? -7.250 22.067 -50.240 1.00 81.19 740 SER A N 1
ATOM 5863 C CA . SER A 1 740 ? -6.444 21.077 -49.510 1.00 81.19 740 SER A CA 1
ATOM 5864 C C . SER A 1 740 ? -7.146 20.565 -48.242 1.00 81.19 740 SER A C 1
ATOM 5866 O O . SER A 1 740 ? -7.815 21.332 -47.550 1.00 81.19 740 SER A O 1
ATOM 5868 N N . ASP A 1 741 ? -6.948 19.289 -47.889 1.00 85.94 741 ASP A N 1
ATOM 5869 C CA . ASP A 1 741 ? -7.401 18.724 -46.607 1.00 85.94 741 ASP A CA 1
ATOM 5870 C C . ASP A 1 741 ? -6.521 19.237 -45.456 1.00 85.94 741 ASP A C 1
ATOM 5872 O O . ASP A 1 741 ? -5.394 18.782 -45.245 1.00 85.94 741 ASP A O 1
ATOM 5876 N N . GLN A 1 742 ? -7.038 20.215 -44.715 1.00 83.00 742 GLN A N 1
ATOM 5877 C CA . GLN A 1 742 ? -6.295 20.900 -43.660 1.00 83.00 742 GLN A CA 1
ATOM 5878 C C . GLN A 1 742 ? -5.864 19.966 -42.519 1.00 83.00 742 GLN A C 1
ATOM 5880 O O . GLN A 1 742 ? -4.775 20.145 -41.976 1.00 83.00 742 GLN A O 1
ATOM 5885 N N . GLY A 1 743 ? -6.677 18.966 -42.163 1.00 82.31 743 GLY A N 1
ATOM 5886 C CA . GLY A 1 743 ? -6.358 18.033 -41.080 1.00 82.31 743 GLY A CA 1
ATOM 5887 C C . GLY A 1 743 ? -5.232 17.079 -41.470 1.00 82.31 743 GLY A C 1
ATOM 5888 O O . GLY A 1 743 ? -4.295 16.863 -40.698 1.00 82.31 743 GLY A O 1
ATOM 5889 N N . TYR A 1 744 ? -5.280 16.558 -42.698 1.00 88.44 744 TYR A N 1
ATOM 5890 C CA . TYR A 1 744 ? -4.207 15.733 -43.250 1.00 88.44 744 TYR A CA 1
ATOM 5891 C C . TYR A 1 744 ? -2.889 16.513 -43.358 1.00 88.44 744 TYR A C 1
ATOM 5893 O O . TYR A 1 744 ? -1.856 16.051 -42.865 1.00 88.44 744 TYR A O 1
ATOM 5901 N N . TYR A 1 745 ? -2.913 17.713 -43.950 1.00 90.12 745 TYR A N 1
ATOM 5902 C CA . TYR A 1 745 ? -1.693 18.489 -44.183 1.00 90.12 745 TYR A CA 1
ATOM 5903 C C . TYR A 1 745 ? -1.089 19.099 -42.919 1.00 90.12 745 TYR A C 1
ATOM 5905 O O . TYR A 1 745 ? 0.115 19.338 -42.892 1.00 90.12 745 TYR A O 1
ATOM 5913 N N . LEU A 1 746 ? -1.865 19.288 -41.848 1.00 87.75 746 LEU A N 1
ATOM 5914 C CA . LEU A 1 746 ? -1.315 19.660 -40.542 1.00 87.75 746 LEU A CA 1
ATOM 5915 C C . LEU A 1 746 ? -0.400 18.552 -40.005 1.00 87.75 746 LEU A C 1
ATOM 5917 O O . LEU A 1 746 ? 0.740 18.819 -39.620 1.00 87.75 746 LEU A O 1
ATOM 5921 N N . ASN A 1 747 ? -0.863 17.300 -40.057 1.00 89.31 747 ASN A N 1
ATOM 5922 C CA . ASN A 1 747 ? -0.056 16.145 -39.664 1.00 89.31 747 ASN A CA 1
ATOM 5923 C C . ASN A 1 747 ? 1.143 15.954 -40.603 1.00 89.31 747 ASN A C 1
ATOM 5925 O O . ASN A 1 747 ? 2.265 15.757 -40.135 1.00 89.31 747 ASN A O 1
ATOM 5929 N N . GLN A 1 748 ? 0.930 16.076 -41.918 1.00 91.81 748 GLN A N 1
ATOM 5930 C CA . GLN A 1 748 ? 2.005 15.963 -42.905 1.00 91.81 748 GLN A CA 1
ATOM 5931 C C . GLN A 1 748 ? 3.082 17.033 -42.706 1.00 91.81 748 GLN A C 1
ATOM 5933 O O . GLN A 1 748 ? 4.267 16.722 -42.788 1.00 91.81 748 GLN A O 1
ATOM 5938 N N . LEU A 1 749 ? 2.703 18.280 -42.412 1.00 91.50 749 LEU A N 1
ATOM 5939 C CA . LEU A 1 749 ? 3.671 19.344 -42.179 1.00 91.50 749 LEU A CA 1
ATOM 5940 C C . LEU A 1 749 ? 4.484 19.102 -40.908 1.00 91.50 749 LEU A C 1
ATOM 5942 O O . LEU A 1 749 ? 5.689 19.342 -40.908 1.00 91.50 749 LEU A O 1
ATOM 5946 N N . ASN A 1 750 ? 3.857 18.603 -39.839 1.00 91.62 750 ASN A N 1
ATOM 5947 C CA . ASN A 1 750 ? 4.588 18.214 -38.636 1.00 91.62 750 ASN A CA 1
ATOM 5948 C C . ASN A 1 750 ? 5.656 17.152 -38.955 1.00 91.62 750 ASN A C 1
ATOM 5950 O O . ASN A 1 750 ? 6.805 17.298 -38.541 1.00 91.62 750 ASN A O 1
ATOM 5954 N N . GLU A 1 751 ? 5.315 16.123 -39.739 1.00 89.94 751 GLU A N 1
ATOM 5955 C CA . GLU A 1 751 ? 6.290 15.127 -40.208 1.00 89.94 751 GLU A CA 1
ATOM 5956 C C . GLU A 1 751 ? 7.377 15.730 -41.105 1.00 89.94 751 GLU A C 1
ATOM 5958 O O . GLU A 1 751 ? 8.555 15.408 -40.946 1.00 89.94 751 GLU A O 1
ATOM 5963 N N . ASP A 1 752 ? 7.015 16.630 -42.018 1.00 90.75 752 ASP A N 1
ATOM 5964 C CA . ASP A 1 752 ? 7.964 17.280 -42.920 1.00 90.75 752 ASP A CA 1
ATOM 5965 C C . ASP A 1 752 ? 8.969 18.150 -42.144 1.00 90.75 752 ASP A C 1
ATOM 5967 O O . ASP A 1 752 ? 10.168 18.097 -42.431 1.00 90.75 752 ASP A O 1
ATOM 5971 N N . ILE A 1 753 ? 8.517 18.904 -41.132 1.00 90.75 753 ILE A N 1
ATOM 5972 C CA . ILE A 1 753 ? 9.396 19.690 -40.252 1.00 90.75 753 ILE A CA 1
ATOM 5973 C C . ILE A 1 753 ? 10.319 18.755 -39.461 1.00 90.75 753 ILE A C 1
ATOM 5975 O O . ILE A 1 753 ? 11.531 18.983 -39.442 1.00 90.75 753 ILE A O 1
ATOM 5979 N N . LYS A 1 754 ? 9.796 17.663 -38.886 1.00 90.25 754 LYS A N 1
ATOM 5980 C CA . LYS A 1 754 ? 10.629 16.669 -38.188 1.00 90.25 754 LYS A CA 1
ATOM 5981 C C . LYS A 1 754 ? 11.713 16.092 -39.083 1.00 90.25 754 LYS A C 1
ATOM 5983 O O . LYS A 1 754 ? 12.877 16.026 -38.688 1.00 90.25 754 LYS A O 1
ATOM 5988 N N . ARG A 1 755 ? 11.348 15.706 -40.306 1.00 88.50 755 ARG A N 1
ATOM 5989 C CA . ARG A 1 755 ? 12.285 15.157 -41.287 1.00 88.50 755 ARG A CA 1
ATOM 5990 C C . ARG A 1 755 ? 13.343 16.170 -41.707 1.00 88.50 755 ARG A C 1
ATOM 5992 O O . ARG A 1 755 ? 14.489 15.787 -41.914 1.00 88.50 755 ARG A O 1
ATOM 5999 N N . PHE A 1 756 ? 12.990 17.449 -41.807 1.00 88.25 756 PHE A N 1
ATOM 6000 C CA . PHE A 1 756 ? 13.948 18.508 -42.113 1.00 88.25 756 PHE A CA 1
ATOM 6001 C C . PHE A 1 756 ? 14.950 18.748 -40.981 1.00 88.25 756 PHE A C 1
ATOM 6003 O O . PHE A 1 756 ? 16.147 18.875 -41.236 1.00 88.25 756 PHE A O 1
ATOM 6010 N N . LEU A 1 757 ? 14.471 18.801 -39.736 1.00 87.69 757 LEU A N 1
ATOM 6011 C CA . LEU A 1 757 ? 15.301 19.085 -38.562 1.00 87.69 757 LEU A CA 1
ATOM 6012 C C . LEU A 1 757 ? 16.133 17.877 -38.115 1.00 87.69 757 LEU A C 1
ATOM 6014 O O . LEU A 1 757 ? 17.183 18.039 -37.496 1.00 87.69 757 LEU A O 1
ATOM 6018 N N . SER A 1 758 ? 15.683 16.660 -38.409 1.00 86.75 758 SER A N 1
ATOM 6019 C CA . SER A 1 758 ? 16.364 15.420 -38.030 1.00 86.75 758 SER A CA 1
ATOM 6020 C C . SER A 1 758 ? 16.358 14.421 -39.188 1.00 86.75 758 SER A C 1
ATOM 6022 O O . SER A 1 758 ? 15.698 13.392 -39.117 1.00 86.75 758 SER A O 1
ATOM 6024 N N . PRO A 1 759 ? 17.099 14.675 -40.279 1.00 79.38 759 PRO A N 1
ATOM 6025 C CA . PRO A 1 759 ? 17.022 13.845 -41.483 1.00 79.38 759 PRO A CA 1
ATOM 6026 C C . PRO A 1 759 ? 17.496 12.398 -41.258 1.00 79.38 759 PRO A C 1
ATOM 6028 O O . PRO A 1 759 ? 16.991 11.480 -41.901 1.00 79.38 759 PRO A O 1
ATOM 6031 N N . TRP A 1 760 ? 18.389 12.154 -40.290 1.00 77.69 760 TRP A N 1
ATOM 6032 C CA . TRP A 1 760 ? 18.846 10.806 -39.902 1.00 77.69 760 TRP A CA 1
ATOM 6033 C C . TRP A 1 760 ? 17.740 9.912 -39.331 1.00 77.69 760 TRP A C 1
ATOM 6035 O O . TRP A 1 760 ? 17.874 8.693 -39.356 1.00 77.69 760 TRP A O 1
ATOM 6045 N N . ALA A 1 761 ? 16.642 10.499 -38.851 1.00 74.75 761 ALA A N 1
ATOM 6046 C CA . ALA A 1 761 ? 15.469 9.765 -38.394 1.00 74.75 761 ALA A CA 1
ATOM 6047 C C . ALA A 1 761 ? 14.707 9.067 -39.533 1.00 74.75 761 ALA A C 1
ATOM 6049 O O . ALA A 1 761 ? 13.913 8.167 -39.277 1.00 74.75 761 ALA A O 1
ATOM 6050 N N . TYR A 1 762 ? 14.906 9.497 -40.780 1.00 72.31 762 TYR A N 1
ATOM 6051 C CA . TYR A 1 762 ? 14.082 9.081 -41.918 1.00 72.31 762 TYR A CA 1
ATOM 6052 C C . TYR A 1 762 ? 14.914 8.603 -43.112 1.00 72.31 762 TYR A C 1
ATOM 6054 O O . TYR A 1 762 ? 14.436 7.821 -43.933 1.00 72.31 762 TYR A O 1
ATOM 6062 N N . GLU A 1 763 ? 16.158 9.067 -43.232 1.00 68.00 763 GLU A N 1
ATOM 6063 C CA . GLU A 1 763 ? 17.023 8.812 -44.378 1.00 68.00 763 GLU A CA 1
ATOM 6064 C C . GLU A 1 763 ? 18.298 8.091 -43.941 1.00 68.00 763 GLU A C 1
ATOM 6066 O O . GLU A 1 763 ? 19.118 8.634 -43.203 1.00 68.00 763 GLU A O 1
ATOM 6071 N N . ALA A 1 764 ? 18.516 6.884 -44.471 1.00 57.19 764 ALA A N 1
ATOM 6072 C CA . ALA A 1 764 ? 19.643 6.018 -44.107 1.00 57.19 764 ALA A CA 1
ATOM 6073 C C . ALA A 1 764 ? 21.043 6.619 -44.375 1.00 57.19 764 ALA A C 1
ATOM 6075 O O . ALA A 1 764 ? 22.045 6.072 -43.922 1.00 57.19 764 ALA A O 1
ATOM 6076 N N . GLN A 1 765 ? 21.139 7.717 -45.134 1.00 60.28 765 GLN A N 1
ATOM 6077 C CA . GLN A 1 765 ? 22.404 8.374 -45.496 1.00 60.28 765 GLN A CA 1
ATOM 6078 C C . GLN A 1 765 ? 22.517 9.817 -44.988 1.00 60.28 765 GLN A C 1
ATOM 6080 O O . GLN A 1 765 ? 23.492 10.502 -45.305 1.00 60.28 765 GLN A O 1
ATOM 6085 N N . ALA A 1 766 ? 21.549 10.301 -44.211 1.00 67.06 766 ALA A N 1
ATOM 6086 C CA . ALA A 1 766 ? 21.593 11.663 -43.705 1.00 67.06 766 ALA A CA 1
ATOM 6087 C C . ALA A 1 766 ? 22.685 11.837 -42.640 1.00 67.06 766 ALA A C 1
ATOM 6089 O O . ALA A 1 766 ? 22.831 11.040 -41.716 1.00 67.06 766 ALA A O 1
ATOM 6090 N N . TYR A 1 767 ? 23.467 12.908 -42.773 1.00 69.88 767 TYR A N 1
ATOM 6091 C CA . TYR A 1 767 ? 24.642 13.145 -41.941 1.00 69.88 767 TYR A CA 1
ATOM 6092 C C . TYR A 1 767 ? 24.283 13.897 -40.652 1.00 69.88 767 TYR A C 1
ATOM 6094 O O . TYR A 1 767 ? 23.854 15.049 -40.689 1.00 69.88 767 TYR A O 1
ATOM 6102 N N . ILE A 1 768 ? 24.524 13.277 -39.495 1.00 77.62 768 ILE A N 1
ATOM 6103 C CA . ILE A 1 768 ? 24.320 13.912 -38.182 1.00 77.62 768 ILE A CA 1
ATOM 6104 C C . ILE A 1 768 ? 25.464 14.886 -37.890 1.00 77.62 768 ILE A C 1
ATOM 6106 O O . ILE A 1 768 ? 26.621 14.472 -37.882 1.00 77.62 768 ILE A O 1
ATOM 6110 N N . THR A 1 769 ? 25.193 16.161 -37.609 1.00 77.62 769 THR A N 1
ATOM 6111 C CA . THR A 1 769 ? 26.254 17.167 -37.391 1.00 77.62 769 THR A CA 1
ATOM 6112 C C . THR A 1 769 ? 26.279 17.665 -35.946 1.00 77.62 769 THR A C 1
ATOM 6114 O O . THR A 1 769 ? 25.306 18.244 -35.467 1.00 77.62 769 THR A O 1
ATOM 6117 N N . PHE A 1 770 ? 27.419 17.467 -35.275 1.00 78.56 770 PHE A N 1
ATOM 6118 C CA . PHE A 1 770 ? 27.707 18.004 -33.940 1.00 78.56 770 PHE A CA 1
ATOM 6119 C C . PHE A 1 770 ? 27.897 19.520 -33.978 1.00 78.56 770 PHE A C 1
ATOM 6121 O O . PHE A 1 770 ? 28.509 20.029 -34.919 1.00 78.56 770 PHE A O 1
ATOM 6128 N N . GLY A 1 771 ? 27.431 20.227 -32.945 1.00 67.62 771 GLY A N 1
ATOM 6129 C CA . GLY A 1 771 ? 27.634 21.676 -32.837 1.00 67.62 771 GLY A CA 1
ATOM 6130 C C . GLY A 1 771 ? 26.896 22.488 -33.909 1.00 67.62 771 GLY A C 1
ATOM 6131 O O . GLY A 1 771 ? 27.320 23.594 -34.234 1.00 67.62 771 GLY A O 1
ATOM 6132 N N . SER A 1 772 ? 25.848 21.919 -34.512 1.00 76.06 772 SER A N 1
ATOM 6133 C CA . SER A 1 772 ? 25.094 22.550 -35.594 1.00 76.06 772 SER A CA 1
ATOM 6134 C C . SER A 1 772 ? 24.274 23.747 -35.108 1.00 76.06 772 SER A C 1
ATOM 6136 O O . SER A 1 772 ? 23.907 23.861 -33.934 1.00 76.06 772 SER A O 1
ATOM 6138 N N . SER A 1 773 ? 23.988 24.651 -36.040 1.00 84.38 773 SER A N 1
ATOM 6139 C CA . SER A 1 773 ? 23.051 25.748 -35.855 1.00 84.38 773 SER A CA 1
ATOM 6140 C C . SER A 1 773 ? 22.052 25.769 -37.011 1.00 84.38 773 SER A C 1
ATOM 6142 O O . SER A 1 773 ? 22.390 25.425 -38.146 1.00 84.38 773 SER A O 1
ATOM 6144 N N . ILE A 1 774 ? 20.804 26.126 -36.717 1.00 85.06 774 ILE A N 1
ATOM 6145 C CA . ILE A 1 774 ? 19.714 26.196 -37.693 1.00 85.06 774 ILE A CA 1
ATOM 6146 C C . ILE A 1 774 ? 19.120 27.600 -37.634 1.00 85.06 774 ILE A C 1
ATOM 6148 O O . ILE A 1 774 ? 18.626 28.040 -36.596 1.00 85.06 774 ILE A O 1
ATOM 6152 N N . HIS A 1 775 ? 19.184 28.313 -38.757 1.00 88.19 775 HIS A N 1
ATOM 6153 C CA . HIS A 1 775 ? 18.543 29.616 -38.899 1.00 88.19 775 HIS A CA 1
ATOM 6154 C C . HIS A 1 775 ? 17.052 29.449 -39.192 1.00 88.19 775 HIS A C 1
ATOM 6156 O O . HIS A 1 775 ? 16.672 28.671 -40.071 1.00 88.19 775 HIS A O 1
ATOM 6162 N N . ASN A 1 776 ? 16.215 30.260 -38.544 1.00 87.00 776 ASN A N 1
ATOM 6163 C CA . ASN A 1 776 ? 14.766 30.273 -38.761 1.00 87.00 776 ASN A CA 1
ATOM 6164 C C . ASN A 1 776 ? 14.404 30.508 -40.238 1.00 87.00 776 ASN A C 1
ATOM 6166 O O . ASN A 1 776 ? 13.481 29.883 -40.749 1.00 87.00 776 ASN A O 1
ATOM 6170 N N . SER A 1 777 ? 15.184 31.314 -40.967 1.00 86.75 777 SER A N 1
ATOM 6171 C CA . SER A 1 777 ? 15.001 31.535 -42.410 1.00 86.75 777 SER A CA 1
ATOM 6172 C C . SER A 1 777 ? 15.122 30.259 -43.251 1.00 86.75 777 SER A C 1
ATOM 6174 O O . SER A 1 777 ? 14.432 30.122 -44.257 1.00 86.75 777 SER A O 1
ATOM 6176 N N . SER A 1 778 ? 15.959 29.301 -42.838 1.00 88.94 778 SER A N 1
ATOM 6177 C CA . SER A 1 778 ? 16.095 28.012 -43.532 1.00 88.94 778 SER A CA 1
ATOM 6178 C C . SER A 1 778 ? 14.857 27.138 -43.338 1.00 88.94 778 SER A C 1
ATOM 6180 O O . SER A 1 778 ? 14.452 26.440 -44.264 1.00 88.94 778 SER A O 1
ATOM 6182 N N . VAL A 1 779 ? 14.241 27.211 -42.153 1.00 89.31 779 VAL A N 1
ATOM 6183 C CA . VAL A 1 779 ? 12.989 26.513 -41.832 1.00 89.31 779 VAL A CA 1
ATOM 6184 C C . VAL A 1 779 ? 11.817 27.148 -42.583 1.00 89.31 779 VAL A C 1
ATOM 6186 O O . VAL A 1 779 ? 11.056 26.425 -43.216 1.00 89.31 779 VAL A O 1
ATOM 6189 N N . ILE A 1 780 ? 11.710 28.483 -42.605 1.00 87.81 780 ILE A N 1
ATOM 6190 C CA . ILE A 1 780 ? 10.679 29.206 -43.378 1.00 87.81 780 ILE A CA 1
ATOM 6191 C C . ILE A 1 780 ? 10.752 28.813 -44.855 1.00 87.81 780 ILE A C 1
ATOM 6193 O O . ILE A 1 780 ? 9.775 28.312 -45.405 1.00 87.81 780 ILE A O 1
ATOM 6197 N N . HIS A 1 781 ? 11.935 28.924 -45.467 1.00 90.06 781 HIS A N 1
ATOM 6198 C CA . HIS A 1 781 ? 12.149 28.555 -46.870 1.00 90.06 781 HIS A CA 1
ATOM 6199 C C . HIS A 1 781 ? 11.824 27.085 -47.165 1.00 90.06 781 HIS A C 1
ATOM 6201 O O . HIS A 1 781 ? 11.387 26.741 -48.262 1.00 90.06 781 HIS A O 1
ATOM 6207 N N . PHE A 1 782 ? 12.047 26.187 -46.201 1.00 93.12 782 PHE A N 1
ATOM 6208 C CA . PHE A 1 782 ? 11.670 24.782 -46.332 1.00 93.12 782 PHE A CA 1
ATOM 6209 C C . PHE A 1 782 ? 10.146 24.584 -46.338 1.00 93.12 782 PHE A C 1
ATOM 6211 O O . PHE A 1 782 ? 9.647 23.790 -47.147 1.00 93.12 782 PHE A O 1
ATOM 6218 N N . ILE A 1 783 ? 9.431 25.290 -45.454 1.00 92.56 783 ILE A N 1
ATOM 6219 C CA . ILE A 1 783 ? 7.970 25.217 -45.307 1.00 92.56 783 ILE A CA 1
ATOM 6220 C C . ILE A 1 783 ? 7.275 25.867 -46.512 1.00 92.56 783 ILE A C 1
ATOM 6222 O O . ILE A 1 783 ? 6.387 25.251 -47.093 1.00 92.56 783 ILE A O 1
ATOM 6226 N N . GLU A 1 784 ? 7.717 27.046 -46.956 1.00 88.81 784 GLU A N 1
ATOM 6227 C CA . GLU A 1 784 ? 7.157 27.748 -48.128 1.00 88.81 784 GLU A CA 1
ATOM 6228 C C . GLU A 1 784 ? 7.256 26.930 -49.423 1.00 88.81 784 GLU A C 1
ATOM 6230 O O . GLU A 1 784 ? 6.440 27.070 -50.327 1.00 88.81 784 GLU A O 1
ATOM 6235 N N . LYS A 1 785 ? 8.249 26.042 -49.529 1.00 92.38 785 LYS A N 1
ATOM 6236 C CA . LYS A 1 785 ? 8.442 25.180 -50.704 1.00 92.38 785 LYS A CA 1
ATOM 6237 C C . LYS A 1 785 ? 7.557 23.935 -50.735 1.00 92.38 785 LYS A C 1
ATOM 6239 O O . LYS A 1 785 ? 7.636 23.172 -51.701 1.00 92.38 785 LYS A O 1
ATOM 6244 N N . ARG A 1 786 ? 6.767 23.666 -49.692 1.00 93.38 786 ARG A N 1
ATOM 6245 C CA . ARG A 1 786 ? 5.849 22.521 -49.676 1.00 93.38 786 ARG A CA 1
ATOM 6246 C C . ARG A 1 786 ? 4.708 22.784 -50.657 1.00 93.38 786 ARG A C 1
ATOM 6248 O O . ARG A 1 786 ? 4.079 23.831 -50.605 1.00 93.38 786 ARG A O 1
ATOM 6255 N N . SER A 1 787 ? 4.383 21.812 -51.508 1.00 90.62 787 SER A N 1
ATOM 6256 C CA . SER A 1 787 ? 3.377 21.977 -52.571 1.00 90.62 787 SER A CA 1
ATOM 6257 C C . SER A 1 787 ? 1.947 22.213 -52.078 1.00 90.62 787 SER A C 1
ATOM 6259 O O . SER A 1 787 ? 1.068 22.430 -52.899 1.00 90.62 787 SER A O 1
ATOM 6261 N N . TYR A 1 788 ? 1.706 22.099 -50.772 1.00 91.38 788 TYR A N 1
ATOM 6262 C CA . TYR A 1 788 ? 0.411 22.266 -50.113 1.00 91.38 788 TYR A CA 1
ATOM 6263 C C . TYR A 1 788 ? 0.342 23.530 -49.232 1.00 91.38 788 TYR A C 1
ATOM 6265 O O . TYR A 1 788 ? -0.724 23.844 -48.704 1.00 91.38 788 TYR A O 1
ATOM 6273 N N . VAL A 1 789 ? 1.449 24.266 -49.072 1.00 90.62 789 VAL A N 1
ATOM 6274 C CA . VAL A 1 789 ? 1.512 25.523 -48.308 1.00 90.62 789 VAL A CA 1
ATOM 6275 C C . VAL A 1 789 ? 1.342 26.700 -49.268 1.00 90.62 789 VAL A C 1
ATOM 6277 O O . VAL A 1 789 ? 2.003 26.762 -50.297 1.00 90.62 789 VAL A O 1
ATOM 6280 N N . ASP A 1 790 ? 0.443 27.620 -48.929 1.00 87.75 790 ASP A N 1
ATOM 6281 C CA . ASP A 1 790 ? 0.215 28.867 -49.669 1.00 87.75 790 ASP A CA 1
ATOM 6282 C C . ASP A 1 790 ? 1.081 30.000 -49.105 1.00 87.75 790 ASP A C 1
ATOM 6284 O O . ASP A 1 790 ? 1.751 30.722 -49.839 1.00 87.75 790 ASP A O 1
ATOM 6288 N N . TYR A 1 791 ? 1.099 30.133 -47.776 1.00 82.69 791 TYR A N 1
ATOM 6289 C CA . TYR A 1 791 ? 1.805 31.211 -47.091 1.00 82.69 791 TYR A CA 1
ATOM 6290 C C . TYR A 1 791 ? 2.196 30.823 -45.657 1.00 82.69 791 TYR A C 1
ATOM 6292 O O . TYR A 1 791 ? 1.455 30.110 -44.975 1.00 82.69 791 TYR A O 1
ATOM 6300 N N . VAL A 1 792 ? 3.347 31.317 -45.187 1.00 86.75 792 VAL A N 1
ATOM 6301 C CA . VAL A 1 792 ? 3.815 31.208 -43.795 1.00 86.75 792 VAL A CA 1
ATOM 6302 C C . VAL A 1 792 ? 3.782 32.602 -43.178 1.00 86.75 792 VAL A C 1
ATOM 6304 O O . VAL A 1 792 ? 4.558 33.463 -43.579 1.00 86.75 792 VAL A O 1
ATOM 6307 N N . GLY A 1 793 ? 2.898 32.836 -42.207 1.00 80.38 793 GLY A N 1
ATOM 6308 C CA . GLY A 1 793 ? 2.769 34.164 -41.601 1.00 80.38 793 GLY A CA 1
ATOM 6309 C C . GLY A 1 793 ? 3.755 34.421 -40.470 1.00 80.38 793 GLY A C 1
ATOM 6310 O O . GLY A 1 793 ? 4.292 35.519 -40.372 1.00 80.38 793 GLY A O 1
ATOM 6311 N N . TYR A 1 794 ? 4.064 33.414 -39.646 1.00 79.56 794 TYR A N 1
ATOM 6312 C CA . TYR A 1 794 ? 5.107 33.557 -38.628 1.00 79.56 794 TYR A CA 1
ATOM 6313 C C . TYR A 1 794 ? 5.756 32.229 -38.237 1.00 79.56 794 TYR A C 1
ATOM 6315 O O . TYR A 1 794 ? 5.164 31.155 -38.359 1.00 79.56 794 TYR A O 1
ATOM 6323 N N . LEU A 1 795 ? 6.980 32.335 -37.713 1.00 83.81 795 LEU A N 1
ATOM 6324 C CA . LEU A 1 795 ? 7.756 31.240 -37.142 1.00 83.81 795 LEU A CA 1
ATOM 6325 C C . LEU A 1 795 ? 8.434 31.726 -35.855 1.00 83.81 795 LEU A C 1
ATOM 6327 O O . LEU A 1 795 ? 9.299 32.600 -35.902 1.00 83.81 795 LEU A O 1
ATOM 6331 N N . LYS A 1 796 ? 8.072 31.145 -34.711 1.00 84.19 796 LYS A N 1
ATOM 6332 C CA . LYS A 1 796 ? 8.695 31.419 -33.407 1.00 84.19 796 LYS A CA 1
ATOM 6333 C C . LYS A 1 796 ? 9.400 30.153 -32.913 1.00 84.19 796 LYS A C 1
ATOM 6335 O O . LYS A 1 796 ? 8.823 29.066 -32.940 1.00 84.19 796 LYS A O 1
ATOM 6340 N N . LEU A 1 797 ? 10.662 30.285 -32.504 1.00 83.50 797 LEU A N 1
ATOM 6341 C CA . LEU A 1 797 ? 11.421 29.199 -31.881 1.00 83.50 797 LEU A CA 1
ATOM 6342 C C . LEU A 1 797 ? 11.036 29.111 -30.404 1.00 83.50 797 LEU A C 1
ATOM 6344 O O . LEU A 1 797 ? 11.014 30.126 -29.708 1.00 83.50 797 LEU A O 1
ATOM 6348 N N . ILE A 1 798 ? 10.764 27.902 -29.936 1.00 81.88 798 ILE A N 1
ATOM 6349 C CA . ILE A 1 798 ? 10.376 27.604 -28.565 1.00 81.88 798 ILE A CA 1
ATOM 6350 C C . ILE A 1 798 ? 11.412 26.670 -27.940 1.00 81.88 798 ILE A C 1
ATOM 6352 O O . ILE A 1 798 ? 11.811 25.660 -28.527 1.00 81.88 798 ILE A O 1
ATOM 6356 N N . GLU A 1 799 ? 11.831 27.018 -26.728 1.00 71.31 799 GLU A N 1
ATOM 6357 C CA . GLU A 1 799 ? 12.616 26.166 -25.844 1.00 71.31 799 GLU A CA 1
ATOM 6358 C C . GLU A 1 799 ? 11.729 25.620 -24.732 1.00 71.31 799 GLU A C 1
ATOM 6360 O O . GLU A 1 799 ? 11.041 26.376 -24.048 1.00 71.31 799 GLU A O 1
ATOM 6365 N N . GLN A 1 800 ? 11.775 24.304 -24.546 1.00 66.69 800 GLN A N 1
ATOM 6366 C CA . GLN A 1 800 ? 11.240 23.657 -23.357 1.00 66.69 800 GLN A CA 1
ATOM 6367 C C . GLN A 1 800 ? 12.213 23.895 -22.207 1.00 66.69 800 GLN A C 1
ATOM 6369 O O . GLN A 1 800 ? 13.345 23.403 -22.243 1.00 66.69 800 GLN A O 1
ATOM 6374 N N . VAL A 1 801 ? 11.792 24.654 -21.199 1.00 59.94 801 VAL A N 1
ATOM 6375 C CA . VAL A 1 801 ? 12.574 24.842 -19.981 1.00 59.94 801 VAL A CA 1
ATOM 6376 C C . VAL A 1 801 ? 11.964 23.964 -18.891 1.00 59.94 801 VAL A C 1
ATOM 6378 O O . VAL A 1 801 ? 10.851 24.240 -18.442 1.00 59.94 801 VAL A O 1
ATOM 6381 N N . PRO A 1 802 ? 12.662 22.902 -18.452 1.00 48.41 802 PRO A N 1
ATOM 6382 C CA . PRO A 1 802 ? 12.202 22.123 -17.316 1.00 48.41 802 PRO A CA 1
ATOM 6383 C C . PRO A 1 802 ? 12.281 22.988 -16.055 1.00 48.41 802 PRO A C 1
ATOM 6385 O O . PRO A 1 802 ? 13.343 23.528 -15.723 1.00 48.41 802 PRO A O 1
ATOM 6388 N N . ILE A 1 803 ? 11.169 23.124 -15.337 1.00 52.41 803 ILE A N 1
ATOM 6389 C CA . ILE A 1 803 ? 11.172 23.663 -13.979 1.00 52.41 803 ILE A CA 1
ATOM 6390 C C . ILE A 1 803 ? 11.843 22.603 -13.110 1.00 52.41 803 ILE A C 1
ATOM 6392 O O . ILE A 1 803 ? 11.510 21.419 -13.182 1.00 52.41 803 ILE A O 1
ATOM 6396 N N . LYS A 1 804 ? 12.837 23.004 -12.307 1.00 42.97 804 LYS A N 1
ATOM 6397 C CA . LYS A 1 804 ? 13.389 22.102 -11.293 1.00 42.97 804 LYS A CA 1
ATOM 6398 C C . LYS A 1 804 ? 12.244 21.725 -10.364 1.00 42.97 804 LYS A C 1
ATOM 6400 O O . LYS A 1 804 ? 11.785 22.572 -9.603 1.00 42.97 804 LYS A O 1
ATOM 6405 N N . ALA A 1 805 ? 11.795 20.479 -10.457 1.00 41.41 805 ALA A N 1
ATOM 6406 C CA . ALA A 1 805 ? 10.777 19.957 -9.572 1.00 41.41 805 ALA A CA 1
ATOM 6407 C C . ALA A 1 805 ? 11.240 20.169 -8.122 1.00 41.41 805 ALA A C 1
ATOM 6409 O O . ALA A 1 805 ? 12.332 19.743 -7.735 1.00 41.41 805 ALA A O 1
ATOM 6410 N N . GLY A 1 806 ? 10.404 20.829 -7.318 1.00 40.38 806 GLY A N 1
ATOM 6411 C CA . GLY A 1 806 ? 10.375 20.523 -5.892 1.00 40.38 806 GLY A CA 1
ATOM 6412 C C . GLY A 1 806 ? 10.017 19.044 -5.708 1.00 40.38 806 GLY A C 1
ATOM 6413 O O . GLY A 1 806 ? 9.651 18.365 -6.665 1.00 40.38 806 GLY A O 1
ATOM 6414 N N . SER A 1 807 ? 10.113 18.540 -4.485 1.00 34.34 807 SER A N 1
ATOM 6415 C CA . SER A 1 807 ? 10.028 17.131 -4.053 1.00 34.34 807 SER A CA 1
ATOM 6416 C C . SER A 1 807 ? 8.763 16.322 -4.444 1.00 34.34 807 SER A C 1
ATOM 6418 O O . SER A 1 807 ? 8.502 15.287 -3.848 1.00 34.34 807 SER A O 1
ATOM 6420 N N . GLN A 1 808 ? 7.953 16.782 -5.399 1.00 35.09 808 GLN A N 1
ATOM 6421 C CA . GLN A 1 808 ? 6.621 16.293 -5.774 1.00 35.09 808 GLN A CA 1
ATOM 6422 C C . GLN A 1 808 ? 6.552 15.673 -7.189 1.00 35.09 808 GLN A C 1
ATOM 6424 O O . GLN A 1 808 ? 5.467 15.441 -7.712 1.00 35.09 808 GLN A O 1
ATOM 6429 N N . GLY A 1 809 ? 7.685 15.377 -7.836 1.00 38.03 809 GLY A N 1
ATOM 6430 C CA . GLY A 1 809 ? 7.729 14.412 -8.951 1.00 38.03 809 GLY A CA 1
ATOM 6431 C C . GLY A 1 809 ? 7.014 14.783 -10.263 1.00 38.03 809 GLY A C 1
ATOM 6432 O O . GLY A 1 809 ? 7.018 13.972 -11.186 1.00 38.03 809 GLY A O 1
ATOM 6433 N N . LYS A 1 810 ? 6.448 15.988 -10.408 1.00 34.59 810 LYS A N 1
ATOM 6434 C CA . LYS A 1 810 ? 6.045 16.535 -11.713 1.00 34.59 810 LYS A CA 1
ATOM 6435 C C . LYS A 1 810 ? 7.075 17.553 -12.181 1.00 34.59 810 LYS A C 1
ATOM 6437 O O . LYS A 1 810 ? 7.272 18.594 -11.561 1.00 34.59 810 LYS A O 1
ATOM 6442 N N . SER A 1 811 ? 7.755 17.235 -13.277 1.00 40.66 811 SER A N 1
ATOM 6443 C CA . SER A 1 811 ? 8.521 18.216 -14.036 1.00 40.66 811 SER A CA 1
ATOM 6444 C C . SER A 1 811 ? 7.538 19.043 -14.859 1.00 40.66 811 SER A C 1
ATOM 6446 O O . SER A 1 811 ? 7.205 18.661 -15.982 1.00 40.66 811 SER A O 1
ATOM 6448 N N . ASP A 1 812 ? 7.045 20.145 -14.305 1.00 47.09 812 ASP A N 1
ATOM 6449 C CA . ASP A 1 812 ? 6.369 21.140 -15.130 1.00 47.09 812 ASP A CA 1
ATOM 6450 C C . ASP A 1 812 ? 7.401 21.715 -16.113 1.00 47.09 812 ASP A C 1
ATOM 6452 O O . ASP A 1 812 ? 8.534 22.053 -15.754 1.00 47.09 812 ASP A O 1
ATOM 6456 N N . ILE A 1 813 ? 7.046 21.736 -17.391 1.00 51.19 813 ILE A N 1
ATOM 6457 C CA . ILE A 1 813 ? 7.855 22.302 -18.469 1.00 51.19 813 ILE A CA 1
ATOM 6458 C C . ILE A 1 813 ? 7.144 23.591 -18.840 1.00 51.19 813 ILE A C 1
ATOM 6460 O O . ILE A 1 813 ? 5.958 23.528 -19.123 1.00 51.19 813 ILE A O 1
ATOM 6464 N N . TYR A 1 814 ? 7.837 24.730 -18.844 1.00 58.72 814 TYR A N 1
ATOM 6465 C CA . TYR A 1 814 ? 7.287 25.932 -19.470 1.00 58.72 814 TYR A CA 1
ATOM 6466 C C . TYR A 1 814 ? 7.991 26.193 -20.793 1.00 58.72 814 TYR A C 1
ATOM 6468 O O . TYR A 1 814 ? 9.200 25.970 -20.955 1.00 58.72 814 TYR A O 1
ATOM 6476 N N . TYR A 1 815 ? 7.223 26.678 -21.756 1.00 60.56 815 TYR A N 1
ATOM 6477 C CA . TYR A 1 815 ? 7.724 27.034 -23.072 1.00 60.56 815 TYR A CA 1
ATOM 6478 C C . TYR A 1 815 ? 8.204 28.481 -23.084 1.00 60.56 815 TYR A C 1
ATOM 6480 O O . TYR A 1 815 ? 7.445 29.424 -22.881 1.00 60.56 815 TYR A O 1
ATOM 6488 N N . ARG A 1 816 ? 9.487 28.684 -23.382 1.00 66.94 816 ARG A N 1
ATOM 6489 C CA . ARG A 1 816 ? 10.052 30.018 -23.580 1.00 66.94 816 ARG A CA 1
ATOM 6490 C C . ARG A 1 816 ? 10.217 30.292 -25.066 1.00 66.94 816 ARG A C 1
ATOM 6492 O O . ARG A 1 816 ? 10.974 29.599 -25.747 1.00 66.94 816 ARG A O 1
ATOM 6499 N N . VAL A 1 817 ? 9.577 31.348 -25.568 1.00 71.44 817 VAL A N 1
ATOM 6500 C CA . VAL A 1 817 ? 9.876 31.860 -26.912 1.00 71.44 817 VAL A CA 1
ATOM 6501 C C . VAL A 1 817 ? 11.287 32.443 -26.910 1.00 71.44 817 VAL A C 1
ATOM 6503 O O . VAL A 1 817 ? 11.604 33.354 -26.142 1.00 71.44 817 VAL A O 1
ATOM 6506 N N . ILE A 1 818 ? 12.150 31.915 -27.775 1.00 70.19 818 ILE A N 1
ATOM 6507 C CA . ILE A 1 818 ? 13.503 32.428 -27.957 1.00 70.19 818 ILE A CA 1
ATOM 6508 C C . ILE A 1 818 ? 13.442 33.602 -28.953 1.00 70.19 818 ILE A C 1
ATOM 6510 O O . ILE A 1 818 ? 13.078 33.389 -30.109 1.00 70.19 818 ILE A O 1
ATOM 6514 N N . PRO A 1 819 ? 13.855 34.826 -28.566 1.00 65.44 819 PRO A N 1
ATOM 6515 C CA . PRO A 1 819 ? 13.877 35.981 -29.472 1.00 65.44 819 PRO A CA 1
ATOM 6516 C C . PRO A 1 819 ? 14.980 35.897 -30.546 1.00 65.44 819 PRO A C 1
ATOM 6518 O O . PRO A 1 819 ? 15.030 36.712 -31.462 1.00 65.44 819 PRO A O 1
ATOM 6521 N N . SER A 1 820 ? 15.888 34.922 -30.440 1.00 74.94 820 SER A N 1
ATOM 6522 C CA . SER A 1 820 ? 16.915 34.646 -31.447 1.00 74.94 820 SER A CA 1
ATOM 6523 C C . SER A 1 820 ? 16.333 33.923 -32.665 1.00 74.94 820 SER A C 1
ATOM 6525 O O . SER A 1 820 ? 15.643 32.914 -32.542 1.00 74.94 820 SER A O 1
ATOM 6527 N N . ASN A 1 821 ? 16.732 34.369 -33.859 1.00 79.69 821 ASN A N 1
ATOM 6528 C CA . ASN A 1 821 ? 16.435 33.704 -35.134 1.00 79.69 821 ASN A CA 1
ATOM 6529 C C . ASN A 1 821 ? 17.372 32.523 -35.456 1.00 79.69 821 ASN A C 1
ATOM 6531 O O . ASN A 1 821 ? 17.425 32.057 -36.599 1.00 79.69 821 ASN A O 1
ATOM 6535 N N . LEU A 1 822 ? 18.149 32.076 -34.470 1.00 84.25 822 LEU A N 1
ATOM 6536 C CA . LEU A 1 822 ? 19.145 31.021 -34.592 1.00 84.25 822 LEU A CA 1
ATOM 6537 C C . LEU A 1 822 ? 18.987 30.022 -33.444 1.00 84.25 822 LEU A C 1
ATOM 6539 O O . LEU A 1 822 ? 19.238 30.362 -32.285 1.00 84.25 822 LEU A O 1
ATOM 6543 N N . ALA A 1 823 ? 18.631 28.785 -33.783 1.00 83.12 823 ALA A N 1
ATOM 6544 C CA . ALA A 1 823 ? 18.769 27.645 -32.890 1.00 83.12 823 ALA A CA 1
ATOM 6545 C C . ALA A 1 823 ? 20.232 27.183 -32.908 1.00 83.12 823 ALA A C 1
ATOM 6547 O O . ALA A 1 823 ? 20.772 26.884 -33.972 1.00 83.12 823 ALA A O 1
ATOM 6548 N N . GLN A 1 824 ? 20.887 27.128 -31.748 1.00 84.31 824 GLN A N 1
ATOM 6549 C CA . GLN A 1 824 ? 22.284 26.707 -31.633 1.00 84.31 824 GLN A CA 1
ATOM 6550 C C . GLN A 1 824 ? 22.525 25.969 -30.313 1.00 84.31 824 GLN A C 1
ATOM 6552 O O . GLN A 1 824 ? 21.951 26.307 -29.274 1.00 84.31 824 GLN A O 1
ATOM 6557 N N . VAL A 1 825 ? 23.400 24.966 -30.353 1.00 83.25 825 VAL A N 1
ATOM 6558 C CA . VAL A 1 825 ? 23.894 24.271 -29.159 1.00 83.25 825 VAL A CA 1
ATOM 6559 C C . VAL A 1 825 ? 25.181 24.905 -28.630 1.00 83.25 825 VAL A C 1
ATOM 6561 O O . VAL A 1 825 ? 26.018 25.371 -29.396 1.00 83.25 825 VAL A O 1
ATOM 6564 N N . GLN A 1 826 ? 25.347 24.898 -27.306 1.00 76.56 826 GLN A N 1
ATOM 6565 C CA . GLN A 1 826 ? 26.499 25.512 -26.630 1.00 76.56 826 GLN A CA 1
ATOM 6566 C C . GLN A 1 826 ? 27.686 24.551 -26.457 1.00 76.56 826 GLN A C 1
ATOM 6568 O O . GLN A 1 826 ? 28.816 24.997 -26.275 1.00 76.56 826 GLN A O 1
ATOM 6573 N N . HIS A 1 827 ? 27.449 23.235 -26.511 1.00 79.88 827 HIS A N 1
ATOM 6574 C CA . HIS A 1 827 ? 28.487 22.235 -26.270 1.00 79.88 827 HIS A CA 1
ATOM 6575 C C . HIS A 1 827 ? 28.875 21.464 -27.546 1.00 79.88 827 HIS A C 1
ATOM 6577 O O . HIS A 1 827 ? 28.015 21.168 -28.378 1.00 79.88 827 HIS A O 1
ATOM 6583 N N . PRO A 1 828 ? 30.162 21.092 -27.706 1.00 80.81 828 PRO A N 1
ATOM 6584 C CA . PRO A 1 828 ? 30.652 20.372 -28.886 1.00 80.81 828 PRO A CA 1
ATOM 6585 C C . PRO A 1 828 ? 30.142 18.924 -29.004 1.00 80.81 828 PRO A C 1
ATOM 6587 O O . PRO A 1 828 ? 30.252 18.323 -30.071 1.00 80.81 828 PRO A O 1
ATOM 6590 N N . ASP A 1 829 ? 29.594 18.357 -27.929 1.00 84.44 829 ASP A N 1
ATOM 6591 C CA . ASP A 1 829 ? 28.954 17.036 -27.863 1.00 84.44 829 ASP A CA 1
ATOM 6592 C C . ASP A 1 829 ? 27.426 17.090 -28.038 1.00 84.44 829 ASP A C 1
ATOM 6594 O O . ASP A 1 829 ? 26.757 16.061 -27.913 1.00 84.44 829 ASP A O 1
ATOM 6598 N N . SER A 1 830 ? 26.872 18.273 -28.313 1.00 86.81 830 SER A N 1
ATOM 6599 C CA . SER A 1 830 ? 25.438 18.473 -28.489 1.00 86.81 830 SER A CA 1
ATOM 6600 C C . SER A 1 830 ? 24.998 18.422 -29.952 1.00 86.81 830 SER A C 1
ATOM 6602 O O . SER A 1 830 ? 25.737 18.800 -30.869 1.00 86.81 830 SER A O 1
ATOM 6604 N N . ILE A 1 831 ? 23.757 17.982 -30.159 1.00 87.50 831 ILE A N 1
ATOM 6605 C CA . ILE A 1 831 ? 23.098 17.859 -31.463 1.00 87.50 831 ILE A CA 1
ATOM 6606 C C . ILE A 1 831 ? 21.696 18.464 -31.346 1.00 87.50 831 ILE A C 1
ATOM 6608 O O . ILE A 1 831 ? 20.963 18.138 -30.412 1.00 87.50 831 ILE A O 1
ATOM 6612 N N . LEU A 1 832 ? 21.327 19.346 -32.278 1.00 87.69 832 LEU A N 1
ATOM 6613 C CA . LEU A 1 832 ? 19.950 19.833 -32.396 1.00 87.69 832 LEU A CA 1
ATOM 6614 C C . LEU A 1 832 ? 19.072 18.731 -32.983 1.00 87.69 832 LEU A C 1
ATOM 6616 O O . LEU A 1 832 ? 19.441 18.143 -33.997 1.00 87.69 832 LEU A O 1
ATOM 6620 N N . VAL A 1 833 ? 17.921 18.476 -32.368 1.00 88.62 833 VAL A N 1
ATOM 6621 C CA . VAL A 1 833 ? 16.939 17.501 -32.862 1.00 88.62 833 VAL A CA 1
ATOM 6622 C C . VAL A 1 833 ? 15.560 18.128 -32.928 1.00 88.62 833 VAL A C 1
ATOM 6624 O O . VAL A 1 833 ? 15.274 19.104 -32.237 1.00 88.62 833 VAL A O 1
ATOM 6627 N N . SER A 1 834 ? 14.688 17.572 -33.757 1.00 88.19 834 SER A N 1
ATOM 6628 C CA . SER A 1 834 ? 13.294 17.986 -33.777 1.00 88.19 834 SER A CA 1
ATOM 6629 C C . SER A 1 834 ? 12.590 17.599 -32.481 1.00 88.19 834 SER A C 1
ATOM 6631 O O . SER A 1 834 ? 12.762 16.478 -32.003 1.00 88.19 834 SER A O 1
ATOM 6633 N N . ALA A 1 835 ? 11.729 18.471 -31.959 1.00 87.12 835 ALA A N 1
ATOM 6634 C CA . ALA A 1 835 ? 10.710 18.038 -31.009 1.00 87.12 835 ALA A CA 1
ATOM 6635 C C . ALA A 1 835 ? 9.766 17.001 -31.669 1.00 87.12 835 ALA A C 1
ATOM 6637 O O . ALA A 1 835 ? 9.541 17.074 -32.884 1.00 87.12 835 ALA A O 1
ATOM 6638 N N . PRO A 1 836 ? 9.174 16.061 -30.903 1.00 84.12 836 PRO A N 1
ATOM 6639 C CA . PRO A 1 836 ? 8.210 15.091 -31.437 1.00 84.12 836 PRO A CA 1
ATOM 6640 C C . PRO A 1 836 ? 6.966 15.735 -32.067 1.00 84.12 836 PRO A C 1
ATOM 6642 O O . PRO A 1 836 ? 6.337 15.141 -32.946 1.00 84.12 836 PRO A O 1
ATOM 6645 N N . GLN A 1 837 ? 6.621 16.948 -31.628 1.00 86.44 837 GLN A N 1
ATOM 6646 C CA . GLN A 1 837 ? 5.479 17.703 -32.123 1.00 86.44 837 GLN A CA 1
ATOM 6647 C C . GLN A 1 837 ? 5.790 19.201 -32.184 1.00 86.44 837 GLN A C 1
ATOM 6649 O O . GLN A 1 837 ? 6.356 19.770 -31.251 1.00 86.44 837 GLN A O 1
ATOM 6654 N N . HIS A 1 838 ? 5.381 19.845 -33.273 1.00 89.00 838 HIS A N 1
ATOM 6655 C CA . HIS A 1 838 ? 5.432 21.288 -33.484 1.00 89.00 838 HIS A CA 1
ATOM 6656 C C . HIS A 1 838 ? 4.052 21.918 -33.316 1.00 89.00 838 HIS A C 1
ATOM 6658 O O . HIS A 1 838 ? 3.027 21.267 -33.519 1.00 89.00 838 HIS A O 1
ATOM 6664 N N . ILE A 1 839 ? 4.021 23.199 -32.953 1.00 86.19 839 ILE A N 1
ATOM 6665 C CA . ILE A 1 839 ? 2.768 23.926 -32.760 1.00 86.19 839 ILE A CA 1
ATOM 6666 C C . ILE A 1 839 ? 2.421 24.607 -34.084 1.00 86.19 839 ILE A C 1
ATOM 6668 O O . ILE A 1 839 ? 3.099 25.546 -34.488 1.00 86.19 839 ILE A O 1
ATOM 6672 N N . ILE A 1 840 ? 1.392 24.123 -34.778 1.00 87.19 840 ILE A N 1
ATOM 6673 C CA . ILE A 1 840 ? 1.014 24.609 -36.112 1.00 87.19 840 ILE A CA 1
ATOM 6674 C C . ILE A 1 840 ? -0.396 25.203 -36.044 1.00 87.19 840 ILE A C 1
ATOM 6676 O O . ILE A 1 840 ? -1.344 24.503 -35.692 1.00 87.19 840 ILE A O 1
ATOM 6680 N N . TYR A 1 841 ? -0.533 26.480 -36.399 1.00 82.56 841 TYR A N 1
ATOM 6681 C CA . TYR A 1 841 ? -1.804 27.202 -36.455 1.00 82.56 841 TYR A CA 1
ATOM 6682 C C . TYR A 1 841 ? -2.220 27.473 -37.897 1.00 82.56 841 TYR A C 1
ATOM 6684 O O . TYR A 1 841 ? -1.409 27.907 -38.717 1.00 82.56 841 TYR A O 1
ATOM 6692 N N . LEU A 1 842 ? -3.506 27.264 -38.178 1.00 79.62 842 LEU A N 1
ATOM 6693 C CA . LEU A 1 842 ? -4.132 27.647 -39.439 1.00 79.62 842 LEU A CA 1
ATOM 6694 C C . LEU A 1 842 ? -4.582 29.105 -39.364 1.00 79.62 842 LEU A C 1
ATOM 6696 O O . LEU A 1 842 ? -5.352 29.475 -38.479 1.00 79.62 842 LEU A O 1
ATOM 6700 N N . MET A 1 843 ? -4.106 29.920 -40.297 1.00 75.69 843 MET A N 1
ATOM 6701 C CA . MET A 1 843 ? -4.533 31.308 -40.449 1.00 75.69 843 MET A CA 1
ATOM 6702 C C . MET A 1 843 ? -5.857 31.390 -41.216 1.00 75.69 843 MET A C 1
ATOM 6704 O O . MET A 1 843 ? -6.093 30.618 -42.150 1.00 75.69 843 MET A O 1
ATOM 6708 N N . GLY A 1 844 ? -6.718 32.329 -40.812 1.00 61.00 844 GLY A N 1
ATOM 6709 C CA . GLY A 1 844 ? -7.987 32.626 -41.479 1.00 61.00 844 GLY A CA 1
ATOM 6710 C C . GLY A 1 844 ? -7.819 33.221 -42.885 1.00 61.00 844 GLY A C 1
ATOM 6711 O O . GLY A 1 844 ? -6.714 33.462 -43.365 1.00 61.00 844 GLY A O 1
ATOM 6712 N N . THR A 1 845 ? -8.942 33.433 -43.575 1.00 52.91 845 THR A N 1
ATOM 6713 C CA . THR A 1 845 ? -9.007 33.803 -45.001 1.00 52.91 845 THR A CA 1
ATOM 6714 C C . THR A 1 845 ? -8.683 35.264 -45.333 1.00 52.91 845 THR A C 1
ATOM 6716 O O . THR A 1 845 ? -8.604 35.586 -46.517 1.00 52.91 845 THR A O 1
ATOM 6719 N N . GLU A 1 846 ? -8.482 36.150 -44.355 1.00 48.25 846 GLU A N 1
ATOM 6720 C CA . GLU A 1 846 ? -8.214 37.572 -44.614 1.00 48.25 846 GLU A CA 1
ATOM 6721 C C . GLU A 1 846 ? -6.716 37.902 -44.530 1.00 48.25 846 GLU A C 1
ATOM 6723 O O . GLU A 1 846 ? -5.978 37.377 -43.703 1.00 48.25 846 GLU A O 1
ATOM 6728 N N . ASN A 1 847 ? -6.247 38.735 -45.463 1.00 45.66 847 ASN A N 1
ATOM 6729 C CA . ASN A 1 847 ? -4.832 39.025 -45.730 1.00 45.66 847 ASN A CA 1
ATOM 6730 C C . ASN A 1 847 ? -4.169 39.981 -44.709 1.00 45.66 847 ASN A C 1
ATOM 6732 O O . ASN A 1 847 ? -3.194 40.647 -45.058 1.00 45.66 847 ASN A O 1
ATOM 6736 N N . SER A 1 848 ? -4.663 40.074 -43.475 1.00 45.25 848 SER A N 1
ATOM 6737 C CA . SER A 1 848 ? -4.020 40.837 -42.401 1.00 45.25 848 SER A CA 1
ATOM 6738 C C . SER A 1 848 ? -3.510 39.882 -41.331 1.00 45.25 848 SER A C 1
ATOM 6740 O O . SER A 1 848 ? -4.271 39.253 -40.606 1.00 45.25 848 SER A O 1
ATOM 6742 N N . TYR A 1 849 ? -2.188 39.749 -41.254 1.00 46.69 849 TYR A N 1
ATOM 6743 C CA . TYR A 1 849 ? -1.545 39.286 -40.035 1.00 46.69 849 TYR A CA 1
ATOM 6744 C C . TYR A 1 849 ? -1.493 40.482 -39.080 1.00 46.69 849 TYR A C 1
ATOM 6746 O O . TYR A 1 849 ? -0.590 41.306 -39.208 1.00 46.69 849 TYR A O 1
ATOM 6754 N N . ASP A 1 850 ? -2.462 40.594 -38.172 1.00 50.16 850 ASP A N 1
ATOM 6755 C CA . ASP A 1 850 ? -2.325 41.408 -36.963 1.00 50.16 850 ASP A CA 1
ATOM 6756 C C . ASP A 1 850 ? -1.989 40.465 -35.800 1.00 50.16 850 ASP A C 1
ATOM 6758 O O . ASP A 1 850 ? -2.705 39.495 -35.547 1.00 50.16 850 ASP A O 1
ATOM 6762 N N . GLU A 1 851 ? -0.869 40.707 -35.103 1.00 45.19 851 GLU A N 1
ATOM 6763 C CA . GLU A 1 851 ? -0.495 39.918 -33.911 1.00 45.19 851 GLU A CA 1
ATOM 6764 C C . GLU A 1 851 ? -1.601 39.949 -32.837 1.00 45.19 851 GLU A C 1
ATOM 6766 O O . GLU A 1 851 ? -1.723 38.995 -32.071 1.00 45.19 851 GLU A O 1
ATOM 6771 N N . GLU A 1 852 ? -2.445 40.987 -32.848 1.00 44.81 852 GLU A N 1
ATOM 6772 C CA . GLU A 1 852 ? -3.580 41.191 -31.941 1.00 44.81 852 GLU A CA 1
ATOM 6773 C C . GLU A 1 852 ? -4.765 40.233 -32.205 1.00 44.81 852 GLU A C 1
ATOM 6775 O O . GLU A 1 852 ? -5.449 39.842 -31.260 1.00 44.81 852 GLU A O 1
ATOM 6780 N N . ASP A 1 853 ? -4.977 39.750 -33.440 1.00 42.28 853 ASP A N 1
ATOM 6781 C CA . ASP A 1 853 ? -6.095 38.839 -33.784 1.00 42.28 853 ASP A CA 1
ATOM 6782 C C . ASP A 1 853 ? -5.931 37.420 -33.201 1.00 42.28 853 ASP A C 1
ATOM 6784 O O . ASP A 1 853 ? -6.862 36.608 -33.202 1.00 42.28 853 ASP A O 1
ATOM 6788 N N . PHE A 1 854 ? -4.739 37.109 -32.683 1.00 45.31 854 PHE A N 1
ATOM 6789 C CA . PHE A 1 854 ? -4.421 35.852 -32.003 1.00 45.31 854 PHE A CA 1
ATOM 6790 C C . PHE A 1 854 ? -4.188 36.027 -30.491 1.00 45.31 854 PHE A C 1
ATOM 6792 O O . PHE A 1 854 ? -3.758 35.076 -29.831 1.00 45.31 854 PHE A O 1
ATOM 6799 N N . GLU A 1 855 ? -4.533 37.187 -29.921 1.00 40.53 855 GLU A N 1
ATOM 6800 C CA . GLU A 1 855 ? -4.630 37.416 -28.477 1.00 40.53 855 GLU A CA 1
ATOM 6801 C C . GLU A 1 855 ? -6.106 37.397 -28.039 1.00 40.53 855 GLU A C 1
ATOM 6803 O O . GLU A 1 855 ? -6.863 38.348 -28.203 1.00 40.53 855 GLU A O 1
ATOM 6808 N N . GLY A 1 856 ? -6.556 36.268 -27.482 1.00 37.16 856 GLY A N 1
ATOM 6809 C CA . GLY A 1 856 ? -7.927 36.119 -26.991 1.00 37.16 856 GLY A CA 1
ATOM 6810 C C . GLY A 1 856 ? -8.247 34.708 -26.499 1.00 37.16 856 GLY A C 1
ATOM 6811 O O . GLY A 1 856 ? -7.632 33.733 -26.928 1.00 37.16 856 GLY A O 1
ATOM 6812 N N . ILE A 1 857 ? -9.243 34.594 -25.613 1.00 37.44 857 ILE A N 1
ATOM 6813 C CA . ILE A 1 857 ? -9.583 33.405 -24.793 1.00 37.44 857 ILE A CA 1
ATOM 6814 C C . ILE A 1 857 ? -9.936 32.139 -25.626 1.00 37.44 857 ILE A C 1
ATOM 6816 O O . ILE A 1 857 ? -9.972 31.037 -25.090 1.00 37.44 857 ILE A O 1
ATOM 6820 N N . GLY A 1 858 ? -10.146 32.261 -26.945 1.00 35.00 858 GLY A N 1
ATOM 6821 C CA . GLY A 1 858 ? -10.370 31.131 -27.869 1.00 35.00 858 GLY A CA 1
ATOM 6822 C C . GLY A 1 858 ? -9.160 30.704 -28.721 1.00 35.00 858 GLY A C 1
ATOM 6823 O O . GLY A 1 858 ? -9.133 29.572 -29.204 1.00 35.00 858 GLY A O 1
ATOM 6824 N N . TYR A 1 859 ? -8.156 31.574 -28.888 1.00 38.03 859 TYR A N 1
ATOM 6825 C CA . TYR A 1 859 ? -6.881 31.286 -29.574 1.00 38.03 859 TYR A CA 1
ATOM 6826 C C . TYR A 1 859 ? -5.745 31.003 -28.576 1.00 38.03 859 TYR A C 1
ATOM 6828 O O . TYR A 1 859 ? -4.803 30.270 -28.890 1.00 38.03 859 TYR A O 1
ATOM 6836 N N . MET A 1 860 ? -5.910 31.466 -27.333 1.00 36.03 860 MET A N 1
ATOM 6837 C CA . MET A 1 860 ? -5.351 30.852 -26.134 1.00 36.03 860 MET A CA 1
ATOM 6838 C C . MET A 1 860 ? -6.099 29.544 -25.855 1.00 36.03 860 MET A C 1
ATOM 6840 O O . MET A 1 860 ? -7.038 29.497 -25.062 1.00 36.03 860 MET A O 1
ATOM 6844 N N . ARG A 1 861 ? -5.694 28.441 -26.493 1.00 30.69 861 ARG A N 1
ATOM 6845 C CA . ARG A 1 861 ? -5.988 27.135 -25.892 1.00 30.69 861 ARG A CA 1
ATOM 6846 C C . ARG A 1 861 ? -5.267 27.127 -24.547 1.00 30.69 861 ARG A C 1
ATOM 6848 O O . ARG A 1 861 ? -4.041 27.113 -24.527 1.00 30.69 861 ARG A O 1
ATOM 6855 N N . ILE A 1 862 ? -6.037 27.171 -23.463 1.00 35.66 862 ILE A N 1
ATOM 6856 C CA . ILE A 1 862 ? -5.571 27.016 -22.085 1.00 35.66 862 ILE A CA 1
ATOM 6857 C C . ILE A 1 862 ? -4.951 25.618 -21.964 1.00 35.66 862 ILE A C 1
ATOM 6859 O O . ILE A 1 862 ? -5.611 24.645 -21.617 1.00 35.66 862 ILE A O 1
ATOM 6863 N N . PHE A 1 863 ? -3.679 25.507 -22.321 1.00 33.00 863 PHE A N 1
ATOM 6864 C CA . PHE A 1 863 ? -2.766 24.545 -21.734 1.00 33.00 863 PHE A CA 1
ATOM 6865 C C . PHE A 1 863 ? -1.917 25.358 -20.762 1.00 33.00 863 PHE A C 1
ATOM 6867 O O . PHE A 1 863 ? -0.916 25.925 -21.164 1.00 33.00 863 PHE A O 1
ATOM 6874 N N . ASN A 1 864 ? -2.434 25.522 -19.540 1.00 31.98 864 ASN A N 1
ATOM 6875 C CA . ASN A 1 864 ? -1.764 25.833 -18.267 1.00 31.98 864 ASN A CA 1
ATOM 6876 C C . ASN A 1 864 ? -0.565 26.806 -18.146 1.00 31.98 864 ASN A C 1
ATOM 6878 O O . ASN A 1 864 ? -0.049 26.900 -17.039 1.00 31.98 864 ASN A O 1
ATOM 6882 N N . GLU A 1 865 ? -0.095 27.530 -19.161 1.00 41.16 865 GLU A N 1
ATOM 6883 C CA . GLU A 1 865 ? 1.324 27.938 -19.127 1.00 41.16 865 GLU A CA 1
ATOM 6884 C C . GLU A 1 865 ? 1.648 29.429 -19.307 1.00 41.16 865 GLU A C 1
ATOM 6886 O O . GLU A 1 865 ? 2.790 29.802 -19.060 1.00 41.16 865 GLU A O 1
ATOM 6891 N N . ASP A 1 866 ? 0.693 30.310 -19.631 1.00 28.92 866 ASP A N 1
ATOM 6892 C CA . ASP A 1 866 ? 1.051 31.690 -20.025 1.00 28.92 866 ASP A CA 1
ATOM 6893 C C . ASP A 1 866 ? 0.696 32.818 -19.027 1.00 28.92 866 ASP A C 1
ATOM 6895 O O . ASP A 1 866 ? 1.126 33.950 -19.243 1.00 28.92 866 ASP A O 1
ATOM 6899 N N . PHE A 1 867 ? 0.008 32.567 -17.900 1.00 27.28 867 PHE A N 1
ATOM 6900 C CA . PHE A 1 867 ? -0.210 33.609 -16.873 1.00 27.28 867 PHE A CA 1
ATOM 6901 C C . PHE A 1 867 ? -0.199 33.073 -15.432 1.00 27.28 867 PHE A C 1
ATOM 6903 O O . PHE A 1 867 ? -1.009 32.224 -15.071 1.00 27.28 867 PHE A O 1
ATOM 6910 N N . VAL A 1 868 ? 0.659 33.655 -14.581 1.00 27.38 868 VAL A N 1
ATOM 6911 C CA . VAL A 1 868 ? 0.471 33.680 -13.119 1.00 27.38 868 VAL A CA 1
ATOM 6912 C C . VAL A 1 868 ? -0.260 34.981 -12.801 1.00 27.38 868 VAL A C 1
ATOM 6914 O O . VAL A 1 868 ? 0.332 36.057 -12.881 1.00 27.38 868 VAL A O 1
ATOM 6917 N N . VAL A 1 869 ? -1.547 34.897 -12.470 1.00 24.05 869 VAL A N 1
ATOM 6918 C CA . VAL A 1 869 ? -2.231 35.995 -11.778 1.00 24.05 869 VAL A CA 1
ATOM 6919 C C . VAL A 1 869 ? -1.980 35.771 -10.292 1.00 24.05 869 VAL A C 1
ATOM 6921 O O . VAL A 1 869 ? -2.475 34.799 -9.729 1.00 24.05 869 VAL A O 1
ATOM 6924 N N . SER A 1 870 ? -1.133 36.617 -9.702 1.00 29.08 870 SER A N 1
ATOM 6925 C CA . SER A 1 870 ? -0.870 36.654 -8.258 1.00 29.08 870 SER A CA 1
ATOM 6926 C C . SER A 1 870 ? -2.075 37.130 -7.463 1.00 29.08 870 SER A C 1
ATOM 6928 O O . SER A 1 870 ? -2.683 38.121 -7.939 1.00 29.08 870 SER A O 1
#

Secondary structure (DSSP, 8-state):
-EEE-S------PPPS--------S-------SEEEEEEEEEE-S--SEEEETTTEEEEESSSSTT-EEEEEEPTT-S----GGGTT-EEEPTTSEEEEEEEEEETTEEEEEEEEE----GGGS-TTEEEEE-GGGEEEEEEEEEEE--TTSPP-PPPPTTSSSS----SS-EEE--PPPB--SSS----B-THHHHTT-B--EEEEEEEEEEE---EEEESS-EE-TTS-B-TT-SS--TT-EEEEE-HHHHHS-EEEEEEEEEEES--S-HHHHTHHHHHTTSSSS---TT--EEEEEEEETTEEEE----EES--EETTEE-SEEEEEEE---------PPP---S-GGGSSEEEEEEEEESTTTTSGGGHHHHHHHHHT---HHHHHS--PPPP--EEEEEEEEEEEEEEEESSS--SS--SSEEEEEETTEEEEHHHH-TTS--BSS-----SEEEEEEESS--SSEEEEEEEEE-TT-S-TTSPPPPPEEEEEETTEEEEPPTTTEEEE-STTTTSSEEEEEEE-TT--S--SSS-TTSEEEEEEESS-GGGSPPEEEEEES--------SS--GGGGGSPPPTT---S-SS--TT-------S------PPPPHHHHHHHHHHHHHHTT---SHHHHHHHHHHH-TTEEEEEEEEGGGSSS-TT--EEEEEEEE--TT-SS---SS----HHHHHHHHHHHHTTS-TT-EEEEE--EEEEEEEEEEEEEPTT--HHHHHHHHHHHHHHHH-GGGT-TTPPP-TT-EEEHHHHHHHHHTSTTEEEEEEEEEEEEEE----TTS---EEEEEE--SEEE-SSTTEEEEE-S--EEEE--SSS---GGGG-STTTS---S-S----